Protein AF-0000000083561790 (afdb_homodimer)

Sequence (1084 aa):
MFSHSRRLCRFHLHACSPSIHPLADDVFARFGQSIALLPTTESPHVVRAGCLDFLASILRETTTDAVLGPVLIGLVHVSIYASPGTTPSPLRHEIVKAGTLPPLVHICDVVTNPAILTEAARLLASLAASPLNKTAMAAKHVVRTLAKLLTTYESTPDKYASVLEFALVALSNLAHDSDVLRTQVAQSGAVACISRLLADVPTLSVRVAAAHTLANVGFAGATNQGAVFMAQGDMELIKQLVATAKGVPSGGVASASPPSARCASSANQPPPRLRRANDMDVLQHSARGLANLASTKVNQISIGYSEAIPTMLQLLVDCRDAPVLAACGLAIASLCHQCKVNKVRVAGQNGLAVLLYVLGTPDRFHHDAAVLVAVCLAIASVVTLDANLRLLEDMGGHDPLLALCETTTDLQVLDASGRAIAAMAPTLEYKYNTLQQGKPFVVQDKGGLAALERVATVVYAAKDLPSWLDHALDVLRMTPKQLAATMATVPVHDITNPKSDEGDSVWDEVFTRDAVAVESLVPVAPDDLCTSFYAVERGESGMFSHSRRLCRFHLHACSPSIHPLADDVFARFGQSIALLPTTESPHVVRAGCLDFLASILRETTTDAVLGPVLIGLVHVSIYASPGTTPSPLRHEIVKAGTLPPLVHICDVVTNPAILTEAARLLASLAASPLNKTAMAAKHVVRTLAKLLTTYESTPDKYASVLEFALVALSNLAHDSDVLRTQVAQSGAVACISRLLADVPTLSVRVAAAHTLANVGFAGATNQGAVFMAQGDMELIKQLVATAKGVPSGGVASASPPSARCASSANQPPPRLRRANDMDVLQHSARGLANLASTKVNQISIGYSEAIPTMLQLLVDCRDAPVLAACGLAIASLCHQCKVNKVRVAGQNGLAVLLYVLGTPDRFHHDAAVLVAVCLAIASVVTLDANLRLLEDMGGHDPLLALCETTTDLQVLDASGRAIAAMAPTLEYKYNTLQQGKPFVVQDKGGLAALERVATVVYAAKDLPSWLDHALDVLRMTPKQLAATMATVPVHDITNPKSDEGDSVWDEVFTRDAVAVESLVPVAPDDLCTSFYAVERGESG

pLDDT: mean 86.9, std 19.9, range [20.84, 98.81]

Secondary structure (DSSP, 8-state):
--TTTTHHHHHHHT--S-----HHHHHHHHHHHHHHTS-GGGHHHHHHTTHHHHHHHHHHH---HHHHHHHHHHHHHHHT--BTTBSS-HHHHHHHHTT-HHHHHHHHHH---HHHHHHHHHHHHHHHT-HHHHHHHHHTTHHHHHHHHHHHHTT-TTTTHHHHHHHHHHHHHHHTT-HHHHHHHHHTTHHHHHHHHHHH---HHHHHHHHHHHHHHTTS-HHHHHHHHHTTHHHHHHHHHHHHHTTS--SS--------S-----TTSPPHHHHHHHHHHHHHHHHHHHHHHTTSHHHHHHHHTTTHHHHHHHHHHH---HHHHHHHHHHHHHHHTT-HHHHHHHHHTTHHHHHHHHHH-GGGGTT-HHHHHHHHHHHHHHTSSHHHHHHHHHHTTHHHHHHHHHH---HHHHHHHHHHHHTT---HHHHHHHHHTT---HHHHTTHHHHHHHHHHHTSTTSPPPHHHHHHHHHHH--HHHHHHHHHHS----TT----TT-S--PPPSS-GGGT------PPPPPHHHHHHHHHHHHH--/--TTTTHHHHHHHT--S-----HHHHHHHHHHHHHHTS-GGGHHHHHHTTHHHHHHHHHHH---HHHHHHHHHHHHHHHT--BTTBSS-HHHHHHHHTT-HHHHHHHHHH---HHHHHHHHHHHHHHHT-HHHHHHHHHTTHHHHHHHHHHHHTT-TTTTHHHHHHHHHHHHHHHTT-HHHHHHHHHTTHHHHHHHHHHH---HHHHHHHHHHHHHHTTS-HHHHHHHHHTTHHHHHHHHHHHHHTTS--SS--------S-----TTPPPHHHHHHHHHHHHHHHHHHHHHHTTSHHHHHHHHTTTHHHHHHHHHHH---HHHHHHHHHHHHHHHTT-HHHHHHHHHTTHHHHHHHHHH-GGGGTT-HHHHHHHHHHHHHHTSSHHHHHHHHHTTTHHHHHHHHHH---HHHHHHHHHHHHTTS--HHHHHHHHHTT---HHHHTTHHHHHHHHHHHTSTTSPPPHHHHHHHHHHH--HHHHHHHHHHS----S-----TT-S--PPPSS-GGGT------PPPPPHHHHHHHHHHHHHT-

Structure (mmCIF, N/CA/C/O backbone):
data_AF-0000000083561790-model_v1
#
loop_
_entity.id
_entity.type
_entity.pdbx_description
1 polymer 'Vacuolar protein 8'
#
loop_
_atom_site.group_PDB
_atom_site.id
_atom_site.type_symbol
_atom_site.label_atom_id
_atom_site.label_alt_id
_atom_site.label_comp_id
_atom_site.label_asym_id
_atom_site.label_entity_id
_atom_site.label_seq_id
_atom_site.pdbx_PDB_ins_code
_atom_site.Cartn_x
_atom_site.Cartn_y
_atom_site.Cartn_z
_atom_site.occupancy
_atom_site.B_iso_or_equiv
_atom_site.auth_seq_id
_atom_site.auth_comp_id
_atom_site.auth_asym_id
_atom_site.auth_atom_id
_atom_site.pdbx_PDB_model_num
ATOM 1 N N . MET A 1 1 ? 3.938 -20.906 24.938 1 20.84 1 MET A N 1
ATOM 2 C CA . MET A 1 1 ? 4.883 -19.828 25.234 1 20.84 1 MET A CA 1
ATOM 3 C C . MET A 1 1 ? 6.172 -20.016 24.438 1 20.84 1 MET A C 1
ATOM 5 O O . MET A 1 1 ? 6.77 -19.031 23.984 1 20.84 1 MET A O 1
ATOM 9 N N . PHE A 1 2 ? 6.676 -21.219 24.406 1 25.19 2 PHE A N 1
ATOM 10 C CA . PHE A 1 2 ? 7.934 -21.656 23.812 1 25.19 2 PHE A CA 1
ATOM 11 C C . PHE A 1 2 ? 7.836 -21.656 22.297 1 25.19 2 PHE A C 1
ATOM 13 O O . PHE A 1 2 ? 8.844 -21.516 21.594 1 25.19 2 PHE A O 1
ATOM 20 N N . SER A 1 3 ? 6.66 -22.125 21.844 1 27.81 3 SER A N 1
ATOM 21 C CA . SER A 1 3 ? 6.492 -22.406 20.422 1 27.81 3 SER A CA 1
ATOM 22 C C . SER A 1 3 ? 6.43 -21.109 19.609 1 27.81 3 SER A C 1
ATOM 24 O O . SER A 1 3 ? 6.625 -21.125 18.391 1 27.81 3 SER A O 1
ATOM 26 N N . HIS A 1 4 ? 5.918 -20.047 20.172 1 31.45 4 HIS A N 1
ATOM 27 C CA . HIS A 1 4 ? 5.855 -18.703 19.625 1 31.45 4 HIS A CA 1
ATOM 28 C C . HIS A 1 4 ? 7.25 -18.109 19.422 1 31.45 4 HIS A C 1
ATOM 30 O O . HIS A 1 4 ? 7.426 -17.172 18.656 1 31.45 4 HIS A O 1
ATOM 36 N N . SER A 1 5 ? 8.227 -18.578 20.219 1 31.41 5 SER A N 1
ATOM 37 C CA . SER A 1 5 ? 9.602 -18.094 20.266 1 31.41 5 SER A CA 1
ATOM 38 C C . SER A 1 5 ? 10.359 -18.5 19 1 31.41 5 SER A C 1
ATOM 40 O O . SER A 1 5 ? 11.219 -17.75 18.516 1 31.41 5 SER A O 1
ATOM 42 N N . ARG A 1 6 ? 10.18 -19.781 18.609 1 30.95 6 ARG A N 1
ATOM 43 C CA . ARG A 1 6 ? 10.992 -20.328 17.531 1 30.95 6 ARG A CA 1
ATOM 44 C C . ARG A 1 6 ? 10.562 -19.734 16.188 1 30.95 6 ARG A C 1
ATOM 46 O O . ARG A 1 6 ? 11.258 -19.906 15.18 1 30.95 6 ARG A O 1
ATOM 53 N N . ARG A 1 7 ? 9.273 -19.297 16.062 1 35.88 7 ARG A N 1
ATOM 54 C CA . ARG A 1 7 ? 8.602 -18.719 14.891 1 35.88 7 ARG A CA 1
ATOM 55 C C . ARG A 1 7 ? 9.242 -17.406 14.492 1 35.88 7 ARG A C 1
ATOM 57 O O . ARG A 1 7 ? 9.406 -17.125 13.305 1 35.88 7 ARG A O 1
ATOM 64 N N . LEU A 1 8 ? 9.43 -16.578 15.43 1 36.94 8 LEU A N 1
ATOM 65 C CA . LEU A 1 8 ? 10.172 -15.32 15.328 1 36.94 8 LEU A CA 1
ATOM 66 C C . LEU A 1 8 ? 11.602 -15.578 14.852 1 36.94 8 LEU A C 1
ATOM 68 O O . LEU A 1 8 ? 12.242 -14.695 14.281 1 36.94 8 LEU A O 1
ATOM 72 N N . CYS A 1 9 ? 11.914 -16.844 15.023 1 33.75 9 CYS A N 1
ATOM 73 C CA . CYS A 1 9 ? 13.312 -17.156 14.781 1 33.75 9 CYS A CA 1
ATOM 74 C C . CYS A 1 9 ? 13.594 -17.281 13.289 1 33.75 9 CYS A C 1
ATOM 76 O O . CYS A 1 9 ? 14.656 -16.875 12.82 1 33.75 9 CYS A O 1
ATOM 78 N N . ARG A 1 10 ? 12.68 -17.984 12.68 1 40.72 10 ARG A N 1
ATOM 79 C CA . ARG A 1 10 ? 13.062 -18.188 11.281 1 40.72 10 ARG A CA 1
ATOM 80 C C . ARG A 1 10 ? 13.047 -16.875 10.516 1 40.72 10 ARG A C 1
ATOM 82 O O . ARG A 1 10 ? 13.867 -16.656 9.617 1 40.72 10 ARG A O 1
ATOM 89 N N . PHE A 1 11 ? 11.922 -16.094 10.688 1 40.66 11 PHE A N 1
ATOM 90 C CA . PHE A 1 11 ? 12.031 -14.773 10.094 1 40.66 11 PHE A CA 1
ATOM 91 C C . PHE A 1 11 ? 13.266 -14.047 10.617 1 40.66 11 PHE A C 1
ATOM 93 O O . PHE A 1 11 ? 13.852 -13.219 9.914 1 40.66 11 PHE A O 1
ATOM 100 N N . HIS A 1 12 ? 13.625 -14.453 11.898 1 38.28 12 HIS A N 1
ATOM 101 C CA . HIS A 1 12 ? 14.852 -13.906 12.469 1 38.28 12 HIS A CA 1
ATOM 102 C C . HIS A 1 12 ? 16.078 -14.398 11.711 1 38.28 12 HIS A C 1
ATOM 104 O O . HIS A 1 12 ? 17.172 -13.82 11.828 1 38.28 12 HIS A O 1
ATOM 110 N N . LEU A 1 13 ? 15.93 -15.609 11.258 1 36.31 13 LEU A N 1
ATOM 111 C CA . LEU A 1 13 ? 17.156 -16.125 10.656 1 36.31 13 LEU A CA 1
ATOM 112 C C . LEU A 1 13 ? 17.609 -15.234 9.508 1 36.31 13 LEU A C 1
ATOM 114 O O . LEU A 1 13 ? 18.719 -15.375 9.008 1 36.31 13 LEU A O 1
ATOM 118 N N . HIS A 1 14 ? 16.609 -14.68 8.914 1 35.19 14 HIS A N 1
ATOM 119 C CA . HIS A 1 14 ? 17.141 -13.883 7.809 1 35.19 14 HIS A CA 1
ATOM 120 C C . HIS A 1 14 ? 17.688 -12.547 8.305 1 35.19 14 HIS A C 1
ATOM 122 O O . HIS A 1 14 ? 17.844 -11.602 7.527 1 35.19 14 HIS A O 1
ATOM 128 N N . ALA A 1 15 ? 17.594 -12.391 9.703 1 34.22 15 ALA A N 1
ATOM 129 C CA . ALA A 1 15 ? 18.172 -11.141 10.195 1 34.22 15 ALA A CA 1
ATOM 130 C C . ALA A 1 15 ? 19.672 -11.102 9.984 1 34.22 15 ALA A C 1
ATOM 132 O O . ALA A 1 15 ? 20.438 -11.734 10.727 1 34.22 15 ALA A O 1
ATOM 133 N N . CYS A 1 16 ? 20.141 -11.094 8.805 1 32.94 16 CYS A N 1
ATOM 134 C CA . CYS A 1 16 ? 21.578 -10.875 8.688 1 32.94 16 CYS A CA 1
ATOM 135 C C . CYS A 1 16 ? 22.047 -9.797 9.656 1 32.94 16 CYS A C 1
ATOM 137 O O . CYS A 1 16 ? 21.234 -9.195 10.367 1 32.94 16 CYS A O 1
ATOM 139 N N . SER A 1 17 ? 23.094 -8.867 9 1 34.81 17 SER A N 1
ATOM 140 C CA . SER A 1 17 ? 24.109 -7.938 9.5 1 34.81 17 SER A CA 1
ATOM 141 C C . SER A 1 17 ? 23.469 -6.809 10.305 1 34.81 17 SER A C 1
ATOM 143 O O . SER A 1 17 ? 22.328 -6.441 10.062 1 34.81 17 SER A O 1
ATOM 145 N N . PRO A 1 18 ? 24.062 -6.355 11.414 1 37.41 18 PRO A N 1
ATOM 146 C CA . PRO A 1 18 ? 23.719 -5.18 12.227 1 37.41 18 PRO A CA 1
ATOM 147 C C . PRO A 1 18 ? 23.375 -3.959 11.375 1 37.41 18 PRO A C 1
ATOM 149 O O . PRO A 1 18 ? 23.562 -2.822 11.82 1 37.41 18 PRO A O 1
ATOM 152 N N . SER A 1 19 ? 23.266 -4.043 10.039 1 43.38 19 SER A N 1
ATOM 153 C CA . SER A 1 19 ? 23.156 -2.756 9.367 1 43.38 19 SER A CA 1
ATOM 154 C C . SER A 1 19 ? 21.969 -1.962 9.875 1 43.38 19 SER A C 1
ATOM 156 O O . SER A 1 19 ? 20.922 -2.535 10.188 1 43.38 19 SER A O 1
ATOM 158 N N . ILE A 1 20 ? 22.125 -0.799 10.375 1 59.09 20 ILE A N 1
ATOM 159 C CA . ILE A 1 20 ? 21.25 0.261 10.891 1 59.09 20 ILE A CA 1
ATOM 160 C C . ILE A 1 20 ? 20.078 0.47 9.945 1 59.09 20 ILE A C 1
ATOM 162 O O . ILE A 1 20 ? 20.219 1.074 8.883 1 59.09 20 ILE A O 1
ATOM 166 N N . HIS A 1 21 ? 19.312 -0.542 9.742 1 72.31 21 HIS A N 1
ATOM 167 C CA . HIS A 1 21 ? 18.156 -0.337 8.859 1 72.31 21 HIS A CA 1
ATOM 168 C C . HIS A 1 21 ? 17.109 0.55 9.523 1 72.31 21 HIS A C 1
ATOM 170 O O . HIS A 1 21 ? 17.031 0.61 10.75 1 72.31 21 HIS A O 1
ATOM 176 N N . PRO A 1 22 ? 16.531 1.31 8.609 1 82.44 22 PRO A N 1
ATOM 177 C CA . PRO A 1 22 ? 15.453 2.16 9.125 1 82.44 22 PRO A CA 1
ATOM 178 C C . PRO A 1 22 ? 14.398 1.373 9.898 1 82.44 22 PRO A C 1
ATOM 180 O O . PRO A 1 22 ? 14.125 0.217 9.57 1 82.44 22 PRO A O 1
ATOM 183 N N . LEU A 1 23 ? 13.977 1.813 10.984 1 86.06 23 LEU A N 1
ATOM 184 C CA . LEU A 1 23 ? 12.945 1.185 11.812 1 86.06 23 LEU A CA 1
ATOM 185 C C . LEU A 1 23 ? 11.703 0.867 10.984 1 86.06 23 LEU A C 1
ATOM 187 O O . LEU A 1 23 ? 10.977 -0.079 11.297 1 86.06 23 LEU A O 1
ATOM 191 N N . ALA A 1 24 ? 11.477 1.65 9.938 1 89.81 24 ALA A N 1
ATOM 192 C CA . ALA A 1 24 ? 10.344 1.418 9.047 1 89.81 24 ALA A CA 1
ATOM 193 C C . ALA A 1 24 ? 10.438 0.05 8.383 1 89.81 24 ALA A C 1
ATOM 195 O O . ALA A 1 24 ? 9.422 -0.593 8.117 1 89.81 24 ALA A O 1
ATOM 196 N N . ASP A 1 25 ? 11.633 -0.428 8.18 1 91.44 25 ASP A N 1
ATOM 197 C CA . ASP A 1 25 ? 11.844 -1.732 7.559 1 91.44 25 ASP A CA 1
ATOM 198 C C . ASP A 1 25 ? 11.281 -2.852 8.43 1 91.44 25 ASP A C 1
ATOM 200 O O . ASP A 1 25 ? 10.75 -3.84 7.922 1 91.44 25 ASP A O 1
ATOM 204 N N . ASP A 1 26 ? 11.43 -2.658 9.688 1 90.69 26 ASP A N 1
ATOM 205 C CA . ASP A 1 26 ? 10.875 -3.648 10.602 1 90.69 26 ASP A CA 1
ATOM 206 C C . ASP A 1 26 ? 9.352 -3.707 10.492 1 90.69 26 ASP A C 1
ATOM 208 O O . ASP A 1 26 ? 8.758 -4.781 10.586 1 90.69 26 ASP A O 1
ATOM 212 N N . VAL A 1 27 ? 8.773 -2.584 10.352 1 92.19 27 VAL A N 1
ATOM 213 C CA . VAL A 1 27 ? 7.32 -2.508 10.211 1 92.19 27 VAL A CA 1
ATOM 214 C C . VAL A 1 27 ? 6.891 -3.209 8.922 1 92.19 27 VAL A C 1
ATOM 216 O O . VAL A 1 27 ? 5.926 -3.98 8.922 1 92.19 27 VAL A O 1
ATOM 219 N N . PHE A 1 28 ? 7.645 -3.006 7.844 1 94.5 28 PHE A N 1
ATOM 220 C CA . PHE A 1 28 ? 7.312 -3.623 6.566 1 94.5 28 PHE A CA 1
ATOM 221 C C . PHE A 1 28 ? 7.508 -5.133 6.629 1 94.5 28 PHE A C 1
ATOM 223 O O . PHE A 1 28 ? 6.691 -5.891 6.098 1 94.5 28 PHE A O 1
ATOM 230 N N . ALA A 1 29 ? 8.633 -5.531 7.281 1 92.81 29 ALA A N 1
ATOM 231 C CA . ALA A 1 29 ? 8.891 -6.961 7.441 1 92.81 29 ALA A CA 1
ATOM 232 C C . ALA A 1 29 ? 7.762 -7.645 8.211 1 92.81 29 ALA A C 1
ATOM 234 O O . ALA A 1 29 ? 7.285 -8.703 7.805 1 92.81 29 ALA A O 1
ATOM 235 N N . ARG A 1 30 ? 7.328 -7.027 9.281 1 91.62 30 ARG A N 1
ATOM 236 C CA . ARG A 1 30 ? 6.254 -7.59 10.094 1 91.62 30 ARG A CA 1
ATOM 237 C C . ARG A 1 30 ? 4.941 -7.625 9.312 1 91.62 30 ARG A C 1
ATOM 239 O O . ARG A 1 30 ? 4.137 -8.539 9.484 1 91.62 30 ARG A O 1
ATOM 246 N N . PHE A 1 31 ? 4.754 -6.66 8.539 1 94.56 31 PHE A N 1
ATOM 247 C CA . PHE A 1 31 ? 3.541 -6.637 7.73 1 94.56 31 PHE A CA 1
ATOM 248 C C . PHE A 1 31 ? 3.518 -7.809 6.754 1 94.56 31 PHE A C 1
ATOM 250 O O . PHE A 1 31 ? 2.512 -8.516 6.645 1 94.56 31 PHE A O 1
ATOM 257 N N . GLY A 1 32 ? 4.648 -7.98 6.031 1 93 32 GLY A N 1
ATOM 258 C CA . GLY A 1 32 ? 4.754 -9.133 5.145 1 93 32 GLY A CA 1
ATOM 259 C C . GLY A 1 32 ? 4.512 -10.453 5.852 1 93 32 GLY A C 1
ATOM 260 O O . GLY A 1 32 ? 3.791 -11.312 5.34 1 93 32 GLY A O 1
ATOM 261 N N . GLN A 1 33 ? 5.062 -10.547 7.016 1 89.94 33 GLN A N 1
ATOM 262 C CA . GLN A 1 33 ? 4.887 -11.758 7.809 1 89.94 33 GLN A CA 1
ATOM 263 C C . GLN A 1 33 ? 3.418 -11.969 8.18 1 89.94 33 GLN A C 1
ATOM 265 O O . GLN A 1 33 ? 2.916 -13.094 8.148 1 89.94 33 GLN A O 1
ATOM 270 N N . SER A 1 34 ? 2.779 -10.898 8.555 1 91.12 34 SER A N 1
ATOM 271 C CA . SER A 1 34 ? 1.379 -10.984 8.953 1 91.12 34 SER A CA 1
ATOM 272 C C . SER A 1 34 ? 0.498 -11.43 7.793 1 91.12 34 SER A C 1
ATOM 274 O O . SER A 1 34 ? -0.474 -12.164 7.988 1 91.12 34 SER A O 1
ATOM 276 N N . ILE A 1 35 ? 0.811 -10.977 6.613 1 92.38 35 ILE A N 1
ATOM 277 C CA . ILE A 1 35 ? 0.063 -11.398 5.434 1 92.38 35 ILE A CA 1
ATOM 278 C C . ILE A 1 35 ? 0.273 -12.891 5.195 1 92.38 35 ILE A C 1
ATOM 280 O O . ILE A 1 35 ? -0.674 -13.617 4.879 1 92.38 35 ILE A O 1
ATOM 284 N N . ALA A 1 36 ? 1.531 -13.359 5.359 1 89.94 36 ALA A N 1
ATOM 285 C CA . ALA A 1 36 ? 1.896 -14.758 5.133 1 89.94 36 ALA A CA 1
ATOM 286 C C . ALA A 1 36 ? 1.188 -15.672 6.125 1 89.94 36 ALA A C 1
ATOM 288 O O . ALA A 1 36 ? 0.968 -16.859 5.84 1 89.94 36 ALA A O 1
ATOM 289 N N . LEU A 1 37 ? 0.816 -15.141 7.246 1 87.06 37 LEU A N 1
ATOM 290 C CA . LEU A 1 37 ? 0.26 -15.961 8.312 1 87.06 37 LEU A CA 1
ATOM 291 C C . LEU A 1 37 ? -1.265 -15.945 8.281 1 87.06 37 LEU A C 1
ATOM 293 O O . LEU A 1 37 ? -1.917 -16.625 9.07 1 87.06 37 LEU A O 1
ATOM 297 N N . LEU A 1 38 ? -1.881 -15.18 7.359 1 86.69 38 LEU A N 1
ATOM 298 C CA . LEU A 1 38 ? -3.332 -15.18 7.199 1 86.69 38 LEU A CA 1
ATOM 299 C C . LEU A 1 38 ? -3.809 -16.469 6.539 1 86.69 38 LEU A C 1
ATOM 301 O O . LEU A 1 38 ? -3.086 -17.062 5.738 1 86.69 38 LEU A O 1
ATOM 305 N N . PRO A 1 39 ? -4.984 -16.906 6.93 1 83.81 39 PRO A N 1
ATOM 306 C CA . PRO A 1 39 ? -5.559 -17.984 6.117 1 83.81 39 PRO A CA 1
ATOM 307 C C . PRO A 1 39 ? -5.73 -17.594 4.652 1 83.81 39 PRO A C 1
ATOM 309 O O . PRO A 1 39 ? -6.062 -16.438 4.352 1 83.81 39 PRO A O 1
ATOM 312 N N . THR A 1 40 ? -5.539 -18.516 3.758 1 83.31 40 THR A N 1
ATOM 313 C CA . THR A 1 40 ? -5.586 -18.25 2.324 1 83.31 40 THR A CA 1
ATOM 314 C C . THR A 1 40 ? -6.945 -17.703 1.918 1 83.31 40 THR A C 1
ATOM 316 O O . THR A 1 40 ? -7.059 -16.984 0.925 1 83.31 40 THR A O 1
ATOM 319 N N . THR A 1 41 ? -8.016 -17.984 2.713 1 85.19 41 THR A N 1
ATOM 320 C CA . THR A 1 41 ? -9.359 -17.516 2.396 1 85.19 41 THR A CA 1
ATOM 321 C C . THR A 1 41 ? -9.461 -16 2.514 1 85.19 41 THR A C 1
ATOM 323 O O . THR A 1 41 ? -10.398 -15.391 1.994 1 85.19 41 THR A O 1
ATOM 326 N N . GLU A 1 42 ? -8.461 -15.383 3.135 1 89.5 42 GLU A N 1
ATOM 327 C CA . GLU A 1 42 ? -8.461 -13.938 3.352 1 89.5 42 GLU A CA 1
ATOM 328 C C . GLU A 1 42 ? -7.789 -13.203 2.197 1 89.5 42 GLU A C 1
ATOM 330 O O . GLU A 1 42 ? -7.863 -11.977 2.107 1 89.5 42 GLU A O 1
ATOM 335 N N . SER A 1 43 ? -7.176 -13.945 1.25 1 91.25 43 SER A N 1
ATOM 336 C CA . SER A 1 43 ? -6.348 -13.352 0.208 1 91.25 43 SER A CA 1
ATOM 337 C C . SER A 1 43 ? -7.152 -12.383 -0.655 1 91.25 43 SER A C 1
ATOM 339 O O . SER A 1 43 ? -6.66 -11.312 -1.015 1 91.25 43 SER A O 1
ATOM 341 N N . PRO A 1 44 ? -8.461 -12.719 -0.951 1 90.88 44 PRO A N 1
ATOM 342 C CA . PRO A 1 44 ? -9.227 -11.758 -1.742 1 90.88 44 PRO A CA 1
ATOM 343 C C . PRO A 1 44 ? -9.438 -10.43 -1.014 1 90.88 44 PRO A C 1
ATOM 345 O O . PRO A 1 44 ? -9.414 -9.367 -1.64 1 90.88 44 PRO A O 1
ATOM 348 N N . HIS A 1 45 ? -9.625 -10.492 0.261 1 91.5 45 HIS A N 1
ATOM 349 C CA . HIS A 1 45 ? -9.797 -9.281 1.06 1 91.5 45 HIS A CA 1
ATOM 350 C C . HIS A 1 45 ? -8.516 -8.461 1.109 1 91.5 45 HIS A C 1
ATOM 352 O O . HIS A 1 45 ? -8.555 -7.234 1.062 1 91.5 45 HIS A O 1
ATOM 358 N N . VAL A 1 46 ? -7.398 -9.125 1.251 1 92.94 46 VAL A N 1
ATOM 359 C CA . VAL A 1 46 ? -6.086 -8.492 1.265 1 92.94 46 VAL A CA 1
ATOM 360 C C . VAL A 1 46 ? -5.855 -7.746 -0.048 1 92.94 46 VAL A C 1
ATOM 362 O O . VAL A 1 46 ? -5.375 -6.609 -0.048 1 92.94 46 VAL A O 1
ATOM 365 N N . VAL A 1 47 ? -6.258 -8.367 -1.129 1 94.06 47 VAL A N 1
ATOM 366 C CA . VAL A 1 47 ? -6.059 -7.789 -2.453 1 94.06 47 VAL A CA 1
ATOM 367 C C . VAL A 1 47 ? -6.996 -6.594 -2.637 1 94.06 47 VAL A C 1
ATOM 369 O O . VAL A 1 47 ? -6.59 -5.559 -3.168 1 94.06 47 VAL A O 1
ATOM 372 N N . ARG A 1 48 ? -8.211 -6.656 -2.176 1 91.88 48 ARG A N 1
ATOM 373 C CA . ARG A 1 48 ? -9.195 -5.582 -2.305 1 91.88 48 ARG A CA 1
ATOM 374 C C . ARG A 1 48 ? -8.742 -4.336 -1.548 1 91.88 48 ARG A C 1
ATOM 376 O O . ARG A 1 48 ? -9.031 -3.213 -1.966 1 91.88 48 ARG A O 1
ATOM 383 N N . ALA A 1 49 ? -7.988 -4.547 -0.503 1 91.94 49 ALA A N 1
ATOM 384 C CA . ALA A 1 49 ? -7.547 -3.438 0.34 1 91.94 49 ALA A CA 1
ATOM 385 C C . ALA A 1 49 ? -6.352 -2.717 -0.281 1 91.94 49 ALA A C 1
ATOM 387 O O . ALA A 1 49 ? -5.879 -1.712 0.254 1 91.94 49 ALA A O 1
ATOM 388 N N . GLY A 1 50 ? -5.805 -3.205 -1.371 1 92.06 50 GLY A N 1
ATOM 389 C CA . GLY A 1 50 ? -4.715 -2.537 -2.062 1 92.06 50 GLY A CA 1
ATOM 390 C C . GLY A 1 50 ? -3.344 -3.012 -1.614 1 92.06 50 GLY A C 1
ATOM 391 O O . GLY A 1 50 ? -2.34 -2.332 -1.843 1 92.06 50 GLY A O 1
ATOM 392 N N . CYS A 1 51 ? -3.309 -4.141 -1.043 1 94.44 51 CYS A N 1
ATOM 393 C CA . CYS A 1 51 ? -2.084 -4.66 -0.447 1 94.44 51 CYS A CA 1
ATOM 394 C C . CYS A 1 51 ? -1.052 -4.992 -1.519 1 94.44 51 CYS A C 1
ATOM 396 O O . CYS A 1 51 ? 0.151 -4.844 -1.294 1 94.44 51 CYS A O 1
ATOM 398 N N . LEU A 1 52 ? -1.506 -5.469 -2.654 1 96.56 52 LEU A N 1
ATOM 399 C CA . LEU A 1 52 ? -0.571 -5.941 -3.67 1 96.56 52 LEU A CA 1
ATOM 400 C C . LEU A 1 52 ? 0.272 -4.789 -4.207 1 96.56 52 LEU A C 1
ATOM 402 O O . LEU A 1 52 ? 1.486 -4.926 -4.375 1 96.56 52 LEU A O 1
ATOM 406 N N . ASP A 1 53 ? -0.349 -3.631 -4.457 1 96 53 ASP A N 1
ATOM 407 C CA . ASP A 1 53 ? 0.395 -2.465 -4.926 1 96 53 ASP A CA 1
ATOM 408 C C . ASP A 1 53 ? 1.45 -2.043 -3.906 1 96 53 ASP A C 1
ATOM 410 O O . ASP A 1 53 ? 2.557 -1.649 -4.277 1 96 53 ASP A O 1
ATOM 414 N N . PHE A 1 54 ? 1.021 -2.164 -2.688 1 96.62 54 PHE A N 1
ATOM 415 C CA . PHE A 1 54 ? 1.939 -1.778 -1.623 1 96.62 54 PHE A CA 1
ATOM 416 C C . PHE A 1 54 ? 3.115 -2.744 -1.546 1 96.62 54 PHE A C 1
ATOM 418 O O . PHE A 1 54 ? 4.27 -2.32 -1.476 1 96.62 54 PHE A O 1
ATOM 425 N N . LEU A 1 55 ? 2.846 -4.043 -1.549 1 96.88 55 LEU A N 1
ATOM 426 C CA . LEU A 1 55 ? 3.91 -5.039 -1.484 1 96.88 55 LEU A CA 1
ATOM 427 C C . LEU A 1 55 ? 4.84 -4.922 -2.688 1 96.88 55 LEU A C 1
ATOM 429 O O . LEU A 1 55 ? 6.059 -5.059 -2.553 1 96.88 55 LEU A O 1
ATOM 433 N N . ALA A 1 56 ? 4.281 -4.684 -3.836 1 96.75 56 ALA A N 1
ATOM 434 C CA . ALA A 1 56 ? 5.094 -4.48 -5.031 1 96.75 56 ALA A CA 1
ATOM 435 C C . ALA A 1 56 ? 6.012 -3.271 -4.875 1 96.75 56 ALA A C 1
ATOM 437 O O . ALA A 1 56 ? 7.172 -3.307 -5.289 1 96.75 56 ALA A O 1
ATOM 438 N N . SER A 1 57 ? 5.473 -2.182 -4.305 1 95.88 57 SER A N 1
ATOM 439 C CA . SER A 1 57 ? 6.266 -0.98 -4.074 1 95.88 57 SER A CA 1
ATOM 440 C C . SER A 1 57 ? 7.418 -1.255 -3.113 1 95.88 57 SER A C 1
ATOM 442 O O . SER A 1 57 ? 8.531 -0.761 -3.314 1 95.88 57 SER A O 1
ATOM 444 N N . ILE A 1 58 ? 7.156 -2.02 -2.062 1 95.5 58 ILE A N 1
ATOM 445 C CA . ILE A 1 58 ? 8.203 -2.365 -1.106 1 95.5 58 ILE A CA 1
ATOM 446 C C . ILE A 1 58 ? 9.328 -3.111 -1.821 1 95.5 58 ILE A C 1
ATOM 448 O O . ILE A 1 58 ? 10.508 -2.807 -1.623 1 95.5 58 ILE A O 1
ATOM 452 N N . LEU A 1 59 ? 8.969 -4.086 -2.711 1 96.25 59 LEU A N 1
ATOM 453 C CA . LEU A 1 59 ? 9.977 -4.863 -3.43 1 96.25 59 LEU A CA 1
ATOM 454 C C . LEU A 1 59 ? 10.828 -3.965 -4.316 1 96.25 59 LEU A C 1
ATOM 456 O O . LEU A 1 59 ? 12.016 -4.227 -4.516 1 96.25 59 LEU A O 1
ATOM 460 N N . ARG A 1 60 ? 10.234 -2.959 -4.855 1 94.62 60 ARG A N 1
ATOM 461 C CA . ARG A 1 60 ? 10.922 -2.059 -5.773 1 94.62 60 ARG A CA 1
ATOM 462 C C . ARG A 1 60 ? 11.875 -1.133 -5.027 1 94.62 60 ARG A C 1
ATOM 464 O O . ARG A 1 60 ? 12.953 -0.808 -5.527 1 94.62 60 ARG A O 1
ATOM 471 N N . GLU A 1 61 ? 11.422 -0.762 -3.797 1 91.44 61 GLU A N 1
ATOM 472 C CA . GLU A 1 61 ? 12.109 0.343 -3.137 1 91.44 61 GLU A CA 1
ATOM 473 C C . GLU A 1 61 ? 13.094 -0.168 -2.088 1 91.44 61 GLU A C 1
ATOM 475 O O . GLU A 1 61 ? 13.984 0.564 -1.657 1 91.44 61 GLU A O 1
ATOM 480 N N . THR A 1 62 ? 12.914 -1.361 -1.65 1 88.12 62 THR A N 1
ATOM 481 C CA . THR A 1 62 ? 13.727 -1.843 -0.54 1 88.12 62 THR A CA 1
ATOM 482 C C . THR A 1 62 ? 14.75 -2.865 -1.023 1 88.12 62 THR A C 1
ATOM 484 O O . THR A 1 62 ? 14.477 -3.643 -1.938 1 88.12 62 THR A O 1
ATOM 487 N N . THR A 1 63 ? 15.93 -2.822 -0.398 1 87.69 63 THR A N 1
ATOM 488 C CA . THR A 1 63 ? 16.969 -3.795 -0.71 1 87.69 63 THR A CA 1
ATOM 489 C C . THR A 1 63 ? 17.328 -4.613 0.526 1 87.69 63 THR A C 1
ATOM 491 O O . THR A 1 63 ? 18.25 -5.434 0.485 1 87.69 63 THR A O 1
ATOM 494 N N . THR A 1 64 ? 16.594 -4.398 1.588 1 89.69 64 THR A N 1
ATOM 495 C CA . THR A 1 64 ? 16.891 -5.066 2.85 1 89.69 64 THR A CA 1
ATOM 496 C C . THR A 1 64 ? 16.344 -6.488 2.852 1 89.69 64 THR A C 1
ATOM 498 O O . THR A 1 64 ? 15.133 -6.695 2.723 1 89.69 64 THR A O 1
ATOM 501 N N . ASP A 1 65 ? 17.188 -7.488 3.082 1 90.75 65 ASP A N 1
ATOM 502 C CA . ASP A 1 65 ? 16.812 -8.898 3.061 1 90.75 65 ASP A CA 1
ATOM 503 C C . ASP A 1 65 ? 15.711 -9.188 4.078 1 90.75 65 ASP A C 1
ATOM 505 O O . ASP A 1 65 ? 14.797 -9.969 3.807 1 90.75 65 ASP A O 1
ATOM 509 N N . ALA A 1 66 ? 15.836 -8.516 5.223 1 90 66 ALA A N 1
ATOM 510 C CA . ALA A 1 66 ? 14.898 -8.773 6.312 1 90 66 ALA A CA 1
ATOM 511 C C . ALA A 1 66 ? 13.477 -8.383 5.914 1 90 66 ALA A C 1
ATOM 513 O O . ALA A 1 66 ? 12.5 -8.875 6.488 1 90 66 ALA A O 1
ATOM 514 N N . VAL A 1 67 ? 13.383 -7.48 4.922 1 93.75 67 VAL A N 1
ATOM 515 C CA . VAL A 1 67 ? 12.07 -7.039 4.465 1 93.75 67 VAL A CA 1
ATOM 516 C C . VAL A 1 67 ? 11.633 -7.871 3.258 1 93.75 67 VAL A C 1
ATOM 518 O O . VAL A 1 67 ? 10.492 -8.32 3.184 1 93.75 67 VAL A O 1
ATOM 521 N N . LEU A 1 68 ? 12.57 -8.141 2.35 1 95 68 LEU A N 1
ATOM 522 C CA . LEU A 1 68 ? 12.258 -8.82 1.098 1 95 68 LEU A CA 1
ATOM 523 C C . LEU A 1 68 ? 11.727 -10.227 1.36 1 95 68 LEU A C 1
ATOM 525 O O . LEU A 1 68 ? 10.742 -10.648 0.743 1 95 68 LEU A O 1
ATOM 529 N N . GLY A 1 69 ? 12.312 -10.953 2.256 1 93.75 69 GLY A N 1
ATOM 530 C CA . GLY A 1 69 ? 11.906 -12.32 2.551 1 93.75 69 GLY A CA 1
ATOM 531 C C . GLY A 1 69 ? 10.438 -12.438 2.92 1 93.75 69 GLY A C 1
ATOM 532 O O . GLY A 1 69 ? 9.656 -13.07 2.201 1 93.75 69 GLY A O 1
ATOM 533 N N . PRO A 1 70 ? 10.094 -11.758 4.051 1 92.88 70 PRO A N 1
ATOM 534 C CA . PRO A 1 70 ? 8.695 -11.828 4.488 1 92.88 70 PRO A CA 1
ATOM 535 C C . PRO A 1 70 ? 7.719 -11.32 3.43 1 92.88 70 PRO A C 1
ATOM 537 O O . PRO A 1 70 ? 6.625 -11.875 3.275 1 92.88 70 PRO A O 1
ATOM 540 N N . VAL A 1 71 ? 8.047 -10.32 2.703 1 95.62 71 VAL A N 1
ATOM 541 C CA . VAL A 1 71 ? 7.168 -9.75 1.686 1 95.62 71 VAL A CA 1
ATOM 542 C C . VAL A 1 71 ? 6.965 -10.758 0.557 1 95.62 71 VAL A C 1
ATOM 544 O O . VAL A 1 71 ? 5.84 -10.953 0.084 1 95.62 71 VAL A O 1
ATOM 547 N N . LEU A 1 72 ? 8.031 -11.43 0.186 1 96.62 72 LEU A N 1
ATOM 548 C CA . LEU A 1 72 ? 7.93 -12.445 -0.852 1 96.62 72 LEU A CA 1
ATOM 549 C C . LEU A 1 72 ? 7.094 -13.633 -0.372 1 96.62 72 LEU A C 1
ATOM 551 O O . LEU A 1 72 ? 6.258 -14.148 -1.116 1 96.62 72 LEU A O 1
ATOM 555 N N . ILE A 1 73 ? 7.344 -14.055 0.863 1 94.75 73 ILE A N 1
ATOM 556 C CA . ILE A 1 73 ? 6.559 -15.156 1.415 1 94.75 73 ILE A CA 1
ATOM 557 C C . ILE A 1 73 ? 5.082 -14.781 1.433 1 94.75 73 ILE A C 1
ATOM 559 O O . ILE A 1 73 ? 4.219 -15.602 1.126 1 94.75 73 ILE A O 1
ATOM 563 N N . GLY A 1 74 ? 4.793 -13.555 1.807 1 94.12 74 GLY A N 1
ATOM 564 C CA . GLY A 1 74 ? 3.42 -13.078 1.779 1 94.12 74 GLY A CA 1
ATOM 565 C C . GLY A 1 74 ? 2.799 -13.125 0.396 1 94.12 74 GLY A C 1
ATOM 566 O O . GLY A 1 74 ? 1.653 -13.547 0.239 1 94.12 74 GLY A O 1
ATOM 567 N N . LEU A 1 75 ? 3.529 -12.703 -0.645 1 96.38 75 LEU A N 1
ATOM 568 C CA . LEU A 1 75 ? 3.031 -12.703 -2.018 1 96.38 75 LEU A CA 1
ATOM 569 C C . LEU A 1 75 ? 2.795 -14.133 -2.508 1 96.38 75 LEU A C 1
ATOM 571 O O . LEU A 1 75 ? 1.811 -14.398 -3.199 1 96.38 75 LEU A O 1
ATOM 575 N N . VAL A 1 76 ? 3.742 -15.031 -2.119 1 95.44 76 VAL A N 1
ATOM 576 C CA . VAL A 1 76 ? 3.549 -16.438 -2.484 1 95.44 76 VAL A CA 1
ATOM 577 C C . VAL A 1 76 ? 2.258 -16.953 -1.863 1 95.44 76 VAL A C 1
ATOM 579 O O . VAL A 1 76 ? 1.466 -17.625 -2.531 1 95.44 76 VAL A O 1
ATOM 582 N N . HIS A 1 77 ? 2.082 -16.641 -0.657 1 91.75 77 HIS A N 1
ATOM 583 C CA . HIS A 1 77 ? 0.887 -17.062 0.058 1 91.75 77 HIS A CA 1
ATOM 584 C C . HIS A 1 77 ? -0.38 -16.594 -0.644 1 91.75 77 HIS A C 1
ATOM 586 O O . HIS A 1 77 ? -1.329 -17.359 -0.812 1 91.75 77 HIS A O 1
ATOM 592 N N . VAL A 1 78 ? -0.424 -15.352 -1.036 1 93.38 78 VAL A N 1
ATOM 593 C CA . VAL A 1 78 ? -1.588 -14.789 -1.716 1 93.38 78 VAL A CA 1
ATOM 594 C C . VAL A 1 78 ? -1.769 -15.469 -3.072 1 93.38 78 VAL A C 1
ATOM 596 O O . VAL A 1 78 ? -2.896 -15.734 -3.496 1 93.38 78 VAL A O 1
ATOM 599 N N . SER A 1 79 ? -0.707 -15.852 -3.744 1 94.38 79 SER A N 1
ATOM 600 C CA . SER A 1 79 ? -0.755 -16.406 -5.094 1 94.38 79 SER A CA 1
ATOM 601 C C . SER A 1 79 ? -1.324 -17.828 -5.086 1 94.38 79 SER A C 1
ATOM 603 O O . SER A 1 79 ? -1.883 -18.281 -6.09 1 94.38 79 SER A O 1
ATOM 605 N N . ILE A 1 80 ? -1.161 -18.5 -3.967 1 90.5 80 ILE A N 1
ATOM 606 C CA . ILE A 1 80 ? -1.553 -19.906 -3.967 1 90.5 80 ILE A CA 1
ATOM 607 C C . ILE A 1 80 ? -3.004 -20.031 -3.51 1 90.5 80 ILE A C 1
ATOM 609 O O . ILE A 1 80 ? -3.514 -21.141 -3.355 1 90.5 80 ILE A O 1
ATOM 613 N N . TYR A 1 81 ? -3.697 -18.906 -3.328 1 84.81 81 TYR A N 1
ATOM 614 C CA . TYR A 1 81 ? -5.121 -18.906 -3.01 1 84.81 81 TYR A CA 1
ATOM 615 C C . TYR A 1 81 ? -5.906 -19.703 -4.047 1 84.81 81 TYR A C 1
ATOM 617 O O . TYR A 1 81 ? -5.691 -19.547 -5.25 1 84.81 81 TYR A O 1
ATOM 625 N N . ALA A 1 82 ? -6.613 -20.656 -3.553 1 78.5 82 ALA A N 1
ATOM 626 C CA . ALA A 1 82 ? -7.461 -21.438 -4.445 1 78.5 82 ALA A CA 1
ATOM 627 C C . ALA A 1 82 ? -8.938 -21.203 -4.152 1 78.5 82 ALA A C 1
ATOM 629 O O . ALA A 1 82 ? -9.383 -21.328 -3.008 1 78.5 82 ALA A O 1
ATOM 630 N N . SER A 1 83 ? -9.547 -20.406 -5.07 1 71.81 83 SER A N 1
ATOM 631 C CA . SER A 1 83 ? -10.992 -20.25 -4.941 1 71.81 83 SER A CA 1
ATOM 632 C C . SER A 1 83 ? -11.727 -21.5 -5.402 1 71.81 83 SER A C 1
ATOM 634 O O . SER A 1 83 ? -11.281 -22.188 -6.32 1 71.81 83 SER A O 1
ATOM 636 N N . PRO A 1 84 ? -12.711 -21.828 -4.57 1 65.62 84 PRO A N 1
ATOM 637 C CA . PRO A 1 84 ? -13.469 -22.984 -5.047 1 65.62 84 PRO A CA 1
ATOM 638 C C . PRO A 1 84 ? -13.93 -22.828 -6.496 1 65.62 84 PRO A C 1
ATOM 640 O O . PRO A 1 84 ? -14.492 -21.797 -6.863 1 65.62 84 PRO A O 1
ATOM 643 N N . GLY A 1 85 ? -13.711 -23.766 -7.348 1 60.41 85 GLY A N 1
ATOM 644 C CA . GLY A 1 85 ? -14.227 -23.844 -8.703 1 60.41 85 GLY A CA 1
ATOM 645 C C . GLY A 1 85 ? -13.328 -23.188 -9.727 1 60.41 85 GLY A C 1
ATOM 646 O O . GLY A 1 85 ? -13.547 -23.328 -10.938 1 60.41 85 GLY A O 1
ATOM 647 N N . THR A 1 86 ? -12.445 -22.281 -9.148 1 63.31 86 THR A N 1
ATOM 648 C CA . THR A 1 86 ? -11.656 -21.578 -10.156 1 63.31 86 THR A CA 1
ATOM 649 C C . THR A 1 86 ? -10.195 -22 -10.094 1 63.31 86 THR A C 1
ATOM 651 O O . THR A 1 86 ? -9.547 -21.875 -9.055 1 63.31 86 THR A O 1
ATOM 654 N N . THR A 1 87 ? -9.758 -22.875 -10.844 1 66.31 87 THR A N 1
ATOM 655 C CA . THR A 1 87 ? -8.352 -23.188 -11.07 1 66.31 87 THR A CA 1
ATOM 656 C C . THR A 1 87 ? -7.906 -22.672 -12.438 1 66.31 87 THR A C 1
ATOM 658 O O . THR A 1 87 ? -8.523 -22.984 -13.453 1 66.31 87 THR A O 1
ATOM 661 N N . PRO A 1 88 ? -6.922 -21.688 -12.438 1 70.75 88 PRO A N 1
ATOM 662 C CA . PRO A 1 88 ? -5.938 -21.234 -11.445 1 70.75 88 PRO A CA 1
ATOM 663 C C . PRO A 1 88 ? -6.43 -20.047 -10.617 1 70.75 88 PRO A C 1
ATOM 665 O O . PRO A 1 88 ? -7.438 -19.422 -10.961 1 70.75 88 PRO A O 1
ATOM 668 N N . SER A 1 89 ? -5.695 -19.797 -9.586 1 79.69 89 SER A N 1
ATOM 669 C CA . SER A 1 89 ? -6.02 -18.656 -8.727 1 79.69 89 SER A CA 1
ATOM 670 C C . SER A 1 89 ? -6.098 -17.375 -9.531 1 79.69 89 SER A C 1
ATOM 672 O O . SER A 1 89 ? -5.156 -17.016 -10.242 1 79.69 89 SER A O 1
ATOM 674 N N . PRO A 1 90 ? -7.129 -16.688 -9.492 1 86.75 90 PRO A N 1
ATOM 675 C CA . PRO A 1 90 ? -7.23 -15.398 -10.188 1 86.75 90 PRO A CA 1
ATOM 676 C C . PRO A 1 90 ? -6.305 -14.336 -9.609 1 86.75 90 PRO A C 1
ATOM 678 O O . PRO A 1 90 ? -6.055 -13.312 -10.258 1 86.75 90 PRO A O 1
ATOM 681 N N . LEU A 1 91 ? -5.762 -14.688 -8.453 1 94.12 91 LEU A N 1
ATOM 682 C CA . LEU A 1 91 ? -4.973 -13.664 -7.773 1 94.12 91 LEU A CA 1
ATOM 683 C C . LEU A 1 91 ? -3.561 -13.602 -8.344 1 94.12 91 LEU A C 1
ATOM 685 O O . LEU A 1 91 ? -2.852 -12.609 -8.148 1 94.12 91 LEU A O 1
ATOM 689 N N . ARG A 1 92 ? -3.135 -14.672 -9.039 1 96.12 92 ARG A N 1
ATOM 690 C CA . ARG A 1 92 ? -1.816 -14.672 -9.672 1 96.12 92 ARG A CA 1
ATOM 691 C C . ARG A 1 92 ? -1.698 -13.555 -10.695 1 96.12 92 ARG A C 1
ATOM 693 O O . ARG A 1 92 ? -0.673 -12.875 -10.766 1 96.12 92 ARG A O 1
ATOM 700 N N . HIS A 1 93 ? -2.762 -13.406 -11.445 1 96.06 93 HIS A N 1
ATOM 701 C CA . HIS A 1 93 ? -2.76 -12.359 -12.461 1 96.06 93 HIS A CA 1
ATOM 702 C C . HIS A 1 93 ? -2.77 -10.969 -11.812 1 96.06 93 HIS A C 1
ATOM 704 O O . HIS A 1 93 ? -2.133 -10.047 -12.32 1 96.06 93 HIS A O 1
ATOM 710 N N . GLU A 1 94 ? -3.5 -10.836 -10.688 1 96.62 94 GLU A N 1
ATOM 711 C CA . GLU A 1 94 ? -3.561 -9.562 -9.969 1 96.62 94 GLU A CA 1
ATOM 712 C C . GLU A 1 94 ? -2.186 -9.164 -9.445 1 96.62 94 GLU A C 1
ATOM 714 O O . GLU A 1 94 ? -1.851 -7.977 -9.414 1 96.62 94 GLU A O 1
ATOM 719 N N . ILE A 1 95 ? -1.381 -10.109 -8.984 1 97.62 95 ILE A N 1
ATOM 720 C CA . ILE A 1 95 ? -0.046 -9.852 -8.461 1 97.62 95 ILE A CA 1
ATOM 721 C C . ILE A 1 95 ? 0.844 -9.281 -9.562 1 97.62 95 ILE A C 1
ATOM 723 O O . ILE A 1 95 ? 1.59 -8.32 -9.328 1 97.62 95 ILE A O 1
ATOM 727 N N . VAL A 1 96 ? 0.722 -9.828 -10.797 1 97.94 96 VAL A N 1
ATOM 728 C CA . VAL A 1 96 ? 1.525 -9.352 -11.922 1 97.94 96 VAL A CA 1
ATOM 729 C C . VAL A 1 96 ? 1.046 -7.969 -12.352 1 97.94 96 VAL A C 1
ATOM 731 O O . VAL A 1 96 ? 1.857 -7.094 -12.656 1 97.94 96 VAL A O 1
ATOM 734 N N . LYS A 1 97 ? -0.266 -7.762 -12.367 1 96.62 97 LYS A N 1
ATOM 735 C CA . LYS A 1 97 ? -0.84 -6.469 -12.734 1 96.62 97 LYS A CA 1
ATOM 736 C C . LYS A 1 97 ? -0.375 -5.371 -11.781 1 96.62 97 LYS A C 1
ATOM 738 O O . LYS A 1 97 ? -0.245 -4.211 -12.18 1 96.62 97 LYS A O 1
ATOM 743 N N . ALA A 1 98 ? -0.097 -5.77 -10.523 1 96.31 98 ALA A N 1
ATOM 744 C CA . ALA A 1 98 ? 0.331 -4.816 -9.508 1 96.31 98 ALA A CA 1
ATOM 745 C C . ALA A 1 98 ? 1.771 -4.371 -9.742 1 96.31 98 ALA A C 1
ATOM 747 O O . ALA A 1 98 ? 2.285 -3.502 -9.031 1 96.31 98 ALA A O 1
ATOM 748 N N . GLY A 1 99 ? 2.5 -5 -10.719 1 96.31 99 GLY A N 1
ATOM 749 C CA . GLY A 1 99 ? 3.84 -4.57 -11.086 1 96.31 99 GLY A CA 1
ATOM 750 C C . GLY A 1 99 ? 4.93 -5.293 -10.32 1 96.31 99 GLY A C 1
ATOM 751 O O . GLY A 1 99 ? 6 -4.73 -10.078 1 96.31 99 GLY A O 1
ATOM 752 N N . THR A 1 100 ? 4.68 -6.484 -9.969 1 97.38 100 THR A N 1
ATOM 753 C CA . THR A 1 100 ? 5.609 -7.223 -9.125 1 97.38 100 THR A CA 1
ATOM 754 C C . THR A 1 100 ? 6.734 -7.828 -9.961 1 97.38 100 THR A C 1
ATOM 756 O O . THR A 1 100 ? 7.797 -8.164 -9.43 1 97.38 100 THR A O 1
ATOM 759 N N . LEU A 1 101 ? 6.586 -8 -11.289 1 97.94 101 LEU A N 1
ATOM 760 C CA . LEU A 1 101 ? 7.52 -8.766 -12.109 1 97.94 101 LEU A CA 1
ATOM 761 C C . LEU A 1 101 ? 8.859 -8.039 -12.227 1 97.94 101 LEU A C 1
ATOM 763 O O . LEU A 1 101 ? 9.914 -8.641 -12.016 1 97.94 101 LEU A O 1
ATOM 767 N N . PRO A 1 102 ? 8.867 -6.711 -12.477 1 97.31 102 PRO A N 1
ATOM 768 C CA . PRO A 1 102 ? 10.164 -6.051 -12.641 1 97.31 102 PRO A CA 1
ATOM 769 C C . PRO A 1 102 ? 11.031 -6.145 -11.383 1 97.31 102 PRO A C 1
ATOM 771 O O . PRO A 1 102 ? 12.195 -6.551 -11.469 1 97.31 102 PRO A O 1
ATOM 774 N N . PRO A 1 103 ? 10.453 -5.805 -10.258 1 97.31 103 PRO A N 1
ATOM 775 C CA . PRO A 1 103 ? 11.32 -5.949 -9.086 1 97.31 103 PRO A CA 1
ATOM 776 C C . PRO A 1 103 ? 11.703 -7.402 -8.812 1 97.31 103 PRO A C 1
ATOM 778 O O . PRO A 1 103 ? 12.797 -7.668 -8.297 1 97.31 103 PRO A O 1
ATOM 781 N N . LEU A 1 104 ? 10.891 -8.375 -9.125 1 97.62 104 LEU A N 1
ATOM 782 C CA . LEU A 1 104 ? 11.211 -9.781 -8.938 1 97.62 104 LEU A CA 1
ATOM 783 C C . LEU A 1 104 ? 12.414 -10.18 -9.797 1 97.62 104 LEU A C 1
ATOM 785 O O . LEU A 1 104 ? 13.312 -10.875 -9.32 1 97.62 104 LEU A O 1
ATOM 789 N N . VAL A 1 105 ? 12.367 -9.773 -11.039 1 97.88 105 VAL A N 1
ATOM 790 C CA . VAL A 1 105 ? 13.477 -10.062 -11.945 1 97.88 105 VAL A CA 1
ATOM 791 C C . VAL A 1 105 ? 14.758 -9.406 -11.43 1 97.88 105 VAL A C 1
ATOM 793 O O . VAL A 1 105 ? 15.82 -10.031 -11.438 1 97.88 105 VAL A O 1
ATOM 796 N N . HIS A 1 106 ? 14.609 -8.242 -10.938 1 97.31 106 HIS A N 1
ATOM 797 C CA . HIS A 1 106 ? 15.758 -7.527 -10.391 1 97.31 106 HIS A CA 1
ATOM 798 C C . HIS A 1 106 ? 16.328 -8.25 -9.172 1 97.31 106 HIS A C 1
ATOM 800 O O . HIS A 1 106 ? 17.547 -8.367 -9.031 1 97.31 106 HIS A O 1
ATOM 806 N N . ILE A 1 107 ? 15.5 -8.688 -8.312 1 97.19 107 ILE A N 1
ATOM 807 C CA . ILE A 1 107 ? 15.922 -9.414 -7.121 1 97.19 107 ILE A CA 1
ATOM 808 C C . ILE A 1 107 ? 16.719 -10.656 -7.523 1 97.19 107 ILE A C 1
ATOM 810 O O . ILE A 1 107 ? 17.781 -10.922 -6.969 1 97.19 107 ILE A O 1
ATOM 814 N N . CYS A 1 108 ? 16.266 -11.383 -8.508 1 97.56 108 CYS A N 1
ATOM 815 C CA . CYS A 1 108 ? 16.922 -12.602 -8.969 1 97.56 108 CYS A CA 1
ATOM 816 C C . CYS A 1 108 ? 18.297 -12.273 -9.57 1 97.56 108 CYS A C 1
ATOM 818 O O . CYS A 1 108 ? 19.219 -13.094 -9.5 1 97.56 108 CYS A O 1
ATOM 820 N N . ASP A 1 109 ? 18.438 -11.07 -10.062 1 95.94 109 ASP A N 1
ATOM 821 C CA . ASP A 1 109 ? 19.672 -10.68 -10.742 1 95.94 109 ASP A CA 1
ATOM 822 C C . ASP A 1 109 ? 20.719 -10.211 -9.734 1 95.94 109 ASP A C 1
ATOM 824 O O . ASP A 1 109 ? 21.922 -10.367 -9.969 1 95.94 109 ASP A O 1
ATOM 828 N N . VAL A 1 110 ? 20.219 -9.648 -8.641 1 94.94 110 VAL A N 1
ATOM 829 C CA . VAL A 1 110 ? 21.188 -8.93 -7.82 1 94.94 110 VAL A CA 1
ATOM 830 C C . VAL A 1 110 ? 21.359 -9.641 -6.48 1 94.94 110 VAL A C 1
ATOM 832 O O . VAL A 1 110 ? 22.438 -9.586 -5.871 1 94.94 110 VAL A O 1
ATOM 835 N N . VAL A 1 111 ? 20.359 -10.211 -5.941 1 94.56 111 VAL A N 1
ATOM 836 C CA . VAL A 1 111 ? 20.406 -10.805 -4.609 1 94.56 111 VAL A CA 1
ATOM 837 C C . VAL A 1 111 ? 21.172 -12.125 -4.656 1 94.56 111 VAL A C 1
ATOM 839 O O . VAL A 1 111 ? 21.094 -12.859 -5.648 1 94.56 111 VAL A O 1
ATOM 842 N N . THR A 1 112 ? 21.906 -12.406 -3.598 1 94.5 112 THR A N 1
ATOM 843 C CA . THR A 1 112 ? 22.656 -13.648 -3.539 1 94.5 112 THR A CA 1
ATOM 844 C C . THR A 1 112 ? 22.203 -14.508 -2.365 1 94.5 112 THR A C 1
ATOM 846 O O . THR A 1 112 ? 22.562 -15.688 -2.273 1 94.5 112 THR A O 1
ATOM 849 N N . ASN A 1 113 ? 21.391 -13.977 -1.5 1 94.38 113 ASN A N 1
ATOM 850 C CA . ASN A 1 113 ? 20.859 -14.719 -0.357 1 94.38 113 ASN A CA 1
ATOM 851 C C . ASN A 1 113 ? 19.938 -15.852 -0.798 1 94.38 113 ASN A C 1
ATOM 853 O O . ASN A 1 113 ? 18.891 -15.609 -1.386 1 94.38 113 ASN A O 1
ATOM 857 N N . PRO A 1 114 ? 20.312 -17.094 -0.519 1 95.81 114 PRO A N 1
ATOM 858 C CA . PRO A 1 114 ? 19.547 -18.234 -1.039 1 95.81 114 PRO A CA 1
ATOM 859 C C . PRO A 1 114 ? 18.094 -18.234 -0.557 1 95.81 114 PRO A C 1
ATOM 861 O O . PRO A 1 114 ? 17.203 -18.672 -1.287 1 95.81 114 PRO A O 1
ATOM 864 N N . ALA A 1 115 ? 17.875 -17.766 0.694 1 93.5 115 ALA A N 1
ATOM 865 C CA . ALA A 1 115 ? 16.516 -17.781 1.227 1 93.5 115 ALA A CA 1
ATOM 866 C C . ALA A 1 115 ? 15.617 -16.828 0.445 1 93.5 115 ALA A C 1
ATOM 868 O O . ALA A 1 115 ? 14.469 -17.156 0.146 1 93.5 115 ALA A O 1
ATOM 869 N N . ILE A 1 116 ? 16.141 -15.68 0.135 1 95.56 116 ILE A N 1
ATOM 870 C CA . ILE A 1 116 ? 15.383 -14.688 -0.613 1 95.56 116 ILE A CA 1
ATOM 871 C C . ILE A 1 116 ? 15.18 -15.164 -2.049 1 95.56 116 ILE A C 1
ATOM 873 O O . ILE A 1 116 ? 14.07 -15.086 -2.584 1 95.56 116 ILE A O 1
ATOM 877 N N . LEU A 1 117 ? 16.219 -15.695 -2.609 1 97.25 117 LEU A N 1
ATOM 878 C CA . LEU A 1 117 ? 16.141 -16.188 -3.982 1 97.25 117 LEU A CA 1
ATOM 879 C C . LEU A 1 117 ? 15.156 -17.344 -4.094 1 97.25 117 LEU A C 1
ATOM 881 O O . LEU A 1 117 ? 14.469 -17.484 -5.109 1 97.25 117 LEU A O 1
ATOM 885 N N . THR A 1 118 ? 15.125 -18.203 -3.076 1 96.56 118 THR A N 1
ATOM 886 C CA . THR A 1 118 ? 14.18 -19.312 -3.061 1 96.56 118 THR A CA 1
ATOM 887 C C . THR A 1 118 ? 12.742 -18.797 -3.139 1 96.56 118 THR A C 1
ATOM 889 O O . THR A 1 118 ? 11.945 -19.281 -3.941 1 96.56 118 THR A O 1
ATOM 892 N N . GLU A 1 119 ? 12.461 -17.797 -2.326 1 96.12 119 GLU A N 1
ATOM 893 C CA . GLU A 1 119 ? 11.102 -17.281 -2.303 1 96.12 119 GLU A CA 1
ATOM 894 C C . GLU A 1 119 ? 10.773 -16.516 -3.59 1 96.12 119 GLU A C 1
ATOM 896 O O . GLU A 1 119 ? 9.633 -16.531 -4.059 1 96.12 119 GLU A O 1
ATOM 901 N N . ALA A 1 120 ? 11.742 -15.828 -4.145 1 97.94 120 ALA A N 1
ATOM 902 C CA . ALA A 1 120 ? 11.531 -15.141 -5.422 1 97.94 120 ALA A CA 1
ATOM 903 C C . ALA A 1 120 ? 11.234 -16.141 -6.535 1 97.94 120 ALA A C 1
ATOM 905 O O . ALA A 1 120 ? 10.297 -15.953 -7.312 1 97.94 120 ALA A O 1
ATOM 906 N N . ALA A 1 121 ? 12 -17.188 -6.555 1 98.25 121 ALA A N 1
ATOM 907 C CA . ALA A 1 121 ? 11.789 -18.234 -7.555 1 98.25 121 ALA A CA 1
ATOM 908 C C . ALA A 1 121 ? 10.453 -18.938 -7.336 1 98.25 121 ALA A C 1
ATOM 910 O O . ALA A 1 121 ? 9.758 -19.281 -8.297 1 98.25 121 ALA A O 1
ATOM 911 N N . ARG A 1 122 ? 10.156 -19.219 -6.086 1 97.44 122 ARG A N 1
ATOM 912 C CA . ARG A 1 122 ? 8.875 -19.828 -5.746 1 97.44 122 ARG A CA 1
ATOM 913 C C . ARG A 1 122 ? 7.707 -18.969 -6.223 1 97.44 122 ARG A C 1
ATOM 915 O O . ARG A 1 122 ? 6.73 -19.5 -6.762 1 97.44 122 ARG A O 1
ATOM 922 N N . LEU A 1 123 ? 7.801 -17.688 -6.004 1 97.94 123 LEU A N 1
ATOM 923 C CA . LEU A 1 123 ? 6.75 -16.797 -6.473 1 97.94 123 LEU A CA 1
ATOM 924 C C . LEU A 1 123 ? 6.652 -16.828 -7.992 1 97.94 123 LEU A C 1
ATOM 926 O O . LEU A 1 123 ? 5.555 -16.891 -8.547 1 97.94 123 LEU A O 1
ATOM 930 N N . LEU A 1 124 ? 7.797 -16.781 -8.688 1 98.56 124 LEU A N 1
ATOM 931 C CA . LEU A 1 124 ? 7.793 -16.844 -10.148 1 98.56 124 LEU A CA 1
ATOM 932 C C . LEU A 1 124 ? 7.156 -18.141 -10.641 1 98.56 124 LEU A C 1
ATOM 934 O O . LEU A 1 124 ? 6.43 -18.141 -11.633 1 98.56 124 LEU A O 1
ATOM 938 N N . ALA A 1 125 ? 7.434 -19.203 -9.898 1 98.19 125 ALA A N 1
ATOM 939 C CA . ALA A 1 125 ? 6.832 -20.484 -10.258 1 98.19 125 ALA A CA 1
ATOM 940 C C . ALA A 1 125 ? 5.309 -20.438 -10.133 1 98.19 125 ALA A C 1
ATOM 942 O O . ALA A 1 125 ? 4.594 -20.938 -10.992 1 98.19 125 ALA A O 1
ATOM 943 N N . SER A 1 126 ? 4.832 -19.859 -9.094 1 96.81 126 SER A N 1
ATOM 944 C CA . SER A 1 126 ? 3.395 -19.734 -8.875 1 96.81 126 SER A CA 1
ATOM 945 C C . SER A 1 126 ? 2.746 -18.844 -9.938 1 96.81 126 SER A C 1
ATOM 947 O O . SER A 1 126 ? 1.686 -19.188 -10.469 1 96.81 126 SER A O 1
ATOM 949 N N . LEU A 1 127 ? 3.354 -17.766 -10.234 1 97.62 127 LEU A N 1
ATOM 950 C CA . LEU A 1 127 ? 2.822 -16.828 -11.219 1 97.62 127 LEU A CA 1
ATOM 951 C C . LEU A 1 127 ? 2.818 -17.453 -12.609 1 97.62 127 LEU A C 1
ATOM 953 O O . LEU A 1 127 ? 1.92 -17.188 -13.414 1 97.62 127 LEU A O 1
ATOM 957 N N . ALA A 1 128 ? 3.799 -18.297 -12.883 1 97.81 128 ALA A N 1
ATOM 958 C CA . ALA A 1 128 ? 3.963 -18.938 -14.188 1 97.81 128 ALA A CA 1
ATOM 959 C C . ALA A 1 128 ? 2.848 -19.938 -14.453 1 97.81 128 ALA A C 1
ATOM 961 O O . ALA A 1 128 ? 2.594 -20.312 -15.602 1 97.81 128 ALA A O 1
ATOM 962 N N . ALA A 1 129 ? 2.203 -20.375 -13.406 1 95.69 129 ALA A N 1
ATOM 963 C CA . ALA A 1 129 ? 1.133 -21.359 -13.555 1 95.69 129 ALA A CA 1
ATOM 964 C C . ALA A 1 129 ? -0.112 -20.719 -14.172 1 95.69 129 ALA A C 1
ATOM 966 O O . ALA A 1 129 ? -1.003 -21.438 -14.648 1 95.69 129 ALA A O 1
ATOM 967 N N . SER A 1 130 ? -0.216 -19.406 -14.25 1 94.75 130 SER A N 1
ATOM 968 C CA . SER A 1 130 ? -1.37 -18.703 -14.812 1 94.75 130 SER A CA 1
ATOM 969 C C . SER A 1 130 ? -1.135 -18.344 -16.281 1 94.75 130 SER A C 1
ATOM 971 O O . SER A 1 130 ? -0.202 -17.609 -16.594 1 94.75 130 SER A O 1
ATOM 973 N N . PRO A 1 131 ? -1.997 -18.828 -17.203 1 94.75 131 PRO A N 1
ATOM 974 C CA . PRO A 1 131 ? -1.831 -18.5 -18.609 1 94.75 131 PRO A CA 1
ATOM 975 C C . PRO A 1 131 ? -1.864 -17 -18.891 1 94.75 131 PRO A C 1
ATOM 977 O O . PRO A 1 131 ? -1.183 -16.516 -19.797 1 94.75 131 PRO A O 1
ATOM 980 N N . LEU A 1 132 ? -2.557 -16.219 -18.062 1 94.75 132 LEU A N 1
ATOM 981 C CA . LEU A 1 132 ? -2.723 -14.773 -18.25 1 94.75 132 LEU A CA 1
ATOM 982 C C . LEU A 1 132 ? -1.405 -14.039 -18.031 1 94.75 132 LEU A C 1
ATOM 984 O O . LEU A 1 132 ? -1.226 -12.922 -18.516 1 94.75 132 LEU A O 1
ATOM 988 N N . ASN A 1 133 ? -0.521 -14.719 -17.297 1 97.19 133 ASN A N 1
ATOM 989 C CA . ASN A 1 133 ? 0.721 -14.047 -16.922 1 97.19 133 ASN A CA 1
ATOM 990 C C . ASN A 1 133 ? 1.828 -14.32 -17.938 1 97.19 133 ASN A C 1
ATOM 992 O O . ASN A 1 133 ? 2.859 -13.648 -17.938 1 97.19 133 ASN A O 1
ATOM 996 N N . LYS A 1 134 ? 1.678 -15.32 -18.812 1 97.25 134 LYS A N 1
ATOM 997 C CA . LYS A 1 134 ? 2.77 -15.867 -19.625 1 97.25 134 LYS A CA 1
ATOM 998 C C . LYS A 1 134 ? 3.291 -14.828 -20.609 1 97.25 134 LYS A C 1
ATOM 1000 O O . LYS A 1 134 ? 4.5 -14.734 -20.828 1 97.25 134 LYS A O 1
ATOM 1005 N N . THR A 1 135 ? 2.398 -14.023 -21.219 1 96.88 135 THR A N 1
ATOM 1006 C CA . THR A 1 135 ? 2.84 -12.992 -22.156 1 96.88 135 THR A CA 1
ATOM 1007 C C . THR A 1 135 ? 3.707 -11.961 -21.438 1 96.88 135 THR A C 1
ATOM 1009 O O . THR A 1 135 ? 4.762 -11.57 -21.953 1 96.88 135 THR A O 1
ATOM 1012 N N . ALA A 1 136 ? 3.246 -11.523 -20.281 1 97.12 136 ALA A N 1
ATOM 1013 C CA . ALA A 1 136 ? 3.992 -10.523 -19.516 1 97.12 136 ALA A CA 1
ATOM 1014 C C . ALA A 1 136 ? 5.336 -11.086 -19.047 1 97.12 136 ALA A C 1
ATOM 1016 O O . ALA A 1 136 ? 6.344 -10.375 -19.047 1 97.12 136 ALA A O 1
ATOM 1017 N N . MET A 1 137 ? 5.371 -12.312 -18.625 1 97.81 137 MET A N 1
ATOM 1018 C CA . MET A 1 137 ? 6.59 -12.945 -18.125 1 97.81 137 MET A CA 1
ATOM 1019 C C . MET A 1 137 ? 7.594 -13.156 -19.266 1 97.81 137 MET A C 1
ATOM 1021 O O . MET A 1 137 ? 8.805 -13.016 -19.062 1 97.81 137 MET A O 1
ATOM 1025 N N . ALA A 1 138 ? 7.051 -13.445 -20.453 1 97.31 138 ALA A N 1
ATOM 1026 C CA . ALA A 1 138 ? 7.922 -13.539 -21.625 1 97.31 138 ALA A CA 1
ATOM 1027 C C . ALA A 1 138 ? 8.539 -12.188 -21.953 1 97.31 138 ALA A C 1
ATOM 1029 O O . ALA A 1 138 ? 9.742 -12.094 -22.234 1 97.31 138 ALA A O 1
ATOM 1030 N N . ALA A 1 139 ? 7.715 -11.164 -21.906 1 96.44 139 ALA A N 1
ATOM 1031 C CA . ALA A 1 139 ? 8.156 -9.82 -22.25 1 96.44 139 ALA A CA 1
ATOM 1032 C C . ALA A 1 139 ? 9.227 -9.328 -21.281 1 96.44 139 ALA A C 1
ATOM 1034 O O . ALA A 1 139 ? 10.133 -8.578 -21.672 1 96.44 139 ALA A O 1
ATOM 1035 N N . LYS A 1 140 ? 9.164 -9.805 -20.016 1 96.69 140 LYS A N 1
ATOM 1036 C CA . LYS A 1 140 ? 10.117 -9.359 -19.016 1 96.69 140 LYS A CA 1
ATOM 1037 C C . LYS A 1 140 ? 11.312 -10.297 -18.922 1 96.69 140 LYS A C 1
ATOM 1039 O O . LYS A 1 140 ? 12.156 -10.164 -18.031 1 96.69 140 LYS A O 1
ATOM 1044 N N . HIS A 1 141 ? 11.445 -11.258 -19.797 1 96.94 141 HIS A N 1
ATOM 1045 C CA . HIS A 1 141 ? 12.562 -12.188 -19.953 1 96.94 141 HIS A CA 1
ATOM 1046 C C . HIS A 1 141 ? 12.766 -13.016 -18.688 1 96.94 141 HIS A C 1
ATOM 1048 O O . HIS A 1 141 ? 13.891 -13.141 -18.203 1 96.94 141 HIS A O 1
ATOM 1054 N N . VAL A 1 142 ? 11.664 -13.508 -18.203 1 98.44 142 VAL A N 1
ATOM 1055 C CA . VAL A 1 142 ? 11.719 -14.305 -16.969 1 98.44 142 VAL A CA 1
ATOM 1056 C C . VAL A 1 142 ? 12.484 -15.594 -17.234 1 98.44 142 VAL A C 1
ATOM 1058 O O . VAL A 1 142 ? 13.211 -16.078 -16.359 1 98.44 142 VAL A O 1
ATOM 1061 N N . VAL A 1 143 ? 12.367 -16.172 -18.438 1 98.69 143 VAL A N 1
ATOM 1062 C CA . VAL A 1 143 ? 13.07 -17.406 -18.766 1 98.69 143 VAL A CA 1
ATOM 1063 C C . VAL A 1 143 ? 14.578 -17.188 -18.656 1 98.69 143 VAL A C 1
ATOM 1065 O O . VAL A 1 143 ? 15.289 -18.016 -18.078 1 98.69 143 VAL A O 1
ATOM 1068 N N . ARG A 1 144 ? 15.023 -16.094 -19.156 1 97.88 144 ARG A N 1
ATOM 1069 C CA . ARG A 1 144 ? 16.438 -15.773 -19.094 1 97.88 144 ARG A CA 1
ATOM 1070 C C . ARG A 1 144 ? 16.906 -15.641 -17.641 1 97.88 144 ARG A C 1
ATOM 1072 O O . ARG A 1 144 ? 18 -16.109 -17.281 1 97.88 144 ARG A O 1
ATOM 1079 N N . THR A 1 145 ? 16.125 -14.961 -16.906 1 98.19 145 THR A N 1
ATOM 1080 C CA . THR A 1 145 ? 16.438 -14.742 -15.508 1 98.19 145 THR A CA 1
ATOM 1081 C C . THR A 1 145 ? 16.547 -16.078 -14.766 1 98.19 145 THR A C 1
ATOM 1083 O O . THR A 1 145 ? 17.5 -16.297 -14.008 1 98.19 145 THR A O 1
ATOM 1086 N N . LEU A 1 146 ? 15.625 -16.984 -14.984 1 98.69 146 LEU A N 1
ATOM 1087 C CA . LEU A 1 146 ? 15.609 -18.281 -14.32 1 98.69 146 LEU A CA 1
ATOM 1088 C C . LEU A 1 146 ? 16.766 -19.156 -14.812 1 98.69 146 LEU A C 1
ATOM 1090 O O . LEU A 1 146 ? 17.391 -19.875 -14.023 1 98.69 146 LEU A O 1
ATOM 1094 N N . ALA A 1 147 ? 17 -19.078 -16.094 1 98.5 147 ALA A N 1
ATOM 1095 C CA . ALA A 1 147 ? 18.125 -19.812 -16.656 1 98.5 147 ALA A CA 1
ATOM 1096 C C . ALA A 1 147 ? 19.438 -19.375 -16.031 1 98.5 147 ALA A C 1
ATOM 1098 O O . ALA A 1 147 ? 20.297 -20.203 -15.727 1 98.5 147 ALA A O 1
ATOM 1099 N N . LYS A 1 148 ? 19.562 -18.109 -15.867 1 97.69 148 LYS A N 1
ATOM 1100 C CA . LYS A 1 148 ? 20.75 -17.562 -15.242 1 97.69 148 LYS A CA 1
ATOM 1101 C C . LYS A 1 148 ? 20.906 -18.078 -13.812 1 97.69 148 LYS A C 1
ATOM 1103 O O . LYS A 1 148 ? 22.016 -18.375 -13.367 1 97.69 148 LYS A O 1
ATOM 1108 N N . LEU A 1 149 ? 19.828 -18.156 -13.039 1 97.94 149 LEU A N 1
ATOM 1109 C CA . LEU A 1 149 ? 19.875 -18.688 -11.688 1 97.94 149 LEU A CA 1
ATOM 1110 C C . LEU A 1 149 ? 20.406 -20.125 -11.68 1 97.94 149 LEU A C 1
ATOM 1112 O O . LEU A 1 149 ? 21.234 -20.469 -10.844 1 97.94 149 LEU A O 1
ATOM 1116 N N . LEU A 1 150 ? 19.953 -20.938 -12.633 1 98.19 150 LEU A N 1
ATOM 1117 C CA . LEU A 1 150 ? 20.391 -22.328 -12.711 1 98.19 150 LEU A CA 1
ATOM 1118 C C . LEU A 1 150 ? 21.875 -22.406 -13.008 1 98.19 150 LEU A C 1
ATOM 1120 O O . LEU A 1 150 ? 22.609 -23.125 -12.312 1 98.19 150 LEU A O 1
ATOM 1124 N N . THR A 1 151 ? 22.312 -21.672 -13.984 1 96.62 151 THR A N 1
ATOM 1125 C CA . THR A 1 151 ? 23.688 -21.781 -14.414 1 96.62 151 THR A CA 1
ATOM 1126 C C . THR A 1 151 ? 24.641 -21.188 -13.367 1 96.62 151 THR A C 1
ATOM 1128 O O . THR A 1 151 ? 25.766 -21.656 -13.203 1 96.62 151 THR A O 1
ATOM 1131 N N . THR A 1 152 ? 24.156 -20.219 -12.695 1 96.5 152 THR A N 1
ATOM 1132 C CA . THR A 1 152 ? 24.984 -19.562 -11.688 1 96.5 152 THR A CA 1
ATOM 1133 C C . THR A 1 152 ? 25.172 -20.469 -10.469 1 96.5 152 THR A C 1
ATOM 1135 O O . THR A 1 152 ? 26.266 -20.547 -9.914 1 96.5 152 THR A O 1
ATOM 1138 N N . TYR A 1 153 ? 24.188 -21.188 -10.086 1 96.38 153 TYR A N 1
ATOM 1139 C CA . TYR A 1 153 ? 24.234 -21.828 -8.781 1 96.38 153 TYR A CA 1
ATOM 1140 C C . TYR A 1 153 ? 24.297 -23.344 -8.922 1 96.38 153 TYR A C 1
ATOM 1142 O O . TYR A 1 153 ? 24.266 -24.078 -7.93 1 96.38 153 TYR A O 1
ATOM 1150 N N . GLU A 1 154 ? 24.406 -23.922 -10.188 1 95.12 154 GLU A N 1
ATOM 1151 C CA . GLU A 1 154 ? 24.516 -25.359 -10.406 1 95.12 154 GLU A CA 1
ATOM 1152 C C . GLU A 1 154 ? 25.75 -25.922 -9.727 1 95.12 154 GLU A C 1
ATOM 1154 O O . GLU A 1 154 ? 25.781 -27.094 -9.352 1 95.12 154 GLU A O 1
ATOM 1159 N N . SER A 1 155 ? 26.75 -25.031 -9.547 1 94.19 155 SER A N 1
ATOM 1160 C CA . SER A 1 155 ? 28.016 -25.484 -8.992 1 94.19 155 SER A CA 1
ATOM 1161 C C . SER A 1 155 ? 27.938 -25.594 -7.469 1 94.19 155 SER A C 1
ATOM 1163 O O . SER A 1 155 ? 28.797 -26.234 -6.848 1 94.19 155 SER A O 1
ATOM 1165 N N . THR A 1 156 ? 27 -25.016 -6.82 1 94.12 156 THR A N 1
ATOM 1166 C CA . THR A 1 156 ? 26.828 -25.094 -5.375 1 94.12 156 THR A CA 1
ATOM 1167 C C . THR A 1 156 ? 25.406 -25.531 -5.023 1 94.12 156 THR A C 1
ATOM 1169 O O . THR A 1 156 ? 24.703 -24.844 -4.301 1 94.12 156 THR A O 1
ATOM 1172 N N . PRO A 1 157 ? 25.078 -26.766 -5.469 1 90.62 157 PRO A N 1
ATOM 1173 C CA . PRO A 1 157 ? 23.688 -27.203 -5.336 1 90.62 157 PRO A CA 1
ATOM 1174 C C . PRO A 1 157 ? 23.281 -27.438 -3.883 1 90.62 157 PRO A C 1
ATOM 1176 O O . PRO A 1 157 ? 22.094 -27.344 -3.551 1 90.62 157 PRO A O 1
ATOM 1179 N N . ASP A 1 158 ? 24.219 -27.672 -2.979 1 91.56 158 ASP A N 1
ATOM 1180 C CA . ASP A 1 158 ? 23.875 -27.906 -1.579 1 91.56 158 ASP A CA 1
ATOM 1181 C C . ASP A 1 158 ? 23.344 -26.641 -0.917 1 91.56 158 ASP A C 1
ATOM 1183 O O . ASP A 1 158 ? 22.344 -26.688 -0.185 1 91.56 158 ASP A O 1
ATOM 1187 N N . LYS A 1 159 ? 23.969 -25.516 -1.207 1 93.38 159 LYS A N 1
ATOM 1188 C CA . LYS A 1 159 ? 23.578 -24.25 -0.612 1 93.38 159 LYS A CA 1
ATOM 1189 C C . LYS A 1 159 ? 22.359 -23.656 -1.306 1 93.38 159 LYS A C 1
ATOM 1191 O O . LYS A 1 159 ? 21.531 -23 -0.67 1 93.38 159 LYS A O 1
ATOM 1196 N N . TYR A 1 160 ? 22.156 -23.938 -2.613 1 96.69 160 TYR A N 1
ATOM 1197 C CA . TYR A 1 160 ? 21.109 -23.281 -3.398 1 96.69 160 TYR A CA 1
ATOM 1198 C C . TYR A 1 160 ? 20.125 -24.312 -3.936 1 96.69 160 TYR A C 1
ATOM 1200 O O . TYR A 1 160 ? 19.562 -24.125 -5.016 1 96.69 160 TYR A O 1
ATOM 1208 N N . ALA A 1 161 ? 19.969 -25.406 -3.229 1 96.38 161 ALA A N 1
ATOM 1209 C CA . ALA A 1 161 ? 19.094 -26.5 -3.684 1 96.38 161 ALA A CA 1
ATOM 1210 C C . ALA A 1 161 ? 17.672 -26 -3.926 1 96.38 161 ALA A C 1
ATOM 1212 O O . ALA A 1 161 ? 17.078 -26.297 -4.961 1 96.38 161 ALA A O 1
ATOM 1213 N N . SER A 1 162 ? 17.156 -25.219 -2.963 1 95.81 162 SER A N 1
ATOM 1214 C CA . SER A 1 162 ? 15.789 -24.734 -3.086 1 95.81 162 SER A CA 1
ATOM 1215 C C . SER A 1 162 ? 15.656 -23.719 -4.219 1 95.81 162 SER A C 1
ATOM 1217 O O . SER A 1 162 ? 14.625 -23.672 -4.895 1 95.81 162 SER A O 1
ATOM 1219 N N . VAL A 1 163 ? 16.656 -22.922 -4.387 1 97.69 163 VAL A N 1
ATOM 1220 C CA . VAL A 1 163 ? 16.656 -21.953 -5.484 1 97.69 163 VAL A CA 1
ATOM 1221 C C . VAL A 1 163 ? 16.594 -22.703 -6.816 1 97.69 163 VAL A C 1
ATOM 1223 O O . VAL A 1 163 ? 15.789 -22.344 -7.688 1 97.69 163 VAL A O 1
ATOM 1226 N N . LEU A 1 164 ? 17.438 -23.719 -6.934 1 98.31 164 LEU A N 1
ATOM 1227 C CA . LEU A 1 164 ? 17.469 -24.516 -8.148 1 98.31 164 LEU A CA 1
ATOM 1228 C C . LEU A 1 164 ? 16.125 -25.219 -8.375 1 98.31 164 LEU A C 1
ATOM 1230 O O . LEU A 1 164 ? 15.602 -25.219 -9.484 1 98.31 164 LEU A O 1
ATOM 1234 N N . GLU A 1 165 ? 15.602 -25.781 -7.332 1 97.56 165 GLU A N 1
ATOM 1235 C CA . GLU A 1 165 ? 14.328 -26.5 -7.414 1 97.56 165 GLU A CA 1
ATOM 1236 C C . GLU A 1 165 ? 13.219 -25.594 -7.938 1 97.56 165 GLU A C 1
ATOM 1238 O O . GLU A 1 165 ? 12.523 -25.953 -8.898 1 97.56 165 GLU A O 1
ATOM 1243 N N . PHE A 1 166 ? 13.086 -24.469 -7.348 1 98.06 166 PHE A N 1
ATOM 1244 C CA . PHE A 1 166 ? 11.945 -23.641 -7.699 1 98.06 166 PHE A CA 1
ATOM 1245 C C . PHE A 1 166 ? 12.195 -22.891 -9.008 1 98.06 166 PHE A C 1
ATOM 1247 O O . PHE A 1 166 ? 11.25 -22.547 -9.727 1 98.06 166 PHE A O 1
ATOM 1254 N N . ALA A 1 167 ? 13.453 -22.641 -9.344 1 98.69 167 ALA A N 1
ATOM 1255 C CA . ALA A 1 167 ? 13.734 -22.125 -10.68 1 98.69 167 ALA A CA 1
ATOM 1256 C C . ALA A 1 167 ? 13.32 -23.125 -11.758 1 98.69 167 ALA A C 1
ATOM 1258 O O . ALA A 1 167 ? 12.758 -22.734 -12.781 1 98.69 167 ALA A O 1
ATOM 1259 N N . LEU A 1 168 ? 13.594 -24.375 -11.5 1 98.75 168 LEU A N 1
ATOM 1260 C CA . LEU A 1 168 ? 13.188 -25.438 -12.422 1 98.75 168 LEU A CA 1
ATOM 1261 C C . LEU A 1 168 ? 11.672 -25.516 -12.508 1 98.75 168 LEU A C 1
ATOM 1263 O O . LEU A 1 168 ? 11.109 -25.609 -13.602 1 98.75 168 LEU A O 1
ATOM 1267 N N . VAL A 1 169 ? 11.023 -25.469 -11.375 1 98.5 169 VAL A N 1
ATOM 1268 C CA . VAL A 1 169 ? 9.57 -25.516 -11.352 1 98.5 169 VAL A CA 1
ATOM 1269 C C . VAL A 1 169 ? 8.992 -24.344 -12.133 1 98.5 169 VAL A C 1
ATOM 1271 O O . VAL A 1 169 ? 8.023 -24.5 -12.875 1 98.5 169 VAL A O 1
ATOM 1274 N N . ALA A 1 170 ? 9.547 -23.219 -11.938 1 98.69 170 ALA A N 1
ATOM 1275 C CA . ALA A 1 170 ? 9.086 -22.031 -12.664 1 98.69 170 ALA A CA 1
ATOM 1276 C C . ALA A 1 170 ? 9.234 -22.219 -14.172 1 98.69 170 ALA A C 1
ATOM 1278 O O . ALA A 1 170 ? 8.32 -21.906 -14.938 1 98.69 170 ALA A O 1
ATOM 1279 N N . LEU A 1 171 ? 10.359 -22.734 -14.617 1 98.75 171 LEU A N 1
ATOM 1280 C CA . LEU A 1 171 ? 10.586 -22.969 -16.047 1 98.75 171 LEU A CA 1
ATOM 1281 C C . LEU A 1 171 ? 9.594 -24 -16.578 1 98.75 171 LEU A C 1
ATOM 1283 O O . LEU A 1 171 ? 9.086 -23.844 -17.688 1 98.75 171 LEU A O 1
ATOM 1287 N N . SER A 1 172 ? 9.367 -25.047 -15.758 1 98.44 172 SER A N 1
ATOM 1288 C CA . SER A 1 172 ? 8.391 -26.047 -16.156 1 98.44 172 SER A CA 1
ATOM 1289 C C . SER A 1 172 ? 7.012 -25.438 -16.359 1 98.44 172 SER A C 1
ATOM 1291 O O . SER A 1 172 ? 6.336 -25.734 -17.344 1 98.44 172 SER A O 1
ATOM 1293 N N . ASN A 1 173 ? 6.621 -24.609 -15.453 1 98.25 173 ASN A N 1
ATOM 1294 C CA . ASN A 1 173 ? 5.301 -23.984 -15.523 1 98.25 173 ASN A CA 1
ATOM 1295 C C . ASN A 1 173 ? 5.219 -22.969 -16.656 1 98.25 173 ASN A C 1
ATOM 1297 O O . ASN A 1 173 ? 4.16 -22.797 -17.25 1 98.25 173 ASN A O 1
ATOM 1301 N N . LEU A 1 174 ? 6.316 -22.297 -16.953 1 98.38 174 LEU A N 1
ATOM 1302 C CA . LEU A 1 174 ? 6.34 -21.375 -18.078 1 98.38 174 LEU A CA 1
ATOM 1303 C C . LEU A 1 174 ? 6.172 -22.125 -19.406 1 98.38 174 LEU A C 1
ATOM 1305 O O . LEU A 1 174 ? 5.473 -21.656 -20.297 1 98.38 174 LEU A O 1
ATOM 1309 N N . ALA A 1 175 ? 6.777 -23.297 -19.484 1 98 175 ALA A N 1
ATOM 1310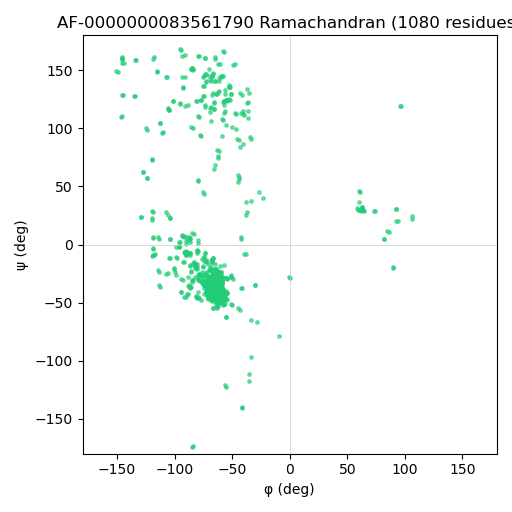 C CA . ALA A 1 175 ? 6.719 -24.094 -20.703 1 98 175 ALA A CA 1
ATOM 1311 C C . ALA A 1 175 ? 5.34 -24.703 -20.906 1 98 175 ALA A C 1
ATOM 1313 O O . ALA A 1 175 ? 4.934 -25 -22.031 1 98 175 ALA A O 1
ATOM 1314 N N . HIS A 1 176 ? 4.633 -24.875 -19.844 1 97.44 176 HIS A N 1
ATOM 1315 C CA . HIS A 1 176 ? 3.33 -25.531 -19.891 1 97.44 176 HIS A CA 1
ATOM 1316 C C . HIS A 1 176 ? 2.33 -24.688 -20.688 1 97.44 176 HIS A C 1
ATOM 1318 O O . HIS A 1 176 ? 2.141 -23.5 -20.391 1 97.44 176 HIS A O 1
ATOM 1324 N N . ASP A 1 177 ? 1.769 -25.234 -21.703 1 94.81 177 ASP A N 1
ATOM 1325 C CA . ASP A 1 177 ? 0.689 -24.688 -22.516 1 94.81 177 ASP A CA 1
ATOM 1326 C C . ASP A 1 177 ? 1.14 -23.422 -23.234 1 94.81 177 ASP A C 1
ATOM 1328 O O . ASP A 1 177 ? 0.368 -22.469 -23.375 1 94.81 177 ASP A O 1
ATOM 1332 N N . SER A 1 178 ? 2.439 -23.328 -23.531 1 95.88 178 SER A N 1
ATOM 1333 C CA . SER A 1 178 ? 2.963 -22.203 -24.281 1 95.88 178 SER A CA 1
ATOM 1334 C C . SER A 1 178 ? 4.113 -22.625 -25.188 1 95.88 178 SER A C 1
ATOM 1336 O O . SER A 1 178 ? 5.23 -22.844 -24.719 1 95.88 178 SER A O 1
ATOM 1338 N N . ASP A 1 179 ? 3.83 -22.594 -26.438 1 95.12 179 ASP A N 1
ATOM 1339 C CA . ASP A 1 179 ? 4.859 -23 -27.391 1 95.12 179 ASP A CA 1
ATOM 1340 C C . ASP A 1 179 ? 6 -21.984 -27.422 1 95.12 179 ASP A C 1
ATOM 1342 O O . ASP A 1 179 ? 7.168 -22.359 -27.547 1 95.12 179 ASP A O 1
ATOM 1346 N N . VAL A 1 180 ? 5.625 -20.734 -27.266 1 95.06 180 VAL A N 1
ATOM 1347 C CA . VAL A 1 180 ? 6.605 -19.656 -27.328 1 95.06 180 VAL A CA 1
ATOM 1348 C C . VAL A 1 180 ? 7.578 -19.781 -26.156 1 95.06 180 VAL A C 1
ATOM 1350 O O . VAL A 1 180 ? 8.797 -19.734 -26.344 1 95.06 180 VAL A O 1
ATOM 1353 N N . LEU A 1 181 ? 7.023 -19.984 -24.969 1 97.5 181 LEU A N 1
ATOM 1354 C CA . LEU A 1 181 ? 7.875 -20.047 -23.797 1 97.5 181 LEU A CA 1
ATOM 1355 C C . LEU A 1 181 ? 8.633 -21.375 -23.734 1 97.5 181 LEU A C 1
ATOM 1357 O O . LEU A 1 181 ? 9.773 -21.422 -23.25 1 97.5 181 LEU A O 1
ATOM 1361 N N . ARG A 1 182 ? 8 -22.406 -24.219 1 97.56 182 ARG A N 1
ATOM 1362 C CA . ARG A 1 182 ? 8.703 -23.688 -24.312 1 97.56 182 ARG A CA 1
ATOM 1363 C C . ARG A 1 182 ? 9.961 -23.562 -25.172 1 97.56 182 ARG A C 1
ATOM 1365 O O . ARG A 1 182 ? 11.023 -24.047 -24.797 1 97.56 182 ARG A O 1
ATOM 1372 N N . THR A 1 183 ? 9.812 -22.891 -26.281 1 97.25 183 THR A N 1
ATOM 1373 C CA . THR A 1 183 ? 10.93 -22.672 -27.203 1 97.25 183 THR A CA 1
ATOM 1374 C C . THR A 1 183 ? 11.977 -21.766 -26.562 1 97.25 183 THR A C 1
ATOM 1376 O O . THR A 1 183 ? 13.18 -21.984 -26.734 1 97.25 183 THR A O 1
ATOM 1379 N N . GLN A 1 184 ? 11.516 -20.75 -25.828 1 97.19 184 GLN A N 1
ATOM 1380 C CA . GLN A 1 184 ? 12.445 -19.859 -25.156 1 97.19 184 GLN A CA 1
ATOM 1381 C C . GLN A 1 184 ? 13.289 -20.625 -24.141 1 97.19 184 GLN A C 1
ATOM 1383 O O . GLN A 1 184 ? 14.484 -20.359 -23.984 1 97.19 184 GLN A O 1
ATOM 1388 N N . VAL A 1 185 ? 12.664 -21.531 -23.406 1 98.12 185 VAL A N 1
ATOM 1389 C CA . VAL A 1 185 ? 13.398 -22.328 -22.438 1 98.12 185 VAL A CA 1
ATOM 1390 C C . VAL A 1 185 ? 14.43 -23.219 -23.156 1 98.12 185 VAL A C 1
ATOM 1392 O O . VAL A 1 185 ? 15.586 -23.281 -22.734 1 98.12 185 VAL A O 1
ATOM 1395 N N . ALA A 1 186 ? 14.016 -23.812 -24.25 1 97.75 186 ALA A N 1
ATOM 1396 C CA . ALA A 1 186 ? 14.883 -24.703 -25.016 1 97.75 186 ALA A CA 1
ATOM 1397 C C . ALA A 1 186 ? 16.094 -23.953 -25.562 1 97.75 186 ALA A C 1
ATOM 1399 O O . ALA A 1 186 ? 17.188 -24.516 -25.672 1 97.75 186 ALA A O 1
ATOM 1400 N N . GLN A 1 187 ? 15.906 -22.688 -25.891 1 96.06 187 GLN A N 1
ATOM 1401 C CA . GLN A 1 187 ? 16.953 -21.891 -26.531 1 96.06 187 GLN A CA 1
ATOM 1402 C C . GLN A 1 187 ? 17.734 -21.062 -25.516 1 96.06 187 GLN A C 1
ATOM 1404 O O . GLN A 1 187 ? 18.656 -20.344 -25.891 1 96.06 187 GLN A O 1
ATOM 1409 N N . SER A 1 188 ? 17.359 -21.125 -24.281 1 95.31 188 SER A N 1
ATOM 1410 C CA . SER A 1 188 ? 17.953 -20.281 -23.25 1 95.31 188 SER A CA 1
ATOM 1411 C C . SER A 1 188 ? 19.359 -20.75 -22.875 1 95.31 188 SER A C 1
ATOM 1413 O O . SER A 1 188 ? 20.109 -20.031 -22.219 1 95.31 188 SER A O 1
ATOM 1415 N N . GLY A 1 189 ? 19.766 -21.938 -23.344 1 92.12 189 GLY A N 1
ATOM 1416 C CA . GLY A 1 189 ? 21.031 -22.531 -22.953 1 92.12 189 GLY A CA 1
ATOM 1417 C C . GLY A 1 189 ? 20.953 -23.25 -21.609 1 92.12 189 GLY A C 1
ATOM 1418 O O . GLY A 1 189 ? 21.938 -23.844 -21.156 1 92.12 189 GLY A O 1
ATOM 1419 N N . ALA A 1 190 ? 19.766 -23.312 -21.047 1 96.44 190 ALA A N 1
ATOM 1420 C CA . ALA A 1 190 ? 19.609 -23.891 -19.703 1 96.44 190 ALA A CA 1
ATOM 1421 C C . ALA A 1 190 ? 19.422 -25.406 -19.781 1 96.44 190 ALA A C 1
ATOM 1423 O O . ALA A 1 190 ? 19.578 -26.109 -18.781 1 96.44 190 ALA A O 1
ATOM 1424 N N . VAL A 1 191 ? 19.047 -26.016 -20.938 1 98.38 191 VAL A N 1
ATOM 1425 C CA . VAL A 1 191 ? 18.656 -27.422 -21.047 1 98.38 191 VAL A CA 1
ATOM 1426 C C . VAL A 1 191 ? 19.844 -28.312 -20.641 1 98.38 191 VAL A C 1
ATOM 1428 O O . VAL A 1 191 ? 19.656 -29.312 -19.953 1 98.38 191 VAL A O 1
ATOM 1431 N N . ALA A 1 192 ? 21.047 -27.891 -21.062 1 97.94 192 ALA A N 1
ATOM 1432 C CA . ALA A 1 192 ? 22.234 -28.656 -20.672 1 97.94 192 ALA A CA 1
ATOM 1433 C C . ALA A 1 192 ? 22.422 -28.656 -19.156 1 97.94 192 ALA A C 1
ATOM 1435 O O . ALA A 1 192 ? 22.75 -29.688 -18.562 1 97.94 192 ALA A O 1
ATOM 1436 N N . CYS A 1 193 ? 22.266 -27.484 -18.625 1 97.81 193 CYS A N 1
ATOM 1437 C CA . CYS A 1 193 ? 22.359 -27.344 -17.188 1 97.81 193 CYS A CA 1
ATOM 1438 C C . CYS A 1 193 ? 21.312 -28.219 -16.484 1 97.81 193 CYS A C 1
ATOM 1440 O O . CYS A 1 193 ? 21.609 -28.891 -15.5 1 97.81 193 CYS A O 1
ATOM 1442 N N . ILE A 1 194 ? 20.062 -28.25 -16.984 1 98.69 194 ILE A N 1
ATOM 1443 C CA . ILE A 1 194 ? 18.969 -29.031 -16.406 1 98.69 194 ILE A CA 1
ATOM 1444 C C . ILE A 1 194 ? 19.328 -30.516 -16.438 1 98.69 194 ILE A C 1
ATOM 1446 O O . ILE A 1 194 ? 19.109 -31.234 -15.469 1 98.69 194 ILE A O 1
ATOM 1450 N N . SER A 1 195 ? 19.875 -30.969 -17.516 1 98.38 195 SER A N 1
ATOM 1451 C CA . SER A 1 195 ? 20.297 -32.344 -17.641 1 98.38 195 SER A CA 1
ATOM 1452 C C . SER A 1 195 ? 21.375 -32.688 -16.641 1 98.38 195 SER A C 1
ATOM 1454 O O . SER A 1 195 ? 21.359 -33.781 -16.047 1 98.38 195 SER A O 1
ATOM 1456 N N . ARG A 1 196 ? 22.312 -31.812 -16.422 1 97.75 196 ARG A N 1
ATOM 1457 C CA . ARG A 1 196 ? 23.359 -32.031 -15.445 1 97.75 196 ARG A CA 1
ATOM 1458 C C . ARG A 1 196 ? 22.797 -32.094 -14.031 1 97.75 196 ARG A C 1
ATOM 1460 O O . ARG A 1 196 ? 23.25 -32.875 -13.195 1 97.75 196 ARG A O 1
ATOM 1467 N N . LEU A 1 197 ? 21.891 -31.203 -13.75 1 97.62 197 LEU A N 1
ATOM 1468 C CA . LEU A 1 197 ? 21.25 -31.203 -12.438 1 97.62 197 LEU A CA 1
ATOM 1469 C C . LEU A 1 197 ? 20.531 -32.531 -12.188 1 97.62 197 LEU A C 1
ATOM 1471 O O . LEU A 1 197 ? 20.562 -33.062 -11.07 1 97.62 197 LEU A O 1
ATOM 1475 N N . LEU A 1 198 ? 19.844 -33.031 -13.203 1 97.88 198 LEU A N 1
ATOM 1476 C CA . LEU A 1 198 ? 19.172 -34.344 -13.102 1 97.88 198 LEU A CA 1
ATOM 1477 C C . LEU A 1 198 ? 20.172 -35.438 -12.812 1 97.88 198 LEU A C 1
ATOM 1479 O O . LEU A 1 198 ? 19.875 -36.344 -12.023 1 97.88 198 LEU A O 1
ATOM 1483 N N . ALA A 1 199 ? 21.328 -35.344 -13.305 1 96.38 199 ALA A N 1
ATOM 1484 C CA . ALA A 1 199 ? 22.344 -36.375 -13.234 1 96.38 199 ALA A CA 1
ATOM 1485 C C . ALA A 1 199 ? 23.078 -36.344 -11.898 1 96.38 199 ALA A C 1
ATOM 1487 O O . ALA A 1 199 ? 23.312 -37.406 -11.289 1 96.38 199 ALA A O 1
ATOM 1488 N N . ASP A 1 200 ? 23.453 -35.125 -11.453 1 90.75 200 ASP A N 1
ATOM 1489 C CA . ASP A 1 200 ? 24.547 -35.031 -10.492 1 90.75 200 ASP A CA 1
ATOM 1490 C C . ASP A 1 200 ? 24.062 -34.531 -9.148 1 90.75 200 ASP A C 1
ATOM 1492 O O . ASP A 1 200 ? 24.734 -34.688 -8.125 1 90.75 200 ASP A O 1
ATOM 1496 N N . VAL A 1 201 ? 22.984 -33.844 -9.156 1 93.19 201 VAL A N 1
ATOM 1497 C CA . VAL A 1 201 ? 22.609 -33.188 -7.918 1 93.19 201 VAL A CA 1
ATOM 1498 C C . VAL A 1 201 ? 22.062 -34.188 -6.918 1 93.19 201 VAL A C 1
ATOM 1500 O O . VAL A 1 201 ? 21.234 -35.031 -7.266 1 93.19 201 VAL A O 1
ATOM 1503 N N . PRO A 1 202 ? 22.547 -34.219 -5.75 1 91.56 202 PRO A N 1
ATOM 1504 C CA . PRO A 1 202 ? 22.125 -35.219 -4.766 1 91.56 202 PRO A CA 1
ATOM 1505 C C . PRO A 1 202 ? 20.703 -34.969 -4.254 1 91.56 202 PRO A C 1
ATOM 1507 O O . PRO A 1 202 ? 20.031 -35.906 -3.838 1 91.56 202 PRO A O 1
ATOM 1510 N N . THR A 1 203 ? 20.281 -33.75 -4.234 1 93.44 203 THR A N 1
ATOM 1511 C CA . THR A 1 203 ? 18.953 -33.406 -3.717 1 93.44 203 THR A CA 1
ATOM 1512 C C . THR A 1 203 ? 17.859 -33.938 -4.641 1 93.44 203 THR A C 1
ATOM 1514 O O . THR A 1 203 ? 17.734 -33.469 -5.781 1 93.44 203 THR A O 1
ATOM 1517 N N . LEU A 1 204 ? 17.016 -34.812 -4.172 1 93.44 204 LEU A N 1
ATOM 1518 C CA . LEU A 1 204 ? 16.031 -35.531 -4.984 1 93.44 204 LEU A CA 1
ATOM 1519 C C . LEU A 1 204 ? 14.984 -34.562 -5.527 1 93.44 204 LEU A C 1
ATOM 1521 O O . LEU A 1 204 ? 14.508 -34.719 -6.652 1 93.44 204 LEU A O 1
ATOM 1525 N N . SER A 1 205 ? 14.57 -33.594 -4.691 1 94.38 205 SER A N 1
ATOM 1526 C CA . SER A 1 205 ? 13.547 -32.656 -5.145 1 94.38 205 SER A CA 1
ATOM 1527 C C . SER A 1 205 ? 14.016 -31.859 -6.363 1 94.38 205 SER A C 1
ATOM 1529 O O . SER A 1 205 ? 13.211 -31.531 -7.238 1 94.38 205 SER A O 1
ATOM 1531 N N . VAL A 1 206 ? 15.289 -31.562 -6.395 1 97.06 206 VAL A N 1
ATOM 1532 C CA . VAL A 1 206 ? 15.852 -30.859 -7.543 1 97.06 206 VAL A CA 1
ATOM 1533 C C . VAL A 1 206 ? 15.828 -31.766 -8.766 1 97.06 206 VAL A C 1
ATOM 1535 O O . VAL A 1 206 ? 15.5 -31.328 -9.875 1 97.06 206 VAL A O 1
ATOM 1538 N N . ARG A 1 207 ? 16.141 -33.031 -8.578 1 97.38 207 ARG A N 1
ATOM 1539 C CA . ARG A 1 207 ? 16.125 -33.969 -9.68 1 97.38 207 ARG A CA 1
ATOM 1540 C C . ARG A 1 207 ? 14.719 -34.188 -10.211 1 97.38 207 ARG A C 1
ATOM 1542 O O . ARG A 1 207 ? 14.516 -34.312 -11.414 1 97.38 207 ARG A O 1
ATOM 1549 N N . VAL A 1 208 ? 13.766 -34.25 -9.281 1 97.31 208 VAL A N 1
ATOM 1550 C CA . VAL A 1 208 ? 12.367 -34.375 -9.68 1 97.31 208 VAL A CA 1
ATOM 1551 C C . VAL A 1 208 ? 11.984 -33.188 -10.562 1 97.31 208 VAL A C 1
ATOM 1553 O O . VAL A 1 208 ? 11.383 -33.344 -11.617 1 97.31 208 VAL A O 1
ATOM 1556 N N . ALA A 1 209 ? 12.32 -32 -10.094 1 98.06 209 ALA A N 1
ATOM 1557 C CA . ALA A 1 209 ? 11.984 -30.797 -10.844 1 98.06 209 ALA A CA 1
ATOM 1558 C C . ALA A 1 209 ? 12.703 -30.781 -12.188 1 98.06 209 ALA A C 1
ATOM 1560 O O . ALA A 1 209 ? 12.141 -30.328 -13.188 1 98.06 209 ALA A O 1
ATOM 1561 N N . ALA A 1 210 ? 13.93 -31.219 -12.219 1 98.62 210 ALA A N 1
ATOM 1562 C CA . ALA A 1 210 ? 14.695 -31.266 -13.461 1 98.62 210 ALA A CA 1
ATOM 1563 C C . ALA A 1 210 ? 14.055 -32.219 -14.461 1 98.62 210 ALA A C 1
ATOM 1565 O O . ALA A 1 210 ? 13.914 -31.891 -15.641 1 98.62 210 ALA A O 1
ATOM 1566 N N . ALA A 1 211 ? 13.656 -33.406 -14 1 98.56 211 ALA A N 1
ATOM 1567 C CA . ALA A 1 211 ? 13 -34.375 -14.867 1 98.56 211 ALA A CA 1
ATOM 1568 C C . ALA A 1 211 ? 11.688 -33.812 -15.422 1 98.56 211 ALA A C 1
ATOM 1570 O O . ALA A 1 211 ? 11.391 -34 -16.609 1 98.56 211 ALA A O 1
ATOM 1571 N N . HIS A 1 212 ? 10.93 -33.188 -14.539 1 98.56 212 HIS A N 1
ATOM 1572 C CA . HIS A 1 212 ? 9.672 -32.594 -14.953 1 98.56 212 HIS A CA 1
ATOM 1573 C C . HIS A 1 212 ? 9.898 -31.5 -16.016 1 98.56 212 HIS A C 1
ATOM 1575 O O . HIS A 1 212 ? 9.148 -31.422 -16.984 1 98.56 212 HIS A O 1
ATOM 1581 N N . THR A 1 213 ? 10.891 -30.703 -15.805 1 98.69 213 THR A N 1
ATOM 1582 C CA . THR A 1 213 ? 11.172 -29.609 -16.734 1 98.69 213 THR A CA 1
ATOM 1583 C C . THR A 1 213 ? 11.562 -30.172 -18.094 1 98.69 213 THR A C 1
ATOM 1585 O O . THR A 1 213 ? 11.094 -29.672 -19.125 1 98.69 213 THR A O 1
ATOM 1588 N N . LEU A 1 214 ? 12.414 -31.172 -18.141 1 98.62 214 LEU A N 1
ATOM 1589 C CA . LEU A 1 214 ? 12.797 -31.797 -19.406 1 98.62 214 LEU A CA 1
ATOM 1590 C C . LEU A 1 214 ? 11.578 -32.375 -20.109 1 98.62 214 LEU A C 1
ATOM 1592 O O . LEU A 1 214 ? 11.461 -32.312 -21.328 1 98.62 214 LEU A O 1
ATOM 1596 N N . ALA A 1 215 ? 10.695 -32.969 -19.281 1 98.44 215 ALA A N 1
ATOM 1597 C CA . ALA A 1 215 ? 9.484 -33.562 -19.859 1 98.44 215 ALA A CA 1
ATOM 1598 C C . ALA A 1 215 ? 8.625 -32.469 -20.516 1 98.44 215 ALA A C 1
ATOM 1600 O O . ALA A 1 215 ? 8.133 -32.656 -21.625 1 98.44 215 ALA A O 1
ATOM 1601 N N . ASN A 1 216 ? 8.469 -31.359 -19.875 1 98.44 216 ASN A N 1
ATOM 1602 C CA . ASN A 1 216 ? 7.645 -30.297 -20.422 1 98.44 216 ASN A CA 1
ATOM 1603 C C . ASN A 1 216 ? 8.312 -29.641 -21.625 1 98.44 216 ASN A C 1
ATOM 1605 O O . ASN A 1 216 ? 7.633 -29.25 -22.594 1 98.44 216 ASN A O 1
ATOM 1609 N N . VAL A 1 217 ? 9.633 -29.469 -21.625 1 98.12 217 VAL A N 1
ATOM 1610 C CA . VAL A 1 217 ? 10.352 -28.891 -22.75 1 98.12 217 VAL A CA 1
ATOM 1611 C C . VAL A 1 217 ? 10.273 -29.828 -23.953 1 98.12 217 VAL A C 1
ATOM 1613 O O . VAL A 1 217 ? 10.156 -29.359 -25.094 1 98.12 217 VAL A O 1
ATOM 1616 N N . GLY A 1 218 ? 10.258 -31.109 -23.703 1 97.69 218 GLY A N 1
ATOM 1617 C CA . GLY A 1 218 ? 10.234 -32.094 -24.766 1 97.69 218 GLY A CA 1
ATOM 1618 C C . GLY A 1 218 ? 8.828 -32.438 -25.234 1 97.69 218 GLY A C 1
ATOM 1619 O O . GLY A 1 218 ? 8.648 -33.312 -26.094 1 97.69 218 GLY A O 1
ATOM 1620 N N . PHE A 1 219 ? 7.852 -31.781 -24.766 1 97.38 219 PHE A N 1
ATOM 1621 C CA . PHE A 1 219 ? 6.453 -32.094 -25.047 1 97.38 219 PHE A CA 1
ATOM 1622 C C . PHE A 1 219 ? 6.125 -31.828 -26.516 1 97.38 219 PHE A C 1
ATOM 1624 O O . PHE A 1 219 ? 5.406 -32.625 -27.141 1 97.38 219 PHE A O 1
ATOM 1631 N N . ALA A 1 220 ? 6.621 -30.781 -27.016 1 91.88 220 ALA A N 1
ATOM 1632 C CA . ALA A 1 220 ? 6.285 -30.406 -28.391 1 91.88 220 ALA A CA 1
ATOM 1633 C C . ALA A 1 220 ? 7.438 -29.656 -29.047 1 91.88 220 ALA A C 1
ATOM 1635 O O . ALA A 1 220 ? 8.195 -28.938 -28.375 1 91.88 220 ALA A O 1
ATOM 1636 N N . GLY A 1 221 ? 7.531 -29.844 -30.359 1 92.25 221 GLY A N 1
ATOM 1637 C CA . GLY A 1 221 ? 8.508 -29.109 -31.141 1 92.25 221 GLY A CA 1
ATOM 1638 C C . GLY A 1 221 ? 9.781 -29.891 -31.391 1 92.25 221 GLY A C 1
ATOM 1639 O O . GLY A 1 221 ? 10.516 -30.219 -30.453 1 92.25 221 GLY A O 1
ATOM 1640 N N . ALA A 1 222 ? 10.039 -30.109 -32.594 1 91.94 222 ALA A N 1
ATOM 1641 C CA . ALA A 1 222 ? 11.211 -30.891 -32.969 1 91.94 222 ALA A CA 1
ATOM 1642 C C . ALA A 1 222 ? 12.5 -30.219 -32.531 1 91.94 222 ALA A C 1
ATOM 1644 O O . ALA A 1 222 ? 13.43 -30.891 -32.062 1 91.94 222 ALA A O 1
ATOM 1645 N N . THR A 1 223 ? 12.516 -28.906 -32.594 1 93.31 223 THR A N 1
ATOM 1646 C CA . THR A 1 223 ? 13.695 -28.156 -32.188 1 93.31 223 THR A CA 1
ATOM 1647 C C . THR A 1 223 ? 13.898 -28.281 -30.672 1 93.31 223 THR A C 1
ATOM 1649 O O . THR A 1 223 ? 15.023 -28.422 -30.203 1 93.31 223 THR A O 1
ATOM 1652 N N . ASN A 1 224 ? 12.812 -28.172 -29.859 1 96.44 224 ASN A N 1
ATOM 1653 C CA . ASN A 1 224 ? 12.891 -28.312 -28.406 1 96.44 224 ASN A CA 1
ATOM 1654 C C . ASN A 1 224 ? 13.383 -29.703 -28 1 96.44 224 ASN A C 1
ATOM 1656 O O . ASN A 1 224 ? 14.227 -29.828 -27.125 1 96.44 224 ASN A O 1
ATOM 1660 N N . GLN A 1 225 ? 12.805 -30.719 -28.688 1 96.69 225 GLN A N 1
ATOM 1661 C CA . GLN A 1 225 ? 13.227 -32.094 -28.422 1 96.69 225 GLN A CA 1
ATOM 1662 C C . GLN A 1 225 ? 14.688 -32.312 -28.797 1 96.69 225 GLN A C 1
ATOM 1664 O O . GLN A 1 225 ? 15.414 -33.031 -28.109 1 96.69 225 GLN A O 1
ATOM 1669 N N . GLY A 1 226 ? 15.062 -31.688 -29.969 1 95.94 226 GLY A N 1
ATOM 1670 C CA . GLY A 1 226 ? 16.469 -31.719 -30.359 1 95.94 226 GLY A CA 1
ATOM 1671 C C . GLY A 1 226 ? 17.391 -31.156 -29.297 1 95.94 226 GLY A C 1
ATOM 1672 O O . GLY A 1 226 ? 18.484 -31.688 -29.078 1 95.94 226 GLY A O 1
ATOM 1673 N N . ALA A 1 227 ? 16.984 -30.078 -28.672 1 97 227 ALA A N 1
ATOM 1674 C CA . ALA A 1 227 ? 17.781 -29.469 -27.625 1 97 227 ALA A CA 1
ATOM 1675 C C . ALA A 1 227 ? 17.938 -30.406 -26.438 1 97 227 ALA A C 1
ATOM 1677 O O . ALA A 1 227 ? 19.016 -30.453 -25.828 1 97 227 ALA A O 1
ATOM 1678 N N . VAL A 1 228 ? 16.922 -31.156 -26.062 1 98.12 228 VAL A N 1
ATOM 1679 C CA . VAL A 1 228 ? 16.984 -32.094 -24.953 1 98.12 228 VAL A CA 1
ATOM 1680 C C . VAL A 1 228 ? 17.938 -33.25 -25.297 1 98.12 228 VAL A C 1
ATOM 1682 O O . VAL A 1 228 ? 18.766 -33.656 -24.469 1 98.12 228 VAL A O 1
ATOM 1685 N N . PHE A 1 229 ? 17.875 -33.719 -26.5 1 97.19 229 PHE A N 1
ATOM 1686 C CA . PHE A 1 229 ? 18.75 -34.812 -26.938 1 97.19 229 PHE A CA 1
ATOM 1687 C C . PHE A 1 229 ? 20.203 -34.344 -26.984 1 97.19 229 PHE A C 1
ATOM 1689 O O . PHE A 1 229 ? 21.109 -35.062 -26.562 1 97.19 229 PHE A O 1
ATOM 1696 N N . MET A 1 230 ? 20.406 -33.125 -27.562 1 96.75 230 MET A N 1
ATOM 1697 C CA . MET A 1 230 ? 21.766 -32.594 -27.641 1 96.75 230 MET A CA 1
ATOM 1698 C C . MET A 1 230 ? 22.375 -32.469 -26.25 1 96.75 230 MET A C 1
ATOM 1700 O O . MET A 1 230 ? 23.578 -32.688 -26.078 1 96.75 230 MET A O 1
ATOM 1704 N N . ALA A 1 231 ? 21.547 -32.219 -25.25 1 97.44 231 ALA A N 1
ATOM 1705 C CA . ALA A 1 231 ? 22 -32.062 -23.875 1 97.44 231 ALA A CA 1
ATOM 1706 C C . ALA A 1 231 ? 22.031 -33.406 -23.156 1 97.44 231 ALA A C 1
ATOM 1708 O O . ALA A 1 231 ? 22.234 -33.469 -21.953 1 97.44 231 ALA A O 1
ATOM 1709 N N . GLN A 1 232 ? 21.781 -34.5 -23.875 1 97.5 232 GLN A N 1
ATOM 1710 C CA . GLN A 1 232 ? 21.75 -35.844 -23.359 1 97.5 232 GLN A CA 1
ATOM 1711 C C . GLN A 1 232 ? 20.656 -36 -22.297 1 97.5 232 GLN A C 1
ATOM 1713 O O . GLN A 1 232 ? 20.828 -36.75 -21.328 1 97.5 232 GLN A O 1
ATOM 1718 N N . GLY A 1 233 ? 19.656 -35.219 -22.453 1 98 233 GLY A N 1
ATOM 1719 C CA . GLY A 1 233 ? 18.562 -35.312 -21.516 1 98 233 GLY A CA 1
ATOM 1720 C C . GLY A 1 233 ? 17.875 -36.656 -21.516 1 98 233 GLY A C 1
ATOM 1721 O O . GLY A 1 233 ? 17.406 -37.156 -20.484 1 98 233 GLY A O 1
ATOM 1722 N N . ASP A 1 234 ? 17.719 -37.281 -22.672 1 97.81 234 ASP A N 1
ATOM 1723 C CA . ASP A 1 234 ? 17.109 -38.594 -22.797 1 97.81 234 ASP A CA 1
ATOM 1724 C C . ASP A 1 234 ? 17.891 -39.656 -22.016 1 97.81 234 ASP A C 1
ATOM 1726 O O . ASP A 1 234 ? 17.312 -40.438 -21.281 1 97.81 234 ASP A O 1
ATOM 1730 N N . MET A 1 235 ? 19.172 -39.562 -22.125 1 98.19 235 MET A N 1
ATOM 1731 C CA . MET A 1 235 ? 20.031 -40.531 -21.438 1 98.19 235 MET A CA 1
ATOM 1732 C C . MET A 1 235 ? 19.906 -40.406 -19.922 1 98.19 235 MET A C 1
ATOM 1734 O O . MET A 1 235 ? 19.875 -41.406 -19.203 1 98.19 235 MET A O 1
ATOM 1738 N N . GLU A 1 236 ? 19.906 -39.125 -19.562 1 98.19 236 GLU A N 1
ATOM 1739 C CA . GLU A 1 236 ? 19.812 -38.906 -18.125 1 98.19 236 GLU A CA 1
ATOM 1740 C C . GLU A 1 236 ? 18.453 -39.344 -17.578 1 98.19 236 GLU A C 1
ATOM 1742 O O . GLU A 1 236 ? 18.359 -39.844 -16.453 1 98.19 236 GLU A O 1
ATOM 1747 N N . LEU A 1 237 ? 17.375 -39.094 -18.312 1 98.56 237 LEU A N 1
ATOM 1748 C CA . LEU A 1 237 ? 16.062 -39.562 -17.906 1 98.56 237 LEU A CA 1
ATOM 1749 C C . LEU A 1 237 ? 16.062 -41.094 -17.766 1 98.56 237 LEU A C 1
ATOM 1751 O O . LEU A 1 237 ? 15.523 -41.625 -16.812 1 98.56 237 LEU A O 1
ATOM 1755 N N . ILE A 1 238 ? 16.641 -41.781 -18.688 1 98.62 238 ILE A N 1
ATOM 1756 C CA . ILE A 1 238 ? 16.703 -43.25 -18.688 1 98.62 238 ILE A CA 1
ATOM 1757 C C . ILE A 1 238 ? 17.5 -43.719 -17.469 1 98.62 238 ILE A C 1
ATOM 1759 O O . ILE A 1 238 ? 17.094 -44.656 -16.781 1 98.62 238 ILE A O 1
ATOM 1763 N N . LYS A 1 239 ? 18.625 -43.062 -17.297 1 97.88 239 LYS A N 1
ATOM 1764 C CA . LYS A 1 239 ? 19.453 -43.406 -16.156 1 97.88 239 LYS A CA 1
ATOM 1765 C C . LYS A 1 239 ? 18.688 -43.281 -14.844 1 97.88 239 LYS A C 1
ATOM 1767 O O . LYS A 1 239 ? 18.812 -44.125 -13.953 1 97.88 239 LYS A O 1
ATOM 1772 N N . GLN A 1 240 ? 17.953 -42.188 -14.719 1 96.81 240 GLN A N 1
ATOM 1773 C CA . GLN A 1 240 ? 17.156 -41.969 -13.516 1 96.81 240 GLN A CA 1
ATOM 1774 C C . GLN A 1 240 ? 16.078 -43.031 -13.367 1 96.81 240 GLN A C 1
ATOM 1776 O O . GLN A 1 240 ? 15.82 -43.531 -12.258 1 96.81 240 GLN A O 1
ATOM 1781 N N . LEU A 1 241 ? 15.422 -43.344 -14.445 1 97 241 LEU A N 1
ATOM 1782 C CA . LEU A 1 241 ? 14.398 -44.375 -14.461 1 97 241 LEU A CA 1
ATOM 1783 C C . LEU A 1 241 ? 14.969 -45.719 -13.984 1 97 241 LEU A C 1
ATOM 1785 O O . LEU A 1 241 ? 14.406 -46.375 -13.094 1 97 241 LEU A O 1
ATOM 1789 N N . VAL A 1 242 ? 16.109 -46.094 -14.492 1 97.31 242 VAL A N 1
ATOM 1790 C CA . VAL A 1 242 ? 16.734 -47.406 -14.219 1 97.31 242 VAL A CA 1
ATOM 1791 C C . VAL A 1 242 ? 17.234 -47.438 -12.773 1 97.31 242 VAL A C 1
ATOM 1793 O O . VAL A 1 242 ? 17 -48.406 -12.047 1 97.31 242 VAL A O 1
ATOM 1796 N N . ALA A 1 243 ? 17.875 -46.406 -12.414 1 95.19 243 ALA A N 1
ATOM 1797 C CA . ALA A 1 243 ? 18.469 -46.344 -11.078 1 95.19 243 ALA A CA 1
ATOM 1798 C C . ALA A 1 243 ? 17.391 -46.375 -10 1 95.19 243 ALA A C 1
ATOM 1800 O O . ALA A 1 243 ? 17.547 -47.062 -8.984 1 95.19 243 ALA A O 1
ATOM 1801 N N . THR A 1 244 ? 16.344 -45.625 -10.203 1 93.81 244 THR A N 1
ATOM 1802 C CA . THR A 1 244 ? 15.297 -45.531 -9.188 1 93.81 244 THR A CA 1
ATOM 1803 C C . THR A 1 244 ? 14.438 -46.781 -9.172 1 93.81 244 THR A C 1
ATOM 1805 O O . THR A 1 244 ? 13.93 -47.188 -8.125 1 93.81 244 THR A O 1
ATOM 1808 N N . ALA A 1 245 ? 14.219 -47.438 -10.312 1 93.94 245 ALA A N 1
ATOM 1809 C CA . ALA A 1 245 ? 13.398 -48.656 -10.43 1 93.94 245 ALA A CA 1
ATOM 1810 C C . ALA A 1 245 ? 14 -49.781 -9.625 1 93.94 245 ALA A C 1
ATOM 1812 O O . ALA A 1 245 ? 13.273 -50.656 -9.117 1 93.94 245 ALA A O 1
ATOM 1813 N N . LYS A 1 246 ? 15.289 -49.844 -9.469 1 90.94 246 LYS A N 1
ATOM 1814 C CA . LYS A 1 246 ? 15.969 -50.906 -8.719 1 90.94 246 LYS A CA 1
ATOM 1815 C C . LYS A 1 246 ? 15.578 -50.875 -7.25 1 90.94 246 LYS A C 1
ATOM 1817 O O . LYS A 1 246 ? 15.594 -51.906 -6.578 1 90.94 246 LYS A O 1
ATOM 1822 N N . GLY A 1 247 ? 15.242 -49.781 -6.824 1 84.44 247 GLY A N 1
ATOM 1823 C CA . GLY A 1 247 ? 14.867 -49.656 -5.426 1 84.44 247 GLY A CA 1
ATOM 1824 C C . GLY A 1 247 ? 13.398 -49.969 -5.172 1 84.44 247 GLY A C 1
ATOM 1825 O O . GLY A 1 247 ? 12.961 -50.031 -4.02 1 84.44 247 GLY A O 1
ATOM 1826 N N . VAL A 1 248 ? 12.594 -50.125 -6.152 1 84.31 248 VAL A N 1
ATOM 1827 C CA . VAL A 1 248 ? 11.172 -50.406 -5.996 1 84.31 248 VAL A CA 1
ATOM 1828 C C . VAL A 1 248 ? 10.984 -51.906 -5.691 1 84.31 248 VAL A C 1
ATOM 1830 O O . VAL A 1 248 ? 11.477 -52.75 -6.426 1 84.31 248 VAL A O 1
ATOM 1833 N N . PRO A 1 249 ? 10.555 -52.25 -4.406 1 71.88 249 PRO A N 1
ATOM 1834 C CA . PRO A 1 249 ? 10.43 -53.656 -4.031 1 71.88 249 PRO A CA 1
ATOM 1835 C C . PRO A 1 249 ? 9.5 -54.438 -4.965 1 71.88 249 PRO A C 1
ATOM 1837 O O . PRO A 1 249 ? 8.508 -53.875 -5.453 1 71.88 249 PRO A O 1
ATOM 1840 N N . SER A 1 250 ? 9.93 -55.562 -5.395 1 63 250 SER A N 1
ATOM 1841 C CA . SER A 1 250 ? 9.109 -56.469 -6.176 1 63 250 SER A CA 1
ATOM 1842 C C . SER A 1 250 ? 8.023 -57.094 -5.316 1 63 250 SER A C 1
ATOM 1844 O O . SER A 1 250 ? 8.211 -57.281 -4.109 1 63 250 SER A O 1
ATOM 1846 N N . GLY A 1 251 ? 6.754 -57.594 -5.449 1 50.34 251 GLY A N 1
ATOM 1847 C CA . GLY A 1 251 ? 5.543 -58.125 -4.859 1 50.34 251 GLY A CA 1
ATOM 1848 C C . GLY A 1 251 ? 5.789 -58.844 -3.553 1 50.34 251 GLY A C 1
ATOM 1849 O O . GLY A 1 251 ? 4.848 -59.344 -2.92 1 50.34 251 GLY A O 1
ATOM 1850 N N . GLY A 1 252 ? 6.5 -60.062 -3.33 1 41.81 252 GLY A N 1
ATOM 1851 C CA . GLY A 1 252 ? 5.941 -61 -2.354 1 41.81 252 GLY A CA 1
ATOM 1852 C C . GLY A 1 252 ? 5.73 -60.375 -0.991 1 41.81 252 GLY A C 1
ATOM 1853 O O . GLY A 1 252 ? 4.598 -60.031 -0.623 1 41.81 252 GLY A O 1
ATOM 1854 N N . VAL A 1 253 ? 6.402 -61 0.209 1 35.59 253 VAL A N 1
ATOM 1855 C CA . VAL A 1 253 ? 6.219 -60.875 1.65 1 35.59 253 VAL A CA 1
ATOM 1856 C C . VAL A 1 253 ? 6.68 -59.469 2.109 1 35.59 253 VAL A C 1
ATOM 1858 O O . VAL A 1 253 ? 7.742 -59 1.705 1 35.59 253 VAL A O 1
ATOM 1861 N N . ALA A 1 254 ? 5.723 -58.812 2.523 1 41.75 254 ALA A N 1
ATOM 1862 C CA . ALA A 1 254 ? 6.02 -57.688 3.432 1 41.75 254 ALA A CA 1
ATOM 1863 C C . ALA A 1 254 ? 7.164 -58.062 4.375 1 41.75 254 ALA A C 1
ATOM 1865 O O . ALA A 1 254 ? 6.961 -58.75 5.371 1 41.75 254 ALA A O 1
ATOM 1866 N N . SER A 1 255 ? 8.219 -58.781 4.125 1 31.45 255 SER A N 1
ATOM 1867 C CA . SER A 1 255 ? 9.062 -58.844 5.316 1 31.45 255 SER A CA 1
ATOM 1868 C C . SER A 1 255 ? 9.258 -57.469 5.953 1 31.45 255 SER A C 1
ATOM 1870 O O . SER A 1 255 ? 9.648 -56.531 5.281 1 31.45 255 SER A O 1
ATOM 1872 N N . ALA A 1 256 ? 8.492 -57.281 6.945 1 37.09 256 ALA A N 1
ATOM 1873 C CA . ALA A 1 256 ? 8.734 -56.281 7.973 1 37.09 256 ALA A CA 1
ATOM 1874 C C . ALA A 1 256 ? 10.227 -56.188 8.297 1 37.09 256 ALA A C 1
ATOM 1876 O O . ALA A 1 256 ? 10.711 -56.844 9.219 1 37.09 256 ALA A O 1
ATOM 1877 N N . SER A 1 257 ? 11.164 -56.469 7.574 1 33.41 257 SER A N 1
ATOM 1878 C CA . SER A 1 257 ? 12.367 -56.25 8.352 1 33.41 257 SER A CA 1
ATOM 1879 C C . SER A 1 257 ? 12.312 -54.906 9.078 1 33.41 257 SER A C 1
ATOM 1881 O O . SER A 1 257 ? 11.898 -53.875 8.492 1 33.41 257 SER A O 1
ATOM 1883 N N . PRO A 1 258 ? 12.227 -55 10.461 1 32.91 258 PRO A N 1
ATOM 1884 C CA . PRO A 1 258 ? 12.281 -53.781 11.266 1 32.91 258 PRO A CA 1
ATOM 1885 C C . PRO A 1 258 ? 13.336 -52.781 10.758 1 32.91 258 PRO A C 1
ATOM 1887 O O . PRO A 1 258 ? 14.336 -53.188 10.164 1 32.91 258 PRO A O 1
ATOM 1890 N N . PRO A 1 259 ? 12.812 -51.656 10.617 1 31 259 PRO A N 1
ATOM 1891 C CA . PRO A 1 259 ? 13.852 -50.656 10.383 1 31 259 PRO A CA 1
ATOM 1892 C C . PRO A 1 259 ? 15.07 -50.812 11.289 1 31 259 PRO A C 1
ATOM 1894 O O . PRO A 1 259 ? 14.914 -51.125 12.477 1 31 259 PRO A O 1
ATOM 1897 N N . SER A 1 260 ? 15.922 -51.656 10.875 1 30.62 260 SER A N 1
ATOM 1898 C CA . SER A 1 260 ? 17.125 -51.469 11.672 1 30.62 260 SER A CA 1
ATOM 1899 C C . SER A 1 260 ? 17.359 -50 11.992 1 30.62 260 SER A C 1
ATOM 1901 O O . SER A 1 260 ? 17.188 -49.125 11.133 1 30.62 260 SER A O 1
ATOM 1903 N N . ALA A 1 261 ? 17.266 -49.719 13.328 1 28.39 261 ALA A N 1
ATOM 1904 C CA . ALA A 1 261 ? 17.422 -48.438 14.016 1 28.39 261 ALA A CA 1
ATOM 1905 C C . ALA A 1 261 ? 18.453 -47.562 13.312 1 28.39 261 ALA A C 1
ATOM 1907 O O . ALA A 1 261 ? 18.281 -46.344 13.219 1 28.39 261 ALA A O 1
ATOM 1908 N N . ARG A 1 262 ? 19.688 -48.188 13.414 1 29.02 262 ARG A N 1
ATOM 1909 C CA . ARG A 1 262 ? 20.859 -47.375 13.719 1 29.02 262 ARG A CA 1
ATOM 1910 C C . ARG A 1 262 ? 21.281 -46.562 12.5 1 29.02 262 ARG A C 1
ATOM 1912 O O . ARG A 1 262 ? 22.344 -45.906 12.516 1 29.02 262 ARG A O 1
ATOM 1919 N N . CYS A 1 263 ? 21.188 -47.062 11.406 1 26.38 263 CYS A N 1
ATOM 1920 C CA . CYS A 1 263 ? 22.094 -46.219 10.648 1 26.38 263 CYS A CA 1
ATOM 1921 C C . CYS A 1 263 ? 21.656 -44.75 10.703 1 26.38 263 CYS A C 1
ATOM 1923 O O . CYS A 1 263 ? 20.516 -44.438 10.359 1 26.38 263 CYS A O 1
ATOM 1925 N N . ALA A 1 264 ? 22.141 -43.969 11.586 1 29.31 264 ALA A N 1
ATOM 1926 C CA . ALA A 1 264 ? 22.266 -42.531 11.742 1 29.31 264 ALA A CA 1
ATOM 1927 C C . ALA A 1 264 ? 22.219 -41.812 10.383 1 29.31 264 ALA A C 1
ATOM 1929 O O . ALA A 1 264 ? 23.234 -41.75 9.68 1 29.31 264 ALA A O 1
ATOM 1930 N N . SER A 1 265 ? 21.406 -42.281 9.633 1 28.89 265 SER A N 1
ATOM 1931 C CA . SER A 1 265 ? 21.328 -41.5 8.391 1 28.89 265 SER A CA 1
ATOM 1932 C C . SER A 1 265 ? 21.5 -40.031 8.641 1 28.89 265 SER A C 1
ATOM 1934 O O . SER A 1 265 ? 21.062 -39.5 9.68 1 28.89 265 SER A O 1
ATOM 1936 N N . SER A 1 266 ? 22.469 -39.406 8.023 1 34.19 266 SER A N 1
ATOM 1937 C CA . SER A 1 266 ? 22.812 -37.969 8.055 1 34.19 266 SER A CA 1
ATOM 1938 C C . SER A 1 266 ? 21.562 -37.094 8.094 1 34.19 266 SER A C 1
ATOM 1940 O O . SER A 1 266 ? 20.516 -37.5 7.59 1 34.19 266 SER A O 1
ATOM 1942 N N . ALA A 1 267 ? 21.547 -36.125 8.945 1 39 267 ALA A N 1
ATOM 1943 C CA . ALA A 1 267 ? 20.656 -35.031 9.305 1 39 267 ALA A CA 1
ATOM 1944 C C . ALA A 1 267 ? 19.859 -34.562 8.086 1 39 267 ALA A C 1
ATOM 1946 O O . ALA A 1 267 ? 18.781 -33.969 8.234 1 39 267 ALA A O 1
ATOM 1947 N N . ASN A 1 268 ? 20.469 -34.594 6.883 1 39.81 268 ASN A N 1
ATOM 1948 C CA . ASN A 1 268 ? 19.922 -33.875 5.734 1 39.81 268 ASN A CA 1
ATOM 1949 C C . ASN A 1 268 ? 18.953 -34.75 4.941 1 39.81 268 ASN A C 1
ATOM 1951 O O . ASN A 1 268 ? 18.641 -34.438 3.785 1 39.81 268 ASN A O 1
ATOM 1955 N N . GLN A 1 269 ? 18.656 -35.875 5.293 1 44.69 269 GLN A N 1
ATOM 1956 C CA . GLN A 1 269 ? 17.797 -36.688 4.441 1 44.69 269 GLN A CA 1
ATOM 1957 C C . GLN A 1 269 ? 16.312 -36.5 4.797 1 44.69 269 GLN A C 1
ATOM 1959 O O . GLN A 1 269 ? 15.961 -36.469 5.977 1 44.69 269 GLN A O 1
ATOM 1964 N N . PRO A 1 270 ? 15.578 -36 3.746 1 54.44 270 PRO A N 1
ATOM 1965 C CA . PRO A 1 270 ? 14.141 -35.844 3.973 1 54.44 270 PRO A CA 1
ATOM 1966 C C . PRO A 1 270 ? 13.484 -37.062 4.586 1 54.44 270 PRO A C 1
ATOM 1968 O O . PRO A 1 270 ? 14.016 -38.188 4.477 1 54.44 270 PRO A O 1
ATOM 1971 N N . PRO A 1 271 ? 12.359 -36.906 5.293 1 57.16 271 PRO A N 1
ATOM 1972 C CA . PRO A 1 271 ? 11.602 -38.031 5.859 1 57.16 271 PRO A CA 1
ATOM 1973 C C . PRO A 1 271 ? 11.273 -39.125 4.828 1 57.16 271 PRO A C 1
ATOM 1975 O O . PRO A 1 271 ? 11.109 -38.812 3.643 1 57.16 271 PRO A O 1
ATOM 1978 N N . PRO A 1 272 ? 11.453 -40.375 5.207 1 54.03 272 PRO A N 1
ATOM 1979 C CA . PRO A 1 272 ? 11.266 -41.5 4.285 1 54.03 272 PRO A CA 1
ATOM 1980 C C . PRO A 1 272 ? 10.039 -41.312 3.395 1 54.03 272 PRO A C 1
ATOM 1982 O O . PRO A 1 272 ? 10.086 -41.656 2.205 1 54.03 272 PRO A O 1
ATOM 1985 N N . ARG A 1 273 ? 9.023 -40.812 3.82 1 54.41 273 ARG A N 1
ATOM 1986 C CA . ARG A 1 273 ? 7.809 -40.625 3.035 1 54.41 273 ARG A CA 1
ATOM 1987 C C . ARG A 1 273 ? 8.031 -39.625 1.909 1 54.41 273 ARG A C 1
ATOM 1989 O O . ARG A 1 273 ? 7.535 -39.812 0.796 1 54.41 273 ARG A O 1
ATOM 1996 N N . LEU A 1 274 ? 8.648 -38.688 2.34 1 65.5 274 LEU A N 1
ATOM 1997 C CA . LEU A 1 274 ? 8.945 -37.656 1.356 1 65.5 274 LEU A CA 1
ATOM 1998 C C . LEU A 1 274 ? 9.922 -38.156 0.303 1 65.5 274 LEU A C 1
ATOM 2000 O O . LEU A 1 274 ? 9.805 -37.812 -0.877 1 65.5 274 LEU A O 1
ATOM 2004 N N . ARG A 1 275 ? 10.75 -39 0.779 1 70.44 275 ARG A N 1
ATOM 2005 C CA . ARG A 1 275 ? 11.711 -39.562 -0.153 1 70.44 275 ARG A CA 1
ATOM 2006 C C . ARG A 1 275 ? 11.023 -40.469 -1.153 1 70.44 275 ARG A C 1
ATOM 2008 O O . ARG A 1 275 ? 11.32 -40.438 -2.35 1 70.44 275 ARG A O 1
ATOM 2015 N N . ARG A 1 276 ? 10.195 -41.312 -0.628 1 74.81 276 ARG A N 1
ATOM 2016 C CA . ARG A 1 276 ? 9.461 -42.219 -1.498 1 74.81 276 ARG A CA 1
ATOM 2017 C C . ARG A 1 276 ? 8.625 -41.438 -2.52 1 74.81 276 ARG A C 1
ATOM 2019 O O . ARG A 1 276 ? 8.562 -41.844 -3.689 1 74.81 276 ARG A O 1
ATOM 2026 N N . ALA A 1 277 ? 8.031 -40.438 -2.041 1 79.5 277 ALA A N 1
ATOM 2027 C CA . ALA A 1 277 ? 7.227 -39.625 -2.945 1 79.5 277 ALA A CA 1
ATOM 2028 C C . ALA A 1 277 ? 8.086 -39 -4.039 1 79.5 277 ALA A C 1
ATOM 2030 O O . ALA A 1 277 ? 7.676 -38.938 -5.203 1 79.5 277 ALA A O 1
ATOM 2031 N N . ASN A 1 278 ? 9.195 -38.719 -3.623 1 83.56 278 ASN A N 1
ATOM 2032 C CA . ASN A 1 278 ? 10.109 -38.094 -4.586 1 83.56 278 ASN A CA 1
ATOM 2033 C C . ASN A 1 278 ? 10.625 -39.125 -5.586 1 83.56 278 ASN A C 1
ATOM 2035 O O . ASN A 1 278 ? 10.836 -38.812 -6.758 1 83.56 278 ASN A O 1
ATOM 2039 N N . ASP A 1 279 ? 10.812 -40.312 -5.102 1 91.12 279 ASP A N 1
ATOM 2040 C CA . ASP A 1 279 ? 11.242 -41.375 -6.008 1 91.12 279 ASP A CA 1
ATOM 2041 C C . ASP A 1 279 ? 10.172 -41.656 -7.055 1 91.12 279 ASP A C 1
ATOM 2043 O O . ASP A 1 279 ? 10.484 -41.844 -8.234 1 91.12 279 ASP A O 1
ATOM 2047 N N . MET A 1 280 ? 8.977 -41.719 -6.578 1 94.38 280 MET A N 1
ATOM 2048 C CA . MET A 1 280 ? 7.875 -41.938 -7.508 1 94.38 280 MET A CA 1
ATOM 2049 C C . MET A 1 280 ? 7.75 -40.812 -8.508 1 94.38 280 MET A C 1
ATOM 2051 O O . MET A 1 280 ? 7.465 -41.031 -9.688 1 94.38 280 MET A O 1
ATOM 2055 N N . ASP A 1 281 ? 7.992 -39.656 -8.039 1 95.62 281 ASP A N 1
ATOM 2056 C CA . ASP A 1 281 ? 7.891 -38.5 -8.914 1 95.62 281 ASP A CA 1
ATOM 2057 C C . ASP A 1 281 ? 8.969 -38.531 -10 1 95.62 281 ASP A C 1
ATOM 2059 O O . ASP A 1 281 ? 8.711 -38.188 -11.156 1 95.62 281 ASP A O 1
ATOM 2063 N N . VAL A 1 282 ? 10.156 -38.906 -9.594 1 96.06 282 VAL A N 1
ATOM 2064 C CA . VAL A 1 282 ? 11.234 -38.969 -10.57 1 96.06 282 VAL A CA 1
ATOM 2065 C C . VAL A 1 282 ? 10.922 -40.031 -11.625 1 96.06 282 VAL A C 1
ATOM 2067 O O . VAL A 1 282 ? 11.18 -39.812 -12.812 1 96.06 282 VAL A O 1
ATOM 2070 N N . LEU A 1 283 ? 10.406 -41.125 -11.195 1 97.62 283 LEU A N 1
ATOM 2071 C CA . LEU A 1 283 ? 10.023 -42.188 -12.125 1 97.62 283 LEU A CA 1
ATOM 2072 C C . LEU A 1 283 ? 8.945 -41.719 -13.086 1 97.62 283 LEU A C 1
ATOM 2074 O O . LEU A 1 283 ? 9.047 -41.906 -14.297 1 97.62 283 LEU A O 1
ATOM 2078 N N . GLN A 1 284 ? 7.957 -41.094 -12.516 1 98 284 GLN A N 1
ATOM 2079 C CA . GLN A 1 284 ? 6.84 -40.594 -13.32 1 98 284 GLN A CA 1
ATOM 2080 C C . GLN A 1 284 ? 7.316 -39.594 -14.367 1 98 284 GLN A C 1
ATOM 2082 O O . GLN A 1 284 ? 6.984 -39.719 -15.547 1 98 284 GLN A O 1
ATOM 2087 N N . HIS A 1 285 ? 8.078 -38.656 -13.945 1 98 285 HIS A N 1
ATOM 2088 C CA . HIS A 1 285 ? 8.484 -37.594 -14.852 1 98 285 HIS A CA 1
ATOM 2089 C C . HIS A 1 285 ? 9.523 -38.094 -15.859 1 98 285 HIS A C 1
ATOM 2091 O O . HIS A 1 285 ? 9.562 -37.594 -17 1 98 285 HIS A O 1
ATOM 2097 N N . SER A 1 286 ? 10.359 -39.031 -15.453 1 98.38 286 SER A N 1
ATOM 2098 C CA . SER A 1 286 ? 11.289 -39.625 -16.406 1 98.38 286 SER A CA 1
ATOM 2099 C C . SER A 1 286 ? 10.555 -40.375 -17.516 1 98.38 286 SER A C 1
ATOM 2101 O O . SER A 1 286 ? 10.852 -40.219 -18.688 1 98.38 286 SER A O 1
ATOM 2103 N N . ALA A 1 287 ? 9.57 -41.156 -17.109 1 98.62 287 ALA A N 1
ATOM 2104 C CA . ALA A 1 287 ? 8.773 -41.875 -18.094 1 98.62 287 ALA A CA 1
ATOM 2105 C C . ALA A 1 287 ? 8.008 -40.938 -19 1 98.62 287 ALA A C 1
ATOM 2107 O O . ALA A 1 287 ? 7.918 -41.156 -20.219 1 98.62 287 ALA A O 1
ATOM 2108 N N . ARG A 1 288 ? 7.426 -39.938 -18.391 1 98.44 288 ARG A N 1
ATOM 2109 C CA . ARG A 1 288 ? 6.703 -38.938 -19.172 1 98.44 288 ARG A CA 1
ATOM 2110 C C . ARG A 1 288 ? 7.625 -38.219 -20.156 1 98.44 288 ARG A C 1
ATOM 2112 O O . ARG A 1 288 ? 7.242 -37.969 -21.312 1 98.44 288 ARG A O 1
ATOM 2119 N N . GLY A 1 289 ? 8.781 -37.875 -19.641 1 98.62 289 GLY A N 1
ATOM 2120 C CA . GLY A 1 289 ? 9.758 -37.25 -20.531 1 98.62 289 GLY A CA 1
ATOM 2121 C C . GLY A 1 289 ? 10.117 -38.125 -21.719 1 98.62 289 GLY A C 1
ATOM 2122 O O . GLY A 1 289 ? 10.203 -37.625 -22.844 1 98.62 289 GLY A O 1
ATOM 2123 N N . LEU A 1 290 ? 10.305 -39.375 -21.5 1 98.56 290 LEU A N 1
ATOM 2124 C CA . LEU A 1 290 ? 10.656 -40.281 -22.562 1 98.56 290 LEU A CA 1
ATOM 2125 C C . LEU A 1 290 ? 9.492 -40.438 -23.547 1 98.56 290 LEU A C 1
ATOM 2127 O O . LEU A 1 290 ? 9.703 -40.562 -24.75 1 98.56 290 LEU A O 1
ATOM 2131 N N . ALA A 1 291 ? 8.273 -40.5 -22.984 1 98.38 291 ALA A N 1
ATOM 2132 C CA . ALA A 1 291 ? 7.098 -40.562 -23.844 1 98.38 291 ALA A CA 1
ATOM 2133 C C . ALA A 1 291 ? 7.043 -39.344 -24.781 1 98.38 291 ALA A C 1
ATOM 2135 O O . ALA A 1 291 ? 6.758 -39.469 -25.969 1 98.38 291 ALA A O 1
ATOM 2136 N N . ASN A 1 292 ? 7.32 -38.188 -24.234 1 98.25 292 ASN A N 1
ATOM 2137 C CA . ASN A 1 292 ? 7.277 -36.938 -25 1 98.25 292 ASN A CA 1
ATOM 2138 C C . ASN A 1 292 ? 8.383 -36.906 -26.062 1 98.25 292 ASN A C 1
ATOM 2140 O O . ASN A 1 292 ? 8.164 -36.438 -27.172 1 98.25 292 ASN A O 1
ATOM 2144 N N . LEU A 1 293 ? 9.531 -37.406 -25.719 1 98 293 LEU A N 1
ATOM 2145 C CA . LEU A 1 293 ? 10.68 -37.344 -26.625 1 98 293 LEU A CA 1
ATOM 2146 C C . LEU A 1 293 ? 10.539 -38.375 -27.75 1 98 293 LEU A C 1
ATOM 2148 O O . LEU A 1 293 ? 11.203 -38.25 -28.781 1 98 293 LEU A O 1
ATOM 2152 N N . ALA A 1 294 ? 9.672 -39.375 -27.531 1 97.44 294 ALA A N 1
ATOM 2153 C CA . ALA A 1 294 ? 9.438 -40.406 -28.531 1 97.44 294 ALA A CA 1
ATOM 2154 C C . ALA A 1 294 ? 8.492 -39.906 -29.625 1 97.44 294 ALA A C 1
ATOM 2156 O O . ALA A 1 294 ? 7.523 -40.594 -29.969 1 97.44 294 ALA A O 1
ATOM 2157 N N . SER A 1 295 ? 8.82 -38.812 -30.25 1 95.06 295 SER A N 1
ATOM 2158 C CA . SER A 1 295 ? 7.922 -38.188 -31.203 1 95.06 295 SER A CA 1
ATOM 2159 C C . SER A 1 295 ? 8.305 -38.531 -32.656 1 95.06 295 SER A C 1
ATOM 2161 O O . SER A 1 295 ? 7.469 -38.438 -33.562 1 95.06 295 SER A O 1
ATOM 2163 N N . THR A 1 296 ? 9.516 -38.875 -32.906 1 94.06 296 THR A N 1
ATOM 2164 C CA . THR A 1 296 ? 9.977 -39.281 -34.219 1 94.06 296 THR A CA 1
ATOM 2165 C C . THR A 1 296 ? 10.5 -40.688 -34.219 1 94.06 296 THR A C 1
ATOM 2167 O O . THR A 1 296 ? 10.875 -41.219 -33.156 1 94.06 296 THR A O 1
ATOM 2170 N N . LYS A 1 297 ? 10.539 -41.25 -35.406 1 94.5 297 LYS A N 1
ATOM 2171 C CA . LYS A 1 297 ? 11.008 -42.656 -35.5 1 94.5 297 LYS A CA 1
ATOM 2172 C C . LYS A 1 297 ? 12.445 -42.781 -35.031 1 94.5 297 LYS A C 1
ATOM 2174 O O . LYS A 1 297 ? 12.789 -43.75 -34.344 1 94.5 297 LYS A O 1
ATOM 2179 N N . VAL A 1 298 ? 13.219 -41.812 -35.312 1 94.69 298 VAL A N 1
ATOM 2180 C CA . VAL A 1 298 ? 14.625 -41.812 -34.938 1 94.69 298 VAL A CA 1
ATOM 2181 C C . VAL A 1 298 ? 14.727 -41.812 -33.406 1 94.69 298 VAL A C 1
ATOM 2183 O O . VAL A 1 298 ? 15.484 -42.594 -32.812 1 94.69 298 VAL A O 1
ATOM 2186 N N . ASN A 1 299 ? 13.977 -40.938 -32.719 1 96 299 ASN A N 1
ATOM 2187 C CA . ASN A 1 299 ? 13.977 -40.844 -31.25 1 96 299 ASN A CA 1
ATOM 2188 C C . ASN A 1 299 ? 13.445 -42.094 -30.609 1 96 299 ASN A C 1
ATOM 2190 O O . ASN A 1 299 ? 13.977 -42.562 -29.594 1 96 299 ASN A O 1
ATOM 2194 N N . GLN A 1 300 ? 12.406 -42.625 -31.219 1 97.25 300 GLN A N 1
ATOM 2195 C CA . GLN A 1 300 ? 11.797 -43.844 -30.719 1 97.25 300 GLN A CA 1
ATOM 2196 C C . GLN A 1 300 ? 12.797 -45 -30.719 1 97.25 300 GLN A C 1
ATOM 2198 O O . GLN A 1 300 ? 12.938 -45.719 -29.719 1 97.25 300 GLN A O 1
ATOM 2203 N N . ILE A 1 301 ? 13.438 -45.156 -31.812 1 97.31 301 ILE A N 1
ATOM 2204 C CA . ILE A 1 301 ? 14.375 -46.281 -31.969 1 97.31 301 ILE A CA 1
ATOM 2205 C C . ILE A 1 301 ? 15.555 -46.094 -31.016 1 97.31 301 ILE A C 1
ATOM 2207 O O . ILE A 1 301 ? 15.992 -47.031 -30.359 1 97.31 301 ILE A O 1
ATOM 2211 N N . SER A 1 302 ? 16.047 -44.844 -30.984 1 96.62 302 SER A N 1
ATOM 2212 C CA . SER A 1 302 ? 17.172 -44.562 -30.094 1 96.62 302 SER A CA 1
ATOM 2213 C C . SER A 1 302 ? 16.828 -44.875 -28.641 1 96.62 302 SER A C 1
ATOM 2215 O O . SER A 1 302 ? 17.609 -45.531 -27.953 1 96.62 302 SER A O 1
ATOM 2217 N N . ILE A 1 303 ? 15.695 -44.438 -28.094 1 97.94 303 ILE A N 1
ATOM 2218 C CA . ILE A 1 303 ? 15.266 -44.688 -26.734 1 97.94 303 ILE A CA 1
ATOM 2219 C C . ILE A 1 303 ? 14.984 -46.188 -26.562 1 97.94 303 ILE A C 1
ATOM 2221 O O . ILE A 1 303 ? 15.289 -46.781 -25.516 1 97.94 303 ILE A O 1
ATOM 2225 N N . GLY A 1 304 ? 14.359 -46.844 -27.547 1 97.56 304 GLY A N 1
ATOM 2226 C CA . GLY A 1 304 ? 14.016 -48.25 -27.516 1 97.56 304 GLY A CA 1
ATOM 2227 C C . GLY A 1 304 ? 15.219 -49.156 -27.328 1 97.56 304 GLY A C 1
ATOM 2228 O O . GLY A 1 304 ? 15.117 -50.219 -26.719 1 97.56 304 GLY A O 1
ATOM 2229 N N . TYR A 1 305 ? 16.359 -48.75 -27.844 1 96.5 305 TYR A N 1
ATOM 2230 C CA . TYR A 1 305 ? 17.562 -49.562 -27.75 1 96.5 305 TYR A CA 1
ATOM 2231 C C . TYR A 1 305 ? 18.172 -49.5 -26.359 1 96.5 305 TYR A C 1
ATOM 2233 O O . TYR A 1 305 ? 19 -50.312 -25.984 1 96.5 305 TYR A O 1
ATOM 2241 N N . SER A 1 306 ? 17.719 -48.594 -25.578 1 97.31 306 SER A N 1
ATOM 2242 C CA . SER A 1 306 ? 18.203 -48.438 -24.219 1 97.31 306 SER A CA 1
ATOM 2243 C C . SER A 1 306 ? 17.469 -49.375 -23.266 1 97.31 306 SER A C 1
ATOM 2245 O O . SER A 1 306 ? 16.734 -50.25 -23.703 1 97.31 306 SER A O 1
ATOM 2247 N N . GLU A 1 307 ? 17.734 -49.25 -21.969 1 97.5 307 GLU A N 1
ATOM 2248 C CA . GLU A 1 307 ? 17.078 -50.062 -20.938 1 97.5 307 GLU A CA 1
ATOM 2249 C C . GLU A 1 307 ? 15.727 -49.5 -20.547 1 97.5 307 GLU A C 1
ATOM 2251 O O . GLU A 1 307 ? 15.109 -49.969 -19.594 1 97.5 307 GLU A O 1
ATOM 2256 N N . ALA A 1 308 ? 15.281 -48.5 -21.328 1 98.25 308 ALA A N 1
ATOM 2257 C CA . ALA A 1 308 ? 14.047 -47.812 -20.953 1 98.25 308 ALA A CA 1
ATOM 2258 C C . ALA A 1 308 ? 12.852 -48.75 -21 1 98.25 308 ALA A C 1
ATOM 2260 O O . ALA A 1 308 ? 12.117 -48.875 -20.016 1 98.25 308 ALA A O 1
ATOM 2261 N N . ILE A 1 309 ? 12.633 -49.469 -22.094 1 98.5 309 ILE A N 1
ATOM 2262 C CA . ILE A 1 309 ? 11.461 -50.312 -22.281 1 98.5 309 ILE A CA 1
ATOM 2263 C C . ILE A 1 309 ? 11.461 -51.438 -21.266 1 98.5 309 ILE A C 1
ATOM 2265 O O . ILE A 1 309 ? 10.492 -51.625 -20.516 1 98.5 309 ILE A O 1
ATOM 2269 N N . PRO A 1 310 ? 12.617 -52.188 -21.062 1 98.19 310 PRO A N 1
ATOM 2270 C CA . PRO A 1 310 ? 12.586 -53.25 -20.062 1 98.19 310 PRO A CA 1
ATOM 2271 C C . PRO A 1 310 ? 12.328 -52.719 -18.656 1 98.19 310 PRO A C 1
ATOM 2273 O O . PRO A 1 310 ? 11.625 -53.375 -17.859 1 98.19 310 PRO A O 1
ATOM 2276 N N . THR A 1 311 ? 12.922 -51.625 -18.375 1 98.19 311 THR A N 1
ATOM 2277 C CA . THR A 1 311 ? 12.742 -51.062 -17.047 1 98.19 311 THR A CA 1
ATOM 2278 C C . THR A 1 311 ? 11.281 -50.656 -16.812 1 98.19 311 THR A C 1
ATOM 2280 O O . THR A 1 311 ? 10.727 -50.906 -15.742 1 98.19 311 THR A O 1
ATOM 2283 N N . MET A 1 312 ? 10.648 -50.031 -17.797 1 98.62 312 MET A N 1
ATOM 2284 C CA . MET A 1 312 ? 9.258 -49.625 -17.656 1 98.62 312 MET A CA 1
ATOM 2285 C C . MET A 1 312 ? 8.336 -50.844 -17.562 1 98.62 312 MET A C 1
ATOM 2287 O O . MET A 1 312 ? 7.367 -50.812 -16.797 1 98.62 312 MET A O 1
ATOM 2291 N N . LEU A 1 313 ? 8.602 -51.875 -18.297 1 98.31 313 LEU A N 1
ATOM 2292 C CA . LEU A 1 313 ? 7.82 -53.094 -18.188 1 98.31 313 LEU A CA 1
ATOM 2293 C C . LEU A 1 313 ? 7.949 -53.688 -16.797 1 98.31 313 LEU A C 1
ATOM 2295 O O . LEU A 1 313 ? 6.965 -54.188 -16.219 1 98.31 313 LEU A O 1
ATOM 2299 N N . GLN A 1 314 ? 9.148 -53.688 -16.281 1 97.5 314 GLN A N 1
ATOM 2300 C CA . GLN A 1 314 ? 9.359 -54.156 -14.93 1 97.5 314 GLN A CA 1
ATOM 2301 C C . GLN A 1 314 ? 8.57 -53.344 -13.914 1 97.5 314 GLN A C 1
ATOM 2303 O O . GLN A 1 314 ? 7.996 -53.906 -12.977 1 97.5 314 GLN A O 1
ATOM 2308 N N . LEU A 1 315 ? 8.602 -52.031 -14.078 1 97.5 315 LEU A N 1
ATOM 2309 C CA . LEU A 1 315 ? 7.871 -51.156 -13.188 1 97.5 315 LEU A CA 1
ATOM 2310 C C . LEU A 1 315 ? 6.371 -51.438 -13.242 1 97.5 315 LEU A C 1
ATOM 2312 O O . LEU A 1 315 ? 5.684 -51.375 -12.219 1 97.5 315 LEU A O 1
ATOM 2316 N N . LEU A 1 316 ? 5.844 -51.719 -14.438 1 97.94 316 LEU A N 1
ATOM 2317 C CA . LEU A 1 316 ? 4.426 -52.031 -14.602 1 97.94 316 LEU A CA 1
ATOM 2318 C C . LEU A 1 316 ? 4.031 -53.25 -13.789 1 97.94 316 LEU A C 1
ATOM 2320 O O . LEU A 1 316 ? 2.883 -53.375 -13.359 1 97.94 316 LEU A O 1
ATOM 2324 N N . VAL A 1 317 ? 4.969 -54.094 -13.547 1 96.75 317 VAL A N 1
ATOM 2325 C CA . VAL A 1 317 ? 4.691 -55.312 -12.789 1 96.75 317 VAL A CA 1
ATOM 2326 C C . VAL A 1 317 ? 4.852 -55.031 -11.297 1 96.75 317 VAL A C 1
ATOM 2328 O O . VAL A 1 317 ? 4.008 -55.406 -10.492 1 96.75 317 VAL A O 1
ATOM 2331 N N . ASP A 1 318 ? 5.879 -54.312 -10.961 1 95.06 318 ASP A N 1
ATOM 2332 C CA . ASP A 1 318 ? 6.316 -54.25 -9.57 1 95.06 318 ASP A CA 1
ATOM 2333 C C . ASP A 1 318 ? 5.699 -53.031 -8.859 1 95.06 318 ASP A C 1
ATOM 2335 O O . ASP A 1 318 ? 5.508 -53.062 -7.637 1 95.06 318 ASP A O 1
ATOM 2339 N N . CYS A 1 319 ? 5.441 -52 -9.555 1 94.5 319 CYS A N 1
ATOM 2340 C CA . CYS A 1 319 ? 5.039 -50.75 -8.945 1 94.5 319 CYS A CA 1
ATOM 2341 C C . CYS A 1 319 ? 3.539 -50.719 -8.688 1 94.5 319 CYS A C 1
ATOM 2343 O O . CYS A 1 319 ? 2.771 -51.375 -9.375 1 94.5 319 CYS A O 1
ATOM 2345 N N . ARG A 1 320 ? 3.133 -49.969 -7.68 1 94.31 320 ARG A N 1
ATOM 2346 C CA . ARG A 1 320 ? 1.718 -49.812 -7.348 1 94.31 320 ARG A CA 1
ATOM 2347 C C . ARG A 1 320 ? 1.26 -48.375 -7.488 1 94.31 320 ARG A C 1
ATOM 2349 O O . ARG A 1 320 ? 0.068 -48.094 -7.371 1 94.31 320 ARG A O 1
ATOM 2356 N N . ASP A 1 321 ? 2.176 -47.5 -7.695 1 94.75 321 ASP A N 1
ATOM 2357 C CA . ASP A 1 321 ? 1.876 -46.062 -7.793 1 94.75 321 ASP A CA 1
ATOM 2358 C C . ASP A 1 321 ? 1.194 -45.75 -9.117 1 94.75 321 ASP A C 1
ATOM 2360 O O . ASP A 1 321 ? 1.786 -45.906 -10.188 1 94.75 321 ASP A O 1
ATOM 2364 N N . ALA A 1 322 ? -0.012 -45.219 -9.133 1 97.19 322 ALA A N 1
ATOM 2365 C CA . ALA A 1 322 ? -0.851 -45.031 -10.312 1 97.19 322 ALA A CA 1
ATOM 2366 C C . ALA A 1 322 ? -0.209 -44.031 -11.281 1 97.19 322 ALA A C 1
ATOM 2368 O O . ALA A 1 322 ? -0.148 -44.281 -12.484 1 97.19 322 ALA A O 1
ATOM 2369 N N . PRO A 1 323 ? 0.32 -42.906 -10.781 1 97.12 323 PRO A N 1
ATOM 2370 C CA . PRO A 1 323 ? 0.924 -41.969 -11.727 1 97.12 323 PRO A CA 1
ATOM 2371 C C . PRO A 1 323 ? 2.125 -42.562 -12.461 1 97.12 323 PRO A C 1
ATOM 2373 O O . PRO A 1 323 ? 2.312 -42.312 -13.656 1 97.12 323 PRO A O 1
ATOM 2376 N N . VAL A 1 324 ? 2.92 -43.344 -11.797 1 97.75 324 VAL A N 1
ATOM 2377 C CA . VAL A 1 324 ? 4.078 -43.969 -12.414 1 97.75 324 VAL A CA 1
ATOM 2378 C C . VAL A 1 324 ? 3.617 -45 -13.445 1 97.75 324 VAL A C 1
ATOM 2380 O O . VAL A 1 324 ? 4.148 -45.062 -14.555 1 97.75 324 VAL A O 1
ATOM 2383 N N . LEU A 1 325 ? 2.652 -45.781 -13.094 1 98.44 325 LEU A N 1
ATOM 2384 C CA . LEU A 1 325 ? 2.125 -46.812 -13.992 1 98.44 325 LEU A CA 1
ATOM 2385 C C . LEU A 1 325 ? 1.536 -46.156 -15.25 1 98.44 325 LEU A C 1
ATOM 2387 O O . LEU A 1 325 ? 1.776 -46.656 -16.359 1 98.44 325 LEU A O 1
ATOM 2391 N N . ALA A 1 326 ? 0.778 -45.125 -15.023 1 98.56 326 ALA A N 1
ATOM 2392 C CA . ALA A 1 326 ? 0.186 -44.438 -16.156 1 98.56 326 ALA A CA 1
ATOM 2393 C C . ALA A 1 326 ? 1.265 -43.844 -17.078 1 98.56 326 ALA A C 1
ATOM 2395 O O . ALA A 1 326 ? 1.16 -43.938 -18.297 1 98.56 326 ALA A O 1
ATOM 2396 N N . ALA A 1 327 ? 2.279 -43.281 -16.469 1 98.62 327 ALA A N 1
ATOM 2397 C CA . ALA A 1 327 ? 3.363 -42.719 -17.266 1 98.62 327 ALA A CA 1
ATOM 2398 C C . ALA A 1 327 ? 4.113 -43.781 -18.047 1 98.62 327 ALA A C 1
ATOM 2400 O O . ALA A 1 327 ? 4.469 -43.594 -19.203 1 98.62 327 ALA A O 1
ATOM 2401 N N . CYS A 1 328 ? 4.352 -44.906 -17.469 1 98.69 328 CYS A N 1
ATOM 2402 C CA . CYS A 1 328 ? 5.031 -46 -18.125 1 98.69 328 CYS A CA 1
ATOM 2403 C C . CYS A 1 328 ? 4.199 -46.562 -19.281 1 98.69 328 CYS A C 1
ATOM 2405 O O . CYS A 1 328 ? 4.727 -46.812 -20.375 1 98.69 328 CYS A O 1
ATOM 2407 N N . GLY A 1 329 ? 2.922 -46.75 -19.031 1 98.75 329 GLY A N 1
ATOM 2408 C CA . GLY A 1 329 ? 2.039 -47.188 -20.094 1 98.75 329 GLY A CA 1
ATOM 2409 C C . GLY A 1 329 ? 2.041 -46.25 -21.297 1 98.75 329 GLY A C 1
ATOM 2410 O O . GLY A 1 329 ? 2.152 -46.688 -22.438 1 98.75 329 GLY A O 1
ATOM 2411 N N . LEU A 1 330 ? 1.954 -44.969 -20.984 1 98.69 330 LEU A N 1
ATOM 2412 C CA . LEU A 1 330 ? 1.945 -44 -22.047 1 98.69 330 LEU A CA 1
ATOM 2413 C C . LEU A 1 330 ? 3.283 -43.969 -22.781 1 98.69 330 LEU A C 1
ATOM 2415 O O . LEU A 1 330 ? 3.33 -43.781 -24 1 98.69 330 LEU A O 1
ATOM 2419 N N . ALA A 1 331 ? 4.316 -44.125 -22.047 1 98.81 331 ALA A N 1
ATOM 2420 C CA . ALA A 1 331 ? 5.641 -44.125 -22.656 1 98.81 331 ALA A CA 1
ATOM 2421 C C . ALA A 1 331 ? 5.777 -45.312 -23.625 1 98.81 331 ALA A C 1
ATOM 2423 O O . ALA A 1 331 ? 6.312 -45.156 -24.719 1 98.81 331 ALA A O 1
ATOM 2424 N N . ILE A 1 332 ? 5.285 -46.469 -23.234 1 98.81 332 ILE A N 1
ATOM 2425 C CA . ILE A 1 332 ? 5.336 -47.625 -24.094 1 98.81 332 ILE A CA 1
ATOM 2426 C C . ILE A 1 332 ? 4.48 -47.406 -25.344 1 98.81 332 ILE A C 1
ATOM 2428 O O . ILE A 1 332 ? 4.895 -47.719 -26.453 1 98.81 332 ILE A O 1
ATOM 2432 N N . ALA A 1 333 ? 3.326 -46.844 -25.125 1 98.69 333 ALA A N 1
ATOM 2433 C CA . ALA A 1 333 ? 2.461 -46.531 -26.25 1 98.69 333 ALA A CA 1
ATOM 2434 C C . ALA A 1 333 ? 3.156 -45.562 -27.219 1 98.69 333 ALA A C 1
ATOM 2436 O O . ALA A 1 333 ? 3.084 -45.75 -28.438 1 98.69 333 ALA A O 1
ATOM 2437 N N . SER A 1 334 ? 3.809 -44.625 -26.719 1 98.5 334 SER A N 1
ATOM 2438 C CA . SER A 1 334 ? 4.484 -43.625 -27.547 1 98.5 334 SER A CA 1
ATOM 2439 C C . SER A 1 334 ? 5.672 -44.219 -28.281 1 98.5 334 SER A C 1
ATOM 2441 O O . SER A 1 334 ? 5.898 -43.906 -29.453 1 98.5 334 SER A O 1
ATOM 2443 N N . LEU A 1 335 ? 6.426 -45.031 -27.609 1 98.5 335 LEU A N 1
ATOM 2444 C CA . LEU A 1 335 ? 7.613 -45.656 -28.188 1 98.5 335 LEU A CA 1
ATOM 2445 C C . LEU A 1 335 ? 7.23 -46.625 -29.297 1 98.5 335 LEU A C 1
ATOM 2447 O O . LEU A 1 335 ? 7.984 -46.781 -30.266 1 98.5 335 LEU A O 1
ATOM 2451 N N . CYS A 1 336 ? 6.023 -47.125 -29.219 1 98.19 336 CYS A N 1
ATOM 2452 C CA . CYS A 1 336 ? 5.582 -48.125 -30.188 1 98.19 336 CYS A CA 1
ATOM 2453 C C . CYS A 1 336 ? 4.742 -47.5 -31.281 1 98.19 336 CYS A C 1
ATOM 2455 O O . CYS A 1 336 ? 4.484 -48.125 -32.312 1 98.19 336 CYS A O 1
ATOM 2457 N N . HIS A 1 337 ? 4.336 -46.312 -31.156 1 97.31 337 HIS A N 1
ATOM 2458 C CA . HIS A 1 337 ? 3.459 -45.625 -32.094 1 97.31 337 HIS A CA 1
ATOM 2459 C C . HIS A 1 337 ? 4.094 -45.594 -33.5 1 97.31 337 HIS A C 1
ATOM 2461 O O . HIS A 1 337 ? 5.098 -44.906 -33.688 1 97.31 337 HIS A O 1
ATOM 2467 N N . GLN A 1 338 ? 3.604 -46.344 -34.375 1 95.19 338 GLN A N 1
ATOM 2468 C CA . GLN A 1 338 ? 4.043 -46.438 -35.75 1 95.19 338 GLN A CA 1
ATOM 2469 C C . GLN A 1 338 ? 5.504 -46.844 -35.844 1 95.19 338 GLN A C 1
ATOM 2471 O O . GLN A 1 338 ? 6.238 -46.375 -36.719 1 95.19 338 GLN A O 1
ATOM 2476 N N . CYS A 1 339 ? 5.969 -47.594 -34.875 1 96.44 339 CYS A N 1
ATOM 2477 C CA . CYS A 1 339 ? 7.363 -48 -34.844 1 96.44 339 CYS A CA 1
ATOM 2478 C C . CYS A 1 339 ? 7.469 -49.531 -34.75 1 96.44 339 CYS A C 1
ATOM 2480 O O . CYS A 1 339 ? 7.434 -50.094 -33.656 1 96.44 339 CYS A O 1
ATOM 2482 N N . LYS A 1 340 ? 7.707 -50.125 -35.844 1 96.38 340 LYS A N 1
ATOM 2483 C CA . LYS A 1 340 ? 7.742 -51.594 -35.938 1 96.38 340 LYS A CA 1
ATOM 2484 C C . LYS A 1 340 ? 8.812 -52.188 -35.031 1 96.38 340 LYS A C 1
ATOM 2486 O O . LYS A 1 340 ? 8.562 -53.156 -34.344 1 96.38 340 LYS A O 1
ATOM 2491 N N . VAL A 1 341 ? 9.984 -51.531 -35.031 1 96.75 341 VAL A N 1
ATOM 2492 C CA . VAL A 1 341 ? 11.125 -52.031 -34.281 1 96.75 341 VAL A CA 1
ATOM 2493 C C . VAL A 1 341 ? 10.773 -52.125 -32.812 1 96.75 341 VAL A C 1
ATOM 2495 O O . VAL A 1 341 ? 11.016 -53.156 -32.188 1 96.75 341 VAL A O 1
ATOM 2498 N N . ASN A 1 342 ? 10.148 -51.094 -32.281 1 97.94 342 ASN A N 1
ATOM 2499 C CA . ASN A 1 342 ? 9.828 -51.094 -30.859 1 97.94 342 ASN A CA 1
ATOM 2500 C C . ASN A 1 342 ? 8.633 -52 -30.547 1 97.94 342 ASN A C 1
ATOM 2502 O O . ASN A 1 342 ? 8.547 -52.531 -29.438 1 97.94 342 ASN A O 1
ATOM 2506 N N . LYS A 1 343 ? 7.699 -52.125 -31.484 1 97.75 343 LYS A N 1
ATOM 2507 C CA . LYS A 1 343 ? 6.602 -53.062 -31.297 1 97.75 343 LYS A CA 1
ATOM 2508 C C . LYS A 1 343 ? 7.125 -54.5 -31.109 1 97.75 343 LYS A C 1
ATOM 2510 O O . LYS A 1 343 ? 6.684 -55.219 -30.203 1 97.75 343 LYS A O 1
ATOM 2515 N N . VAL A 1 344 ? 8.039 -54.844 -31.953 1 97.38 344 VAL A N 1
ATOM 2516 C CA . VAL A 1 344 ? 8.633 -56.188 -31.891 1 97.38 344 VAL A CA 1
ATOM 2517 C C . VAL A 1 344 ? 9.406 -56.344 -30.578 1 97.38 344 VAL A C 1
ATOM 2519 O O . VAL A 1 344 ? 9.336 -57.406 -29.938 1 97.38 344 VAL A O 1
ATOM 2522 N N . ARG A 1 345 ? 10.117 -55.312 -30.25 1 97.44 345 ARG A N 1
ATOM 2523 C CA . ARG A 1 345 ? 10.93 -55.344 -29.047 1 97.44 345 ARG A CA 1
ATOM 2524 C C . ARG A 1 345 ? 10.062 -55.531 -27.797 1 97.44 345 ARG A C 1
ATOM 2526 O O . ARG A 1 345 ? 10.383 -56.344 -26.938 1 97.44 345 ARG A O 1
ATOM 2533 N N . VAL A 1 346 ? 8.984 -54.781 -27.672 1 98.31 346 VAL A N 1
ATOM 2534 C CA . VAL A 1 346 ? 8.094 -54.875 -26.516 1 98.31 346 VAL A CA 1
ATOM 2535 C C . VAL A 1 346 ? 7.484 -56.281 -26.453 1 98.31 346 VAL A C 1
ATOM 2537 O O . VAL A 1 346 ? 7.426 -56.875 -25.375 1 98.31 346 VAL A O 1
ATOM 2540 N N . ALA A 1 347 ? 6.992 -56.781 -27.562 1 97.44 347 ALA A N 1
ATOM 2541 C CA . ALA A 1 347 ? 6.41 -58.094 -27.609 1 97.44 347 ALA A CA 1
ATOM 2542 C C . ALA A 1 347 ? 7.445 -59.156 -27.234 1 97.44 347 ALA A C 1
ATOM 2544 O O . ALA A 1 347 ? 7.121 -60.125 -26.547 1 97.44 347 ALA A O 1
ATOM 2545 N N . GLY A 1 348 ? 8.648 -58.969 -27.719 1 97.06 348 GLY A N 1
ATOM 2546 C CA . GLY A 1 348 ? 9.727 -59.906 -27.438 1 97.06 348 GLY A CA 1
ATOM 2547 C C . GLY A 1 348 ? 10.102 -59.969 -25.969 1 97.06 348 GLY A C 1
ATOM 2548 O O . GLY A 1 348 ? 10.672 -60.969 -25.516 1 97.06 348 GLY A O 1
ATOM 2549 N N . GLN A 1 349 ? 9.773 -59 -25.281 1 97.19 349 GLN A N 1
ATOM 2550 C CA . GLN A 1 349 ? 10.078 -58.938 -23.859 1 97.19 349 GLN A CA 1
ATOM 2551 C C . GLN A 1 349 ? 8.828 -59.219 -23.016 1 97.19 349 GLN A C 1
ATOM 2553 O O . GLN A 1 349 ? 8.727 -58.75 -21.875 1 97.19 349 GLN A O 1
ATOM 2558 N N . ASN A 1 350 ? 7.898 -59.875 -23.578 1 97.38 350 ASN A N 1
ATOM 2559 C CA . ASN A 1 350 ? 6.645 -60.281 -22.953 1 97.38 350 ASN A CA 1
ATOM 2560 C C . ASN A 1 350 ? 5.816 -59.062 -22.547 1 97.38 350 ASN A C 1
ATOM 2562 O O . ASN A 1 350 ? 5.133 -59.062 -21.531 1 97.38 350 ASN A O 1
ATOM 2566 N N . GLY A 1 351 ? 6.012 -58.031 -23.312 1 98.44 351 GLY A N 1
ATOM 2567 C CA . GLY A 1 351 ? 5.336 -56.781 -23 1 98.44 351 GLY A CA 1
ATOM 2568 C C . GLY A 1 351 ? 3.822 -56.906 -23.016 1 98.44 351 GLY A C 1
ATOM 2569 O O . GLY A 1 351 ? 3.137 -56.281 -22.188 1 98.44 351 GLY A O 1
ATOM 2570 N N . LEU A 1 352 ? 3.26 -57.656 -23.953 1 98.38 352 LEU A N 1
ATOM 2571 C CA . LEU A 1 352 ? 1.812 -57.812 -24.031 1 98.38 352 LEU A CA 1
ATOM 2572 C C . LEU A 1 352 ? 1.266 -58.5 -22.797 1 98.38 352 LEU A C 1
ATOM 2574 O O . LEU A 1 352 ? 0.211 -58.125 -22.281 1 98.38 352 LEU A O 1
ATOM 2578 N N . ALA A 1 353 ? 2 -59.469 -22.344 1 98.06 353 ALA A N 1
ATOM 2579 C CA . ALA A 1 353 ? 1.586 -60.188 -21.141 1 98.06 353 ALA A CA 1
ATOM 2580 C C . ALA A 1 353 ? 1.592 -59.25 -19.938 1 98.06 353 ALA A C 1
ATOM 2582 O O . ALA A 1 353 ? 0.704 -59.312 -19.078 1 98.06 353 ALA A O 1
ATOM 2583 N N . VAL A 1 354 ? 2.607 -58.469 -19.875 1 98.38 354 VAL A N 1
ATOM 2584 C CA . VAL A 1 354 ? 2.742 -57.5 -18.781 1 98.38 354 VAL A CA 1
ATOM 2585 C C . VAL A 1 354 ? 1.583 -56.5 -18.812 1 98.38 354 VAL A C 1
ATOM 2587 O O . VAL A 1 354 ? 0.98 -56.219 -17.781 1 98.38 354 VAL A O 1
ATOM 2590 N N . LEU A 1 355 ? 1.254 -55.969 -19.953 1 98.62 355 LEU A N 1
ATOM 2591 C CA . LEU A 1 355 ? 0.172 -55 -20.094 1 98.62 355 LEU A CA 1
ATOM 2592 C C . LEU A 1 355 ? -1.169 -55.625 -19.734 1 98.62 355 LEU A C 1
ATOM 2594 O O . LEU A 1 355 ? -1.981 -55 -19.047 1 98.62 355 LEU A O 1
ATOM 2598 N N . LEU A 1 356 ? -1.364 -56.844 -20.141 1 98 356 LEU A N 1
ATOM 2599 C CA . LEU A 1 356 ? -2.594 -57.562 -19.797 1 98 356 LEU A CA 1
ATOM 2600 C C . LEU A 1 356 ? -2.662 -57.844 -18.297 1 98 356 LEU A C 1
ATOM 2602 O O . LEU A 1 356 ? -3.744 -57.844 -17.703 1 98 356 LEU A O 1
ATOM 2606 N N . TYR A 1 357 ? -1.523 -58.125 -17.766 1 97.5 357 TYR A N 1
ATOM 2607 C CA . TYR A 1 357 ? -1.448 -58.312 -16.328 1 97.5 357 TYR A CA 1
ATOM 2608 C C . TYR A 1 357 ? -1.933 -57.094 -15.578 1 97.5 357 TYR A C 1
ATOM 2610 O O . TYR A 1 357 ? -2.676 -57.188 -14.594 1 97.5 357 TYR A O 1
ATOM 2618 N N . VAL A 1 358 ? -1.498 -55.906 -16 1 97.81 358 VAL A N 1
ATOM 2619 C CA . VAL A 1 358 ? -1.904 -54.656 -15.359 1 97.81 358 VAL A CA 1
ATOM 2620 C C . VAL A 1 358 ? -3.416 -54.469 -15.492 1 97.81 358 VAL A C 1
ATOM 2622 O O . VAL A 1 358 ? -4.086 -54.094 -14.531 1 97.81 358 VAL A O 1
ATOM 2625 N N . LEU A 1 359 ? -3.969 -54.781 -16.656 1 96.94 359 LEU A N 1
ATOM 2626 C CA . LEU A 1 359 ? -5.406 -54.688 -16.875 1 96.94 359 LEU A CA 1
ATOM 2627 C C . LEU A 1 359 ? -6.168 -55.625 -15.938 1 96.94 359 LEU A C 1
ATOM 2629 O O . LEU A 1 359 ? -7.289 -55.312 -15.523 1 96.94 359 LEU A O 1
ATOM 2633 N N . GLY A 1 360 ? -5.523 -56.688 -15.586 1 95.25 360 GLY A N 1
ATOM 2634 C CA . GLY A 1 360 ? -6.176 -57.719 -14.789 1 95.25 360 GLY A CA 1
ATOM 2635 C C . GLY A 1 360 ? -6.031 -57.5 -13.297 1 95.25 360 GLY A C 1
ATOM 2636 O O . GLY A 1 360 ? -6.656 -58.188 -12.492 1 95.25 360 GLY A O 1
ATOM 2637 N N . THR A 1 361 ? -5.199 -56.531 -12.961 1 95.69 361 THR A N 1
ATOM 2638 C CA . THR A 1 361 ? -4.973 -56.281 -11.539 1 95.69 361 THR A CA 1
ATOM 2639 C C . THR A 1 361 ? -5.273 -54.844 -11.195 1 95.69 361 THR A C 1
ATOM 2641 O O . THR A 1 361 ? -4.43 -54.125 -10.641 1 95.69 361 THR A O 1
ATOM 2644 N N . PRO A 1 362 ? -6.488 -54.375 -11.461 1 94.56 362 PRO A N 1
ATOM 2645 C CA . PRO A 1 362 ? -6.816 -52.969 -11.258 1 94.56 362 PRO A CA 1
ATOM 2646 C C . PRO A 1 362 ? -6.805 -52.562 -9.781 1 94.56 362 PRO A C 1
ATOM 2648 O O . PRO A 1 362 ? -6.605 -51.406 -9.453 1 94.56 362 PRO A O 1
ATOM 2651 N N . ASP A 1 363 ? -6.945 -53.5 -8.875 1 95.25 363 ASP A N 1
ATOM 2652 C CA . ASP A 1 363 ? -6.961 -53.219 -7.438 1 95.25 363 ASP A CA 1
ATOM 2653 C C . ASP A 1 363 ? -5.609 -52.719 -6.965 1 95.25 363 ASP A C 1
ATOM 2655 O O . ASP A 1 363 ? -5.539 -51.938 -6.004 1 95.25 363 ASP A O 1
ATOM 2659 N N . ARG A 1 364 ? -4.582 -53.125 -7.637 1 93.56 364 ARG A N 1
ATOM 2660 C CA . ARG A 1 364 ? -3.223 -52.75 -7.262 1 93.56 364 ARG A CA 1
ATOM 2661 C C . ARG A 1 364 ? -3.035 -51.25 -7.312 1 93.56 364 ARG A C 1
ATOM 2663 O O . ARG A 1 364 ? -2.182 -50.688 -6.613 1 93.56 364 ARG A O 1
ATOM 2670 N N . PHE A 1 365 ? -3.785 -50.594 -8.125 1 95.25 365 PHE A N 1
ATOM 2671 C CA . PHE A 1 365 ? -3.668 -49.156 -8.273 1 95.25 365 PHE A CA 1
ATOM 2672 C C . PHE A 1 365 ? -5.027 -48.469 -8.133 1 95.25 365 PHE A C 1
ATOM 2674 O O . PHE A 1 365 ? -5.293 -47.438 -8.766 1 95.25 365 PHE A O 1
ATOM 2681 N N . HIS A 1 366 ? -5.969 -49.156 -7.434 1 94.62 366 HIS A N 1
ATOM 2682 C CA . HIS A 1 366 ? -7.262 -48.625 -7.004 1 94.62 366 HIS A CA 1
ATOM 2683 C C . HIS A 1 366 ? -8.125 -48.25 -8.195 1 94.62 366 HIS A C 1
ATOM 2685 O O . HIS A 1 366 ? -8.789 -47.188 -8.172 1 94.62 366 HIS A O 1
ATOM 2691 N N . HIS A 1 367 ? -8.023 -48.938 -9.305 1 94.38 367 HIS A N 1
ATOM 2692 C CA . HIS A 1 367 ? -8.836 -48.781 -10.492 1 94.38 367 HIS A CA 1
ATOM 2693 C C . HIS A 1 367 ? -8.641 -47.375 -11.102 1 94.38 367 HIS A C 1
ATOM 2695 O O . HIS A 1 367 ? -9.594 -46.781 -11.586 1 94.38 367 HIS A O 1
ATOM 2701 N N . ASP A 1 368 ? -7.457 -46.875 -10.945 1 96.88 368 ASP A N 1
ATOM 2702 C CA . ASP A 1 368 ? -7.168 -45.562 -11.492 1 96.88 368 ASP A CA 1
ATOM 2703 C C . ASP A 1 368 ? -7.418 -45.5 -12.992 1 96.88 368 ASP A C 1
ATOM 2705 O O . ASP A 1 368 ? -6.852 -46.312 -13.742 1 96.88 368 ASP A O 1
ATOM 2709 N N . ALA A 1 369 ? -8.203 -44.656 -13.469 1 97.88 369 ALA A N 1
ATOM 2710 C CA . ALA A 1 369 ? -8.633 -44.531 -14.859 1 97.88 369 ALA A CA 1
ATOM 2711 C C . ALA A 1 369 ? -7.449 -44.219 -15.773 1 97.88 369 ALA A C 1
ATOM 2713 O O . ALA A 1 369 ? -7.383 -44.688 -16.906 1 97.88 369 ALA A O 1
ATOM 2714 N N . ALA A 1 370 ? -6.523 -43.438 -15.273 1 97.81 370 ALA A N 1
ATOM 2715 C CA . ALA A 1 370 ? -5.387 -43.031 -16.094 1 97.81 370 ALA A CA 1
ATOM 2716 C C . ALA A 1 370 ? -4.488 -44.219 -16.422 1 97.81 370 ALA A C 1
ATOM 2718 O O . ALA A 1 370 ? -3.924 -44.281 -17.516 1 97.81 370 ALA A O 1
ATOM 2719 N N . VAL A 1 371 ? -4.312 -45.062 -15.484 1 98.44 371 VAL A N 1
ATOM 2720 C CA . VAL A 1 371 ? -3.504 -46.25 -15.711 1 98.44 371 VAL A CA 1
ATOM 2721 C C . VAL A 1 371 ? -4.172 -47.156 -16.766 1 98.44 371 VAL A C 1
ATOM 2723 O O . VAL A 1 371 ? -3.514 -47.625 -17.688 1 98.44 371 VAL A O 1
ATOM 2726 N N . LEU A 1 372 ? -5.426 -47.344 -16.625 1 98.56 372 LEU A N 1
ATOM 2727 C CA . LEU A 1 372 ? -6.176 -48.188 -17.547 1 98.56 372 LEU A CA 1
ATOM 2728 C C . LEU A 1 372 ? -6.148 -47.625 -18.953 1 98.56 372 LEU A C 1
ATOM 2730 O O . LEU A 1 372 ? -5.977 -48.344 -19.922 1 98.56 372 LEU A O 1
ATOM 2734 N N . VAL A 1 373 ? -6.324 -46.344 -19.016 1 98.62 373 VAL A N 1
ATOM 2735 C CA . VAL A 1 373 ? -6.273 -45.688 -20.312 1 98.62 373 VAL A CA 1
ATOM 2736 C C . VAL A 1 373 ? -4.898 -45.875 -20.938 1 98.62 373 VAL A C 1
ATOM 2738 O O . VAL A 1 373 ? -4.793 -46.25 -22.109 1 98.62 373 VAL A O 1
ATOM 2741 N N . ALA A 1 374 ? -3.855 -45.688 -20.172 1 98.75 374 ALA A N 1
ATOM 2742 C CA . ALA A 1 374 ? -2.488 -45.75 -20.688 1 98.75 374 ALA A CA 1
ATOM 2743 C C . ALA A 1 374 ? -2.17 -47.156 -21.172 1 98.75 374 ALA A C 1
ATOM 2745 O O . ALA A 1 374 ? -1.572 -47.344 -22.234 1 98.75 374 ALA A O 1
ATOM 2746 N N . VAL A 1 375 ? -2.57 -48.125 -20.438 1 98.62 375 VAL A N 1
ATOM 2747 C CA . VAL A 1 375 ? -2.273 -49.531 -20.766 1 98.62 375 VAL A CA 1
ATOM 2748 C C . VAL A 1 375 ? -3.061 -49.938 -22 1 98.62 375 VAL A C 1
ATOM 2750 O O . VAL A 1 375 ? -2.545 -50.688 -22.859 1 98.62 375 VAL A O 1
ATOM 2753 N N . CYS A 1 376 ? -4.309 -49.5 -22.125 1 98.62 376 CYS A N 1
ATOM 2754 C CA . CYS A 1 376 ? -5.105 -49.812 -23.312 1 98.62 376 CYS A CA 1
ATOM 2755 C C . CYS A 1 376 ? -4.461 -49.219 -24.562 1 98.62 376 CYS A C 1
ATOM 2757 O O . CYS A 1 376 ? -4.398 -49.875 -25.609 1 98.62 376 CYS A O 1
ATOM 2759 N N . LEU A 1 377 ? -3.988 -48.031 -24.438 1 98.69 377 LEU A N 1
ATOM 2760 C CA . LEU A 1 377 ? -3.336 -47.406 -25.578 1 98.69 377 LEU A CA 1
ATOM 2761 C C . LEU A 1 377 ? -2.039 -48.125 -25.938 1 98.69 377 LEU A C 1
ATOM 2763 O O . LEU A 1 377 ? -1.699 -48.25 -27.109 1 98.69 377 LEU A O 1
ATOM 2767 N N . ALA A 1 378 ? -1.321 -48.531 -24.906 1 98.81 378 ALA A N 1
ATOM 2768 C CA . ALA A 1 378 ? -0.097 -49.281 -25.156 1 98.81 378 ALA A CA 1
ATOM 2769 C C . ALA A 1 378 ? -0.395 -50.562 -25.906 1 98.81 378 ALA A C 1
ATOM 2771 O O . ALA A 1 378 ? 0.28 -50.906 -26.891 1 98.81 378 ALA A O 1
ATOM 2772 N N . ILE A 1 379 ? -1.424 -51.281 -25.484 1 98.75 379 ILE A N 1
ATOM 2773 C CA . ILE A 1 379 ? -1.814 -52.531 -26.156 1 98.75 379 ILE A CA 1
ATOM 2774 C C . ILE A 1 379 ? -2.232 -52.219 -27.594 1 98.75 379 ILE A C 1
ATOM 2776 O O . ILE A 1 379 ? -1.821 -52.906 -28.531 1 98.75 379 ILE A O 1
ATOM 2780 N N . ALA A 1 380 ? -3.035 -51.219 -27.734 1 98.38 380 ALA A N 1
ATOM 2781 C CA . ALA A 1 380 ? -3.514 -50.844 -29.062 1 98.38 380 ALA A CA 1
ATOM 2782 C C . ALA A 1 380 ? -2.35 -50.594 -30.016 1 98.38 380 ALA A C 1
ATOM 2784 O O . ALA A 1 380 ? -2.4 -50.969 -31.188 1 98.38 380 ALA A O 1
ATOM 2785 N N . SER A 1 381 ? -1.337 -49.938 -29.547 1 97.94 381 SER A N 1
ATOM 2786 C CA . SER A 1 381 ? -0.194 -49.625 -30.391 1 97.94 381 SER A CA 1
ATOM 2787 C C . SER A 1 381 ? 0.643 -50.875 -30.688 1 97.94 381 SER A C 1
ATOM 2789 O O . SER A 1 381 ? 1.086 -51.062 -31.828 1 97.94 381 SER A O 1
ATOM 2791 N N . VAL A 1 382 ? 0.883 -51.688 -29.703 1 98.06 382 VAL A N 1
ATOM 2792 C CA . VAL A 1 382 ? 1.754 -52.844 -29.828 1 98.06 382 VAL A CA 1
ATOM 2793 C C . VAL A 1 382 ? 1.123 -53.875 -30.781 1 98.06 382 VAL A C 1
ATOM 2795 O O . VAL A 1 382 ? 1.824 -54.531 -31.562 1 98.06 382 VAL A O 1
ATOM 2798 N N . VAL A 1 383 ? -0.179 -53.938 -30.875 1 97.19 383 VAL A N 1
ATOM 2799 C CA . VAL A 1 383 ? -0.854 -55.031 -31.578 1 97.19 383 VAL A CA 1
ATOM 2800 C C . VAL A 1 383 ? -1.073 -54.656 -33.031 1 97.19 383 VAL A C 1
ATOM 2802 O O . VAL A 1 383 ? -1.506 -55.469 -33.844 1 97.19 383 VAL A O 1
ATOM 2805 N N . THR A 1 384 ? -0.744 -53.375 -33.375 1 95.75 384 THR A N 1
ATOM 2806 C CA . THR A 1 384 ? -0.855 -53 -34.75 1 95.75 384 THR A CA 1
ATOM 2807 C C . THR A 1 384 ? 0.293 -53.562 -35.594 1 95.75 384 THR A C 1
ATOM 2809 O O . THR A 1 384 ? 0.96 -52.844 -36.312 1 95.75 384 THR A O 1
ATOM 2812 N N . LEU A 1 385 ? 0.574 -54.688 -35.406 1 94.56 385 LEU A N 1
ATOM 2813 C CA . LEU A 1 385 ? 1.514 -55.562 -36.062 1 94.56 385 LEU A CA 1
ATOM 2814 C C . LEU A 1 385 ? 0.991 -57 -36.094 1 94.56 385 LEU A C 1
ATOM 2816 O O . LEU A 1 385 ? 0.552 -57.5 -35.062 1 94.56 385 LEU A O 1
ATOM 2820 N N . ASP A 1 386 ? 0.976 -57.625 -37.281 1 92.81 386 ASP A N 1
ATOM 2821 C CA . ASP A 1 386 ? 0.347 -58.906 -37.5 1 92.81 386 ASP A CA 1
ATOM 2822 C C . ASP A 1 386 ? 0.814 -59.938 -36.469 1 92.81 386 ASP A C 1
ATOM 2824 O O . ASP A 1 386 ? -0.006 -60.562 -35.812 1 92.81 386 ASP A O 1
ATOM 2828 N N . ALA A 1 387 ? 2.102 -60.094 -36.281 1 93.25 387 ALA A N 1
ATOM 2829 C CA . ALA A 1 387 ? 2.672 -61.062 -35.344 1 93.25 387 ALA A CA 1
ATOM 2830 C C . ALA A 1 387 ? 2.223 -60.812 -33.906 1 93.25 387 ALA A C 1
ATOM 2832 O O . ALA A 1 387 ? 1.936 -61.719 -33.156 1 93.25 387 ALA A O 1
ATOM 2833 N N . ASN A 1 388 ? 2.15 -59.5 -33.531 1 96.5 388 ASN A N 1
ATOM 2834 C CA . ASN A 1 388 ? 1.794 -59.125 -32.188 1 96.5 388 ASN A CA 1
ATOM 2835 C C . ASN A 1 388 ? 0.304 -59.344 -31.906 1 96.5 388 ASN A C 1
ATOM 2837 O O . ASN A 1 388 ? -0.092 -59.656 -30.797 1 96.5 388 ASN A O 1
ATOM 2841 N N . LEU A 1 389 ? -0.475 -59.094 -32.938 1 95.81 389 LEU A N 1
ATOM 2842 C CA . LEU A 1 389 ? -1.906 -59.344 -32.812 1 95.81 389 LEU A CA 1
ATOM 2843 C C . LEU A 1 389 ? -2.186 -60.812 -32.562 1 95.81 389 LEU A C 1
ATOM 2845 O O . LEU A 1 389 ? -3.002 -61.188 -31.719 1 95.81 389 LEU A O 1
ATOM 2849 N N . ARG A 1 390 ? -1.526 -61.656 -33.312 1 92.94 390 ARG A N 1
ATOM 2850 C CA . ARG A 1 390 ? -1.673 -63.094 -33.125 1 92.94 390 ARG A CA 1
ATOM 2851 C C . ARG A 1 390 ? -1.264 -63.531 -31.719 1 92.94 390 ARG A C 1
ATOM 2853 O O . ARG A 1 390 ? -1.909 -64.375 -31.109 1 92.94 390 ARG A O 1
ATOM 2860 N N . LEU A 1 391 ? -0.222 -62.938 -31.344 1 95.56 391 LEU A N 1
ATOM 2861 C CA . LEU A 1 391 ? 0.256 -63.219 -29.984 1 95.56 391 LEU A CA 1
ATOM 2862 C C . LEU A 1 391 ? -0.795 -62.844 -28.953 1 95.56 391 LEU A C 1
ATOM 2864 O O . LEU A 1 391 ? -1.016 -63.594 -27.984 1 95.56 391 LEU A O 1
ATOM 2868 N N . LEU A 1 392 ? -1.435 -61.688 -29.062 1 96.75 392 LEU A N 1
ATOM 2869 C CA . LEU A 1 392 ? -2.49 -61.281 -28.156 1 96.75 392 LEU A CA 1
ATOM 2870 C C . LEU A 1 392 ? -3.652 -62.25 -28.172 1 96.75 392 LEU A C 1
ATOM 2872 O O . LEU A 1 392 ? -4.207 -62.594 -27.125 1 96.75 392 LEU A O 1
ATOM 2876 N N . GLU A 1 393 ? -4.02 -62.688 -29.344 1 93.38 393 GLU A N 1
ATOM 2877 C CA . GLU A 1 393 ? -5.113 -63.625 -29.516 1 93.38 393 GLU A CA 1
ATOM 2878 C C . GLU A 1 393 ? -4.793 -64.938 -28.828 1 93.38 393 GLU A C 1
ATOM 2880 O O . GLU A 1 393 ? -5.645 -65.562 -28.156 1 93.38 393 GLU A O 1
ATOM 2885 N N . ASP A 1 394 ? -3.607 -65.375 -29.016 1 93.81 394 ASP A N 1
ATOM 2886 C CA . ASP A 1 394 ? -3.168 -66.625 -28.406 1 93.81 394 ASP A CA 1
ATOM 2887 C C . ASP A 1 394 ? -3.223 -66.562 -26.891 1 93.81 394 ASP A C 1
ATOM 2889 O O . ASP A 1 394 ? -3.469 -67.562 -26.219 1 93.81 394 ASP A O 1
ATOM 2893 N N . MET A 1 395 ? -3.07 -65.375 -26.359 1 94.81 395 MET A N 1
ATOM 2894 C CA . MET A 1 395 ? -3.043 -65.188 -24.906 1 94.81 395 MET A CA 1
ATOM 2895 C C . MET A 1 395 ? -4.445 -64.938 -24.375 1 94.81 395 MET A C 1
ATOM 2897 O O . MET A 1 395 ? -4.645 -64.875 -23.156 1 94.81 395 MET A O 1
ATOM 2901 N N . GLY A 1 396 ? -5.375 -64.812 -25.219 1 94.25 396 GLY A N 1
ATOM 2902 C CA . GLY A 1 396 ? -6.73 -64.5 -24.812 1 94.25 396 GLY A CA 1
ATOM 2903 C C . GLY A 1 396 ? -6.891 -63.062 -24.375 1 94.25 396 GLY A C 1
ATOM 2904 O O . GLY A 1 396 ? -7.715 -62.75 -23.5 1 94.25 396 GLY A O 1
ATOM 2905 N N . GLY A 1 397 ? -6.109 -62.25 -24.922 1 95.81 397 GLY A N 1
ATOM 2906 C CA . GLY A 1 397 ? -6.066 -60.844 -24.516 1 95.81 397 GLY A CA 1
ATOM 2907 C C . GLY A 1 397 ? -7.332 -60.094 -24.875 1 95.81 397 GLY A C 1
ATOM 2908 O O . GLY A 1 397 ? -7.582 -59 -24.328 1 95.81 397 GLY A O 1
ATOM 2909 N N . HIS A 1 398 ? -8.227 -60.625 -25.734 1 95.62 398 HIS A N 1
ATOM 2910 C CA . HIS A 1 398 ? -9.484 -59.969 -26.109 1 95.62 398 HIS A CA 1
ATOM 2911 C C . HIS A 1 398 ? -10.438 -59.875 -24.922 1 95.62 398 HIS A C 1
ATOM 2913 O O . HIS A 1 398 ? -11.156 -58.906 -24.766 1 95.62 398 HIS A O 1
ATOM 2919 N N . ASP A 1 399 ? -10.344 -60.844 -24.094 1 96.06 399 ASP A N 1
ATOM 2920 C CA . ASP A 1 399 ? -11.352 -61 -23.047 1 96.06 399 ASP A CA 1
ATOM 2921 C C . ASP A 1 399 ? -11.289 -59.844 -22.047 1 96.06 399 ASP A C 1
ATOM 2923 O O . ASP A 1 399 ? -12.305 -59.219 -21.781 1 96.06 399 ASP A O 1
ATOM 2927 N N . PRO A 1 400 ? -10.109 -59.656 -21.516 1 96.75 400 PRO A N 1
ATOM 2928 C CA . PRO A 1 400 ? -10.07 -58.562 -20.531 1 96.75 400 PRO A CA 1
ATOM 2929 C C . PRO A 1 400 ? -10.414 -57.188 -21.156 1 96.75 400 PRO A C 1
ATOM 2931 O O . PRO A 1 400 ? -11.023 -56.344 -20.516 1 96.75 400 PRO A O 1
ATOM 2934 N N . LEU A 1 401 ? -10.047 -56.906 -22.375 1 97.75 401 LEU A N 1
ATOM 2935 C CA . LEU A 1 401 ? -10.32 -55.625 -23.047 1 97.75 401 LEU A CA 1
ATOM 2936 C C . LEU A 1 401 ? -11.812 -55.469 -23.312 1 97.75 401 LEU A C 1
ATOM 2938 O O . LEU A 1 401 ? -12.375 -54.406 -23.094 1 97.75 401 LEU A O 1
ATOM 2942 N N . LEU A 1 402 ? -12.438 -56.531 -23.766 1 97.25 402 LEU A N 1
ATOM 2943 C CA . LEU A 1 402 ? -13.875 -56.5 -24.016 1 97.25 402 LEU A CA 1
ATOM 2944 C C . LEU A 1 402 ? -14.656 -56.344 -22.719 1 97.25 402 LEU A C 1
ATOM 2946 O O . LEU A 1 402 ? -15.625 -55.594 -22.656 1 97.25 402 LEU A O 1
ATOM 2950 N N . ALA A 1 403 ? -14.242 -57.062 -21.719 1 96.69 403 ALA A N 1
ATOM 2951 C CA . ALA A 1 403 ? -14.891 -56.969 -20.422 1 96.69 403 ALA A CA 1
ATOM 2952 C C . ALA A 1 403 ? -14.789 -55.531 -19.891 1 96.69 403 ALA A C 1
ATOM 2954 O O . ALA A 1 403 ? -15.758 -55 -19.328 1 96.69 403 ALA A O 1
ATOM 2955 N N . LEU A 1 404 ? -13.586 -54.938 -20.016 1 97 404 LEU A N 1
ATOM 2956 C CA . LEU A 1 404 ? -13.367 -53.562 -19.562 1 97 404 LEU A CA 1
ATOM 2957 C C . LEU A 1 404 ? -14.273 -52.594 -20.328 1 97 404 LEU A C 1
ATOM 2959 O O . LEU A 1 404 ? -14.875 -51.719 -19.719 1 97 404 LEU A O 1
ATOM 2963 N N . CYS A 1 405 ? -14.383 -52.75 -21.594 1 96.94 405 CYS A N 1
ATOM 2964 C CA . CYS A 1 405 ? -15.203 -51.875 -22.438 1 96.94 405 CYS A CA 1
ATOM 2965 C C . CYS A 1 405 ? -16.67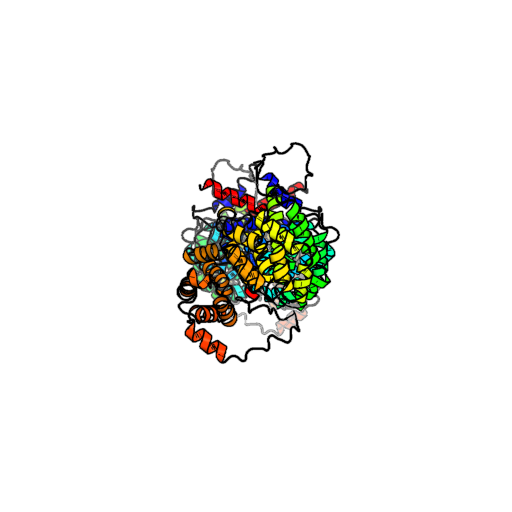2 -52.031 -22.094 1 96.94 405 CYS A C 1
ATOM 2967 O O . CYS A 1 405 ? -17.422 -51.031 -22.141 1 96.94 405 CYS A O 1
ATOM 2969 N N . GLU A 1 406 ? -17.031 -53.156 -21.719 1 94.94 406 GLU A N 1
ATOM 2970 C CA . GLU A 1 406 ? -18.422 -53.438 -21.422 1 94.94 406 GLU A CA 1
ATOM 2971 C C . GLU A 1 406 ? -18.828 -52.875 -20.062 1 94.94 406 GLU A C 1
ATOM 2973 O O . GLU A 1 406 ? -19.969 -52.469 -19.875 1 94.94 406 GLU A O 1
ATOM 2978 N N . THR A 1 407 ? -17.953 -52.844 -19.156 1 94.88 407 THR A N 1
ATOM 2979 C CA . THR A 1 407 ? -18.344 -52.594 -17.766 1 94.88 407 THR A CA 1
ATOM 2980 C C . THR A 1 407 ? -17.953 -51.188 -17.344 1 94.88 407 THR A C 1
ATOM 2982 O O . THR A 1 407 ? -18.578 -50.625 -16.438 1 94.88 407 THR A O 1
ATOM 2985 N N . THR A 1 408 ? -17 -50.594 -17.938 1 96.25 408 THR A N 1
ATOM 2986 C CA . THR A 1 408 ? -16.469 -49.344 -17.453 1 96.25 408 THR A CA 1
ATOM 2987 C C . THR A 1 408 ? -17.5 -48.219 -17.625 1 96.25 408 THR A C 1
ATOM 2989 O O . THR A 1 408 ? -18.25 -48.219 -18.594 1 96.25 408 THR A O 1
ATOM 2992 N N . THR A 1 409 ? -17.578 -47.344 -16.656 1 95.31 409 THR A N 1
ATOM 2993 C CA . THR A 1 409 ? -18.453 -46.188 -16.734 1 95.31 409 THR A CA 1
ATOM 2994 C C . THR A 1 409 ? -17.656 -44.938 -17.016 1 95.31 409 THR A C 1
ATOM 2996 O O . THR A 1 409 ? -18.219 -43.875 -17.266 1 95.31 409 THR A O 1
ATOM 2999 N N . ASP A 1 410 ? -16.344 -45.094 -16.891 1 96.56 410 ASP A N 1
ATOM 3000 C CA . ASP A 1 410 ? -15.469 -43.938 -17.172 1 96.56 410 ASP A CA 1
ATOM 3001 C C . ASP A 1 410 ? -15.328 -43.719 -18.688 1 96.56 410 ASP A C 1
ATOM 3003 O O . ASP A 1 410 ? -14.938 -44.656 -19.406 1 96.56 410 ASP A O 1
ATOM 3007 N N . LEU A 1 411 ? -15.594 -42.656 -19.188 1 96.88 411 LEU A N 1
ATOM 3008 C CA . LEU A 1 411 ? -15.648 -42.344 -20.609 1 96.88 411 LEU A CA 1
ATOM 3009 C C . LEU A 1 411 ? -14.266 -42.469 -21.25 1 96.88 411 LEU A C 1
ATOM 3011 O O . LEU A 1 411 ? -14.141 -42.906 -22.391 1 96.88 411 LEU A O 1
ATOM 3015 N N . GLN A 1 412 ? -13.219 -42.094 -20.547 1 97.31 412 GLN A N 1
ATOM 3016 C CA . GLN A 1 412 ? -11.867 -42.156 -21.078 1 97.31 412 GLN A CA 1
ATOM 3017 C C . GLN A 1 412 ? -11.414 -43.625 -21.219 1 97.31 412 GLN A C 1
ATOM 3019 O O . GLN A 1 412 ? -10.758 -44 -22.188 1 97.31 412 GLN A O 1
ATOM 3024 N N . VAL A 1 413 ? -11.711 -44.344 -20.219 1 98.12 413 VAL A N 1
ATOM 3025 C CA . VAL A 1 413 ? -11.359 -45.781 -20.25 1 98.12 413 VAL A CA 1
ATOM 3026 C C . VAL A 1 413 ? -12.141 -46.469 -21.359 1 98.12 413 VAL A C 1
ATOM 3028 O O . VAL A 1 413 ? -11.609 -47.344 -22.031 1 98.12 413 VAL A O 1
ATOM 3031 N N . LEU A 1 414 ? -13.398 -46.125 -21.484 1 98.12 414 LEU A N 1
ATOM 3032 C CA . LEU A 1 414 ? -14.227 -46.688 -22.547 1 98.12 414 LEU A CA 1
ATOM 3033 C C . LEU A 1 414 ? -13.633 -46.375 -23.922 1 98.12 414 LEU A C 1
ATOM 3035 O O . LEU A 1 414 ? -13.555 -47.25 -24.781 1 98.12 414 LEU A O 1
ATOM 3039 N N . ASP A 1 415 ? -13.25 -45.219 -24.109 1 98.12 415 ASP A N 1
ATOM 3040 C CA . ASP A 1 415 ? -12.641 -44.812 -25.359 1 98.12 415 ASP A CA 1
ATOM 3041 C C . ASP A 1 415 ? -11.344 -45.562 -25.625 1 98.12 415 ASP A C 1
ATOM 3043 O O . ASP A 1 415 ? -11.133 -46.094 -26.719 1 98.12 415 ASP A O 1
ATOM 3047 N N . ALA A 1 416 ? -10.477 -45.594 -24.656 1 98.5 416 ALA A N 1
ATOM 3048 C CA . ALA A 1 416 ? -9.18 -46.25 -24.797 1 98.5 416 ALA A CA 1
ATOM 3049 C C . ALA A 1 416 ? -9.344 -47.75 -25.031 1 98.5 416 ALA A C 1
ATOM 3051 O O . ALA A 1 416 ? -8.633 -48.344 -25.844 1 98.5 416 ALA A O 1
ATOM 3052 N N . SER A 1 417 ? -10.227 -48.406 -24.266 1 98.31 417 SER A N 1
ATOM 3053 C CA . SER A 1 417 ? -10.484 -49.812 -24.469 1 98.31 417 SER A CA 1
ATOM 3054 C C . SER A 1 417 ? -11.062 -50.094 -25.859 1 98.31 417 SER A C 1
ATOM 3056 O O . SER A 1 417 ? -10.734 -51.094 -26.5 1 98.31 417 SER A O 1
ATOM 3058 N N . GLY A 1 418 ? -11.953 -49.188 -26.281 1 98.25 418 GLY A N 1
ATOM 3059 C CA . GLY A 1 418 ? -12.461 -49.281 -27.641 1 98.25 418 GLY A CA 1
ATOM 3060 C C . GLY A 1 418 ? -11.375 -49.219 -28.688 1 98.25 418 GLY A C 1
ATOM 3061 O O . GLY A 1 418 ? -11.414 -49.938 -29.688 1 98.25 418 GLY A O 1
ATOM 3062 N N . ARG A 1 419 ? -10.422 -48.344 -28.484 1 98.38 419 ARG A N 1
ATOM 3063 C CA . ARG A 1 419 ? -9.297 -48.219 -29.406 1 98.38 419 ARG A CA 1
ATOM 3064 C C . ARG A 1 419 ? -8.484 -49.531 -29.453 1 98.38 419 ARG A C 1
ATOM 3066 O O . ARG A 1 419 ? -8.055 -49.938 -30.516 1 98.38 419 ARG A O 1
ATOM 3073 N N . ALA A 1 420 ? -8.242 -50.094 -28.297 1 98.5 420 ALA A N 1
ATOM 3074 C CA . ALA A 1 420 ? -7.52 -51.344 -28.25 1 98.5 420 ALA A CA 1
ATOM 3075 C C . ALA A 1 420 ? -8.266 -52.438 -29.016 1 98.5 420 ALA A C 1
ATOM 3077 O O . ALA A 1 420 ? -7.652 -53.219 -29.734 1 98.5 420 ALA A O 1
ATOM 3078 N N . ILE A 1 421 ? -9.57 -52.469 -28.906 1 98.19 421 ILE A N 1
ATOM 3079 C CA . ILE A 1 421 ? -10.391 -53.438 -29.594 1 98.19 421 ILE A CA 1
ATOM 3080 C C . ILE A 1 421 ? -10.367 -53.156 -31.094 1 98.19 421 ILE A C 1
ATOM 3082 O O . ILE A 1 421 ? -10.258 -54.094 -31.906 1 98.19 421 ILE A O 1
ATOM 3086 N N . ALA A 1 422 ? -10.477 -51.938 -31.438 1 97.94 422 ALA A N 1
ATOM 3087 C CA . ALA A 1 422 ? -10.438 -51.562 -32.844 1 97.94 422 ALA A CA 1
ATOM 3088 C C . ALA A 1 422 ? -9.117 -51.938 -33.5 1 97.94 422 ALA A C 1
ATOM 3090 O O . ALA A 1 422 ? -9.078 -52.312 -34.656 1 97.94 422 ALA A O 1
ATOM 3091 N N . ALA A 1 423 ? -8.047 -51.875 -32.688 1 97.56 423 ALA A N 1
ATOM 3092 C CA . ALA A 1 423 ? -6.727 -52.219 -33.219 1 97.56 423 ALA A CA 1
ATOM 3093 C C . ALA A 1 423 ? -6.664 -53.719 -33.562 1 97.56 423 ALA A C 1
ATOM 3095 O O . ALA A 1 423 ? -5.797 -54.125 -34.344 1 97.56 423 ALA A O 1
ATOM 3096 N N . MET A 1 424 ? -7.57 -54.531 -33.094 1 96.44 424 MET A N 1
ATOM 3097 C CA . MET A 1 424 ? -7.605 -55.969 -33.344 1 96.44 424 MET A CA 1
ATOM 3098 C C . MET A 1 424 ? -8.359 -56.25 -34.656 1 96.44 424 MET A C 1
ATOM 3100 O O . MET A 1 424 ? -8.406 -57.406 -35.094 1 96.44 424 MET A O 1
ATOM 3104 N N . ALA A 1 425 ? -8.938 -55.219 -35.219 1 94.5 425 ALA A N 1
ATOM 3105 C CA . ALA A 1 425 ? -9.555 -55.281 -36.531 1 94.5 425 ALA A CA 1
ATOM 3106 C C . ALA A 1 425 ? -8.883 -54.312 -37.5 1 94.5 425 ALA A C 1
ATOM 3108 O O . ALA A 1 425 ? -9.516 -53.375 -37.969 1 94.5 425 ALA A O 1
ATOM 3109 N N . PRO A 1 426 ? -7.688 -54.656 -37.906 1 90.31 426 PRO A N 1
ATOM 3110 C CA . PRO A 1 426 ? -6.852 -53.656 -38.594 1 90.31 426 PRO A CA 1
ATOM 3111 C C . PRO A 1 426 ? -7.27 -53.438 -40.031 1 90.31 426 PRO A C 1
ATOM 3113 O O . PRO A 1 426 ? -7.32 -52.281 -40.5 1 90.31 426 PRO A O 1
ATOM 3116 N N . THR A 1 427 ? -7.48 -54.5 -40.812 1 90.5 427 THR A N 1
ATOM 3117 C CA . THR A 1 427 ? -7.828 -54.344 -42.219 1 90.5 427 THR A CA 1
ATOM 3118 C C . THR A 1 427 ? -8.781 -55.438 -42.656 1 90.5 427 THR A C 1
ATOM 3120 O O . THR A 1 427 ? -8.883 -56.5 -42.031 1 90.5 427 THR A O 1
ATOM 3123 N N . LEU A 1 428 ? -9.438 -55.125 -43.75 1 90.75 428 LEU A N 1
ATOM 3124 C CA . LEU A 1 428 ? -10.305 -56.125 -44.375 1 90.75 428 LEU A CA 1
ATOM 3125 C C . LEU A 1 428 ? -9.484 -57.312 -44.906 1 90.75 428 LEU A C 1
ATOM 3127 O O . LEU A 1 428 ? -9.93 -58.438 -44.844 1 90.75 428 LEU A O 1
ATOM 3131 N N . GLU A 1 429 ? -8.328 -56.969 -45.344 1 88.69 429 GLU A N 1
ATOM 3132 C CA . GLU A 1 429 ? -7.422 -58 -45.844 1 88.69 429 GLU A CA 1
ATOM 3133 C C . GLU A 1 429 ? -7.047 -59 -44.75 1 88.69 429 GLU A C 1
ATOM 3135 O O . GLU A 1 429 ? -6.988 -60.188 -45 1 88.69 429 GLU A O 1
ATOM 3140 N N . TYR A 1 430 ? -6.719 -58.438 -43.625 1 90.19 430 TYR A N 1
ATOM 3141 C CA . TYR A 1 430 ? -6.363 -59.281 -42.5 1 90.19 430 TYR A CA 1
ATOM 3142 C C . TYR A 1 430 ? -7.52 -60.219 -42.156 1 90.19 430 TYR A C 1
ATOM 3144 O O . TYR A 1 430 ? -7.316 -61.406 -41.906 1 90.19 430 TYR A O 1
ATOM 3152 N N . LYS A 1 431 ? -8.688 -59.656 -42.062 1 92.5 431 LYS A N 1
ATOM 3153 C CA . LYS A 1 431 ? -9.883 -60.469 -41.781 1 92.5 431 LYS A CA 1
ATOM 3154 C C . LYS A 1 431 ? -10.078 -61.562 -42.844 1 92.5 431 LYS A C 1
ATOM 3156 O O . LYS A 1 431 ? -10.344 -62.719 -42.5 1 92.5 431 LYS A O 1
ATOM 3161 N N . TYR A 1 432 ? -9.969 -61.188 -44.094 1 90.94 432 TYR A N 1
ATOM 3162 C CA . TYR A 1 432 ? -10.141 -62.125 -45.188 1 90.94 432 TYR A CA 1
ATOM 3163 C C . TYR A 1 432 ? -9.133 -63.25 -45.094 1 90.94 432 TYR A C 1
ATOM 3165 O O . TYR A 1 432 ? -9.508 -64.438 -45.219 1 90.94 432 TYR A O 1
ATOM 3173 N N . ASN A 1 433 ? -7.871 -62.906 -44.906 1 88.44 433 ASN A N 1
ATOM 3174 C CA . ASN A 1 433 ? -6.805 -63.906 -44.812 1 88.44 433 ASN A CA 1
ATOM 3175 C C . ASN A 1 433 ? -7.004 -64.875 -43.625 1 88.44 433 ASN A C 1
ATOM 3177 O O . ASN A 1 433 ? -6.734 -66.062 -43.75 1 88.44 433 ASN A O 1
ATOM 3181 N N . THR A 1 434 ? -7.449 -64.312 -42.562 1 90.06 434 THR A N 1
ATOM 3182 C CA . THR A 1 434 ? -7.688 -65.125 -41.375 1 90.06 434 THR A CA 1
ATOM 3183 C C . THR A 1 434 ? -8.805 -66.125 -41.625 1 90.06 434 THR A C 1
ATOM 3185 O O . THR A 1 434 ? -8.672 -67.25 -41.281 1 90.06 434 THR A O 1
ATOM 3188 N N . LEU A 1 435 ? -9.836 -65.688 -42.219 1 89.94 435 LEU A N 1
ATOM 3189 C CA . LEU A 1 435 ? -10.977 -66.562 -42.5 1 89.94 435 LEU A CA 1
ATOM 3190 C C . LEU A 1 435 ? -10.625 -67.625 -43.562 1 89.94 435 LEU A C 1
ATOM 3192 O O . LEU A 1 435 ? -11.062 -68.75 -43.469 1 89.94 435 LEU A O 1
ATOM 3196 N N . GLN A 1 436 ? -9.805 -67.188 -44.531 1 88.5 436 GLN A N 1
ATOM 3197 C CA . GLN A 1 436 ? -9.391 -68.125 -45.594 1 88.5 436 GLN A CA 1
ATOM 3198 C C . GLN A 1 436 ? -8.516 -69.25 -45.031 1 88.5 436 GLN A C 1
ATOM 3200 O O . GLN A 1 436 ? -8.523 -70.375 -45.562 1 88.5 436 GLN A O 1
ATOM 3205 N N . GLN A 1 437 ? -7.828 -68.938 -44.031 1 90.75 437 GLN A N 1
ATOM 3206 C CA . GLN A 1 437 ? -6.973 -69.938 -43.406 1 90.75 437 GLN A CA 1
ATOM 3207 C C . GLN A 1 437 ? -7.773 -70.875 -42.469 1 90.75 437 GLN A C 1
ATOM 3209 O O . GLN A 1 437 ? -7.219 -71.75 -41.812 1 90.75 437 GLN A O 1
ATOM 3214 N N . GLY A 1 438 ? -9.047 -70.562 -42.312 1 88.81 438 GLY A N 1
ATOM 3215 C CA . GLY A 1 438 ? -9.93 -71.375 -41.5 1 88.81 438 GLY A CA 1
ATOM 3216 C C . GLY A 1 438 ? -9.891 -71 -40.031 1 88.81 438 GLY A C 1
ATOM 3217 O O . GLY A 1 438 ? -10.289 -71.812 -39.156 1 88.81 438 GLY A O 1
ATOM 3218 N N . LYS A 1 439 ? -9.281 -69.938 -39.75 1 90.31 439 LYS A N 1
ATOM 3219 C CA . LYS A 1 439 ? -9.203 -69.438 -38.375 1 90.31 439 LYS A CA 1
ATOM 3220 C C . LYS A 1 439 ? -10.344 -68.5 -38.062 1 90.31 439 LYS A C 1
ATOM 3222 O O . LYS A 1 439 ? -10.82 -67.75 -38.938 1 90.31 439 LYS A O 1
ATOM 3227 N N . PRO A 1 440 ? -10.82 -68.562 -36.844 1 90.75 440 PRO A N 1
ATOM 3228 C CA . PRO A 1 440 ? -11.883 -67.625 -36.5 1 90.75 440 PRO A CA 1
ATOM 3229 C C . PRO A 1 440 ? -11.375 -66.188 -36.344 1 90.75 440 PRO A C 1
ATOM 3231 O O . PRO A 1 440 ? -10.234 -66 -35.906 1 90.75 440 PRO A O 1
ATOM 3234 N N . PHE A 1 441 ? -12.102 -65.312 -36.781 1 92.88 441 PHE A N 1
ATOM 3235 C CA . PHE A 1 441 ? -11.836 -63.938 -36.469 1 92.88 441 PHE A CA 1
ATOM 3236 C C . PHE A 1 441 ? -12.297 -63.594 -35.062 1 92.88 441 PHE A C 1
ATOM 3238 O O . PHE A 1 441 ? -13.414 -63.094 -34.875 1 92.88 441 PHE A O 1
ATOM 3245 N N . VAL A 1 442 ? -11.453 -63.656 -34.062 1 92.56 442 VAL A N 1
ATOM 3246 C CA . VAL A 1 442 ? -11.734 -63.812 -32.656 1 92.56 442 VAL A CA 1
ATOM 3247 C C . VAL A 1 442 ? -12.445 -62.562 -32.125 1 92.56 442 VAL A C 1
ATOM 3249 O O . VAL A 1 442 ? -13.398 -62.656 -31.359 1 92.56 442 VAL A O 1
ATOM 3252 N N . VAL A 1 443 ? -12 -61.344 -32.562 1 94.75 443 VAL A N 1
ATOM 3253 C CA . VAL A 1 443 ? -12.539 -60.094 -32.062 1 94.75 443 VAL A CA 1
ATOM 3254 C C . VAL A 1 443 ? -14.016 -59.969 -32.438 1 94.75 443 VAL A C 1
ATOM 3256 O O . VAL A 1 443 ? -14.82 -59.438 -31.656 1 94.75 443 VAL A O 1
ATOM 3259 N N . GLN A 1 444 ? -14.32 -60.406 -33.625 1 93.38 444 GLN A N 1
ATOM 3260 C CA . GLN A 1 444 ? -15.711 -60.406 -34.094 1 93.38 444 GLN A CA 1
ATOM 3261 C C . GLN A 1 444 ? -16.547 -61.438 -33.344 1 93.38 444 GLN A C 1
ATOM 3263 O O . GLN A 1 444 ? -17.656 -61.125 -32.906 1 93.38 444 GLN A O 1
ATOM 3268 N N . ASP A 1 445 ? -16 -62.594 -33.156 1 93.81 445 ASP A N 1
ATOM 3269 C CA . ASP A 1 445 ? -16.719 -63.719 -32.531 1 93.81 445 ASP A CA 1
ATOM 3270 C C . ASP A 1 445 ? -16.984 -63.438 -31.047 1 93.81 445 ASP A C 1
ATOM 3272 O O . ASP A 1 445 ? -17.969 -63.906 -30.484 1 93.81 445 ASP A O 1
ATOM 3276 N N . LYS A 1 446 ? -16.156 -62.688 -30.453 1 94.25 446 LYS A N 1
ATOM 3277 C CA . LYS A 1 446 ? -16.266 -62.469 -29.016 1 94.25 446 LYS A CA 1
ATOM 3278 C C . LYS A 1 446 ? -17.047 -61.188 -28.703 1 94.25 446 LYS A C 1
ATOM 3280 O O . LYS A 1 446 ? -17.125 -60.781 -27.547 1 94.25 446 LYS A O 1
ATOM 3285 N N . GLY A 1 447 ? -17.531 -60.5 -29.703 1 94.31 447 GLY A N 1
ATOM 3286 C CA . GLY A 1 447 ? -18.422 -59.375 -29.453 1 94.31 447 GLY A CA 1
ATOM 3287 C C . GLY A 1 447 ? -17.75 -58.031 -29.688 1 94.31 447 GLY A C 1
ATOM 3288 O O . GLY A 1 447 ? -18.156 -57.031 -29.094 1 94.31 447 GLY A O 1
ATOM 3289 N N . GLY A 1 448 ? -16.781 -57.969 -30.453 1 96.69 448 GLY A N 1
ATOM 3290 C CA . GLY A 1 448 ? -16.078 -56.719 -30.734 1 96.69 448 GLY A CA 1
ATOM 3291 C C . GLY A 1 448 ? -16.984 -55.688 -31.375 1 96.69 448 GLY A C 1
ATOM 3292 O O . GLY A 1 448 ? -16.828 -54.5 -31.094 1 96.69 448 GLY A O 1
ATOM 3293 N N . LEU A 1 449 ? -17.906 -56.094 -32.219 1 96.5 449 LEU A N 1
ATOM 3294 C CA . LEU A 1 449 ? -18.812 -55.188 -32.875 1 96.5 449 LEU A CA 1
ATOM 3295 C C . LEU A 1 449 ? -19.703 -54.469 -31.859 1 96.5 449 LEU A C 1
ATOM 3297 O O . LEU A 1 449 ? -19.859 -53.25 -31.922 1 96.5 449 LEU A O 1
ATOM 3301 N N . ALA A 1 450 ? -20.266 -55.188 -30.922 1 97 450 ALA A N 1
ATOM 3302 C CA . ALA A 1 450 ? -21.125 -54.594 -29.906 1 97 450 ALA A CA 1
ATOM 3303 C C . ALA A 1 450 ? -20.344 -53.625 -29.031 1 97 450 ALA A C 1
ATOM 3305 O O . ALA A 1 450 ? -20.875 -52.594 -28.625 1 97 450 ALA A O 1
ATOM 3306 N N . ALA A 1 451 ? -19.141 -54 -28.688 1 97.5 451 ALA A N 1
ATOM 3307 C CA . ALA A 1 451 ? -18.297 -53.125 -27.859 1 97.5 451 ALA A CA 1
ATOM 3308 C C . ALA A 1 451 ? -18.031 -51.812 -28.562 1 97.5 451 ALA A C 1
ATOM 3310 O O . ALA A 1 451 ? -18.141 -50.75 -27.953 1 97.5 451 ALA A O 1
ATOM 3311 N N . LEU A 1 452 ? -17.656 -51.812 -29.828 1 97.81 452 LEU A N 1
ATOM 3312 C CA . LEU A 1 452 ? -17.328 -50.625 -30.578 1 97.81 452 LEU A CA 1
ATOM 3313 C C . LEU A 1 452 ? -18.578 -49.781 -30.844 1 97.81 452 LEU A C 1
ATOM 3315 O O . LEU A 1 452 ? -18.516 -48.562 -30.906 1 97.81 452 LEU A O 1
ATOM 3319 N N . GLU A 1 453 ? -19.719 -50.438 -31 1 96.75 453 GLU A N 1
ATOM 3320 C CA . GLU A 1 453 ? -20.969 -49.719 -31.109 1 96.75 453 GLU A CA 1
ATOM 3321 C C . GLU A 1 453 ? -21.297 -48.969 -29.828 1 96.75 453 GLU A C 1
ATOM 3323 O O . GLU A 1 453 ? -21.828 -47.844 -29.875 1 96.75 453 GLU A O 1
ATOM 3328 N N . ARG A 1 454 ? -21 -49.594 -28.766 1 97.12 454 ARG A N 1
ATOM 3329 C CA . ARG A 1 454 ? -21.156 -48.938 -27.484 1 97.12 454 ARG A CA 1
ATOM 3330 C C . ARG A 1 454 ? -20.281 -47.688 -27.422 1 97.12 454 ARG A C 1
ATOM 3332 O O . ARG A 1 454 ? -20.734 -46.625 -26.953 1 97.12 454 ARG A O 1
ATOM 3339 N N . VAL A 1 455 ? -19.047 -47.781 -27.828 1 97.38 455 VAL A N 1
ATOM 3340 C CA . VAL A 1 455 ? -18.141 -46.625 -27.844 1 97.38 455 VAL A CA 1
ATOM 3341 C C . VAL A 1 455 ? -18.719 -45.531 -28.734 1 97.38 455 VAL A C 1
ATOM 3343 O O . VAL A 1 455 ? -18.734 -44.344 -28.359 1 97.38 455 VAL A O 1
ATOM 3346 N N . ALA A 1 456 ? -19.266 -45.875 -29.906 1 96.5 456 ALA A N 1
ATOM 3347 C CA . ALA A 1 456 ? -19.844 -44.938 -30.844 1 96.5 456 ALA A CA 1
ATOM 3348 C C . ALA A 1 456 ? -21.047 -44.219 -30.219 1 96.5 456 ALA A C 1
ATOM 3350 O O . ALA A 1 456 ? -21.219 -43 -30.406 1 96.5 456 ALA A O 1
ATOM 3351 N N . THR A 1 457 ? -21.812 -44.906 -29.406 1 95.75 457 THR A N 1
ATOM 3352 C CA . THR A 1 457 ? -23.047 -44.375 -28.875 1 95.75 457 THR A CA 1
ATOM 3353 C C . THR A 1 457 ? -22.797 -43.562 -27.594 1 95.75 457 THR A C 1
ATOM 3355 O O . THR A 1 457 ? -23.438 -42.562 -27.344 1 95.75 457 THR A O 1
ATOM 3358 N N . VAL A 1 458 ? -21.859 -44.062 -26.797 1 95.75 458 VAL A N 1
ATOM 3359 C CA . VAL A 1 458 ? -21.672 -43.469 -25.469 1 95.75 458 VAL A CA 1
ATOM 3360 C C . VAL A 1 458 ? -20.641 -42.344 -25.531 1 95.75 458 VAL A C 1
ATOM 3362 O O . VAL A 1 458 ? -20.844 -41.281 -24.953 1 95.75 458 VAL A O 1
ATOM 3365 N N . VAL A 1 459 ? -19.531 -42.562 -26.203 1 95.81 459 VAL A N 1
ATOM 3366 C CA . VAL A 1 459 ? -18.438 -41.594 -26.219 1 95.81 459 VAL A CA 1
ATOM 3367 C C . VAL A 1 459 ? -18.672 -40.562 -27.328 1 95.81 459 VAL A C 1
ATOM 3369 O O . VAL A 1 459 ? -18.406 -39.375 -27.156 1 95.81 459 VAL A O 1
ATOM 3372 N N . TYR A 1 460 ? -19.25 -41.031 -28.5 1 94.31 460 TYR A N 1
ATOM 3373 C CA . TYR A 1 460 ? -19.297 -40.188 -29.672 1 94.31 460 TYR A CA 1
ATOM 3374 C C . TYR A 1 460 ? -20.75 -39.938 -30.094 1 94.31 460 TYR A C 1
ATOM 3376 O O . TYR A 1 460 ? -21.016 -39.688 -31.281 1 94.31 460 TYR A O 1
ATOM 3384 N N . ALA A 1 461 ? -21.766 -40.062 -29.312 1 87.56 461 ALA A N 1
ATOM 3385 C CA . ALA A 1 461 ? -23.188 -39.938 -29.625 1 87.56 461 ALA A CA 1
ATOM 3386 C C . ALA A 1 461 ? -23.453 -38.719 -30.484 1 87.56 461 ALA A C 1
ATOM 3388 O O . ALA A 1 461 ? -24.188 -38.781 -31.469 1 87.56 461 ALA A O 1
ATOM 3389 N N . ALA A 1 462 ? -23.094 -37.562 -30.156 1 85 462 ALA A N 1
ATOM 3390 C CA . ALA A 1 462 ? -23.453 -36.344 -30.844 1 85 462 ALA A CA 1
ATOM 3391 C C . ALA A 1 462 ? -22.281 -35.781 -31.609 1 85 462 ALA A C 1
ATOM 3393 O O . ALA A 1 462 ? -22.25 -34.594 -31.938 1 85 462 ALA A O 1
ATOM 3394 N N . LYS A 1 463 ? -21.359 -36.656 -32.031 1 85.5 463 LYS A N 1
ATOM 3395 C CA . LYS A 1 463 ? -20.172 -36.219 -32.75 1 85.5 463 LYS A CA 1
ATOM 3396 C C . LYS A 1 463 ? -19.891 -37.094 -33.969 1 85.5 463 LYS A C 1
ATOM 3398 O O . LYS A 1 463 ? -20.453 -38.188 -34.062 1 85.5 463 LYS A O 1
ATOM 3403 N N . ASP A 1 464 ? -19.172 -36.625 -34.906 1 91.75 464 ASP A N 1
ATOM 3404 C CA . ASP A 1 464 ? -18.688 -37.438 -36 1 91.75 464 ASP A CA 1
ATOM 3405 C C . ASP A 1 464 ? -17.766 -38.562 -35.5 1 91.75 464 ASP A C 1
ATOM 3407 O O . ASP A 1 464 ? -16.953 -38.344 -34.594 1 91.75 464 ASP A O 1
ATOM 3411 N N . LEU A 1 465 ? -18.094 -39.688 -36 1 93.94 465 LEU A N 1
ATOM 3412 C CA . LEU A 1 465 ? -17.266 -40.812 -35.594 1 93.94 465 LEU A CA 1
ATOM 3413 C C . LEU A 1 465 ? -15.836 -40.656 -36.062 1 93.94 465 LEU A C 1
ATOM 3415 O O . LEU A 1 465 ? -15.602 -40.281 -37.219 1 93.94 465 LEU A O 1
ATOM 3419 N N . PRO A 1 466 ? -14.953 -40.812 -35.219 1 95.5 466 PRO A N 1
ATOM 3420 C CA . PRO A 1 466 ? -13.562 -40.781 -35.656 1 95.5 466 PRO A CA 1
ATOM 3421 C C . PRO A 1 466 ? -13.234 -41.875 -36.688 1 95.5 466 PRO A C 1
ATOM 3423 O O . PRO A 1 466 ? -13.875 -42.938 -36.688 1 95.5 466 PRO A O 1
ATOM 3426 N N . SER A 1 467 ? -12.234 -41.688 -37.5 1 95.44 467 SER A N 1
ATOM 3427 C CA . SER A 1 467 ? -11.898 -42.562 -38.625 1 95.44 467 SER A CA 1
ATOM 3428 C C . SER A 1 467 ? -11.539 -43.969 -38.125 1 95.44 467 SER A C 1
ATOM 3430 O O . SER A 1 467 ? -11.883 -44.969 -38.75 1 95.44 467 SER A O 1
ATOM 3432 N N . TRP A 1 468 ? -10.773 -43.969 -37 1 95.75 468 TRP A N 1
ATOM 3433 C CA . TRP A 1 468 ? -10.344 -45.281 -36.5 1 95.75 468 TRP A CA 1
ATOM 3434 C C . TRP A 1 468 ? -11.539 -46.156 -36.125 1 95.75 468 TRP A C 1
ATOM 3436 O O . TRP A 1 468 ? -11.547 -47.344 -36.344 1 95.75 468 TRP A O 1
ATOM 3446 N N . LEU A 1 469 ? -12.562 -45.625 -35.5 1 96.88 469 LEU A N 1
ATOM 3447 C CA . LEU A 1 469 ? -13.758 -46.312 -35.062 1 96.88 469 LEU A CA 1
ATOM 3448 C C . LEU A 1 469 ? -14.625 -46.719 -36.25 1 96.88 469 LEU A C 1
ATOM 3450 O O . LEU A 1 469 ? -15.141 -47.844 -36.312 1 96.88 469 LEU A O 1
ATOM 3454 N N . ASP A 1 470 ? -14.758 -45.781 -37.156 1 96.5 470 ASP A N 1
ATOM 3455 C CA . ASP A 1 470 ? -15.523 -46.031 -38.375 1 96.5 470 ASP A CA 1
ATOM 3456 C C . ASP A 1 470 ? -14.93 -47.188 -39.156 1 96.5 470 ASP A C 1
ATOM 3458 O O . ASP A 1 470 ? -15.664 -48.062 -39.625 1 96.5 470 ASP A O 1
ATOM 3462 N N . HIS A 1 471 ? -13.719 -47.125 -39.312 1 96.25 471 HIS A N 1
ATOM 3463 C CA . HIS A 1 471 ? -13.008 -48.156 -40.031 1 96.25 471 HIS A CA 1
ATOM 3464 C C . HIS A 1 471 ? -13.195 -49.531 -39.375 1 96.25 471 HIS A C 1
ATOM 3466 O O . HIS A 1 471 ? -13.492 -50.5 -40.031 1 96.25 471 HIS A O 1
ATOM 3472 N N . ALA A 1 472 ? -13.008 -49.594 -38.094 1 96.88 472 ALA A N 1
ATOM 3473 C CA . ALA A 1 472 ? -13.125 -50.844 -37.344 1 96.88 472 ALA A CA 1
ATOM 3474 C C . ALA A 1 472 ? -14.547 -51.406 -37.438 1 96.88 472 ALA A C 1
ATOM 3476 O O . ALA A 1 472 ? -14.742 -52.625 -37.531 1 96.88 472 ALA A O 1
ATOM 3477 N N . LEU A 1 473 ? -15.508 -50.531 -37.312 1 96.56 473 LEU A N 1
ATOM 3478 C CA . LEU A 1 473 ? -16.906 -50.938 -37.438 1 96.56 473 LEU A CA 1
ATOM 3479 C C . LEU A 1 473 ? -17.172 -51.5 -38.812 1 96.56 473 LEU A C 1
ATOM 3481 O O . LEU A 1 473 ? -17.859 -52.531 -38.938 1 96.56 473 LEU A O 1
ATOM 3485 N N . ASP A 1 474 ? -16.641 -50.875 -39.812 1 95.88 474 ASP A N 1
ATOM 3486 C CA . ASP A 1 474 ? -16.812 -51.375 -41.188 1 95.88 474 ASP A CA 1
ATOM 3487 C C . ASP A 1 474 ? -16.219 -52.781 -41.344 1 95.88 474 ASP A C 1
ATOM 3489 O O . ASP A 1 474 ? -16.812 -53.656 -41.969 1 95.88 474 ASP A O 1
ATOM 3493 N N . VAL A 1 475 ? -15.062 -52.938 -40.812 1 95.56 475 VAL A N 1
ATOM 3494 C CA . VAL A 1 475 ? -14.375 -54.219 -40.875 1 95.56 475 VAL A CA 1
ATOM 3495 C C . VAL A 1 475 ? -15.203 -55.312 -40.188 1 95.56 475 VAL A C 1
ATOM 3497 O O . VAL A 1 475 ? -15.352 -56.406 -40.719 1 95.56 475 VAL A O 1
ATOM 3500 N N . LEU A 1 476 ? -15.781 -55 -39.094 1 95.62 476 LEU A N 1
ATOM 3501 C CA . LEU A 1 476 ? -16.5 -55.969 -38.281 1 95.62 476 LEU A CA 1
ATOM 3502 C C . LEU A 1 476 ? -17.891 -56.25 -38.844 1 95.62 476 LEU A C 1
ATOM 3504 O O . LEU A 1 476 ? -18.422 -57.344 -38.719 1 95.62 476 LEU A O 1
ATOM 3508 N N . ARG A 1 477 ? -18.406 -55.312 -39.562 1 94.38 477 ARG A N 1
ATOM 3509 C CA . ARG A 1 477 ? -19.75 -55.438 -40.094 1 94.38 477 ARG A CA 1
ATOM 3510 C C . ARG A 1 477 ? -19.75 -56.188 -41.438 1 94.38 477 ARG A C 1
ATOM 3512 O O . ARG A 1 477 ? -20.75 -56.781 -41.812 1 94.38 477 ARG A O 1
ATOM 3519 N N . MET A 1 478 ? -18.672 -56.156 -42.062 1 92.69 478 MET A N 1
ATOM 3520 C CA . MET A 1 478 ? -18.609 -56.719 -43.406 1 92.69 478 MET A CA 1
ATOM 3521 C C . MET A 1 478 ? -18.797 -58.25 -43.344 1 92.69 478 MET A C 1
ATOM 3523 O O . MET A 1 478 ? -18.094 -58.938 -42.594 1 92.69 478 MET A O 1
ATOM 3527 N N . THR A 1 479 ? -19.703 -58.781 -44.125 1 89.31 479 THR A N 1
ATOM 3528 C CA . THR A 1 479 ? -19.984 -60.188 -44.188 1 89.31 479 THR A CA 1
ATOM 3529 C C . THR A 1 479 ? -18.953 -60.938 -45.031 1 89.31 479 THR A C 1
ATOM 3531 O O . THR A 1 479 ? -18.281 -60.312 -45.875 1 89.31 479 THR A O 1
ATOM 3534 N N . PRO A 1 480 ? -18.844 -62.25 -44.906 1 87.19 480 PRO A N 1
ATOM 3535 C CA . PRO A 1 480 ? -17.891 -63.031 -45.688 1 87.19 480 PRO A CA 1
ATOM 3536 C C . PRO A 1 480 ? -18.109 -62.875 -47.188 1 87.19 480 PRO A C 1
ATOM 3538 O O . PRO A 1 480 ? -17.156 -62.844 -47.969 1 87.19 480 PRO A O 1
ATOM 3541 N N . LYS A 1 481 ? -19.328 -62.75 -47.562 1 88.38 481 LYS A N 1
ATOM 3542 C CA . LYS A 1 481 ? -19.641 -62.594 -49 1 88.38 481 LYS A CA 1
ATOM 3543 C C . LYS A 1 481 ? -19.156 -61.25 -49.531 1 88.38 481 LYS A C 1
ATOM 3545 O O . LYS A 1 481 ? -18.578 -61.188 -50.625 1 88.38 481 LYS A O 1
ATOM 3550 N N . GLN A 1 482 ? -19.484 -60.344 -48.719 1 90.19 482 GLN A N 1
ATOM 3551 C CA . GLN A 1 482 ? -19.062 -59 -49.125 1 90.19 482 GLN A CA 1
ATOM 3552 C C . GLN A 1 482 ? -17.531 -58.875 -49.156 1 90.19 482 GLN A C 1
ATOM 3554 O O . GLN A 1 482 ? -16.969 -58.219 -50 1 90.19 482 GLN A O 1
ATOM 3559 N N . LEU A 1 483 ? -16.938 -59.5 -48.219 1 89.81 483 LEU A N 1
ATOM 3560 C CA . LEU A 1 483 ? -15.484 -59.5 -48.094 1 89.81 483 LEU A CA 1
ATOM 3561 C C . LEU A 1 483 ? -14.828 -60.156 -49.281 1 89.81 483 LEU A C 1
ATOM 3563 O O . LEU A 1 483 ? -13.844 -59.625 -49.844 1 89.81 483 LEU A O 1
ATOM 3567 N N . ALA A 1 484 ? -15.328 -61.219 -49.719 1 88.06 484 ALA A N 1
ATOM 3568 C CA . ALA A 1 484 ? -14.812 -61.938 -50.875 1 88.06 484 ALA A CA 1
ATOM 3569 C C . ALA A 1 484 ? -14.953 -61.094 -52.125 1 88.06 484 ALA A C 1
ATOM 3571 O O . ALA A 1 484 ? -14.062 -61.094 -53 1 88.06 484 ALA A O 1
ATOM 3572 N N . ALA A 1 485 ? -16.109 -60.406 -52.156 1 88.62 485 ALA A N 1
ATOM 3573 C CA . ALA A 1 485 ? -16.344 -59.531 -53.312 1 88.62 485 ALA A CA 1
ATOM 3574 C C . ALA A 1 485 ? -15.367 -58.375 -53.375 1 88.62 485 ALA A C 1
ATOM 3576 O O . ALA A 1 485 ? -14.883 -58 -54.438 1 88.62 485 ALA A O 1
ATOM 3577 N N . THR A 1 486 ? -15.195 -57.906 -52.219 1 86.5 486 THR A N 1
ATOM 3578 C CA . THR A 1 486 ? -14.305 -56.781 -52.125 1 86.5 486 THR A CA 1
ATOM 3579 C C . THR A 1 486 ? -12.867 -57.188 -52.438 1 86.5 486 THR A C 1
ATOM 3581 O O . THR A 1 486 ? -12.125 -56.438 -53.062 1 86.5 486 THR A O 1
ATOM 3584 N N . MET A 1 487 ? -12.398 -58.344 -52.031 1 85.31 487 MET A N 1
ATOM 3585 C CA . MET A 1 487 ? -11.023 -58.812 -52.188 1 85.31 487 MET A CA 1
ATOM 3586 C C . MET A 1 487 ? -10.766 -59.25 -53.625 1 85.31 487 MET A C 1
ATOM 3588 O O . MET A 1 487 ? -9.617 -59.312 -54.062 1 85.31 487 MET A O 1
ATOM 3592 N N . ALA A 1 488 ? -11.844 -59.656 -54.25 1 81 488 ALA A N 1
ATOM 3593 C CA . ALA A 1 488 ? -11.727 -60.062 -55.656 1 81 488 ALA A CA 1
ATOM 3594 C C . ALA A 1 488 ? -11.383 -58.875 -56.531 1 81 488 ALA A C 1
ATOM 3596 O O . ALA A 1 488 ? -10.781 -59.031 -57.594 1 81 488 ALA A O 1
ATOM 3597 N N . THR A 1 489 ? -11.852 -57.688 -56.188 1 75.94 489 THR A N 1
ATOM 3598 C CA . THR A 1 489 ? -11.602 -56.5 -56.969 1 75.94 489 THR A CA 1
ATOM 3599 C C . THR A 1 489 ? -10.25 -55.875 -56.625 1 75.94 489 THR A C 1
ATOM 3601 O O . THR A 1 489 ? -9.75 -55 -57.344 1 75.94 489 THR A O 1
ATOM 3604 N N . VAL A 1 490 ? -9.695 -56.25 -55.562 1 66.56 490 VAL A N 1
ATOM 3605 C CA . VAL A 1 490 ? -8.414 -55.719 -55.125 1 66.56 490 VAL A CA 1
ATOM 3606 C C . VAL A 1 490 ? -7.277 -56.469 -55.812 1 66.56 490 VAL A C 1
ATOM 3608 O O . VAL A 1 490 ? -7.242 -57.688 -55.812 1 66.56 490 VAL A O 1
ATOM 3611 N N . PRO A 1 491 ? -6.684 -55.938 -56.844 1 54.69 491 PRO A N 1
ATOM 3612 C CA . PRO A 1 491 ? -5.574 -56.625 -57.531 1 54.69 491 PRO A CA 1
ATOM 3613 C C . PRO A 1 491 ? -4.625 -57.312 -56.531 1 54.69 491 PRO A C 1
ATOM 3615 O O . PRO A 1 491 ? -4.281 -56.719 -55.5 1 54.69 491 PRO A O 1
ATOM 3618 N N . VAL A 1 492 ? -4.656 -58.656 -56.562 1 49.84 492 VAL A N 1
ATOM 3619 C CA . VAL A 1 492 ? -3.775 -59.5 -55.75 1 49.84 492 VAL A CA 1
ATOM 3620 C C . VAL A 1 492 ? -2.348 -58.938 -55.812 1 49.84 492 VAL A C 1
ATOM 3622 O O . VAL A 1 492 ? -1.774 -58.812 -56.875 1 49.84 492 VAL A O 1
ATOM 3625 N N . HIS A 1 493 ? -1.938 -58.125 -55.031 1 45.12 493 HIS A N 1
ATOM 3626 C CA . HIS A 1 493 ? -0.512 -57.812 -55 1 45.12 493 HIS A CA 1
ATOM 3627 C C . HIS A 1 493 ? 0.327 -59.094 -55.125 1 45.12 493 HIS A C 1
ATOM 3629 O O . HIS A 1 493 ? -0.036 -60.156 -54.594 1 45.12 493 HIS A O 1
ATOM 3635 N N . ASP A 1 494 ? 1.051 -59.219 -56.25 1 40.53 494 ASP A N 1
ATOM 3636 C CA . ASP A 1 494 ? 1.989 -60.281 -56.594 1 40.53 494 ASP A CA 1
ATOM 3637 C C . ASP A 1 494 ? 2.732 -60.781 -55.375 1 40.53 494 ASP A C 1
ATOM 3639 O O . ASP A 1 494 ? 3.512 -60.031 -54.781 1 40.53 494 ASP A O 1
ATOM 3643 N N . ILE A 1 495 ? 2.352 -61.75 -54.688 1 40.88 495 ILE A N 1
ATOM 3644 C CA . ILE A 1 495 ? 2.992 -62.469 -53.594 1 40.88 495 ILE A CA 1
ATOM 3645 C C . ILE A 1 495 ? 4.406 -62.875 -54 1 40.88 495 ILE A C 1
ATOM 3647 O O . ILE A 1 495 ? 5.16 -63.438 -53.188 1 40.88 495 ILE A O 1
ATOM 3651 N N . THR A 1 496 ? 4.75 -63.062 -55.281 1 35.75 496 THR A N 1
ATOM 3652 C CA . THR A 1 496 ? 6.023 -63.656 -55.688 1 35.75 496 THR A CA 1
ATOM 3653 C C . THR A 1 496 ? 7.188 -62.781 -55.281 1 35.75 496 THR A C 1
ATOM 3655 O O . THR A 1 496 ? 8.352 -63.125 -55.438 1 35.75 496 THR A O 1
ATOM 3658 N N . ASN A 1 497 ? 7.215 -61.469 -55.656 1 35.25 497 ASN A N 1
ATOM 3659 C CA . ASN A 1 497 ? 8.414 -60.75 -55.281 1 35.25 497 ASN A CA 1
ATOM 3660 C C . ASN A 1 497 ? 8.562 -60.688 -53.75 1 35.25 497 ASN A C 1
ATOM 3662 O O . ASN A 1 497 ? 7.836 -59.938 -53.094 1 35.25 497 ASN A O 1
ATOM 3666 N N . PRO A 1 498 ? 9.094 -61.812 -53.156 1 37.44 498 PRO A N 1
ATOM 3667 C CA . PRO A 1 498 ? 9.453 -61.812 -51.75 1 37.44 498 PRO A CA 1
ATOM 3668 C C . PRO A 1 498 ? 10.102 -60.5 -51.312 1 37.44 498 PRO A C 1
ATOM 3670 O O . PRO A 1 498 ? 10.781 -60.438 -50.281 1 37.44 498 PRO A O 1
ATOM 3673 N N . LYS A 1 499 ? 10.414 -59.625 -52.25 1 39.75 499 LYS A N 1
ATOM 3674 C CA . LYS A 1 499 ? 11.359 -58.594 -51.844 1 39.75 499 LYS A CA 1
ATOM 3675 C C . LYS A 1 499 ? 11.133 -58.188 -50.375 1 39.75 499 LYS A C 1
ATOM 3677 O O . LYS A 1 499 ? 12.07 -58.156 -49.594 1 39.75 499 LYS A O 1
ATOM 3682 N N . SER A 1 500 ? 10.625 -56.875 -50.312 1 34.81 500 SER A N 1
ATOM 3683 C CA . SER A 1 500 ? 10.961 -56.125 -49.094 1 34.81 500 SER A CA 1
ATOM 3684 C C . SER A 1 500 ? 10.367 -56.812 -47.844 1 34.81 500 SER A C 1
ATOM 3686 O O . SER A 1 500 ? 9.156 -57.062 -47.781 1 34.81 500 SER A O 1
ATOM 3688 N N . ASP A 1 501 ? 10.836 -57.906 -47.312 1 38.22 501 ASP A N 1
ATOM 3689 C CA . ASP A 1 501 ? 10.852 -58.25 -45.906 1 38.22 501 ASP A CA 1
ATOM 3690 C C . ASP A 1 501 ? 10.234 -57.156 -45.062 1 38.22 501 ASP A C 1
ATOM 3692 O O . ASP A 1 501 ? 10.156 -57.281 -43.844 1 38.22 501 ASP A O 1
ATOM 3696 N N . GLU A 1 502 ? 10.359 -55.938 -45.594 1 40.34 502 GLU A N 1
ATOM 3697 C CA . GLU A 1 502 ? 9.867 -54.688 -45.031 1 40.34 502 GLU A CA 1
ATOM 3698 C C . GLU A 1 502 ? 8.344 -54.656 -44.969 1 40.34 502 GLU A C 1
ATOM 3700 O O . GLU A 1 502 ? 7.746 -53.625 -44.594 1 40.34 502 GLU A O 1
ATOM 3705 N N . GLY A 1 503 ? 7.598 -55.406 -45.688 1 41.12 503 GLY A N 1
ATOM 3706 C CA . GLY A 1 503 ? 6.152 -55.438 -45.875 1 41.12 503 GLY A CA 1
ATOM 3707 C C . GLY A 1 503 ? 5.391 -55.562 -44.562 1 41.12 503 GLY A C 1
ATOM 3708 O O . GLY A 1 503 ? 4.16 -55.656 -44.562 1 41.12 503 GLY A O 1
ATOM 3709 N N . ASP A 1 504 ? 5.867 -56.469 -43.781 1 50.12 504 ASP A N 1
ATOM 3710 C CA . ASP A 1 504 ? 5.117 -56.531 -42.531 1 50.12 504 ASP A CA 1
ATOM 3711 C C . ASP A 1 504 ? 4.859 -55.156 -41.969 1 50.12 504 ASP A C 1
ATOM 3713 O O . ASP A 1 504 ? 5.66 -54.625 -41.188 1 50.12 504 ASP A O 1
ATOM 3717 N N . SER A 1 505 ? 4.277 -54.375 -42.844 1 61.09 505 SER A N 1
ATOM 3718 C CA . SER A 1 505 ? 3.914 -52.969 -42.688 1 61.09 505 SER A CA 1
ATOM 3719 C C . SER A 1 505 ? 3.09 -52.75 -41.406 1 61.09 505 SER A C 1
ATOM 3721 O O . SER A 1 505 ? 2.277 -53.625 -41.062 1 61.09 505 SER A O 1
ATOM 3723 N N . VAL A 1 506 ? 3.504 -51.875 -40.531 1 72.31 506 VAL A N 1
ATOM 3724 C CA . VAL A 1 506 ? 2.766 -51.375 -39.375 1 72.31 506 VAL A CA 1
ATOM 3725 C C . VAL A 1 506 ? 1.445 -50.75 -39.812 1 72.31 506 VAL A C 1
ATOM 3727 O O . VAL A 1 506 ? 1.408 -50 -40.812 1 72.31 506 VAL A O 1
ATOM 3730 N N . TRP A 1 507 ? 0.401 -51.469 -39.375 1 89.81 507 TRP A N 1
ATOM 3731 C CA . TRP A 1 507 ? -0.926 -50.938 -39.656 1 89.81 507 TRP A CA 1
ATOM 3732 C C . TRP A 1 507 ? -1.086 -49.531 -39.094 1 89.81 507 TRP A C 1
ATOM 3734 O O . TRP A 1 507 ? -0.25 -49.062 -38.312 1 89.81 507 TRP A O 1
ATOM 3744 N N . ASP A 1 508 ? -2.158 -48.938 -39.594 1 91.38 508 ASP A N 1
ATOM 3745 C CA . ASP A 1 508 ? -2.461 -47.594 -39.094 1 91.38 508 ASP A CA 1
ATOM 3746 C C . ASP A 1 508 ? -2.811 -47.625 -37.594 1 91.38 508 ASP A C 1
ATOM 3748 O O . ASP A 1 508 ? -3.49 -48.562 -37.156 1 91.38 508 ASP A O 1
ATOM 3752 N N . GLU A 1 509 ? -2.322 -46.625 -36.906 1 94.94 509 GLU A N 1
ATOM 3753 C CA . GLU A 1 509 ? -2.611 -46.531 -35.5 1 94.94 509 GLU A CA 1
ATOM 3754 C C . GLU A 1 509 ? -4.051 -46.094 -35.25 1 94.94 509 GLU A C 1
ATOM 3756 O O . GLU A 1 509 ? -4.668 -45.438 -36.125 1 94.94 509 GLU A O 1
ATOM 3761 N N . VAL A 1 510 ? -4.543 -46.344 -34.062 1 97 510 VAL A N 1
ATOM 3762 C CA . VAL A 1 510 ? -5.93 -46.031 -33.75 1 97 510 VAL A CA 1
ATOM 3763 C C . VAL A 1 510 ? -5.988 -44.75 -32.875 1 97 510 VAL A C 1
ATOM 3765 O O . VAL A 1 510 ? -7.043 -44.438 -32.344 1 97 510 VAL A O 1
ATOM 3768 N N . PHE A 1 511 ? -4.93 -44.156 -32.656 1 96.31 511 PHE A N 1
ATOM 3769 C CA . PHE A 1 511 ? -4.855 -42.875 -31.969 1 96.31 511 PHE A CA 1
ATOM 3770 C C . PHE A 1 511 ? -3.729 -42.031 -32.531 1 96.31 511 PHE A C 1
ATOM 3772 O O . PHE A 1 511 ? -2.891 -42.5 -33.312 1 96.31 511 PHE A O 1
ATOM 3779 N N . THR A 1 512 ? -3.84 -40.75 -32.281 1 95.12 512 THR A N 1
ATOM 3780 C CA . THR A 1 512 ? -2.799 -39.844 -32.719 1 95.12 512 THR A CA 1
ATOM 3781 C C . THR A 1 512 ? -1.733 -39.656 -31.656 1 95.12 512 THR A C 1
ATOM 3783 O O . THR A 1 512 ? -1.957 -40 -30.484 1 95.12 512 THR A O 1
ATOM 3786 N N . ARG A 1 513 ? -0.67 -39.188 -32.031 1 93 513 ARG A N 1
ATOM 3787 C CA . ARG A 1 513 ? 0.477 -39.031 -31.156 1 93 513 ARG A CA 1
ATOM 3788 C C . ARG A 1 513 ? 0.133 -38.094 -29.984 1 93 513 ARG A C 1
ATOM 3790 O O . ARG A 1 513 ? 0.658 -38.281 -28.891 1 93 513 ARG A O 1
ATOM 3797 N N . ASP A 1 514 ? -0.707 -37.219 -30.172 1 93.81 514 ASP A N 1
ATOM 3798 C CA . ASP A 1 514 ? -1.084 -36.25 -29.141 1 93.81 514 ASP A CA 1
ATOM 3799 C C . ASP A 1 514 ? -1.724 -36.938 -27.938 1 93.81 514 ASP A C 1
ATOM 3801 O O . ASP A 1 514 ? -1.741 -36.375 -26.844 1 93.81 514 ASP A O 1
ATOM 3805 N N . ALA A 1 515 ? -2.252 -38.094 -28.141 1 94.94 515 ALA A N 1
ATOM 3806 C CA . ALA A 1 515 ? -2.945 -38.844 -27.094 1 94.94 515 ALA A CA 1
ATOM 3807 C C . ALA A 1 515 ? -1.958 -39.375 -26.062 1 94.94 515 ALA A C 1
ATOM 3809 O O . ALA A 1 515 ? -2.346 -39.719 -24.938 1 94.94 515 ALA A O 1
ATOM 3810 N N . VAL A 1 516 ? -0.662 -39.406 -26.391 1 96.38 516 VAL A N 1
ATOM 3811 C CA . VAL A 1 516 ? 0.281 -40.094 -25.516 1 96.38 516 VAL A CA 1
ATOM 3812 C C . VAL A 1 516 ? 1.318 -39.094 -25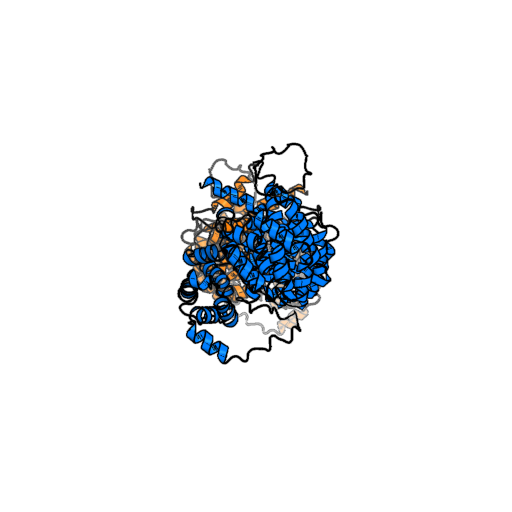 1 96.38 516 VAL A C 1
ATOM 3814 O O . VAL A 1 516 ? 2.199 -39.469 -24.219 1 96.38 516 VAL A O 1
ATOM 3817 N N . ALA A 1 517 ? 1.26 -37.875 -25.453 1 95.38 517 ALA A N 1
ATOM 3818 C CA . ALA A 1 517 ? 2.104 -36.812 -24.922 1 95.38 517 ALA A CA 1
ATOM 3819 C C . ALA A 1 517 ? 1.402 -36.062 -23.797 1 95.38 517 ALA A C 1
ATOM 3821 O O . ALA A 1 517 ? 0.196 -35.812 -23.859 1 95.38 517 ALA A O 1
ATOM 3822 N N . VAL A 1 518 ? 2.17 -35.812 -22.719 1 96.06 518 VAL A N 1
ATOM 3823 C CA . VAL A 1 518 ? 1.544 -35.188 -21.562 1 96.06 518 VAL A CA 1
ATOM 3824 C C . VAL A 1 518 ? 2.447 -34.062 -21.031 1 96.06 518 VAL A C 1
ATOM 3826 O O . VAL A 1 518 ? 3.668 -34.219 -20.969 1 96.06 518 VAL A O 1
ATOM 3829 N N . GLU A 1 519 ? 1.943 -32.938 -20.859 1 95.75 519 GLU A N 1
ATOM 3830 C CA . GLU A 1 519 ? 2.572 -31.859 -20.078 1 95.75 519 GLU A CA 1
ATOM 3831 C C . GLU A 1 519 ? 1.733 -31.516 -18.844 1 95.75 519 GLU A C 1
ATOM 3833 O O . GLU A 1 519 ? 0.523 -31.75 -18.828 1 95.75 519 GLU A O 1
ATOM 3838 N N . SER A 1 520 ? 2.371 -31.094 -17.812 1 95.5 520 SER A N 1
ATOM 3839 C CA . SER A 1 520 ? 1.628 -30.828 -16.594 1 95.5 520 SER A CA 1
ATOM 3840 C C . SER A 1 520 ? 2.227 -29.641 -15.836 1 95.5 520 SER A C 1
ATOM 3842 O O . SER A 1 520 ? 3.398 -29.312 -16.016 1 95.5 520 SER A O 1
ATOM 3844 N N . LEU A 1 521 ? 1.359 -29.047 -15.031 1 94.88 521 LEU A N 1
ATOM 3845 C CA . LEU A 1 521 ? 1.804 -28 -14.117 1 94.88 521 LEU A CA 1
ATOM 3846 C C . LEU A 1 521 ? 2.328 -28.609 -12.82 1 94.88 521 LEU A C 1
ATOM 3848 O O . LEU A 1 521 ? 1.938 -29.703 -12.438 1 94.88 521 LEU A O 1
ATOM 3852 N N . VAL A 1 522 ? 3.234 -27.875 -12.266 1 94.38 522 VAL A N 1
ATOM 3853 C CA . VAL A 1 522 ? 3.676 -28.219 -10.914 1 94.38 522 VAL A CA 1
ATOM 3854 C C . VAL A 1 522 ? 3.082 -27.234 -9.914 1 94.38 522 VAL A C 1
ATOM 3856 O O . VAL A 1 522 ? 3.34 -26.031 -9.992 1 94.38 522 VAL A O 1
ATOM 3859 N N . PRO A 1 523 ? 2.256 -27.719 -9.055 1 90.25 523 PRO A N 1
ATOM 3860 C CA . PRO A 1 523 ? 1.715 -26.812 -8.039 1 90.25 523 PRO A CA 1
ATOM 3861 C C . PRO A 1 523 ? 2.779 -26.328 -7.059 1 90.25 523 PRO A C 1
ATOM 3863 O O . PRO A 1 523 ? 3.721 -27.062 -6.746 1 90.25 523 PRO A O 1
ATOM 3866 N N . VAL A 1 524 ? 2.561 -25.109 -6.629 1 91.25 524 VAL A N 1
ATOM 3867 C CA . VAL A 1 524 ? 3.48 -24.516 -5.66 1 91.25 524 VAL A CA 1
ATOM 3868 C C . VAL A 1 524 ? 2.869 -24.578 -4.262 1 91.25 524 VAL A C 1
ATOM 3870 O O . VAL A 1 524 ? 1.76 -24.078 -4.039 1 91.25 524 VAL A O 1
ATOM 3873 N N . ALA A 1 525 ? 3.672 -25.219 -3.416 1 84.38 525 ALA A N 1
ATOM 3874 C CA . ALA A 1 525 ? 3.236 -25.328 -2.027 1 84.38 525 ALA A CA 1
ATOM 3875 C C . ALA A 1 525 ? 3.609 -24.078 -1.233 1 84.38 525 ALA A C 1
ATOM 3877 O O . ALA A 1 525 ? 4.562 -23.375 -1.581 1 84.38 525 ALA A O 1
ATOM 3878 N N . PRO A 1 526 ? 2.758 -23.844 -0.242 1 78.5 526 PRO A N 1
ATOM 3879 C CA . PRO A 1 526 ? 3.105 -22.703 0.6 1 78.5 526 PRO A CA 1
ATOM 3880 C C . PRO A 1 526 ? 4.406 -22.906 1.371 1 78.5 526 PRO A C 1
ATOM 3882 O O . PRO A 1 526 ? 4.887 -24.047 1.488 1 78.5 526 PRO A O 1
ATOM 3885 N N . ASP A 1 527 ? 4.961 -21.781 1.798 1 76.44 527 ASP A N 1
ATOM 3886 C CA . ASP A 1 527 ? 6.125 -21.859 2.678 1 76.44 527 ASP A CA 1
ATOM 3887 C C . ASP A 1 527 ? 5.797 -22.609 3.963 1 76.44 527 ASP A C 1
ATOM 3889 O O . ASP A 1 527 ? 4.664 -22.547 4.449 1 76.44 527 ASP A O 1
ATOM 3893 N N . ASP A 1 528 ? 6.742 -23.312 4.43 1 72.25 528 ASP A N 1
ATOM 3894 C CA . ASP A 1 528 ? 6.551 -24.141 5.617 1 72.25 528 ASP A CA 1
ATOM 3895 C C . ASP A 1 528 ? 6.039 -23.312 6.789 1 72.25 528 ASP A C 1
ATOM 3897 O O . ASP A 1 528 ? 5.352 -23.828 7.672 1 72.25 528 ASP A O 1
ATOM 3901 N N . LEU A 1 529 ? 6.441 -22.016 6.742 1 67.19 529 LEU A N 1
ATOM 3902 C CA . LEU A 1 529 ? 6.004 -21.109 7.801 1 67.19 529 LEU A CA 1
ATOM 3903 C C . LEU A 1 529 ? 4.488 -20.953 7.789 1 67.19 529 LEU A C 1
ATOM 3905 O O . LEU A 1 529 ? 3.869 -20.781 8.844 1 67.19 529 LEU A O 1
ATOM 3909 N N . CYS A 1 530 ? 3.945 -21.047 6.641 1 63.56 530 CYS A N 1
ATOM 3910 C CA . CYS A 1 530 ? 2.516 -20.797 6.492 1 63.56 530 CYS A CA 1
ATOM 3911 C C . CYS A 1 530 ? 1.708 -22.062 6.809 1 63.56 530 CYS A C 1
ATOM 3913 O O . CYS A 1 530 ? 0.575 -21.969 7.285 1 63.56 530 CYS A O 1
ATOM 3915 N N . THR A 1 531 ? 2.189 -23.281 6.547 1 54.12 531 THR A N 1
ATOM 3916 C CA . THR A 1 531 ? 1.471 -24.531 6.766 1 54.12 531 THR A CA 1
ATOM 3917 C C . THR A 1 531 ? 1.263 -24.781 8.258 1 54.12 531 THR A C 1
ATOM 3919 O O . THR A 1 531 ? 0.231 -25.312 8.664 1 54.12 531 THR A O 1
ATOM 3922 N N . SER A 1 532 ? 2.266 -24.484 9.047 1 46.84 532 SER A N 1
ATOM 3923 C CA . SER A 1 532 ? 2.178 -24.781 10.469 1 46.84 532 SER A CA 1
ATOM 3924 C C . SER A 1 532 ? 1.146 -23.891 11.156 1 46.84 532 SER A C 1
ATOM 3926 O O . SER A 1 532 ? 0.542 -24.281 12.156 1 46.84 532 SER A O 1
ATOM 3928 N N . PHE A 1 533 ? 0.994 -22.859 10.617 1 43.44 533 PHE A N 1
ATOM 3929 C CA . PHE A 1 533 ? 0.06 -21.953 11.289 1 43.44 533 PHE A CA 1
ATOM 3930 C C . PHE A 1 533 ? -1.381 -22.344 10.977 1 43.44 533 PHE A C 1
ATOM 3932 O O . PHE A 1 533 ? -2.248 -22.266 11.852 1 43.44 533 PHE A O 1
ATOM 3939 N N . TYR A 1 534 ? -1.654 -22.906 9.836 1 41.72 534 TYR A N 1
ATOM 3940 C CA . TYR A 1 534 ? -3.025 -23.266 9.492 1 41.72 534 TYR A CA 1
ATOM 3941 C C . TYR A 1 534 ? -3.371 -24.656 10 1 41.72 534 TYR A C 1
ATOM 3943 O O . TYR A 1 534 ? -4.535 -24.953 10.289 1 41.72 534 TYR A O 1
ATOM 3951 N N . ALA A 1 535 ? -2.504 -25.594 10.031 1 41.28 535 ALA A N 1
ATOM 3952 C CA . ALA A 1 535 ? -2.852 -26.906 10.586 1 41.28 535 ALA A CA 1
ATOM 3953 C C . ALA A 1 535 ? -3.309 -26.766 12.039 1 41.28 535 ALA A C 1
ATOM 3955 O O . ALA A 1 535 ? -4.152 -27.547 12.5 1 41.28 535 ALA A O 1
ATOM 3956 N N . VAL A 1 536 ? -2.877 -25.828 12.75 1 35.03 536 VAL A N 1
ATOM 3957 C CA . VAL A 1 536 ? -3.293 -25.75 14.148 1 35.03 536 VAL A CA 1
ATOM 3958 C C . VAL A 1 536 ? -4.754 -25.312 14.234 1 35.03 536 VAL A C 1
ATOM 3960 O O . VAL A 1 536 ? -5.492 -25.766 15.117 1 35.03 536 VAL A O 1
ATOM 3963 N N . GLU A 1 537 ? -5.215 -24.516 13.359 1 37.41 537 GLU A N 1
ATOM 3964 C CA . GLU A 1 537 ? -6.602 -24.109 13.57 1 37.41 537 GLU A CA 1
ATOM 3965 C C . GLU A 1 537 ? -7.57 -25.219 13.18 1 37.41 537 GLU A C 1
ATOM 3967 O O . GLU A 1 537 ? -8.727 -25.219 13.602 1 37.41 537 GLU A O 1
ATOM 3972 N N . ARG A 1 538 ? -7.238 -26.094 12.273 1 37.03 538 ARG A N 1
ATOM 3973 C CA . ARG A 1 538 ? -8.195 -27.172 12 1 37.03 538 ARG A CA 1
ATOM 3974 C C . ARG A 1 538 ? -8.297 -28.125 13.18 1 37.03 538 ARG A C 1
ATOM 3976 O O . ARG A 1 538 ? -9.234 -28.922 13.258 1 37.03 538 ARG A O 1
ATOM 3983 N N . GLY A 1 539 ? -7.266 -28.344 13.945 1 29.69 539 GLY A N 1
ATOM 3984 C CA . GLY A 1 539 ? -7.461 -29.328 14.992 1 29.69 539 GLY A CA 1
ATOM 3985 C C . GLY A 1 539 ? -8.555 -28.953 15.977 1 29.69 539 GLY A C 1
ATOM 3986 O O . GLY A 1 539 ? -9.055 -29.812 16.703 1 29.69 539 GLY A O 1
ATOM 3987 N N . GLU A 1 540 ? -8.656 -27.672 16.453 1 31.5 540 GLU A N 1
ATOM 3988 C CA . GLU A 1 540 ? -9.602 -27.531 17.562 1 31.5 540 GLU A CA 1
ATOM 3989 C C . GLU A 1 540 ? -11.031 -27.438 17.047 1 31.5 540 GLU A C 1
ATOM 3991 O O . GLU A 1 540 ? -11.984 -27.5 17.828 1 31.5 540 GLU A O 1
ATOM 3996 N N . SER A 1 541 ? -11.242 -27.094 15.766 1 29.61 541 SER A N 1
ATOM 3997 C CA . SER A 1 541 ? -12.688 -27.156 15.523 1 29.61 541 SER A CA 1
ATOM 3998 C C . SER A 1 541 ? -13.125 -28.547 15.117 1 29.61 541 SER A C 1
ATOM 4000 O O . SER A 1 541 ? -14.281 -28.766 14.766 1 29.61 541 SER A O 1
ATOM 4002 N N . GLY A 1 542 ? -12.242 -29.625 15.047 1 22.09 542 GLY A N 1
ATOM 4003 C CA . GLY A 1 542 ? -12.969 -30.875 15.195 1 22.09 542 GLY A CA 1
ATOM 4004 C C . GLY A 1 542 ? -13.297 -31.203 16.641 1 22.09 542 GLY A C 1
ATOM 4005 O O . GLY A 1 542 ? -12.562 -30.828 17.547 1 22.09 542 GLY A O 1
ATOM 4006 N N . MET B 1 1 ? 6.93 -5.094 31.422 1 21.56 1 MET B N 1
ATOM 4007 C CA . MET B 1 1 ? 5.949 -6.125 31.109 1 21.56 1 MET B CA 1
ATOM 4008 C C . MET B 1 1 ? 4.531 -5.559 31.141 1 21.56 1 MET B C 1
ATOM 4010 O O . MET B 1 1 ? 3.664 -5.992 30.391 1 21.56 1 MET B O 1
ATOM 4014 N N . PHE B 1 2 ? 4.234 -4.789 32.156 1 24.8 2 PHE B N 1
ATOM 4015 C CA . PHE B 1 2 ? 2.939 -4.207 32.5 1 24.8 2 PHE B CA 1
ATOM 4016 C C . PHE B 1 2 ? 2.578 -3.092 31.516 1 24.8 2 PHE B C 1
ATOM 4018 O O . PHE B 1 2 ? 1.397 -2.832 31.281 1 24.8 2 PHE B O 1
ATOM 4025 N N . SER B 1 3 ? 3.641 -2.33 31.156 1 27.66 3 SER B N 1
ATOM 4026 C CA . SER B 1 3 ? 3.387 -1.085 30.438 1 27.66 3 SER B CA 1
ATOM 4027 C C . SER B 1 3 ? 2.996 -1.354 29 1 27.66 3 SER B C 1
ATOM 4029 O O . SER B 1 3 ? 2.453 -0.475 28.312 1 27.66 3 SER B O 1
ATOM 4031 N N . HIS B 1 4 ? 3.459 -2.424 28.406 1 31.94 4 HIS B N 1
ATOM 4032 C CA . HIS B 1 4 ? 3.135 -2.902 27.062 1 31.94 4 HIS B CA 1
ATOM 4033 C C . HIS B 1 4 ? 1.663 -3.287 26.953 1 31.94 4 HIS B C 1
ATOM 4035 O O . HIS B 1 4 ? 1.119 -3.377 25.859 1 31.94 4 HIS B O 1
ATOM 4041 N N . SER B 1 5 ? 1.052 -3.668 27.984 1 30.69 5 SER B N 1
ATOM 4042 C CA . SER B 1 5 ? -0.319 -4.156 28.078 1 30.69 5 SER B CA 1
ATOM 4043 C C . SER B 1 5 ? -1.325 -3.025 27.906 1 30.69 5 SER B C 1
ATOM 4045 O O . SER B 1 5 ? -2.375 -3.213 27.281 1 30.69 5 SER B O 1
ATOM 4047 N N . ARG B 1 6 ? -1.09 -1.837 28.469 1 30.73 6 ARG B N 1
ATOM 4048 C CA . ARG B 1 6 ? -2.104 -0.788 28.453 1 30.73 6 ARG B CA 1
ATOM 4049 C C . ARG B 1 6 ? -2.215 -0.157 27.062 1 30.73 6 ARG B C 1
ATOM 4051 O O . ARG B 1 6 ? -3.17 0.57 26.781 1 30.73 6 ARG B O 1
ATOM 4058 N N . ARG B 1 7 ? -1.134 -0.247 26.328 1 37.12 7 ARG B N 1
ATOM 4059 C CA . ARG B 1 7 ? -0.971 0.332 25 1 37.12 7 ARG B CA 1
ATOM 4060 C C . ARG B 1 7 ? -1.85 -0.384 23.984 1 37.12 7 ARG B C 1
ATOM 4062 O O . ARG B 1 7 ? -2.436 0.252 23.109 1 37.12 7 ARG B O 1
ATOM 4069 N N . LEU B 1 8 ? -1.896 -1.638 24.062 1 36.84 8 LEU B N 1
ATOM 4070 C CA . LEU B 1 8 ? -2.793 -2.5 23.312 1 36.84 8 LEU B CA 1
ATOM 4071 C C . LEU B 1 8 ? -4.25 -2.186 23.625 1 36.84 8 LEU B C 1
ATOM 4073 O O . LEU B 1 8 ? -5.141 -2.438 22.812 1 36.84 8 LEU B O 1
ATOM 4077 N N . CYS B 1 9 ? -4.32 -1.525 24.734 1 33.38 9 CYS B N 1
ATOM 4078 C CA . CYS B 1 9 ? -5.676 -1.347 25.25 1 33.38 9 CYS B CA 1
ATOM 4079 C C . CYS B 1 9 ? -6.379 -0.197 24.531 1 33.38 9 CYS B C 1
ATOM 4081 O O . CYS B 1 9 ? -7.57 -0.279 24.234 1 33.38 9 CYS B O 1
ATOM 4083 N N . ARG B 1 10 ? -5.66 0.863 24.422 1 40.84 10 ARG B N 1
ATOM 4084 C CA . ARG B 1 10 ? -6.414 1.968 23.844 1 40.84 10 ARG B CA 1
ATOM 4085 C C . ARG B 1 10 ? -6.797 1.665 22.391 1 40.84 10 ARG B C 1
ATOM 4087 O O . ARG B 1 10 ? -7.871 2.064 21.938 1 40.84 10 ARG B O 1
ATOM 4094 N N . PHE B 1 11 ? -5.785 1.176 21.625 1 39.91 11 PHE B N 1
ATOM 4095 C CA . PHE B 1 11 ? -6.23 0.72 20.312 1 39.91 11 PHE B CA 1
ATOM 4096 C C . PHE B 1 11 ? -7.352 -0.306 20.453 1 39.91 11 PHE B C 1
ATOM 4098 O O . PHE B 1 11 ? -8.219 -0.403 19.578 1 39.91 11 PHE B O 1
ATOM 4105 N N . HIS B 1 12 ? -7.266 -1.032 21.641 1 37.97 12 HIS B N 1
ATOM 4106 C CA . HIS B 1 12 ? -8.336 -1.984 21.938 1 37.97 12 HIS B CA 1
ATOM 4107 C C . HIS B 1 12 ? -9.648 -1.269 22.219 1 37.97 12 HIS B C 1
ATOM 4109 O O . HIS B 1 12 ? -10.719 -1.884 22.172 1 37.97 12 HIS B O 1
ATOM 4115 N N . LEU B 1 13 ? -9.469 -0.118 22.828 1 35.88 13 LEU B N 1
ATOM 4116 C CA . LEU B 1 13 ? -10.742 0.484 23.234 1 35.88 13 LEU B CA 1
ATOM 4117 C C . LEU B 1 13 ? -11.641 0.701 22.016 1 35.88 13 LEU B C 1
ATOM 4119 O O . LEU B 1 13 ? -12.828 1.021 22.172 1 35.88 13 LEU B O 1
ATOM 4123 N N . HIS B 1 14 ? -10.984 0.94 20.969 1 34.28 14 HIS B N 1
ATOM 4124 C CA . HIS B 1 14 ? -11.953 1.164 19.891 1 34.28 14 HIS B CA 1
ATOM 4125 C C . HIS B 1 14 ? -12.484 -0.156 19.344 1 34.28 14 HIS B C 1
ATOM 4127 O O . HIS B 1 14 ? -12.992 -0.207 18.219 1 34.28 14 HIS B O 1
ATOM 4133 N N . ALA B 1 15 ? -12.008 -1.293 20.031 1 33.72 15 ALA B N 1
ATOM 4134 C CA . ALA B 1 15 ? -12.586 -2.547 19.562 1 33.72 15 ALA B CA 1
ATOM 4135 C C . ALA B 1 15 ? -14.086 -2.607 19.844 1 33.72 15 ALA B C 1
ATOM 4137 O O . ALA B 1 15 ? -14.5 -2.828 20.984 1 33.72 15 ALA B O 1
ATOM 4138 N N . CYS B 1 16 ? -14.891 -1.843 19.234 1 32.38 16 CYS B N 1
ATOM 4139 C CA . CYS B 1 16 ? -16.312 -2.105 19.406 1 32.38 16 CYS B CA 1
ATOM 4140 C C . CYS B 1 16 ? -16.594 -3.604 19.375 1 32.38 16 CYS B C 1
ATOM 4142 O O . CYS B 1 16 ? -15.688 -4.406 19.156 1 32.38 16 CYS B O 1
ATOM 4144 N N . SER B 1 17 ? -17.906 -3.92 18.594 1 34.41 17 SER B N 1
ATOM 4145 C CA . SER B 1 17 ? -18.828 -5.047 18.531 1 34.41 17 SER B CA 1
ATOM 4146 C C . SER B 1 17 ? -18.141 -6.305 18.031 1 34.41 17 SER B C 1
ATOM 4148 O O . SER B 1 17 ? -17.156 -6.219 17.281 1 34.41 17 SER B O 1
ATOM 4150 N N . PRO B 1 18 ? -18.453 -7.512 18.516 1 37.31 18 PRO B N 1
ATOM 4151 C CA . PRO B 1 18 ? -18.047 -8.844 18.062 1 37.31 18 PRO B CA 1
ATOM 4152 C C . PRO B 1 18 ? -18.078 -8.992 16.547 1 37.31 18 PRO B C 1
ATOM 4154 O O . PRO B 1 18 ? -18.25 -10.102 16.031 1 37.31 18 PRO B O 1
ATOM 4157 N N . SER B 1 19 ? -18.359 -7.957 15.742 1 43.25 19 SER B N 1
ATOM 4158 C CA . SER B 1 19 ? -18.609 -8.305 14.352 1 43.25 19 SER B CA 1
ATOM 4159 C C . SER B 1 19 ? -17.422 -9.047 13.75 1 43.25 19 SER B C 1
ATOM 4161 O O . SER B 1 19 ? -16.266 -8.734 14.062 1 43.25 19 SER B O 1
ATOM 4163 N N . ILE B 1 20 ? -17.547 -10.242 13.281 1 59.09 20 ILE B N 1
ATOM 4164 C CA . ILE B 1 20 ? -16.703 -11.227 12.602 1 59.09 20 ILE B CA 1
ATOM 4165 C C . ILE B 1 20 ? -15.883 -10.531 11.516 1 59.09 20 ILE B C 1
ATOM 4167 O O . ILE B 1 20 ? -16.406 -10.211 10.438 1 59.09 20 ILE B O 1
ATOM 4171 N N . HIS B 1 21 ? -15.125 -9.57 11.891 1 72.31 21 HIS B N 1
ATOM 4172 C CA . HIS B 1 21 ? -14.32 -8.914 10.859 1 72.31 21 HIS B CA 1
ATOM 4173 C C . HIS B 1 21 ? -13.25 -9.859 10.32 1 72.31 21 HIS B C 1
ATOM 4175 O O . HIS B 1 21 ? -12.812 -10.773 11.023 1 72.31 21 HIS B O 1
ATOM 4181 N N . PRO B 1 22 ? -13.07 -9.641 9.023 1 82.5 22 PRO B N 1
ATOM 4182 C CA . PRO B 1 22 ? -12.016 -10.453 8.414 1 82.5 22 PRO B CA 1
ATOM 4183 C C . PRO B 1 22 ? -10.68 -10.344 9.156 1 82.5 22 PRO B C 1
ATOM 4185 O O . PRO B 1 22 ? -10.367 -9.281 9.703 1 82.5 22 PRO B O 1
ATOM 4188 N N . LEU B 1 23 ? -10.016 -11.375 9.391 1 86.25 23 LEU B N 1
ATOM 4189 C CA . LEU B 1 23 ? -8.719 -11.414 10.062 1 86.25 23 LEU B CA 1
ATOM 4190 C C . LEU B 1 23 ? -7.746 -10.438 9.414 1 86.25 23 LEU B C 1
ATOM 4192 O O . LEU B 1 23 ? -6.836 -9.93 10.078 1 86.25 23 LEU B O 1
ATOM 4196 N N . ALA B 1 24 ? -7.961 -10.18 8.125 1 90.12 24 ALA B N 1
ATOM 4197 C CA . ALA B 1 24 ? -7.117 -9.227 7.402 1 90.12 24 ALA B CA 1
ATOM 4198 C C . ALA B 1 24 ? -7.223 -7.832 8.008 1 90.12 24 ALA B C 1
ATOM 4200 O O . ALA B 1 24 ? -6.246 -7.074 8.016 1 90.12 24 ALA B O 1
ATOM 4201 N N . ASP B 1 25 ? -8.359 -7.508 8.578 1 91.56 25 ASP B N 1
ATOM 4202 C CA . ASP B 1 25 ? -8.562 -6.207 9.203 1 91.56 25 ASP B CA 1
ATOM 4203 C C . ASP B 1 25 ? -7.629 -6.02 10.398 1 91.56 25 ASP B C 1
ATOM 4205 O O . ASP B 1 25 ? -7.141 -4.914 10.641 1 91.56 25 ASP B O 1
ATOM 4209 N N . ASP B 1 26 ? -7.422 -7.082 11.078 1 90.75 26 ASP B N 1
ATOM 4210 C CA . ASP B 1 26 ? -6.496 -7.012 12.203 1 90.75 26 ASP B CA 1
ATOM 4211 C C . ASP B 1 26 ? -5.082 -6.688 11.734 1 90.75 26 ASP B C 1
ATOM 4213 O O . ASP B 1 26 ? -4.352 -5.953 12.398 1 90.75 26 ASP B O 1
ATOM 4217 N N . VAL B 1 27 ? -4.723 -7.27 10.664 1 92.25 27 VAL B N 1
ATOM 4218 C CA . VAL B 1 27 ? -3.398 -7.031 10.102 1 92.25 27 VAL B CA 1
ATOM 4219 C C . VAL B 1 27 ? -3.271 -5.566 9.68 1 92.25 27 VAL B C 1
ATOM 4221 O O . VAL B 1 27 ? -2.258 -4.922 9.961 1 92.25 27 VAL B O 1
ATOM 4224 N N . PHE B 1 28 ? -4.328 -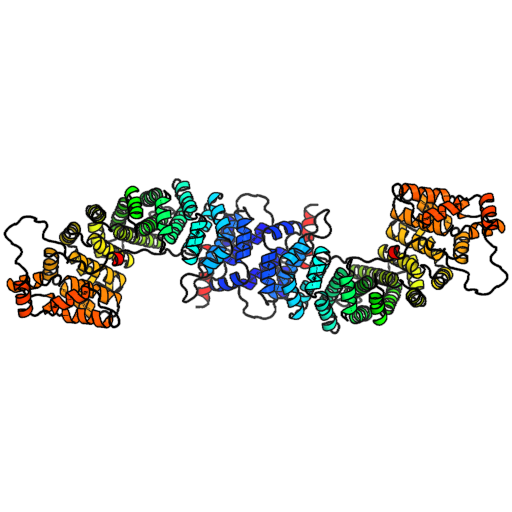5.012 9.078 1 94.62 28 PHE B N 1
ATOM 4225 C CA . PHE B 1 28 ? -4.309 -3.621 8.641 1 94.62 28 PHE B CA 1
ATOM 4226 C C . PHE B 1 28 ? -4.273 -2.676 9.836 1 94.62 28 PHE B C 1
ATOM 4228 O O . PHE B 1 28 ? -3.555 -1.674 9.82 1 94.62 28 PHE B O 1
ATOM 4235 N N . ALA B 1 29 ? -5.09 -3.02 10.859 1 92.88 29 ALA B N 1
ATOM 4236 C CA . ALA B 1 29 ? -5.105 -2.211 12.078 1 92.88 29 ALA B CA 1
ATOM 4237 C C . ALA B 1 29 ? -3.721 -2.162 12.719 1 92.88 29 ALA B C 1
ATOM 4239 O O . ALA B 1 29 ? -3.246 -1.091 13.102 1 92.88 29 ALA B O 1
ATOM 4240 N N . ARG B 1 30 ? -3.068 -3.305 12.805 1 91.62 30 ARG B N 1
ATOM 4241 C CA . ARG B 1 30 ? -1.738 -3.375 13.406 1 91.62 30 ARG B CA 1
ATOM 4242 C C . ARG B 1 30 ? -0.718 -2.615 12.562 1 91.62 30 ARG B C 1
ATOM 4244 O O . ARG B 1 30 ? 0.216 -2.018 13.102 1 91.62 30 ARG B O 1
ATOM 4251 N N . PHE B 1 31 ? -0.9 -2.668 11.328 1 94.62 31 PHE B N 1
ATOM 4252 C CA . PHE B 1 31 ? 0.008 -1.937 10.453 1 94.62 31 PHE B CA 1
ATOM 4253 C C . PHE B 1 31 ? -0.101 -0.435 10.688 1 94.62 31 PHE B C 1
ATOM 4255 O O . PHE B 1 31 ? 0.912 0.25 10.844 1 94.62 31 PHE B O 1
ATOM 4262 N N . GLY B 1 32 ? -1.373 0.058 10.695 1 93.06 32 GLY B N 1
ATOM 4263 C CA . GLY B 1 32 ? -1.582 1.461 11.016 1 93.06 32 GLY B CA 1
ATOM 4264 C C . GLY B 1 32 ? -0.972 1.867 12.344 1 93.06 32 GLY B C 1
ATOM 4265 O O . GLY B 1 32 ? -0.326 2.912 12.438 1 93.06 32 GLY B O 1
ATOM 4266 N N . GLN B 1 33 ? -1.138 1.017 13.305 1 89.88 33 GLN B N 1
ATOM 4267 C CA . GLN B 1 33 ? -0.582 1.276 14.625 1 89.88 33 GLN B CA 1
ATOM 4268 C C . GLN B 1 33 ? 0.942 1.338 14.578 1 89.88 33 GLN B C 1
ATOM 4270 O O . GLN B 1 33 ? 1.555 2.184 15.234 1 89.88 33 GLN B O 1
ATOM 4275 N N . SER B 1 34 ? 1.524 0.43 13.859 1 91 34 SER B N 1
ATOM 4276 C CA . SER B 1 34 ? 2.98 0.38 13.773 1 91 34 SER B CA 1
ATOM 4277 C C . SER B 1 34 ? 3.539 1.639 13.117 1 91 34 SER B C 1
ATOM 4279 O O . SER B 1 34 ? 4.613 2.115 13.492 1 91 34 SER B O 1
ATOM 4281 N N . ILE B 1 35 ? 2.832 2.158 12.133 1 92.31 35 ILE B N 1
ATOM 4282 C CA . ILE B 1 35 ? 3.254 3.398 11.492 1 92.31 35 ILE B CA 1
ATOM 4283 C C . ILE B 1 35 ? 3.182 4.551 12.492 1 92.31 35 ILE B C 1
ATOM 4285 O O . ILE B 1 35 ? 4.082 5.391 12.547 1 92.31 35 ILE B O 1
ATOM 4289 N N . ALA B 1 36 ? 2.09 4.582 13.289 1 89.94 36 ALA B N 1
ATOM 4290 C CA . ALA B 1 36 ? 1.856 5.641 14.266 1 89.94 36 ALA B CA 1
ATOM 4291 C C . ALA B 1 36 ? 2.932 5.633 15.352 1 89.94 36 ALA B C 1
ATOM 4293 O O . ALA B 1 36 ? 3.211 6.664 15.969 1 89.94 36 ALA B O 1
ATOM 4294 N N . LEU B 1 37 ? 3.541 4.496 15.562 1 86.81 37 LEU B N 1
ATOM 4295 C CA . LEU B 1 37 ? 4.484 4.352 16.672 1 86.81 37 LEU B CA 1
ATOM 4296 C C . LEU B 1 37 ? 5.918 4.555 16.188 1 86.81 37 LEU B C 1
ATOM 4298 O O . LEU B 1 37 ? 6.855 4.52 16.984 1 86.81 37 LEU B O 1
ATOM 4302 N N . LEU B 1 38 ? 6.141 4.801 14.875 1 86.75 38 LEU B N 1
ATOM 4303 C CA . LEU B 1 38 ? 7.469 5.102 14.352 1 86.75 38 LEU B CA 1
ATOM 4304 C C . LEU B 1 38 ? 7.898 6.512 14.734 1 86.75 38 LEU B C 1
ATOM 4306 O O . LEU B 1 38 ? 7.062 7.402 14.883 1 86.75 38 LEU B O 1
ATOM 4310 N N . PRO B 1 39 ? 9.188 6.68 14.945 1 83.81 39 PRO B N 1
ATOM 4311 C CA . PRO B 1 39 ? 9.633 8.07 15.062 1 83.81 39 PRO B CA 1
ATOM 4312 C C . PRO B 1 39 ? 9.32 8.898 13.812 1 83.81 39 PRO B C 1
ATOM 4314 O O . PRO B 1 39 ? 9.398 8.383 12.695 1 83.81 39 PRO B O 1
ATOM 4317 N N . THR B 1 40 ? 9 10.156 13.992 1 83.25 40 THR B N 1
ATOM 4318 C CA . THR B 1 40 ? 8.594 11.023 12.898 1 83.25 40 THR B CA 1
ATOM 4319 C C . THR B 1 40 ? 9.695 11.125 11.844 1 83.25 40 THR B C 1
ATOM 4321 O O . THR B 1 40 ? 9.422 11.375 10.672 1 83.25 40 THR B O 1
ATOM 4324 N N . THR B 1 41 ? 10.969 10.867 12.234 1 84.94 41 THR B N 1
ATOM 4325 C CA . THR B 1 41 ? 12.094 10.969 11.312 1 84.94 41 THR B CA 1
ATOM 4326 C C . THR B 1 41 ? 12.023 9.867 10.25 1 84.94 41 THR B C 1
ATOM 4328 O O . THR B 1 41 ? 12.68 9.961 9.211 1 84.94 41 THR B O 1
ATOM 4331 N N . GLU B 1 42 ? 11.18 8.875 10.477 1 89.38 42 GLU B N 1
ATOM 4332 C CA . GLU B 1 42 ? 11.062 7.746 9.555 1 89.38 42 GLU B CA 1
ATOM 4333 C C . GLU B 1 42 ? 9.992 8 8.5 1 89.38 42 GLU B C 1
ATOM 4335 O O . GLU B 1 42 ? 9.875 7.25 7.531 1 89.38 42 GLU B O 1
ATOM 4340 N N . SER B 1 43 ? 9.227 9.109 8.633 1 91.25 43 SER B N 1
ATOM 4341 C CA . SER B 1 43 ? 8.055 9.359 7.793 1 91.25 43 SER B CA 1
ATOM 4342 C C . SER B 1 43 ? 8.445 9.438 6.32 1 91.25 43 SER B C 1
ATOM 4344 O O . SER B 1 43 ? 7.738 8.914 5.461 1 91.25 43 SER B O 1
ATOM 4346 N N . PRO B 1 44 ? 9.641 10.047 6.008 1 90.94 44 PRO B N 1
ATOM 4347 C CA . PRO B 1 44 ? 10.008 10.078 4.59 1 90.94 44 PRO B CA 1
ATOM 4348 C C . PRO B 1 44 ? 10.25 8.68 4.016 1 90.94 44 PRO B C 1
ATOM 4350 O O . PRO B 1 44 ? 9.906 8.422 2.859 1 90.94 44 PRO B O 1
ATOM 4353 N N . HIS B 1 45 ? 10.812 7.816 4.797 1 91.5 45 HIS B N 1
ATOM 4354 C CA . HIS B 1 45 ? 11.055 6.445 4.363 1 91.5 45 HIS B CA 1
ATOM 4355 C C . HIS B 1 45 ? 9.742 5.691 4.176 1 91.5 45 HIS B C 1
ATOM 4357 O O . HIS B 1 45 ? 9.602 4.895 3.24 1 91.5 45 HIS B O 1
ATOM 4363 N N . VAL B 1 46 ? 8.812 5.875 5.062 1 93 46 VAL B N 1
ATOM 4364 C CA . VAL B 1 46 ? 7.488 5.27 4.992 1 93 46 VAL B CA 1
ATOM 4365 C C . VAL B 1 46 ? 6.793 5.691 3.701 1 93 46 VAL B C 1
ATOM 4367 O O . VAL B 1 46 ? 6.188 4.863 3.016 1 93 46 VAL B O 1
ATOM 4370 N N . VAL B 1 47 ? 6.934 6.957 3.367 1 94.06 47 VAL B N 1
ATOM 4371 C CA . VAL B 1 47 ? 6.289 7.5 2.176 1 94.06 47 VAL B CA 1
ATOM 4372 C C . VAL B 1 47 ? 6.965 6.949 0.924 1 94.06 47 VAL B C 1
ATOM 4374 O O . VAL B 1 47 ? 6.293 6.582 -0.043 1 94.06 47 VAL B O 1
ATOM 4377 N N . ARG B 1 48 ? 8.266 6.82 0.912 1 91.81 48 ARG B N 1
ATOM 4378 C CA . ARG B 1 48 ? 9.016 6.316 -0.234 1 91.81 48 ARG B CA 1
ATOM 4379 C C . ARG B 1 48 ? 8.656 4.867 -0.535 1 91.81 48 ARG B C 1
ATOM 4381 O O . ARG B 1 48 ? 8.656 4.449 -1.695 1 91.81 48 ARG B O 1
ATOM 4388 N N . ALA B 1 49 ? 8.273 4.145 0.485 1 92 49 ALA B N 1
ATOM 4389 C CA . ALA B 1 49 ? 7.961 2.725 0.333 1 92 49 ALA B CA 1
ATOM 4390 C C . ALA B 1 49 ? 6.555 2.531 -0.233 1 92 49 ALA B C 1
ATOM 4392 O O . ALA B 1 49 ? 6.141 1.402 -0.508 1 92 49 ALA B O 1
ATOM 4393 N N . GLY B 1 50 ? 5.77 3.578 -0.378 1 92.06 50 GLY B N 1
ATOM 4394 C CA . GLY B 1 50 ? 4.449 3.486 -0.98 1 92.06 50 GLY B CA 1
ATOM 4395 C C . GLY B 1 50 ? 3.342 3.299 0.038 1 92.06 50 GLY B C 1
ATOM 4396 O O . GLY B 1 50 ? 2.236 2.877 -0.31 1 92.06 50 GLY B O 1
ATOM 4397 N N . CYS B 1 51 ? 3.625 3.641 1.22 1 94.44 51 CYS B N 1
ATOM 4398 C CA . CYS B 1 51 ? 2.701 3.396 2.32 1 94.44 51 CYS B CA 1
ATOM 4399 C C . CYS B 1 51 ? 1.455 4.266 2.189 1 94.44 51 CYS B C 1
ATOM 4401 O O . CYS B 1 51 ? 0.36 3.848 2.57 1 94.44 51 CYS B O 1
ATOM 4403 N N . LEU B 1 52 ? 1.613 5.465 1.71 1 96.56 52 LEU B N 1
ATOM 4404 C CA . LEU B 1 52 ? 0.494 6.402 1.691 1 96.56 52 LEU B CA 1
ATOM 4405 C C . LEU B 1 52 ? -0.612 5.91 0.766 1 96.56 52 LEU B C 1
ATOM 4407 O O . LEU B 1 52 ? -1.793 5.965 1.116 1 96.56 52 LEU B O 1
ATOM 4411 N N . ASP B 1 53 ? -0.258 5.398 -0.414 1 96 53 ASP B N 1
ATOM 4412 C CA . ASP B 1 53 ? -1.252 4.859 -1.337 1 96 53 ASP B CA 1
ATOM 4413 C C . ASP B 1 53 ? -2.014 3.695 -0.708 1 96 53 ASP B C 1
ATOM 4415 O O . ASP B 1 53 ? -3.223 3.559 -0.903 1 96 53 ASP B O 1
ATOM 4419 N N . PHE B 1 54 ? -1.234 2.945 -0.003 1 96.69 54 PHE B N 1
ATOM 4420 C CA . PHE B 1 54 ? -1.846 1.789 0.642 1 96.69 54 PHE B CA 1
ATOM 4421 C C . PHE B 1 54 ? -2.809 2.227 1.738 1 96.69 54 PHE B C 1
ATOM 4423 O O . PHE B 1 54 ? -3.938 1.737 1.812 1 96.69 54 PHE B O 1
ATOM 4430 N N . LEU B 1 55 ? -2.383 3.135 2.613 1 96.94 55 LEU B N 1
ATOM 4431 C CA . LEU B 1 55 ? -3.24 3.619 3.688 1 96.94 55 LEU B CA 1
ATOM 4432 C C . LEU B 1 55 ? -4.488 4.293 3.127 1 96.94 55 LEU B C 1
ATOM 4434 O O . LEU B 1 55 ? -5.586 4.125 3.662 1 96.94 55 LEU B O 1
ATOM 4438 N N . ALA B 1 56 ? -4.316 5.051 2.082 1 96.75 56 ALA B N 1
ATOM 4439 C CA . ALA B 1 56 ? -5.461 5.68 1.428 1 96.75 56 ALA B CA 1
ATOM 4440 C C . ALA B 1 56 ? -6.445 4.633 0.911 1 96.75 56 ALA B C 1
ATOM 4442 O O . ALA B 1 56 ? -7.66 4.809 1.019 1 96.75 56 ALA B O 1
ATOM 4443 N N . SER B 1 57 ? -5.91 3.551 0.315 1 95.94 57 SER B N 1
ATOM 4444 C CA . SER B 1 57 ? -6.754 2.469 -0.186 1 95.94 57 SER B CA 1
ATOM 4445 C C . SER B 1 57 ? -7.531 1.806 0.946 1 95.94 57 SER B C 1
ATOM 4447 O O . SER B 1 57 ? -8.711 1.471 0.785 1 95.94 57 SER B O 1
ATOM 4449 N N . ILE B 1 58 ? -6.875 1.583 2.076 1 95.62 58 ILE B N 1
ATOM 4450 C CA . ILE B 1 58 ? -7.543 0.986 3.229 1 95.62 58 ILE B CA 1
ATOM 4451 C C . ILE B 1 58 ? -8.719 1.862 3.654 1 95.62 58 ILE B C 1
ATOM 4453 O O . ILE B 1 58 ? -9.82 1.359 3.898 1 95.62 58 ILE B O 1
ATOM 4457 N N . LEU B 1 59 ? -8.508 3.217 3.711 1 96.25 59 LEU B N 1
ATOM 4458 C CA . LEU B 1 59 ? -9.562 4.133 4.121 1 96.25 59 LEU B CA 1
ATOM 4459 C C . LEU B 1 59 ? -10.75 4.059 3.166 1 96.25 59 LEU B C 1
ATOM 4461 O O . LEU B 1 59 ? -11.898 4.227 3.582 1 96.25 59 LEU B O 1
ATOM 4465 N N . ARG B 1 60 ? -10.477 3.848 1.929 1 94.75 60 ARG B N 1
ATOM 4466 C CA . ARG B 1 60 ? -11.516 3.82 0.901 1 94.75 60 ARG B CA 1
ATOM 4467 C C . ARG B 1 60 ? -12.32 2.527 0.971 1 94.75 60 ARG B C 1
ATOM 4469 O O . ARG B 1 60 ? -13.531 2.533 0.746 1 94.75 60 ARG B O 1
ATOM 4476 N N . GLU B 1 61 ? -11.578 1.448 1.338 1 91.44 61 GLU B N 1
ATOM 4477 C CA . GLU B 1 61 ? -12.188 0.134 1.146 1 91.44 61 GLU B CA 1
ATOM 4478 C C . GLU B 1 61 ? -12.75 -0.412 2.455 1 91.44 61 GLU B C 1
ATOM 4480 O O . GLU B 1 61 ? -13.57 -1.33 2.449 1 91.44 61 GLU B O 1
ATOM 4485 N N . THR B 1 62 ? -12.289 0.077 3.537 1 88.31 62 THR B N 1
ATOM 4486 C CA . THR B 1 62 ? -12.672 -0.511 4.812 1 88.31 62 THR B CA 1
ATOM 4487 C C . THR B 1 62 ? -13.656 0.396 5.551 1 88.31 62 THR B C 1
ATOM 4489 O O . THR B 1 62 ? -13.562 1.622 5.469 1 88.31 62 THR B O 1
ATOM 4492 N N . THR B 1 63 ? -14.609 -0.225 6.258 1 87.69 63 THR B N 1
ATOM 4493 C CA . THR B 1 63 ? -15.562 0.522 7.07 1 87.69 63 THR B CA 1
ATOM 4494 C C . THR B 1 63 ? -15.445 0.127 8.539 1 87.69 63 THR B C 1
ATOM 4496 O O . THR B 1 63 ? -16.219 0.591 9.375 1 87.69 63 THR B O 1
ATOM 4499 N N . THR B 1 64 ? -14.453 -0.691 8.836 1 89.75 64 THR B N 1
ATOM 4500 C CA . THR B 1 64 ? -14.281 -1.196 10.195 1 89.75 64 THR B CA 1
ATOM 4501 C C . THR B 1 64 ? -13.578 -0.168 11.07 1 89.75 64 THR B C 1
ATOM 4503 O O . THR B 1 64 ? -12.438 0.221 10.781 1 89.75 64 THR B O 1
ATOM 4506 N N . ASP B 1 65 ? -14.172 0.242 12.18 1 90.81 65 ASP B N 1
ATOM 4507 C CA . ASP B 1 65 ? -13.633 1.258 13.086 1 90.81 65 ASP B CA 1
ATOM 4508 C C . ASP B 1 65 ? -12.258 0.854 13.609 1 90.81 65 ASP B C 1
ATOM 4510 O O . ASP B 1 65 ? -11.367 1.696 13.742 1 90.81 65 ASP B O 1
ATOM 4514 N N . ALA B 1 66 ? -12.125 -0.453 13.875 1 90.06 66 ALA B N 1
ATOM 4515 C CA . ALA B 1 66 ? -10.883 -0.955 14.461 1 90.06 66 ALA B CA 1
ATOM 4516 C C . ALA B 1 66 ? -9.703 -0.741 13.508 1 90.06 66 ALA B C 1
ATOM 4518 O O . ALA B 1 66 ? -8.555 -0.691 13.945 1 90.06 66 ALA B O 1
ATOM 4519 N N . VAL B 1 67 ? -10.023 -0.621 12.203 1 93.81 67 VAL B N 1
ATOM 4520 C CA . VAL B 1 67 ? -8.977 -0.412 11.219 1 93.81 67 VAL B CA 1
ATOM 4521 C C . VAL B 1 67 ? -8.812 1.082 10.945 1 93.81 67 VAL B C 1
ATOM 4523 O O . VAL B 1 67 ? -7.684 1.587 10.891 1 93.81 67 VAL B O 1
ATOM 4526 N N . LEU B 1 68 ? -9.93 1.809 10.852 1 95 68 LEU B N 1
ATOM 4527 C CA . LEU B 1 68 ? -9.906 3.219 10.484 1 95 68 LEU B CA 1
ATOM 4528 C C . LEU B 1 68 ? -9.141 4.043 11.508 1 95 68 LEU B C 1
ATOM 4530 O O . LEU B 1 68 ? -8.336 4.902 11.148 1 95 68 LEU B O 1
ATOM 4534 N N . GLY B 1 69 ? -9.336 3.805 12.766 1 93.75 69 GLY B N 1
ATOM 4535 C CA . GLY B 1 69 ? -8.688 4.562 13.82 1 93.75 69 GLY B CA 1
ATOM 4536 C C . GLY B 1 69 ? -7.176 4.566 13.711 1 93.75 69 GLY B C 1
ATOM 4537 O O . GLY B 1 69 ? -6.566 5.617 13.5 1 93.75 69 GLY B O 1
ATOM 4538 N N . PRO B 1 70 ? -6.598 3.328 13.812 1 92.88 70 PRO B N 1
ATOM 4539 C CA . PRO B 1 70 ? -5.137 3.242 13.734 1 92.88 70 PRO B CA 1
ATOM 4540 C C . PRO B 1 70 ? -4.59 3.799 12.422 1 92.88 70 PRO B C 1
ATOM 4542 O O . PRO B 1 70 ? -3.525 4.426 12.406 1 92.88 70 PRO B O 1
ATOM 4545 N N . VAL B 1 71 ? -5.254 3.598 11.328 1 95.62 71 VAL B N 1
ATOM 4546 C CA . VAL B 1 71 ? -4.793 4.07 10.031 1 95.62 71 VAL B CA 1
ATOM 4547 C C . VAL B 1 71 ? -4.797 5.598 10 1 95.62 71 VAL B C 1
ATOM 4549 O O . VAL B 1 71 ? -3.844 6.219 9.523 1 95.62 71 VAL B O 1
ATOM 4552 N N . LEU B 1 72 ? -5.824 6.191 10.562 1 96.69 72 LEU B N 1
ATOM 4553 C CA . LEU B 1 72 ? -5.898 7.645 10.633 1 96.69 72 LEU B CA 1
ATOM 4554 C C . LEU B 1 72 ? -4.809 8.203 11.547 1 96.69 72 LEU B C 1
ATOM 4556 O O . LEU B 1 72 ? -4.164 9.195 11.219 1 96.69 72 LEU B O 1
ATOM 4560 N N . ILE B 1 73 ? -4.633 7.551 12.703 1 94.69 73 ILE B N 1
ATOM 4561 C CA . ILE B 1 73 ? -3.586 7.992 13.617 1 94.69 73 ILE B CA 1
ATOM 4562 C C . ILE B 1 73 ? -2.227 7.918 12.922 1 94.69 73 ILE B C 1
ATOM 4564 O O . ILE B 1 73 ? -1.391 8.812 13.086 1 94.69 73 ILE B O 1
ATOM 4568 N N . GLY B 1 74 ? -2.002 6.859 12.18 1 94.12 74 GLY B N 1
ATOM 4569 C CA . GLY B 1 74 ? -0.771 6.734 11.414 1 94.12 74 GLY B CA 1
ATOM 4570 C C . GLY B 1 74 ? -0.576 7.855 10.406 1 94.12 74 GLY B C 1
ATOM 4571 O O . GLY B 1 74 ? 0.521 8.406 10.289 1 94.12 74 GLY B O 1
ATOM 4572 N N . LEU B 1 75 ? -1.634 8.242 9.672 1 96.38 75 LEU B N 1
ATOM 4573 C CA . LEU B 1 75 ? -1.561 9.305 8.672 1 96.38 75 LEU B CA 1
ATOM 4574 C C . LEU B 1 75 ? -1.291 10.656 9.336 1 96.38 75 LEU B C 1
ATOM 4576 O O . LEU B 1 75 ? -0.522 11.461 8.82 1 96.38 75 LEU B O 1
ATOM 4580 N N . VAL B 1 76 ? -1.962 10.867 10.508 1 95.44 76 VAL B N 1
ATOM 4581 C CA . VAL B 1 76 ? -1.702 12.094 11.242 1 95.44 76 VAL B CA 1
ATOM 4582 C C . VAL B 1 76 ? -0.228 12.164 11.633 1 95.44 76 VAL B C 1
ATOM 4584 O O . VAL B 1 76 ? 0.414 13.211 11.477 1 95.44 76 VAL B O 1
ATOM 4587 N N . HIS B 1 77 ? 0.249 11.078 12.094 1 91.69 77 HIS B N 1
ATOM 4588 C CA . HIS B 1 77 ? 1.646 11.008 12.508 1 91.69 77 HIS B CA 1
ATOM 4589 C C . HIS B 1 77 ? 2.58 11.367 11.359 1 91.69 77 HIS B C 1
ATOM 4591 O O . HIS B 1 77 ? 3.531 12.125 11.539 1 91.69 77 HIS B O 1
ATOM 4597 N N . VAL B 1 78 ? 2.342 10.828 10.195 1 93.38 78 VAL B N 1
ATOM 4598 C CA . VAL B 1 78 ? 3.174 11.094 9.023 1 93.38 78 VAL B CA 1
ATOM 4599 C C . VAL B 1 78 ? 3.041 12.562 8.625 1 93.38 78 VAL B C 1
ATOM 4601 O O . VAL B 1 78 ? 4.023 13.195 8.227 1 93.38 78 VAL B O 1
ATOM 4604 N N . SER B 1 79 ? 1.883 13.172 8.789 1 94.38 79 SER B N 1
ATOM 4605 C CA . SER B 1 79 ? 1.609 14.531 8.344 1 94.38 79 SER B CA 1
ATOM 4606 C C . SER B 1 79 ? 2.336 15.555 9.211 1 94.38 79 SER B C 1
ATOM 4608 O O . SER B 1 79 ? 2.635 16.656 8.758 1 94.38 79 SER B O 1
ATOM 4610 N N . ILE B 1 80 ? 2.604 15.172 10.453 1 90.38 80 ILE B N 1
ATOM 4611 C CA . ILE B 1 80 ? 3.158 16.172 11.367 1 90.38 80 ILE B CA 1
ATOM 4612 C C . ILE B 1 80 ? 4.684 16.109 11.32 1 90.38 80 ILE B C 1
ATOM 4614 O O . ILE B 1 80 ? 5.355 16.812 12.078 1 90.38 80 ILE B O 1
ATOM 4618 N N . TYR B 1 81 ? 5.242 15.32 10.398 1 84.94 81 TYR B N 1
ATOM 4619 C CA . TYR B 1 81 ? 6.688 15.281 10.188 1 84.94 81 TYR B CA 1
ATOM 4620 C C . TYR B 1 81 ? 7.23 16.672 9.898 1 84.94 81 TYR B C 1
ATOM 4622 O O . TYR B 1 81 ? 6.652 17.422 9.109 1 84.94 81 TYR B O 1
ATOM 4630 N N . ALA B 1 82 ? 8.172 17.047 10.68 1 78.62 82 ALA B N 1
ATOM 4631 C CA . ALA B 1 82 ? 8.82 18.328 10.461 1 78.62 82 ALA B CA 1
ATOM 4632 C C . ALA B 1 82 ? 10.273 18.156 10.031 1 78.62 82 ALA B C 1
ATOM 4634 O O . ALA B 1 82 ? 11.047 17.453 10.703 1 78.62 82 ALA B O 1
ATOM 4635 N N . SER B 1 83 ? 10.477 18.375 8.711 1 71.94 83 SER B N 1
ATOM 4636 C CA . SER B 1 83 ? 11.867 18.359 8.258 1 71.94 83 SER B CA 1
ATOM 4637 C C . SER B 1 83 ? 12.586 19.641 8.672 1 71.94 83 SER B C 1
ATOM 4639 O O . SER B 1 83 ? 11.984 20.719 8.742 1 71.94 83 SER B O 1
ATOM 4641 N N . PRO B 1 84 ? 13.805 19.391 9.141 1 65.88 84 PRO B N 1
ATOM 4642 C CA . PRO B 1 84 ? 14.531 20.625 9.461 1 65.88 84 PRO B CA 1
ATOM 4643 C C . PRO B 1 84 ? 14.531 21.625 8.32 1 65.88 84 PRO B C 1
ATOM 4645 O O . PRO B 1 84 ? 14.82 21.266 7.176 1 65.88 84 PRO B O 1
ATOM 4648 N N . GLY B 1 85 ? 14.195 22.844 8.531 1 60.78 85 GLY B N 1
ATOM 4649 C CA . GLY B 1 85 ? 14.305 23.969 7.602 1 60.78 85 GLY B CA 1
ATOM 4650 C C . GLY B 1 85 ? 13.07 24.141 6.738 1 60.78 85 GLY B C 1
ATOM 4651 O O . GLY B 1 85 ? 12.945 25.141 6.027 1 60.78 85 GLY B O 1
ATOM 4652 N N . THR B 1 86 ? 12.297 22.984 6.684 1 63.69 86 THR B N 1
ATOM 4653 C CA . THR B 1 86 ? 11.164 23.141 5.773 1 63.69 86 THR B CA 1
ATOM 4654 C C . THR B 1 86 ? 9.852 23.188 6.551 1 63.69 86 THR B C 1
ATOM 4656 O O . THR B 1 86 ? 9.531 22.266 7.305 1 63.69 86 THR B O 1
ATOM 4659 N N . THR B 1 87 ? 9.328 24.25 6.84 1 66.5 87 THR B N 1
ATOM 4660 C CA . THR B 1 87 ? 7.969 24.438 7.328 1 66.5 87 THR B CA 1
ATOM 4661 C C . THR B 1 87 ? 7.078 25.031 6.238 1 66.5 87 THR B C 1
ATOM 4663 O O . THR B 1 87 ? 7.406 26.047 5.645 1 66.5 87 THR B O 1
ATOM 4666 N N . PRO B 1 88 ? 6.02 24.234 5.824 1 71.25 88 PRO B N 1
ATOM 4667 C CA . PRO B 1 88 ? 5.316 23.094 6.41 1 71.25 88 PRO B CA 1
ATOM 4668 C C . PRO B 1 88 ? 5.863 21.75 5.926 1 71.25 88 PRO B C 1
ATOM 4670 O O . PRO B 1 88 ? 6.629 21.703 4.957 1 71.25 88 PRO B O 1
ATOM 4673 N N . SER B 1 89 ? 5.43 20.734 6.594 1 79.75 89 SER B N 1
ATOM 4674 C CA . SER B 1 89 ? 5.836 19.391 6.207 1 79.75 89 SER B CA 1
ATOM 4675 C C . SER B 1 89 ? 5.512 19.109 4.746 1 79.75 89 SER B C 1
ATOM 4677 O O . SER B 1 89 ? 4.367 19.266 4.316 1 79.75 89 SER B O 1
ATOM 4679 N N . PRO B 1 90 ? 6.41 18.75 3.977 1 86.81 90 PRO B N 1
ATOM 4680 C CA . PRO B 1 90 ? 6.145 18.406 2.578 1 86.81 90 PRO B CA 1
ATOM 4681 C C . PRO B 1 90 ? 5.293 17.141 2.432 1 86.81 90 PRO B C 1
ATOM 4683 O O . PRO B 1 90 ? 4.734 16.891 1.361 1 86.81 90 PRO B O 1
ATOM 4686 N N . LEU B 1 91 ? 5.164 16.469 3.553 1 94.19 91 LEU B N 1
ATOM 4687 C CA . LEU B 1 91 ? 4.48 15.188 3.459 1 94.19 91 LEU B CA 1
ATOM 4688 C C . LEU B 1 91 ? 2.967 15.375 3.475 1 94.19 91 LEU B C 1
ATOM 4690 O O . LEU B 1 91 ? 2.223 14.469 3.084 1 94.19 91 LEU B O 1
ATOM 4694 N N . ARG B 1 92 ? 2.498 16.547 3.945 1 96.12 92 ARG B N 1
ATOM 4695 C CA . ARG B 1 92 ? 1.065 16.828 3.941 1 96.12 92 ARG B CA 1
ATOM 4696 C C . ARG B 1 92 ? 0.508 16.812 2.521 1 96.12 92 ARG B C 1
ATOM 4698 O O . ARG B 1 92 ? -0.572 16.266 2.279 1 96.12 92 ARG B O 1
ATOM 4705 N N . HIS B 1 93 ? 1.279 17.391 1.638 1 96.06 93 HIS B N 1
ATOM 4706 C CA . HIS B 1 93 ? 0.846 17.422 0.245 1 96.06 93 HIS B CA 1
ATOM 4707 C C . HIS B 1 93 ? 0.865 16.016 -0.365 1 96.06 93 HIS B C 1
ATOM 4709 O O . HIS B 1 93 ? -0.003 15.68 -1.171 1 96.06 93 HIS B O 1
ATOM 4715 N N . GLU B 1 94 ? 1.866 15.203 0.024 1 96.62 94 GLU B N 1
ATOM 4716 C CA . GLU B 1 94 ? 1.966 13.836 -0.468 1 96.62 94 GLU B CA 1
ATOM 4717 C C . GLU B 1 94 ? 0.762 13 -0.034 1 96.62 94 GLU B C 1
ATOM 4719 O O . GLU B 1 94 ? 0.299 12.133 -0.777 1 96.62 94 GLU B O 1
ATOM 4724 N N . ILE B 1 95 ? 0.26 13.195 1.167 1 97.62 95 ILE B N 1
ATOM 4725 C CA . ILE B 1 95 ? -0.886 12.461 1.695 1 97.62 95 ILE B CA 1
ATOM 4726 C C . ILE B 1 95 ? -2.123 12.766 0.854 1 97.62 95 ILE B C 1
ATOM 4728 O O . ILE B 1 95 ? -2.891 11.859 0.519 1 97.62 95 ILE B O 1
ATOM 4732 N N . VAL B 1 96 ? -2.301 14.062 0.453 1 98 96 VAL B N 1
ATOM 4733 C CA . VAL B 1 96 ? -3.451 14.453 -0.356 1 98 96 VAL B CA 1
ATOM 4734 C C . VAL B 1 96 ? -3.303 13.891 -1.77 1 98 96 VAL B C 1
ATOM 4736 O O . VAL B 1 96 ? -4.273 13.422 -2.361 1 98 96 VAL B O 1
ATOM 4739 N N . LYS B 1 97 ? -2.09 13.922 -2.307 1 96.56 97 LYS B N 1
ATOM 4740 C CA . LYS B 1 97 ? -1.82 13.398 -3.641 1 96.56 97 LYS B CA 1
ATOM 4741 C C . LYS B 1 97 ? -2.129 11.906 -3.711 1 96.56 97 LYS B C 1
ATOM 4743 O O . LYS B 1 97 ? -2.516 11.391 -4.766 1 96.56 97 LYS B O 1
ATOM 4748 N N . ALA B 1 98 ? -1.966 11.219 -2.564 1 96.31 98 ALA B N 1
ATOM 4749 C CA . ALA B 1 98 ? -2.201 9.773 -2.502 1 96.31 98 ALA B CA 1
ATOM 4750 C C . ALA B 1 98 ? -3.693 9.461 -2.553 1 96.31 98 ALA B C 1
ATOM 4752 O O . ALA B 1 98 ? -4.09 8.297 -2.594 1 96.31 98 ALA B O 1
ATOM 4753 N N . GLY B 1 99 ? -4.59 10.508 -2.49 1 96.31 99 GLY B N 1
ATOM 4754 C CA . GLY B 1 99 ? -6.023 10.312 -2.641 1 96.31 99 GLY B CA 1
ATOM 4755 C C . GLY B 1 99 ? -6.738 10.094 -1.32 1 96.31 99 GLY B C 1
ATOM 4756 O O . GLY B 1 99 ? -7.758 9.398 -1.265 1 96.31 99 GLY B O 1
ATOM 4757 N N . THR B 1 100 ? -6.238 10.664 -0.312 1 97.44 100 THR B N 1
ATOM 4758 C CA . THR B 1 100 ? -6.777 10.43 1.022 1 97.44 100 THR B CA 1
ATOM 4759 C C . THR B 1 100 ? -8.008 11.297 1.27 1 97.44 100 THR B C 1
ATOM 4761 O O . THR B 1 100 ? -8.812 11.008 2.156 1 97.44 100 THR B O 1
ATOM 4764 N N . LEU B 1 101 ? -8.234 12.406 0.523 1 97.94 101 LEU B N 1
ATOM 4765 C CA . LEU B 1 101 ? -9.258 13.391 0.839 1 97.94 101 LEU B CA 1
ATOM 4766 C C . LEU B 1 101 ? -10.656 12.812 0.631 1 97.94 101 LEU B C 1
ATOM 4768 O O . LEU B 1 101 ? -11.516 12.93 1.507 1 97.94 101 LEU B O 1
ATOM 4772 N N . PRO B 1 102 ? -10.906 12.102 -0.492 1 97.38 102 PRO B N 1
ATOM 4773 C CA . PRO B 1 102 ? -12.266 11.609 -0.696 1 97.38 102 PRO B CA 1
ATOM 4774 C C . PRO B 1 102 ? -12.719 10.648 0.403 1 97.38 102 PRO B C 1
ATOM 4776 O O . PRO B 1 102 ? -13.789 10.82 0.981 1 97.38 102 PRO B O 1
ATOM 4779 N N . PRO B 1 103 ? -11.883 9.68 0.688 1 97.31 103 PRO B N 1
ATOM 4780 C CA . PRO B 1 103 ? -12.344 8.805 1.772 1 97.31 103 PRO B CA 1
ATOM 4781 C C . PRO B 1 103 ? -12.445 9.539 3.111 1 97.31 103 PRO B C 1
ATOM 4783 O O . PRO B 1 103 ? -13.297 9.203 3.938 1 97.31 103 PRO B O 1
ATOM 4786 N N . LEU B 1 104 ? -11.625 10.523 3.393 1 97.69 104 LEU B N 1
ATOM 4787 C CA . LEU B 1 104 ? -11.703 11.297 4.629 1 97.69 104 LEU B CA 1
ATOM 4788 C C . LEU B 1 104 ? -13.039 12.031 4.73 1 97.69 104 LEU B C 1
ATOM 4790 O O . LEU B 1 104 ? -13.664 12.039 5.789 1 97.69 104 LEU B O 1
ATOM 4794 N N . VAL B 1 105 ? -13.414 12.664 3.646 1 97.88 105 VAL B N 1
ATOM 4795 C CA . VAL B 1 105 ? -14.695 13.375 3.605 1 97.88 105 VAL B CA 1
ATOM 4796 C C . VAL B 1 105 ? -15.836 12.383 3.824 1 97.88 105 VAL B C 1
ATOM 4798 O O . VAL B 1 105 ? -16.766 12.672 4.574 1 97.88 105 VAL B O 1
ATOM 4801 N N . HIS B 1 106 ? -15.711 11.266 3.238 1 97.31 106 HIS B N 1
ATOM 4802 C CA . HIS B 1 106 ? -16.734 10.234 3.393 1 97.31 106 HIS B CA 1
ATOM 4803 C C . HIS B 1 106 ? -16.828 9.766 4.84 1 97.31 106 HIS B C 1
ATOM 4805 O O . HIS B 1 106 ? -17.922 9.578 5.367 1 97.31 106 HIS B O 1
ATOM 4811 N N . ILE B 1 107 ? -15.734 9.539 5.449 1 97.25 107 ILE B N 1
ATOM 4812 C CA . ILE B 1 107 ? -15.688 9.109 6.84 1 97.25 107 ILE B CA 1
ATOM 4813 C C . ILE B 1 107 ? -16.406 10.133 7.723 1 97.25 107 ILE B C 1
ATOM 4815 O O . ILE B 1 107 ? -17.219 9.773 8.578 1 97.25 107 ILE B O 1
ATOM 4819 N N . CYS B 1 108 ? -16.172 11.406 7.516 1 97.56 108 CYS B N 1
ATOM 4820 C CA . CYS B 1 108 ? -16.781 12.469 8.305 1 97.56 108 CYS B CA 1
ATOM 4821 C C . CYS B 1 108 ? -18.281 12.5 8.094 1 97.56 108 CYS B C 1
ATOM 4823 O O . CYS B 1 108 ? -19.031 12.875 8.992 1 97.56 108 CYS B O 1
ATOM 4825 N N . ASP B 1 109 ? -18.734 12.031 6.945 1 96 109 ASP B N 1
ATOM 4826 C CA . ASP B 1 109 ? -20.141 12.094 6.598 1 96 109 ASP B CA 1
ATOM 4827 C C . ASP B 1 109 ? -20.906 10.914 7.188 1 96 109 ASP B C 1
ATOM 4829 O O . ASP B 1 109 ? -22.094 11.023 7.496 1 96 109 ASP B O 1
ATOM 4833 N N . VAL B 1 110 ? -20.188 9.812 7.312 1 95 110 VAL B N 1
ATOM 4834 C CA . VAL B 1 110 ? -20.953 8.594 7.578 1 95 110 VAL B CA 1
ATOM 4835 C C . VAL B 1 110 ? -20.641 8.086 8.984 1 95 110 VAL B C 1
ATOM 4837 O O . VAL B 1 110 ? -21.484 7.449 9.625 1 95 110 VAL B O 1
ATOM 4840 N N . VAL B 1 111 ? -19.469 8.195 9.438 1 94.56 111 VAL B N 1
ATOM 4841 C CA . VAL B 1 111 ? -19.047 7.621 10.711 1 94.56 111 VAL B CA 1
ATOM 4842 C C . VAL B 1 111 ? -19.609 8.453 11.867 1 94.56 111 VAL B C 1
ATOM 4844 O O . VAL B 1 111 ? -19.734 9.672 11.758 1 94.56 111 VAL B O 1
ATOM 4847 N N . THR B 1 112 ? -19.953 7.777 12.938 1 94.44 112 THR B N 1
ATOM 4848 C CA . THR B 1 112 ? -20.5 8.477 14.094 1 94.44 112 THR B CA 1
ATOM 4849 C C . THR B 1 112 ? -19.609 8.266 15.32 1 94.44 112 THR B C 1
ATOM 4851 O O . THR B 1 112 ? -19.766 8.953 16.328 1 94.44 112 THR B O 1
ATOM 4854 N N . ASN B 1 113 ? -18.656 7.383 15.25 1 94.38 113 ASN B N 1
ATOM 4855 C CA . ASN B 1 113 ? -17.734 7.121 16.344 1 94.38 113 ASN B CA 1
ATOM 4856 C C . ASN B 1 113 ? -16.844 8.328 16.625 1 94.38 113 ASN B C 1
ATOM 4858 O O . ASN B 1 113 ? -16.047 8.727 15.781 1 94.38 113 ASN B O 1
ATOM 4862 N N . PRO B 1 114 ? -16.953 8.914 17.812 1 95.81 114 PRO B N 1
ATOM 4863 C CA . PRO B 1 114 ? -16.219 10.164 18.094 1 95.81 114 PRO B CA 1
ATOM 4864 C C . PRO B 1 114 ? -14.711 10.008 17.969 1 95.81 114 PRO B C 1
ATOM 4866 O O . PRO B 1 114 ? -14.016 10.945 17.578 1 95.81 114 PRO B O 1
ATOM 4869 N N . ALA B 1 115 ? -14.195 8.805 18.359 1 93.44 115 ALA B N 1
ATOM 4870 C CA . ALA B 1 115 ? -12.75 8.602 18.297 1 93.44 115 ALA B CA 1
ATOM 4871 C C . ALA B 1 115 ? -12.25 8.648 16.859 1 93.44 115 ALA B C 1
ATOM 4873 O O . ALA B 1 115 ? -11.195 9.234 16.578 1 93.44 115 ALA B O 1
ATOM 4874 N N . ILE B 1 116 ? -12.984 8.031 15.984 1 95.62 116 ILE B N 1
ATOM 4875 C CA . ILE B 1 116 ? -12.609 8.008 14.578 1 95.62 116 ILE B CA 1
ATOM 4876 C C . ILE B 1 116 ? -12.766 9.398 13.969 1 95.62 116 ILE B C 1
ATOM 4878 O O . ILE B 1 116 ? -11.883 9.875 13.258 1 95.62 116 ILE B O 1
ATOM 4882 N N . LEU B 1 117 ? -13.852 10.031 14.305 1 97.25 117 LEU B N 1
ATOM 4883 C CA . LEU B 1 117 ? -14.117 11.375 13.789 1 97.25 117 LEU B CA 1
ATOM 4884 C C . LEU B 1 117 ? -13.062 12.359 14.273 1 97.25 117 LEU B C 1
ATOM 4886 O O . LEU B 1 117 ? -12.688 13.281 13.539 1 97.25 117 LEU B O 1
ATOM 4890 N N . THR B 1 118 ? -12.625 12.203 15.516 1 96.62 118 THR B N 1
ATOM 4891 C CA . THR B 1 118 ? -11.586 13.062 16.062 1 96.62 118 THR B CA 1
ATOM 4892 C C . THR B 1 118 ? -10.312 12.961 15.227 1 96.62 118 THR B C 1
ATOM 4894 O O . THR B 1 118 ? -9.727 13.977 14.852 1 96.62 118 THR B O 1
ATOM 4897 N N . GLU B 1 119 ? -9.93 11.734 14.922 1 96.12 119 GLU B N 1
ATOM 4898 C CA . GLU B 1 119 ? -8.695 11.539 14.164 1 96.12 119 GLU B CA 1
ATOM 4899 C C . GLU B 1 119 ? -8.859 12.008 12.719 1 96.12 119 GLU B C 1
ATOM 4901 O O . GLU B 1 119 ? -7.914 12.508 12.109 1 96.12 119 GLU B O 1
ATOM 4906 N N . ALA B 1 120 ? -10.031 11.82 12.148 1 98 120 ALA B N 1
ATOM 4907 C CA . ALA B 1 120 ? -10.297 12.312 10.797 1 98 120 ALA B CA 1
ATOM 4908 C C . ALA B 1 120 ? -10.203 13.836 10.75 1 98 120 ALA B C 1
ATOM 4910 O O . ALA B 1 120 ? -9.57 14.398 9.852 1 98 120 ALA B O 1
ATOM 4911 N N . ALA B 1 121 ? -10.812 14.461 11.719 1 98.25 121 ALA B N 1
ATOM 4912 C CA . ALA B 1 121 ? -10.766 15.914 11.789 1 98.25 121 ALA B CA 1
ATOM 4913 C C . ALA B 1 121 ? -9.344 16.406 12.055 1 98.25 121 ALA B C 1
ATOM 4915 O O . ALA B 1 121 ? -8.914 17.422 11.5 1 98.25 121 ALA B O 1
ATOM 4916 N N . ARG B 1 122 ? -8.656 15.719 12.945 1 97.5 122 ARG B N 1
ATOM 4917 C CA . ARG B 1 122 ? -7.266 16.047 13.242 1 97.5 122 ARG B CA 1
ATOM 4918 C C . ARG B 1 122 ? -6.406 15.977 11.984 1 97.5 122 ARG B C 1
ATOM 4920 O O . ARG B 1 122 ? -5.574 16.859 11.742 1 97.5 122 ARG B O 1
ATOM 4927 N N . LEU B 1 123 ? -6.598 14.953 11.203 1 98 123 LEU B N 1
ATOM 4928 C CA . LEU B 1 123 ? -5.855 14.82 9.953 1 98 123 LEU B CA 1
ATOM 4929 C C . LEU B 1 123 ? -6.203 15.961 9 1 98 123 LEU B C 1
ATOM 4931 O O . LEU B 1 123 ? -5.312 16.547 8.383 1 98 123 LEU B O 1
ATOM 4935 N N . LEU B 1 124 ? -7.496 16.297 8.875 1 98.56 124 LEU B N 1
ATOM 4936 C CA . LEU B 1 124 ? -7.91 17.391 8.008 1 98.56 124 LEU B CA 1
ATOM 4937 C C . LEU B 1 124 ? -7.281 18.703 8.461 1 98.56 124 LEU B C 1
ATOM 4939 O O . LEU B 1 124 ? -6.887 19.516 7.625 1 98.56 124 LEU B O 1
ATOM 4943 N N . ALA B 1 125 ? -7.195 18.844 9.766 1 98.19 125 ALA B N 1
ATOM 4944 C CA . ALA B 1 125 ? -6.562 20.047 10.305 1 98.19 125 ALA B CA 1
ATOM 4945 C C . ALA B 1 125 ? -5.094 20.125 9.906 1 98.19 125 ALA B C 1
ATOM 4947 O O . ALA B 1 125 ? -4.598 21.188 9.531 1 98.19 125 ALA B O 1
ATOM 4948 N N . SER B 1 126 ? -4.414 19.031 9.984 1 96.81 126 SER B N 1
ATOM 4949 C CA . SER B 1 126 ? -3.004 18.984 9.617 1 96.81 126 SER B CA 1
ATOM 4950 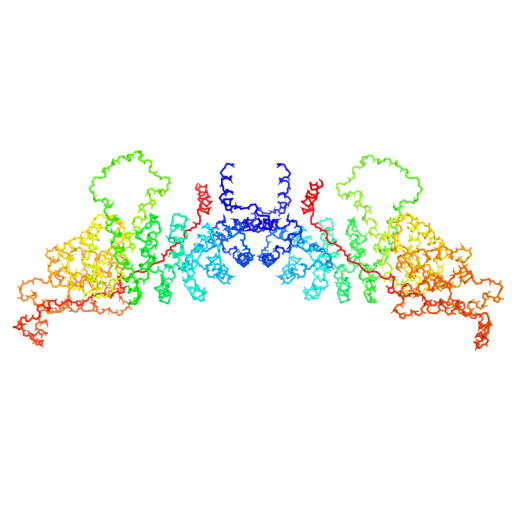C C . SER B 1 126 ? -2.809 19.25 8.133 1 96.81 126 SER B C 1
ATOM 4952 O O . SER B 1 126 ? -1.906 19.984 7.734 1 96.81 126 SER B O 1
ATOM 4954 N N . LEU B 1 127 ? -3.607 18.656 7.34 1 97.69 127 LEU B N 1
ATOM 4955 C CA . LEU B 1 127 ? -3.508 18.812 5.891 1 97.69 127 LEU B CA 1
ATOM 4956 C C . LEU B 1 127 ? -3.828 20.234 5.477 1 97.69 127 LEU B C 1
ATOM 4958 O O . LEU B 1 127 ? -3.244 20.766 4.523 1 97.69 127 LEU B O 1
ATOM 4962 N N . ALA B 1 128 ? -4.73 20.875 6.203 1 97.88 128 ALA B N 1
ATOM 4963 C CA . ALA B 1 128 ? -5.184 22.234 5.898 1 97.88 128 ALA B CA 1
ATOM 4964 C C . ALA B 1 128 ? -4.074 23.25 6.148 1 97.88 128 ALA B C 1
ATOM 4966 O O . ALA B 1 128 ? -4.117 24.359 5.625 1 97.88 128 ALA B O 1
ATOM 4967 N N . ALA B 1 129 ? -3.104 22.875 6.918 1 95.69 129 ALA B N 1
ATOM 4968 C CA . ALA B 1 129 ? -2.004 23.781 7.234 1 95.69 129 ALA B CA 1
ATOM 4969 C C . ALA B 1 129 ? -1.088 23.969 6.027 1 95.69 129 ALA B C 1
ATOM 4971 O O . ALA B 1 129 ? -0.293 24.906 5.984 1 95.69 129 ALA B O 1
ATOM 4972 N N . SER B 1 130 ? -1.184 23.141 4.992 1 94.81 130 SER B N 1
ATOM 4973 C CA . SER B 1 130 ? -0.345 23.234 3.803 1 94.81 130 SER B CA 1
ATOM 4974 C C . SER B 1 130 ? -1.04 24.031 2.699 1 94.81 130 SER B C 1
ATOM 4976 O O . SER B 1 130 ? -2.113 23.641 2.232 1 94.81 130 SER B O 1
ATOM 4978 N N . PRO B 1 131 ? -0.426 25.125 2.225 1 94.69 131 PRO B N 1
ATOM 4979 C CA . PRO B 1 131 ? -1.037 25.922 1.154 1 94.69 131 PRO B CA 1
ATOM 4980 C C . PRO B 1 131 ? -1.276 25.109 -0.116 1 94.69 131 PRO B C 1
ATOM 4982 O O . PRO B 1 131 ? -2.25 25.344 -0.833 1 94.69 131 PRO B O 1
ATOM 4985 N N . LEU B 1 132 ? -0.485 24.062 -0.374 1 94.81 132 LEU B N 1
ATOM 4986 C CA . LEU B 1 132 ? -0.569 23.266 -1.59 1 94.81 132 LEU B CA 1
ATOM 4987 C C . LEU B 1 132 ? -1.848 22.438 -1.605 1 94.81 132 LEU B C 1
ATOM 4989 O O . LEU B 1 132 ? -2.303 22 -2.67 1 94.81 132 LEU B O 1
ATOM 4993 N N . ASN B 1 133 ? -2.377 22.234 -0.402 1 97.19 133 ASN B N 1
ATOM 4994 C CA . ASN B 1 133 ? -3.533 21.344 -0.301 1 97.19 133 ASN B CA 1
ATOM 4995 C C . ASN B 1 133 ? -4.844 22.125 -0.411 1 97.19 133 ASN B C 1
ATOM 4997 O O . ASN B 1 133 ? -5.906 21.531 -0.6 1 97.19 133 ASN B O 1
ATOM 5001 N N . LYS B 1 134 ? -4.832 23.453 -0.275 1 97.19 134 LYS B N 1
ATOM 5002 C CA . LYS B 1 134 ? -6.027 24.25 -0.063 1 97.19 134 LYS B CA 1
ATOM 5003 C C . LYS B 1 134 ? -6.945 24.203 -1.283 1 97.19 134 LYS B C 1
ATOM 5005 O O . LYS B 1 134 ? -8.172 24.156 -1.146 1 97.19 134 LYS B O 1
ATOM 5010 N N . THR B 1 135 ? -6.379 24.234 -2.502 1 96.88 135 THR B N 1
ATOM 5011 C CA . THR B 1 135 ? -7.203 24.156 -3.705 1 96.88 135 THR B CA 1
ATOM 5012 C C . THR B 1 135 ? -7.949 22.828 -3.766 1 96.88 135 THR B C 1
ATOM 5014 O O . THR B 1 135 ? -9.148 22.797 -4.059 1 96.88 135 THR B O 1
ATOM 5017 N N . ALA B 1 136 ? -7.234 21.75 -3.5 1 97.12 136 ALA B N 1
ATOM 5018 C CA . ALA B 1 136 ? -7.848 20.422 -3.527 1 97.12 136 ALA B CA 1
ATOM 5019 C C . ALA B 1 136 ? -8.914 20.297 -2.443 1 97.12 136 ALA B C 1
ATOM 5021 O O . ALA B 1 136 ? -9.961 19.672 -2.666 1 97.12 136 ALA B O 1
ATOM 5022 N N . MET B 1 137 ? -8.664 20.797 -1.269 1 97.81 137 MET B N 1
ATOM 5023 C CA . MET B 1 137 ? -9.594 20.703 -0.149 1 97.81 137 MET B CA 1
ATOM 5024 C C . MET B 1 137 ? -10.852 21.531 -0.413 1 97.81 137 MET B C 1
ATOM 5026 O O . MET B 1 137 ? -11.953 21.125 -0.039 1 97.81 137 MET B O 1
ATOM 5030 N N . ALA B 1 138 ? -10.641 22.672 -1.103 1 97.31 138 ALA B N 1
ATOM 5031 C CA . ALA B 1 138 ? -11.797 23.469 -1.513 1 97.31 138 ALA B CA 1
ATOM 5032 C C . ALA B 1 138 ? -12.648 22.719 -2.525 1 97.31 138 ALA B C 1
ATOM 5034 O O . ALA B 1 138 ? -13.875 22.703 -2.422 1 97.31 138 ALA B O 1
ATOM 5035 N N . ALA B 1 139 ? -11.984 22.078 -3.459 1 96.44 139 ALA B N 1
ATOM 5036 C CA . ALA B 1 139 ? -12.672 21.359 -4.527 1 96.44 139 ALA B CA 1
ATOM 5037 C C . ALA B 1 139 ? -13.469 20.188 -3.969 1 96.44 139 ALA B C 1
ATOM 5039 O O . ALA B 1 139 ? -14.531 19.859 -4.492 1 96.44 139 ALA B O 1
ATOM 5040 N N . LYS B 1 140 ? -12.977 19.625 -2.861 1 96.69 140 LYS B N 1
ATOM 5041 C CA . LYS B 1 140 ? -13.648 18.453 -2.279 1 96.69 140 LYS B CA 1
ATOM 5042 C C . LYS B 1 140 ? -14.641 18.875 -1.2 1 96.69 140 LYS B C 1
ATOM 5044 O O . LYS B 1 140 ? -15.203 18.031 -0.503 1 96.69 140 LYS B O 1
ATOM 5049 N N . HIS B 1 141 ? -14.898 20.156 -1.011 1 97 141 HIS B N 1
ATOM 5050 C CA . HIS B 1 141 ? -15.883 20.734 -0.112 1 97 141 HIS B CA 1
ATOM 5051 C C . HIS B 1 141 ? -15.609 20.359 1.338 1 97 141 HIS B C 1
ATOM 5053 O O . HIS B 1 141 ? -16.516 19.938 2.057 1 97 141 HIS B O 1
ATOM 5059 N N . VAL B 1 142 ? -14.352 20.469 1.686 1 98.44 142 VAL B N 1
ATOM 5060 C CA . VAL B 1 142 ? -13.945 20.109 3.039 1 98.44 142 VAL B CA 1
ATOM 5061 C C . VAL B 1 142 ? -14.578 21.062 4.043 1 98.44 142 VAL B C 1
ATOM 5063 O O . VAL B 1 142 ? -14.953 20.672 5.148 1 98.44 142 VAL B O 1
ATOM 5066 N N . VAL B 1 143 ? -14.742 22.359 3.686 1 98.62 143 VAL B N 1
ATOM 5067 C CA . VAL B 1 143 ? -15.352 23.344 4.574 1 98.62 143 VAL B CA 1
ATOM 5068 C C . VAL B 1 143 ? -16.766 22.906 4.922 1 98.62 143 VAL B C 1
ATOM 5070 O O . VAL B 1 143 ? -17.172 22.969 6.09 1 98.62 143 VAL B O 1
ATOM 5073 N N . ARG B 1 144 ? -17.484 22.469 3.939 1 97.88 144 ARG B N 1
ATOM 5074 C CA . ARG B 1 144 ? -18.859 22.016 4.16 1 97.88 144 ARG B CA 1
ATOM 5075 C C . ARG B 1 144 ? -18.891 20.812 5.094 1 97.88 144 ARG B C 1
ATOM 5077 O O . ARG B 1 144 ? -19.75 20.734 5.973 1 97.88 144 ARG B O 1
ATOM 5084 N N . THR B 1 145 ? -18.031 19.938 4.828 1 98.19 145 THR B N 1
ATOM 5085 C CA . THR B 1 145 ? -17.953 18.719 5.641 1 98.19 145 THR B CA 1
ATOM 5086 C C . THR B 1 145 ? -17.656 19.078 7.102 1 98.19 145 THR B C 1
ATOM 5088 O O . THR B 1 145 ? -18.312 18.547 8.008 1 98.19 145 THR B O 1
ATOM 5091 N N . LEU B 1 146 ? -16.734 19.969 7.363 1 98.69 146 LEU B N 1
ATOM 5092 C CA . LEU B 1 146 ? -16.359 20.359 8.711 1 98.69 146 LEU B CA 1
ATOM 5093 C C . LEU B 1 146 ? -17.469 21.156 9.375 1 98.69 146 LEU B C 1
ATOM 5095 O O . LEU B 1 146 ? -17.734 20.984 10.57 1 98.69 146 LEU B O 1
ATOM 5099 N N . ALA B 1 147 ? -18.078 22 8.578 1 98.44 147 ALA B N 1
ATOM 5100 C CA . ALA B 1 147 ? -19.219 22.766 9.086 1 98.44 147 ALA B CA 1
ATOM 5101 C C . ALA B 1 147 ? -20.344 21.844 9.539 1 98.44 147 ALA B C 1
ATOM 5103 O O . ALA B 1 147 ? -20.969 22.062 10.586 1 98.44 147 ALA B O 1
ATOM 5104 N N . LYS B 1 148 ? -20.562 20.844 8.758 1 97.69 148 LYS B N 1
ATOM 5105 C CA . LYS B 1 148 ? -21.594 19.875 9.102 1 97.69 148 LYS B CA 1
ATOM 5106 C C . LYS B 1 148 ? -21.25 19.156 10.406 1 97.69 148 LYS B C 1
ATOM 5108 O O . LYS B 1 148 ? -22.141 18.891 11.227 1 97.69 148 LYS B O 1
ATOM 5113 N N . LEU B 1 149 ? -20 18.797 10.633 1 97.94 149 LEU B N 1
ATOM 5114 C CA . LEU B 1 149 ? -19.578 18.156 11.875 1 97.94 149 LEU B CA 1
ATOM 5115 C C . LEU B 1 149 ? -19.906 19.047 13.078 1 97.94 149 LEU B C 1
ATOM 5117 O O . LEU B 1 149 ? -20.406 18.562 14.094 1 97.94 149 LEU B O 1
ATOM 5121 N N . LEU B 1 150 ? -19.641 20.359 12.953 1 98.12 150 LEU B N 1
ATOM 5122 C CA . LEU B 1 150 ? -19.891 21.297 14.039 1 98.12 150 LEU B CA 1
ATOM 5123 C C . LEU B 1 150 ? -21.375 21.375 14.352 1 98.12 150 LEU B C 1
ATOM 5125 O O . LEU B 1 150 ? -21.781 21.266 15.508 1 98.12 150 LEU B O 1
ATOM 5129 N N . THR B 1 151 ? -22.172 21.516 13.32 1 96.62 151 THR B N 1
ATOM 5130 C CA . THR B 1 151 ? -23.594 21.719 13.523 1 96.62 151 THR B CA 1
ATOM 5131 C C . THR B 1 151 ? -24.25 20.453 14.031 1 96.62 151 THR B C 1
ATOM 5133 O O . THR B 1 151 ? -25.219 20.5 14.789 1 96.62 151 THR B O 1
ATOM 5136 N N . THR B 1 152 ? -23.734 19.359 13.609 1 96.44 152 THR B N 1
ATOM 5137 C CA . THR B 1 152 ? -24.312 18.078 14.008 1 96.44 152 THR B CA 1
ATOM 5138 C C . THR B 1 152 ? -24.016 17.781 15.477 1 96.44 152 THR B C 1
ATOM 5140 O O . THR B 1 152 ? -24.891 17.281 16.203 1 96.44 152 THR B O 1
ATOM 5143 N N . TYR B 1 153 ? -22.875 18.125 15.945 1 96.38 153 TYR B N 1
ATOM 5144 C CA . TYR B 1 153 ? -22.469 17.609 17.234 1 96.38 153 TYR B CA 1
ATOM 5145 C C . TYR B 1 153 ? -22.359 18.734 18.266 1 96.38 153 TYR B C 1
ATOM 5147 O O . TYR B 1 153 ? -21.953 18.5 19.406 1 96.38 153 TYR B O 1
ATOM 5155 N N . GLU B 1 154 ? -22.766 20.016 17.938 1 94.94 154 GLU B N 1
ATOM 5156 C CA . GLU B 1 154 ? -22.75 21.125 18.875 1 94.94 154 GLU B CA 1
ATOM 5157 C C . GLU B 1 154 ? -23.641 20.859 20.078 1 94.94 154 GLU B C 1
ATOM 5159 O O . GLU B 1 154 ? -23.406 21.375 21.172 1 94.94 154 GLU B O 1
ATOM 5164 N N . SER B 1 155 ? -24.641 19.969 19.828 1 93.94 155 SER B N 1
ATOM 5165 C CA . SER B 1 155 ? -25.625 19.703 20.875 1 93.94 155 SER B CA 1
ATOM 5166 C C . SER B 1 155 ? -25.094 18.688 21.875 1 93.94 155 SER B C 1
ATOM 5168 O O . SER B 1 155 ? -25.625 18.562 22.969 1 93.94 155 SER B O 1
ATOM 5170 N N . THR B 1 156 ? -24.094 17.953 21.578 1 93.94 156 THR B N 1
ATOM 5171 C CA . THR B 1 156 ? -23.5 16.969 22.484 1 93.94 156 THR B CA 1
ATOM 5172 C C . THR B 1 156 ? -22 17.203 22.609 1 93.94 156 THR B C 1
ATOM 5174 O O . THR B 1 156 ? -21.188 16.312 22.344 1 93.94 156 THR B O 1
ATOM 5177 N N . PRO B 1 157 ? -21.656 18.406 23.141 1 90.19 157 PRO B N 1
ATOM 5178 C CA . PRO B 1 157 ? -20.25 18.797 23.141 1 90.19 157 PRO B CA 1
ATOM 5179 C C . PRO B 1 157 ? -19.406 17.938 24.078 1 90.19 157 PRO B C 1
ATOM 5181 O O . PRO B 1 157 ? -18.188 17.797 23.875 1 90.19 157 PRO B O 1
ATOM 5184 N N . ASP B 1 158 ? -20 17.312 25.078 1 91.38 158 ASP B N 1
ATOM 5185 C CA . ASP B 1 158 ? -19.234 16.5 26.031 1 91.38 158 ASP B CA 1
ATOM 5186 C C . ASP B 1 158 ? -18.703 15.242 25.375 1 91.38 158 ASP B C 1
ATOM 5188 O O . ASP B 1 158 ? -17.531 14.875 25.562 1 91.38 158 ASP B O 1
ATOM 5192 N N . LYS B 1 159 ? -19.516 14.617 24.562 1 93.31 159 LYS B N 1
ATOM 5193 C CA . LYS B 1 159 ? -19.156 13.375 23.891 1 93.31 159 LYS B CA 1
ATOM 5194 C C . LYS B 1 159 ? -18.266 13.648 22.688 1 93.31 159 LYS B C 1
ATOM 5196 O O . LYS B 1 159 ? -17.375 12.844 22.359 1 93.31 159 LYS B O 1
ATOM 5201 N N . TYR B 1 160 ? -18.422 14.812 22.016 1 96.62 160 TYR B N 1
ATOM 5202 C CA . TYR B 1 160 ? -17.75 15.078 20.75 1 96.62 160 TYR B CA 1
ATOM 5203 C C . TYR B 1 160 ? -16.828 16.297 20.875 1 96.62 160 TYR B C 1
ATOM 5205 O O . TYR B 1 160 ? -16.641 17.031 19.906 1 96.62 160 TYR B O 1
ATOM 5213 N N . ALA B 1 161 ? -16.328 16.547 22.078 1 96.38 161 ALA B N 1
ATOM 5214 C CA . ALA B 1 161 ? -15.508 17.719 22.328 1 96.38 161 ALA B CA 1
ATOM 5215 C C . ALA B 1 161 ? -14.289 17.75 21.406 1 96.38 161 ALA B C 1
ATOM 5217 O O . ALA B 1 161 ? -13.984 18.781 20.812 1 96.38 161 ALA B O 1
ATOM 5218 N N . SER B 1 162 ? -13.625 16.578 21.281 1 95.88 162 SER B N 1
ATOM 5219 C CA . SER B 1 162 ? -12.414 16.531 20.469 1 95.88 162 SER B CA 1
ATOM 5220 C C . SER B 1 162 ? -12.742 16.688 18.984 1 95.88 162 SER B C 1
ATOM 5222 O O . SER B 1 162 ? -11.969 17.281 18.234 1 95.88 162 SER B O 1
ATOM 5224 N N . VAL B 1 163 ? -13.852 16.141 18.578 1 97.69 163 VAL B N 1
ATOM 5225 C CA . VAL B 1 163 ? -14.289 16.297 17.203 1 97.69 163 VAL B CA 1
ATOM 5226 C C . VAL B 1 163 ? -14.516 17.766 16.891 1 97.69 163 VAL B C 1
ATOM 5228 O O . VAL B 1 163 ? -14.055 18.266 15.859 1 97.69 163 VAL B O 1
ATOM 5231 N N . LEU B 1 164 ? -15.219 18.422 17.797 1 98.25 164 LEU B N 1
ATOM 5232 C CA . LEU B 1 164 ? -15.5 19.844 17.625 1 98.25 164 LEU B CA 1
ATOM 5233 C C . LEU B 1 164 ? -14.211 20.656 17.625 1 98.25 164 LEU B C 1
ATOM 5235 O O . LEU B 1 164 ? -14.039 21.531 16.781 1 98.25 164 LEU B O 1
ATOM 5239 N N . GLU B 1 165 ? -13.328 20.344 18.516 1 97.5 165 GLU B N 1
ATOM 5240 C CA . GLU B 1 165 ? -12.055 21.047 18.625 1 97.5 165 GLU B CA 1
ATOM 5241 C C . GLU B 1 165 ? -11.273 20.969 17.312 1 97.5 165 GLU B C 1
ATOM 5243 O O . GLU B 1 165 ? -10.852 21.984 16.766 1 97.5 165 GLU B O 1
ATOM 5248 N N . PHE B 1 166 ? -11.109 19.797 16.828 1 98.06 166 PHE B N 1
ATOM 5249 C CA . PHE B 1 166 ? -10.242 19.641 15.664 1 98.06 166 PHE B CA 1
ATOM 5250 C C . PHE B 1 166 ? -10.953 20.062 14.391 1 98.06 166 PHE B C 1
ATOM 5252 O O . PHE B 1 166 ? -10.312 20.484 13.422 1 98.06 166 PHE B O 1
ATOM 5259 N N . ALA B 1 167 ? -12.289 19.969 14.352 1 98.69 167 ALA B N 1
ATOM 5260 C CA . ALA B 1 167 ? -13.016 20.562 13.227 1 98.69 167 ALA B CA 1
ATOM 5261 C C . ALA B 1 167 ? -12.805 22.078 13.164 1 98.69 167 ALA B C 1
ATOM 5263 O O . ALA B 1 167 ? -12.625 22.641 12.078 1 98.69 167 ALA B O 1
ATOM 5264 N N . LEU B 1 168 ? -12.836 22.688 14.312 1 98.75 168 LEU B N 1
ATOM 5265 C CA . LEU B 1 168 ? -12.578 24.125 14.391 1 98.75 168 LEU B CA 1
ATOM 5266 C C . LEU B 1 168 ? -11.148 24.453 13.969 1 98.75 168 LEU B C 1
ATOM 5268 O O . LEU B 1 168 ? -10.93 25.391 13.195 1 98.75 168 LEU B O 1
ATOM 5272 N N . VAL B 1 169 ? -10.211 23.672 14.445 1 98.5 169 VAL B N 1
ATOM 5273 C CA . VAL B 1 169 ? -8.82 23.891 14.07 1 98.5 169 VAL B CA 1
ATOM 5274 C C . VAL B 1 169 ? -8.656 23.734 12.562 1 98.5 169 VAL B C 1
ATOM 5276 O O . VAL B 1 169 ? -7.93 24.516 11.93 1 98.5 169 VAL B O 1
ATOM 5279 N N . ALA B 1 170 ? -9.273 22.75 12.023 1 98.69 170 ALA B N 1
ATOM 5280 C CA . ALA B 1 170 ? -9.195 22.547 10.578 1 98.69 170 ALA B CA 1
ATOM 5281 C C . ALA B 1 170 ? -9.75 23.75 9.82 1 98.69 170 ALA B C 1
ATOM 5283 O O . ALA B 1 170 ? -9.148 24.203 8.844 1 98.69 170 ALA B O 1
ATOM 5284 N N . LEU B 1 171 ? -10.891 24.266 10.242 1 98.75 171 LEU B N 1
ATOM 5285 C CA . LEU B 1 171 ? -11.492 25.438 9.594 1 98.75 171 LEU B CA 1
ATOM 5286 C C . LEU B 1 171 ? -10.578 26.656 9.719 1 98.75 171 LEU B C 1
ATOM 5288 O O . LEU B 1 171 ? -10.438 27.422 8.766 1 98.75 171 LEU B O 1
ATOM 5292 N N . SER B 1 172 ? -9.984 26.797 10.922 1 98.44 172 SER B N 1
ATOM 5293 C CA . SER B 1 172 ? -9.047 27.891 11.125 1 98.44 172 SER B CA 1
ATOM 5294 C C . SER B 1 172 ? -7.871 27.797 10.156 1 98.44 172 SER B C 1
ATOM 5296 O O . SER B 1 172 ? -7.488 28.797 9.547 1 98.44 172 SER B O 1
ATOM 5298 N N . ASN B 1 173 ? -7.348 26.641 10 1 98.19 173 ASN B N 1
ATOM 5299 C CA . ASN B 1 173 ? -6.195 26.438 9.125 1 98.19 173 ASN B CA 1
ATOM 5300 C C . ASN B 1 173 ? -6.574 26.578 7.656 1 98.19 173 ASN B C 1
ATOM 5302 O O . ASN B 1 173 ? -5.77 27.047 6.844 1 98.19 173 ASN B O 1
ATOM 5306 N N . LEU B 1 174 ? -7.789 26.219 7.297 1 98.38 174 LEU B N 1
ATOM 5307 C CA . LEU B 1 174 ? -8.258 26.406 5.93 1 98.38 174 LEU B CA 1
ATOM 5308 C C . LEU B 1 174 ? -8.383 27.891 5.605 1 98.38 174 LEU B C 1
ATOM 5310 O O . LEU B 1 174 ? -8.047 28.328 4.5 1 98.38 174 LEU B O 1
ATOM 5314 N N . ALA B 1 175 ? -8.836 28.656 6.582 1 98.06 175 ALA B N 1
ATOM 5315 C CA . ALA B 1 175 ? -9.039 30.094 6.375 1 98.06 175 ALA B CA 1
ATOM 5316 C C . ALA B 1 175 ? -7.707 30.828 6.312 1 98.06 175 ALA B C 1
ATOM 5318 O O . ALA B 1 175 ? -7.617 31.906 5.723 1 98.06 175 ALA B O 1
ATOM 5319 N N . HIS B 1 176 ? -6.703 30.266 6.883 1 97.38 176 HIS B N 1
ATOM 5320 C CA . HIS B 1 176 ? -5.398 30.906 6.945 1 97.38 176 HIS B CA 1
ATOM 5321 C C . HIS B 1 176 ? -4.785 31.047 5.559 1 97.38 176 HIS B C 1
ATOM 5323 O O . HIS B 1 176 ? -4.672 30.062 4.82 1 97.38 176 HIS B O 1
ATOM 5329 N N . ASP B 1 177 ? -4.477 32.219 5.16 1 94.81 177 ASP B N 1
ATOM 5330 C CA . ASP B 1 177 ? -3.762 32.594 3.941 1 94.81 177 ASP B CA 1
ATOM 5331 C C . ASP B 1 177 ? -4.559 32.188 2.701 1 94.81 177 ASP B C 1
ATOM 5333 O O . ASP B 1 177 ? -3.988 31.75 1.702 1 94.81 177 ASP B O 1
ATOM 5337 N N . SER B 1 178 ? -5.883 32.188 2.834 1 95.81 178 SER B N 1
ATOM 5338 C CA . SER B 1 178 ? -6.75 31.891 1.693 1 95.81 178 SER B CA 1
ATOM 5339 C C . SER B 1 178 ? -8.047 32.688 1.773 1 95.81 178 SER B C 1
ATOM 5341 O O . SER B 1 178 ? -8.938 32.344 2.559 1 95.81 178 SER B O 1
ATOM 5343 N N . ASP B 1 179 ? -8.148 33.625 0.888 1 95.06 179 ASP B N 1
ATOM 5344 C CA . ASP B 1 179 ? -9.352 34.438 0.882 1 95.06 179 ASP B CA 1
ATOM 5345 C C . ASP B 1 179 ? -10.57 33.656 0.457 1 95.06 179 ASP B C 1
ATOM 5347 O O . ASP B 1 179 ? -11.664 33.844 0.991 1 95.06 179 ASP B O 1
ATOM 5351 N N . VAL B 1 180 ? -10.328 32.75 -0.462 1 95.06 180 VAL B N 1
ATOM 5352 C CA . VAL B 1 180 ? -11.414 31.938 -1.005 1 95.06 180 VAL B CA 1
ATOM 5353 C C . VAL B 1 180 ? -11.984 31.031 0.087 1 95.06 180 VAL B C 1
ATOM 5355 O O . VAL B 1 180 ? -13.195 30.984 0.295 1 95.06 180 VAL B O 1
ATOM 5358 N N . LEU B 1 181 ? -11.094 30.391 0.816 1 97.5 181 LEU B N 1
ATOM 5359 C CA . LEU B 1 181 ? -11.547 29.453 1.842 1 97.5 181 LEU B CA 1
ATOM 5360 C C . LEU B 1 181 ? -12.078 30.203 3.059 1 97.5 181 LEU B C 1
ATOM 5362 O O . LEU B 1 181 ? -13.008 29.734 3.721 1 97.5 181 LEU B O 1
ATOM 5366 N N . ARG B 1 182 ? -11.484 31.328 3.346 1 97.56 182 ARG B N 1
ATOM 5367 C CA . ARG B 1 182 ? -12.008 32.188 4.414 1 97.56 182 ARG B CA 1
ATOM 5368 C C . ARG B 1 182 ? -13.469 32.531 4.152 1 97.56 182 ARG B C 1
ATOM 5370 O O . ARG B 1 182 ? -14.305 32.469 5.051 1 97.56 182 ARG B O 1
ATOM 5377 N N . THR B 1 183 ? -13.734 32.938 2.924 1 97.25 183 THR B N 1
ATOM 5378 C CA . THR B 1 183 ? -15.094 33.312 2.525 1 97.25 183 THR B CA 1
ATOM 5379 C C . THR B 1 183 ? -16.016 32.094 2.555 1 97.25 183 THR B C 1
ATOM 5381 O O . THR B 1 183 ? -17.172 32.188 2.953 1 97.25 183 THR B O 1
ATOM 5384 N N . GLN B 1 184 ? -15.5 30.938 2.141 1 97.25 184 GLN B N 1
ATOM 5385 C CA . GLN B 1 184 ? -16.297 29.719 2.188 1 97.25 184 GLN B CA 1
ATOM 5386 C C . GLN B 1 184 ? -16.703 29.375 3.619 1 97.25 184 GLN B C 1
ATOM 5388 O O . GLN B 1 184 ? -17.828 28.953 3.865 1 97.25 184 GLN B O 1
ATOM 5393 N N . VAL B 1 185 ? -15.789 29.547 4.547 1 98.19 185 VAL B N 1
ATOM 5394 C CA . VAL B 1 185 ? -16.094 29.281 5.945 1 98.19 185 VAL B CA 1
ATOM 5395 C C . VAL B 1 185 ? -17.172 30.25 6.438 1 98.19 185 VAL B C 1
ATOM 5397 O O . VAL B 1 185 ? -18.141 29.859 7.082 1 98.19 185 VAL B O 1
ATOM 5400 N N . ALA B 1 186 ? -17.016 31.516 6.086 1 97.81 186 ALA B N 1
ATOM 5401 C CA . ALA B 1 186 ? -17.938 32.562 6.504 1 97.81 186 ALA B CA 1
ATOM 5402 C C . ALA B 1 186 ? -19.344 32.312 5.961 1 97.81 186 ALA B C 1
ATOM 5404 O O . ALA B 1 186 ? -20.328 32.625 6.621 1 97.81 186 ALA B O 1
ATOM 5405 N N . GLN B 1 187 ? -19.422 31.688 4.789 1 96.12 187 GLN B N 1
ATOM 5406 C CA . GLN B 1 187 ? -20.703 31.5 4.109 1 96.12 187 GLN B CA 1
ATOM 5407 C C . GLN B 1 187 ? -21.25 30.109 4.367 1 96.12 187 GLN B C 1
ATOM 5409 O O . GLN B 1 187 ? -22.344 29.766 3.891 1 96.12 187 GLN B O 1
ATOM 5414 N N . SER B 1 188 ? -20.547 29.281 5.074 1 95.38 188 SER B N 1
ATOM 5415 C CA . SER B 1 188 ? -20.922 27.875 5.273 1 95.38 188 SER B CA 1
ATOM 5416 C C . SER B 1 188 ? -22.078 27.75 6.254 1 95.38 188 SER B C 1
ATOM 5418 O O . SER B 1 188 ? -22.703 26.688 6.363 1 95.38 188 SER B O 1
ATOM 5420 N N . GLY B 1 189 ? -22.438 28.844 6.949 1 92.06 189 GLY B N 1
ATOM 5421 C CA . GLY B 1 189 ? -23.453 28.797 8 1 92.06 189 GLY B CA 1
ATOM 5422 C C . GLY B 1 189 ? -22.891 28.312 9.328 1 92.06 189 GLY B C 1
ATOM 5423 O O . GLY B 1 189 ? -23.625 28.25 10.328 1 92.06 189 GLY B O 1
ATOM 5424 N N . ALA B 1 190 ? -21.594 28.094 9.383 1 96.44 190 ALA B N 1
ATOM 5425 C CA . ALA B 1 190 ? -20.984 27.531 10.586 1 96.44 190 ALA B CA 1
ATOM 5426 C C . ALA B 1 190 ? -20.625 28.625 11.586 1 96.44 190 ALA B C 1
ATOM 5428 O O . ALA B 1 190 ? -20.406 28.359 12.766 1 96.44 190 ALA B O 1
ATOM 5429 N N . VAL B 1 191 ? -20.531 29.922 11.203 1 98.31 191 VAL B N 1
ATOM 5430 C CA . VAL B 1 191 ? -20.031 31.016 12.039 1 98.31 191 VAL B CA 1
ATOM 5431 C C . VAL B 1 191 ? -20.906 31.156 13.273 1 98.31 191 VAL B C 1
ATOM 5433 O O . VAL B 1 191 ? -20.406 31.359 14.383 1 98.31 191 VAL B O 1
ATOM 5436 N N . ALA B 1 192 ? -22.234 31.016 13.07 1 97.88 192 ALA B N 1
ATOM 5437 C CA . ALA B 1 192 ? -23.156 31.094 14.203 1 97.88 192 ALA B CA 1
ATOM 5438 C C . ALA B 1 192 ? -22.875 29.969 15.203 1 97.88 192 ALA B C 1
ATOM 5440 O O . ALA B 1 192 ? -22.891 30.188 16.422 1 97.88 192 ALA B O 1
ATOM 5441 N N . CYS B 1 193 ? -22.734 28.828 14.641 1 97.75 193 CYS B N 1
ATOM 5442 C CA . CYS B 1 193 ? -22.406 27.672 15.477 1 97.75 193 CYS B CA 1
ATOM 5443 C C . CYS B 1 193 ? -21.109 27.891 16.234 1 97.75 193 CYS B C 1
ATOM 5445 O O . CYS B 1 193 ? -21.016 27.578 17.422 1 97.75 193 CYS B O 1
ATOM 5447 N N . ILE B 1 194 ? -20.047 28.438 15.578 1 98.69 194 ILE B N 1
ATOM 5448 C CA . ILE B 1 194 ? -18.75 28.688 16.188 1 98.69 194 ILE B CA 1
ATOM 5449 C C . ILE B 1 194 ? -18.906 29.672 17.359 1 98.69 194 ILE B C 1
ATOM 5451 O O . ILE B 1 194 ? -18.328 29.484 18.422 1 98.69 194 ILE B O 1
ATOM 5455 N N . SER B 1 195 ? -19.703 30.688 17.172 1 98.38 195 SER B N 1
ATOM 5456 C CA . SER B 1 195 ? -19.969 31.656 18.219 1 98.38 195 SER B CA 1
ATOM 5457 C C . SER B 1 195 ? -20.656 31.016 19.422 1 98.38 195 SER B C 1
ATOM 5459 O O . SER B 1 195 ? -20.328 31.328 20.562 1 98.38 195 SER B O 1
ATOM 5461 N N . ARG B 1 196 ? -21.578 30.125 19.172 1 97.69 196 ARG B N 1
ATOM 5462 C CA . ARG B 1 196 ? -22.266 29.438 20.266 1 97.69 196 ARG B CA 1
ATOM 5463 C C . ARG B 1 196 ? -21.312 28.516 21.016 1 97.69 196 ARG B C 1
ATOM 5465 O O . ARG B 1 196 ? -21.391 28.391 22.234 1 97.69 196 ARG B O 1
ATOM 5472 N N . LEU B 1 197 ? -20.469 27.828 20.266 1 97.62 197 LEU B N 1
ATOM 5473 C CA . LEU B 1 197 ? -19.484 26.969 20.906 1 97.62 197 LEU B CA 1
ATOM 5474 C C . LEU B 1 197 ? -18.562 27.766 21.812 1 97.62 197 LEU B C 1
ATOM 5476 O O . LEU B 1 197 ? -18.203 27.312 22.906 1 97.62 197 LEU B O 1
ATOM 5480 N N . LEU B 1 198 ? -18.141 28.953 21.359 1 97.88 198 LEU B N 1
ATOM 5481 C CA . LEU B 1 198 ? -17.312 29.844 22.172 1 97.88 198 LEU B CA 1
ATOM 5482 C C . LEU B 1 198 ? -18.031 30.25 23.438 1 97.88 198 LEU B C 1
ATOM 5484 O O . LEU B 1 198 ? -17.422 30.328 24.516 1 97.88 198 LEU B O 1
ATOM 5488 N N . ALA B 1 199 ? -19.297 30.391 23.391 1 96.38 199 ALA B N 1
ATOM 5489 C CA . ALA B 1 199 ? -20.109 30.906 24.484 1 96.38 199 ALA B CA 1
ATOM 5490 C C . ALA B 1 199 ? -20.422 29.828 25.516 1 96.38 199 ALA B C 1
ATOM 5492 O O . ALA B 1 199 ? -20.328 30.047 26.719 1 96.38 199 ALA B O 1
ATOM 5493 N N . ASP B 1 200 ? -20.797 28.625 25.031 1 90.56 200 ASP B N 1
ATOM 5494 C CA . ASP B 1 200 ? -21.562 27.719 25.859 1 90.56 200 ASP B CA 1
ATOM 5495 C C . ASP B 1 200 ? -20.781 26.438 26.188 1 90.56 200 ASP B C 1
ATOM 5497 O O . ASP B 1 200 ? -21.094 25.734 27.141 1 90.56 200 ASP B O 1
ATOM 5501 N N . VAL B 1 201 ? -19.844 26.141 25.406 1 93 201 VAL B N 1
ATOM 5502 C CA . VAL B 1 201 ? -19.203 24.828 25.562 1 93 201 VAL B CA 1
ATOM 5503 C C . VAL B 1 201 ? -18.281 24.859 26.781 1 93 201 VAL B C 1
ATOM 5505 O O . VAL B 1 201 ? -17.484 25.797 26.938 1 93 201 VAL B O 1
ATOM 5508 N N . PRO B 1 202 ? -18.391 23.969 27.656 1 91.5 202 PRO B N 1
ATOM 5509 C CA . PRO B 1 202 ? -17.578 23.984 28.875 1 91.5 202 PRO B CA 1
ATOM 5510 C C . PRO B 1 202 ? -16.109 23.641 28.609 1 91.5 202 PRO B C 1
ATOM 5512 O O . PRO B 1 202 ? -15.227 24.062 29.344 1 91.5 202 PRO B O 1
ATOM 5515 N N . THR B 1 203 ? -15.859 22.859 27.594 1 93.44 203 THR B N 1
ATOM 5516 C CA . THR B 1 203 ? -14.5 22.422 27.281 1 93.44 203 THR B CA 1
ATOM 5517 C C . THR B 1 203 ? -13.664 23.594 26.766 1 93.44 203 THR B C 1
ATOM 5519 O O . THR B 1 203 ? -13.938 24.125 25.688 1 93.44 203 THR B O 1
ATOM 5522 N N . LEU B 1 204 ? -12.609 23.969 27.469 1 93.38 204 LEU B N 1
ATOM 5523 C CA . LEU B 1 204 ? -11.82 25.156 27.188 1 93.38 204 LEU B CA 1
ATOM 5524 C C . LEU B 1 204 ? -11.109 25.031 25.844 1 93.38 204 LEU B C 1
ATOM 5526 O O . LEU B 1 204 ? -10.961 26.031 25.125 1 93.38 204 LEU B O 1
ATOM 5530 N N . SER B 1 205 ? -10.602 23.828 25.531 1 94.38 205 SER B N 1
ATOM 5531 C CA . SER B 1 205 ? -9.883 23.656 24.281 1 94.38 205 SER B CA 1
ATOM 5532 C C . SER B 1 205 ? -10.781 23.953 23.078 1 94.38 205 SER B C 1
ATOM 5534 O O . SER B 1 205 ? -10.312 24.469 22.062 1 94.38 205 SER B O 1
ATOM 5536 N N . VAL B 1 206 ? -12.031 23.609 23.219 1 97.06 206 VAL B N 1
ATOM 5537 C CA . VAL B 1 206 ? -12.992 23.906 22.156 1 97.06 206 VAL B CA 1
ATOM 5538 C C . VAL B 1 206 ? -13.211 25.406 22.047 1 97.06 206 VAL B C 1
ATOM 5540 O O . VAL B 1 206 ? -13.273 25.969 20.953 1 97.06 206 VAL B O 1
ATOM 5543 N N . ARG B 1 207 ? -13.297 26.078 23.156 1 97.38 207 ARG B N 1
ATOM 5544 C CA . ARG B 1 207 ? -13.484 27.516 23.172 1 97.38 207 ARG B CA 1
ATOM 5545 C C . ARG B 1 207 ? -12.266 28.234 22.578 1 97.38 207 ARG B C 1
ATOM 5547 O O . ARG B 1 207 ? -12.398 29.234 21.875 1 97.38 207 ARG B O 1
ATOM 5554 N N . VAL B 1 208 ? -11.078 27.719 22.922 1 97.31 208 VAL B N 1
ATOM 5555 C CA . VAL B 1 208 ? -9.852 28.266 22.359 1 97.31 208 VAL B CA 1
ATOM 5556 C C . VAL B 1 208 ? -9.898 28.156 20.844 1 97.31 208 VAL B C 1
ATOM 5558 O O . VAL B 1 208 ? -9.602 29.125 20.125 1 97.31 208 VAL B O 1
ATOM 5561 N N . ALA B 1 209 ? -10.227 26.984 20.375 1 98.06 209 ALA B N 1
ATOM 5562 C CA . ALA B 1 209 ? -10.289 26.766 18.922 1 98.06 209 ALA B CA 1
ATOM 5563 C C . ALA B 1 209 ? -11.359 27.625 18.281 1 98.06 209 ALA B C 1
ATOM 5565 O O . ALA B 1 209 ? -11.172 28.125 17.156 1 98.06 209 ALA B O 1
ATOM 5566 N N . ALA B 1 210 ? -12.484 27.781 18.938 1 98.62 210 ALA B N 1
ATOM 5567 C CA . ALA B 1 210 ? -13.562 28.625 18.422 1 98.62 210 ALA B CA 1
ATOM 5568 C C . ALA B 1 210 ? -13.125 30.078 18.312 1 98.62 210 ALA B C 1
ATOM 5570 O O . ALA B 1 210 ? -13.383 30.734 17.297 1 98.62 210 ALA B O 1
ATOM 5571 N N . ALA B 1 211 ? -12.461 30.594 19.344 1 98.56 211 ALA B N 1
ATOM 5572 C CA . ALA B 1 211 ? -11.961 31.969 19.328 1 98.56 211 ALA B CA 1
ATOM 5573 C C . ALA B 1 211 ? -10.961 32.188 18.188 1 98.56 211 ALA B C 1
ATOM 5575 O O . ALA B 1 211 ? -11 33.188 17.5 1 98.56 211 ALA B O 1
ATOM 5576 N N . HIS B 1 212 ? -10.062 31.203 18.047 1 98.56 212 HIS B N 1
ATOM 5577 C CA . HIS B 1 212 ? -9.07 31.266 16.984 1 98.56 212 HIS B CA 1
ATOM 5578 C C . HIS B 1 212 ? -9.727 31.281 15.617 1 98.56 212 HIS B C 1
ATOM 5580 O O . HIS B 1 212 ? -9.32 32.031 14.727 1 98.56 212 HIS B O 1
ATOM 5586 N N . THR B 1 213 ? -10.711 30.438 15.445 1 98.69 213 THR B N 1
ATOM 5587 C CA . THR B 1 213 ? -11.391 30.344 14.164 1 98.69 213 THR B CA 1
ATOM 5588 C C . THR B 1 213 ? -12.086 31.672 13.82 1 98.69 213 THR B C 1
ATOM 5590 O O . THR B 1 213 ? -12.008 32.156 12.688 1 98.69 213 THR B O 1
ATOM 5593 N N . LEU B 1 214 ? -12.781 32.25 14.781 1 98.62 214 LEU B N 1
ATOM 5594 C CA . LEU B 1 214 ? -13.43 33.562 14.562 1 98.62 214 LEU B CA 1
ATOM 5595 C C . LEU B 1 214 ? -12.406 34.625 14.195 1 98.62 214 LEU B C 1
ATOM 5597 O O . LEU B 1 214 ? -12.672 35.469 13.336 1 98.62 214 LEU B O 1
ATOM 5601 N N . ALA B 1 215 ? -11.25 34.531 14.883 1 98.44 215 ALA B N 1
ATOM 5602 C CA . ALA B 1 215 ? -10.195 35.5 14.586 1 98.44 215 ALA B CA 1
ATOM 5603 C C . ALA B 1 215 ? -9.711 35.375 13.148 1 98.44 215 ALA B C 1
ATOM 5605 O O . ALA B 1 215 ? -9.547 36.375 12.445 1 98.44 215 ALA B O 1
ATOM 5606 N N . ASN B 1 216 ? -9.523 34.156 12.688 1 98.44 216 ASN B N 1
ATOM 5607 C CA . ASN B 1 216 ? -9.031 33.938 11.328 1 98.44 216 ASN B CA 1
ATOM 5608 C C . ASN B 1 216 ? -10.094 34.281 10.289 1 98.44 216 ASN B C 1
ATOM 5610 O O . ASN B 1 216 ? -9.781 34.812 9.219 1 98.44 216 ASN B O 1
ATOM 5614 N N . VAL B 1 217 ? -11.367 34 10.562 1 98.19 217 VAL B N 1
ATOM 5615 C CA . VAL B 1 217 ? -12.453 34.312 9.641 1 98.19 217 VAL B CA 1
ATOM 5616 C C . VAL B 1 217 ? -12.609 35.844 9.547 1 98.19 217 VAL B C 1
ATOM 5618 O O . VAL B 1 217 ? -12.891 36.375 8.469 1 98.19 217 VAL B O 1
ATOM 5621 N N . GLY B 1 218 ? -12.367 36.531 10.633 1 97.75 218 GLY B N 1
ATOM 5622 C CA . GLY B 1 218 ? -12.523 37.969 10.695 1 97.75 218 GLY B CA 1
ATOM 5623 C C . GLY B 1 218 ? -11.289 38.719 10.242 1 97.75 218 GLY B C 1
ATOM 5624 O O . GLY B 1 218 ? -11.25 39.969 10.289 1 97.75 218 GLY B O 1
ATOM 5625 N N . PHE B 1 219 ? -10.305 38.094 9.773 1 97.5 219 PHE B N 1
ATOM 5626 C CA . PHE B 1 219 ? -9.016 38.656 9.422 1 97.5 219 PHE B CA 1
ATOM 5627 C C . PHE B 1 219 ? -9.156 39.594 8.227 1 97.5 219 PHE B C 1
ATOM 5629 O O . PHE B 1 219 ? -8.562 40.688 8.203 1 97.5 219 PHE B O 1
ATOM 5636 N N . ALA B 1 220 ? -9.906 39.219 7.293 1 92.69 220 ALA B N 1
ATOM 5637 C CA . ALA B 1 220 ? -10.031 40 6.07 1 92.69 220 ALA B CA 1
ATOM 5638 C C . ALA B 1 220 ? -11.414 39.812 5.441 1 92.69 220 ALA B C 1
ATOM 5640 O O . ALA B 1 220 ? -12.023 38.75 5.57 1 92.69 220 ALA B O 1
ATOM 5641 N N . GLY B 1 221 ? -11.852 40.875 4.777 1 92.5 221 GLY B N 1
ATOM 5642 C CA . GLY B 1 221 ? -13.094 40.812 4.035 1 92.5 221 GLY B CA 1
ATOM 5643 C C . GLY B 1 221 ? -14.281 41.344 4.809 1 92.5 221 GLY B C 1
ATOM 5644 O O . GLY B 1 221 ? -14.648 40.812 5.852 1 92.5 221 GLY B O 1
ATOM 5645 N N . ALA B 1 222 ? -14.844 42.312 4.285 1 91.94 222 ALA B N 1
ATOM 5646 C CA . ALA B 1 222 ? -15.969 43 4.941 1 91.94 222 ALA B CA 1
ATOM 5647 C C . ALA B 1 222 ? -17.141 42.031 5.121 1 91.94 222 ALA B C 1
ATOM 5649 O O . ALA B 1 222 ? -17.812 42.062 6.156 1 91.94 222 ALA B O 1
ATOM 5650 N N . THR B 1 223 ? -17.344 41.188 4.133 1 93.38 223 THR B N 1
ATOM 5651 C CA . THR B 1 223 ? -18.438 40.219 4.191 1 93.38 223 THR B CA 1
ATOM 5652 C C . THR B 1 223 ? -18.172 39.188 5.277 1 93.38 223 THR B C 1
ATOM 5654 O O . THR B 1 223 ? -19.094 38.812 6 1 93.38 223 THR B O 1
ATOM 5657 N N . ASN B 1 224 ? -16.938 38.688 5.395 1 96.5 224 ASN B N 1
ATOM 5658 C CA . ASN B 1 224 ? -16.562 37.719 6.422 1 96.5 224 ASN B CA 1
ATOM 5659 C C . ASN B 1 224 ? -16.734 38.281 7.824 1 96.5 224 ASN B C 1
ATOM 5661 O O . ASN B 1 224 ? -17.266 37.625 8.711 1 96.5 224 ASN B O 1
ATOM 5665 N N . GLN B 1 225 ? -16.266 39.562 7.984 1 96.69 225 GLN B N 1
ATOM 5666 C CA . GLN B 1 225 ? -16.406 40.219 9.266 1 96.69 225 GLN B CA 1
ATOM 5667 C C . GLN B 1 225 ? -17.875 40.469 9.609 1 96.69 225 GLN B C 1
ATOM 5669 O O . GLN B 1 225 ? -18.281 40.344 10.766 1 96.69 225 GLN B O 1
ATOM 5674 N N . GLY B 1 226 ? -18.641 40.844 8.531 1 95.81 226 GLY B N 1
ATOM 5675 C CA . GLY B 1 226 ? -20.078 40.969 8.719 1 95.81 226 GLY B CA 1
ATOM 5676 C C . GLY B 1 226 ? -20.734 39.688 9.234 1 95.81 226 GLY B C 1
ATOM 5677 O O . GLY B 1 226 ? -21.625 39.75 10.078 1 95.81 226 GLY B O 1
ATOM 5678 N N . ALA B 1 227 ? -20.297 38.562 8.727 1 97 227 ALA B N 1
ATOM 5679 C CA . ALA B 1 227 ? -20.828 37.281 9.164 1 97 227 ALA B CA 1
ATOM 5680 C C . ALA B 1 227 ? -20.516 37.031 10.641 1 97 227 ALA B C 1
ATOM 5682 O O . ALA B 1 227 ? -21.344 36.469 11.367 1 97 227 ALA B O 1
ATOM 5683 N N . VAL B 1 228 ? -19.344 37.406 11.125 1 98.12 228 VAL B N 1
ATOM 5684 C CA . VAL B 1 228 ? -18.953 37.219 12.516 1 98.12 228 VAL B CA 1
ATOM 5685 C C . VAL B 1 228 ? -19.828 38.125 13.406 1 98.12 228 VAL B C 1
ATOM 5687 O O . VAL B 1 228 ? -20.297 37.688 14.453 1 98.12 228 VAL B O 1
ATOM 5690 N N . PHE B 1 229 ? -20.062 39.344 12.984 1 97.12 229 PHE B N 1
ATOM 5691 C CA . PHE B 1 229 ? -20.875 40.25 13.75 1 97.12 229 PHE B CA 1
ATOM 5692 C C . PHE B 1 229 ? -22.328 39.781 13.805 1 97.12 229 PHE B C 1
ATOM 5694 O O . PHE B 1 229 ? -22.969 39.875 14.859 1 97.12 229 PHE B O 1
ATOM 5701 N N . MET B 1 230 ? -22.828 39.344 12.633 1 96.75 230 MET B N 1
ATOM 5702 C CA . MET B 1 230 ? -24.203 38.875 12.586 1 96.75 230 MET B CA 1
ATOM 5703 C C . MET B 1 230 ? -24.406 37.719 13.547 1 96.75 230 MET B C 1
ATOM 5705 O O . MET B 1 230 ? -25.469 37.562 14.141 1 96.75 230 MET B O 1
ATOM 5709 N N . ALA B 1 231 ? -23.359 36.906 13.727 1 97.44 231 ALA B N 1
ATOM 5710 C CA . ALA B 1 231 ? -23.406 35.75 14.609 1 97.44 231 ALA B CA 1
ATOM 5711 C C . ALA B 1 231 ? -23.062 36.156 16.047 1 97.44 231 ALA B C 1
ATOM 5713 O O . ALA B 1 231 ? -22.891 35.281 16.906 1 97.44 231 ALA B O 1
ATOM 5714 N N . GLN B 1 232 ? -22.891 37.438 16.312 1 97.5 232 GLN B N 1
ATOM 5715 C CA . GLN B 1 232 ? -22.531 38 17.609 1 97.5 232 GLN B CA 1
ATOM 5716 C C . GLN B 1 232 ? -21.172 37.469 18.078 1 97.5 232 GLN B C 1
ATOM 5718 O O . GLN B 1 232 ? -20.969 37.25 19.266 1 97.5 232 GLN B O 1
ATOM 5723 N N . GLY B 1 233 ? -20.375 37.188 17.109 1 98.06 233 GLY B N 1
ATOM 5724 C CA . GLY B 1 233 ? -19.047 36.688 17.453 1 98.06 233 GLY B CA 1
ATOM 5725 C C . GLY B 1 233 ? -18.219 37.719 18.219 1 98.06 233 GLY B C 1
ATOM 5726 O O . GLY B 1 233 ? -17.422 37.344 19.078 1 98.06 233 GLY B O 1
ATOM 5727 N N . ASP B 1 234 ? -18.344 38.969 17.922 1 97.81 234 ASP B N 1
ATOM 5728 C CA . ASP B 1 234 ? -17.641 40.031 18.609 1 97.81 234 ASP B CA 1
ATOM 5729 C C . ASP B 1 234 ? -18.031 40.062 20.094 1 97.81 234 ASP B C 1
ATOM 5731 O O . ASP B 1 234 ? -17.156 40.156 20.969 1 97.81 234 ASP B O 1
ATOM 5735 N N . MET B 1 235 ? -19.266 39.938 20.344 1 98.19 235 MET B N 1
ATOM 5736 C CA . MET B 1 235 ? -19.766 39.969 21.719 1 98.19 235 MET B CA 1
ATOM 5737 C C . MET B 1 235 ? -19.219 38.812 22.531 1 98.19 235 MET B C 1
ATOM 5739 O O . MET B 1 235 ? -18.859 38.938 23.703 1 98.19 235 MET B O 1
ATOM 5743 N N . GLU B 1 236 ? -19.281 37.688 21.844 1 98.19 236 GLU B N 1
ATOM 5744 C CA . GLU B 1 236 ? -18.797 36.5 22.547 1 98.19 236 GLU B CA 1
ATOM 5745 C C . GLU B 1 236 ? -17.297 36.562 22.812 1 98.19 236 GLU B C 1
ATOM 5747 O O . GLU B 1 236 ? -16.828 36.094 23.844 1 98.19 236 GLU B O 1
ATOM 5752 N N . LEU B 1 237 ? -16.531 37.062 21.859 1 98.56 237 LEU B N 1
ATOM 5753 C CA . LEU B 1 237 ? -15.102 37.281 22.078 1 98.56 237 LEU B CA 1
ATOM 5754 C C . LEU B 1 237 ? -14.867 38.219 23.266 1 98.56 237 LEU B C 1
ATOM 5756 O O . LEU B 1 237 ? -14 37.938 24.094 1 98.56 237 LEU B O 1
ATOM 5760 N N . ILE B 1 238 ? -15.594 39.281 23.359 1 98.56 238 ILE B N 1
ATOM 5761 C CA . ILE B 1 238 ? -15.469 40.25 24.453 1 98.56 238 ILE B CA 1
ATOM 5762 C C . ILE B 1 238 ? -15.812 39.562 25.781 1 98.56 238 ILE B C 1
ATOM 5764 O O . ILE B 1 238 ? -15.109 39.75 26.766 1 98.56 238 ILE B O 1
ATOM 5768 N N . LYS B 1 239 ? -16.906 38.844 25.734 1 97.88 239 LYS B N 1
ATOM 5769 C CA . LYS B 1 239 ? -17.328 38.156 26.953 1 97.88 239 LYS B CA 1
ATOM 5770 C C . LYS B 1 239 ? -16.234 37.219 27.438 1 97.88 239 LYS B C 1
ATOM 5772 O O . LYS B 1 239 ? -15.984 37.125 28.641 1 97.88 239 LYS B O 1
ATOM 5777 N N . GLN B 1 240 ? -15.633 36.5 26.516 1 96.81 240 GLN B N 1
ATOM 5778 C CA . GLN B 1 240 ? -14.562 35.562 26.875 1 96.81 240 GLN B CA 1
ATOM 5779 C C . GLN B 1 240 ? -13.359 36.312 27.438 1 96.81 240 GLN B C 1
ATOM 5781 O O . GLN B 1 240 ? -12.734 35.875 28.406 1 96.81 240 GLN B O 1
ATOM 5786 N N . LEU B 1 241 ? -13.008 37.406 26.797 1 97 241 LEU B N 1
ATOM 5787 C CA . LEU B 1 241 ? -11.906 38.25 27.25 1 97 241 LEU B CA 1
ATOM 5788 C C . LEU B 1 241 ? -12.141 38.719 28.672 1 97 241 LEU B C 1
ATOM 5790 O O . LEU B 1 241 ? -11.266 38.594 29.531 1 97 241 LEU B O 1
ATOM 5794 N N . VAL B 1 242 ? -13.32 39.188 28.969 1 97.31 242 VAL B N 1
ATOM 5795 C CA . VAL B 1 242 ? -13.664 39.781 30.266 1 97.31 242 VAL B CA 1
ATOM 5796 C C . VAL B 1 242 ? -13.719 38.688 31.328 1 97.31 242 VAL B C 1
ATOM 5798 O O . VAL B 1 242 ? -13.156 38.844 32.438 1 97.31 242 VAL B O 1
ATOM 5801 N N . ALA B 1 243 ? -14.367 37.656 31 1 95.25 243 ALA B N 1
ATOM 5802 C CA . ALA B 1 243 ? -14.539 36.562 31.953 1 95.25 243 ALA B CA 1
ATOM 5803 C C . ALA B 1 243 ? -13.203 35.969 32.344 1 95.25 243 ALA B C 1
ATOM 5805 O O . ALA B 1 243 ? -12.961 35.656 33.531 1 95.25 243 ALA B O 1
ATOM 5806 N N . THR B 1 244 ? -12.359 35.719 31.359 1 93.81 244 THR B N 1
ATOM 5807 C CA . THR B 1 244 ? -11.094 35.062 31.625 1 93.81 244 THR B CA 1
ATOM 5808 C C . THR B 1 244 ? -10.109 36 32.281 1 93.81 244 THR B C 1
ATOM 5810 O O . THR B 1 244 ? -9.273 35.594 33.094 1 93.81 244 THR B O 1
ATOM 5813 N N . ALA B 1 245 ? -10.141 37.312 32 1 93.94 245 ALA B N 1
ATOM 5814 C CA . ALA B 1 245 ? -9.242 38.312 32.562 1 93.94 245 ALA B CA 1
ATOM 5815 C C . ALA B 1 245 ? -9.43 38.438 34.094 1 93.94 245 ALA B C 1
ATOM 5817 O O . ALA B 1 245 ? -8.477 38.719 34.812 1 93.94 245 ALA B O 1
ATOM 5818 N N . LYS B 1 246 ? -10.602 38.188 34.594 1 90.62 246 LYS B N 1
ATOM 5819 C CA . LYS B 1 246 ? -10.898 38.281 36.031 1 90.62 246 LYS B CA 1
ATOM 5820 C C . LYS B 1 246 ? -10.094 37.25 36.812 1 90.62 246 LYS B C 1
ATOM 5822 O O . LYS B 1 246 ? -9.781 37.438 37.969 1 90.62 246 LYS B O 1
ATOM 5827 N N . GLY B 1 247 ? -9.789 36.25 36.156 1 84.38 247 GLY B N 1
ATOM 5828 C CA . GLY B 1 247 ? -9.039 35.188 36.844 1 84.38 247 GLY B CA 1
ATOM 5829 C C . GLY B 1 247 ? -7.539 35.406 36.781 1 84.38 247 GLY B C 1
ATOM 5830 O O . GLY B 1 247 ? -6.781 34.688 37.438 1 84.38 247 GLY B O 1
ATOM 5831 N N . VAL B 1 248 ? -7.055 36.344 36.031 1 84 248 VAL B N 1
ATOM 5832 C CA . VAL B 1 248 ? -5.625 36.625 35.938 1 84 248 VAL B CA 1
ATOM 5833 C C . VAL B 1 248 ? -5.176 37.438 37.156 1 84 248 VAL B C 1
ATOM 5835 O O . VAL B 1 248 ? -5.746 38.469 37.469 1 84 248 VAL B O 1
ATOM 5838 N N . PRO B 1 249 ? -4.375 36.812 38.094 1 70.69 249 PRO B N 1
ATOM 5839 C CA . PRO B 1 249 ? -3.971 37.531 39.312 1 70.69 249 PRO B CA 1
ATOM 5840 C C . PRO B 1 249 ? -3.258 38.844 39.031 1 70.69 249 PRO B C 1
ATOM 5842 O O . PRO B 1 249 ? -2.518 38.938 38.031 1 70.69 249 PRO B O 1
ATOM 5845 N N . SER B 1 250 ? -3.67 39.844 39.625 1 59.5 250 SER B N 1
ATOM 5846 C CA . SER B 1 250 ? -3.01 41.156 39.562 1 59.5 250 SER B CA 1
ATOM 5847 C C . SER B 1 250 ? -1.647 41.125 40.25 1 59.5 250 SER B C 1
ATOM 5849 O O . SER B 1 250 ? -1.444 40.375 41.188 1 59.5 250 SER B O 1
ATOM 5851 N N . GLY B 1 251 ? -0.41 41.688 40.094 1 47.5 251 GLY B N 1
ATOM 5852 C CA . GLY B 1 251 ? 0.987 41.844 40.5 1 47.5 251 GLY B CA 1
ATOM 5853 C C . GLY B 1 251 ? 1.31 41.188 41.812 1 47.5 251 GLY B C 1
ATOM 5854 O O . GLY B 1 251 ? 2.48 41 42.156 1 47.5 251 GLY B O 1
ATOM 5855 N N . GLY B 1 252 ? 0.969 41.781 43.156 1 40.09 252 GLY B N 1
ATOM 5856 C CA . GLY B 1 252 ? 1.966 41.75 44.219 1 40.09 252 GLY B CA 1
ATOM 5857 C C . GLY B 1 252 ? 2.457 40.344 44.531 1 40.09 252 GLY B C 1
ATOM 5858 O O . GLY B 1 252 ? 3.566 39.969 44.156 1 40.09 252 GLY B O 1
ATOM 5859 N N . VAL B 1 253 ? 2.215 39.906 46 1 37.69 253 VAL B N 1
ATOM 5860 C CA . VAL B 1 253 ? 2.791 38.812 46.781 1 37.69 253 VAL B CA 1
ATOM 5861 C C . VAL B 1 253 ? 2.312 37.469 46.25 1 37.69 253 VAL B C 1
ATOM 5863 O O . VAL B 1 253 ? 1.115 37.281 46.031 1 37.69 253 VAL B O 1
ATOM 5866 N N . ALA B 1 254 ? 3.211 36.812 45.594 1 39.06 254 ALA B N 1
ATOM 5867 C CA . ALA B 1 254 ? 3.092 35.375 45.438 1 39.06 254 ALA B CA 1
ATOM 5868 C C . ALA B 1 254 ? 2.451 34.719 46.656 1 39.06 254 ALA B C 1
ATOM 5870 O O . ALA B 1 254 ? 3.119 34.531 47.688 1 39.06 254 ALA B O 1
ATOM 5871 N N . SER B 1 255 ? 1.499 35.25 47.312 1 30.38 255 SER B N 1
ATOM 5872 C CA . SER B 1 255 ? 1.079 34.344 48.375 1 30.38 255 SER B CA 1
ATOM 5873 C C . SER B 1 255 ? 0.832 32.938 47.844 1 30.38 255 SER B C 1
ATOM 5875 O O . SER B 1 255 ? 0.083 32.75 46.875 1 30.38 255 SER B O 1
ATOM 5877 N N . ALA B 1 256 ? 1.826 32.156 48.094 1 36.97 256 ALA B N 1
ATOM 5878 C CA . ALA B 1 256 ? 1.744 30.703 48.094 1 36.97 256 ALA B CA 1
ATOM 5879 C C . ALA B 1 256 ? 0.406 30.234 48.656 1 36.97 256 ALA B C 1
ATOM 5881 O O . ALA B 1 256 ? 0.277 30 49.844 1 36.97 256 ALA B O 1
ATOM 5882 N N . SER B 1 257 ? -0.604 30.812 48.625 1 32.66 257 SER B N 1
ATOM 5883 C CA . SER B 1 257 ? -1.592 30.016 49.344 1 32.66 257 SER B CA 1
ATOM 5884 C C . SER B 1 257 ? -1.556 28.562 48.906 1 32.66 257 SER B C 1
ATOM 5886 O O . SER B 1 257 ? -1.468 28.266 47.688 1 32.66 257 SER B O 1
ATOM 5888 N N . PRO B 1 258 ? -1.122 27.672 49.875 1 32.19 258 PRO B N 1
ATOM 5889 C CA . PRO B 1 258 ? -1.104 26.234 49.594 1 32.19 258 PRO B CA 1
ATOM 5890 C C . PRO B 1 258 ? -2.363 25.766 48.875 1 32.19 258 PRO B C 1
ATOM 5892 O O . PRO B 1 258 ? -3.428 26.375 49.031 1 32.19 258 PRO B O 1
ATOM 5895 N N . PRO B 1 259 ? -2.105 25.062 47.844 1 31.48 259 PRO B N 1
ATOM 5896 C CA . PRO B 1 259 ? -3.283 24.406 47.281 1 31.48 259 PRO B CA 1
ATOM 5897 C C . PRO B 1 259 ? -4.223 23.844 48.344 1 31.48 259 PRO B C 1
ATOM 5899 O O . PRO B 1 259 ? -3.768 23.234 49.312 1 31.48 259 PRO B O 1
ATOM 5902 N N . SER B 1 260 ? -5.043 24.625 48.781 1 31.75 260 SER B N 1
ATOM 5903 C CA . SER B 1 260 ? -6.055 23.906 49.531 1 31.75 260 SER B CA 1
ATOM 5904 C C . SER B 1 260 ? -6.379 22.562 48.875 1 31.75 260 SER B C 1
ATOM 5906 O O . SER B 1 260 ? -6.438 22.469 47.656 1 31.75 260 SER B O 1
ATOM 5908 N N . ALA B 1 261 ? -6.16 21.484 49.719 1 29.08 261 ALA B N 1
ATOM 5909 C CA . ALA B 1 261 ? -6.227 20.047 49.438 1 29.08 261 ALA B CA 1
ATOM 5910 C C . ALA B 1 261 ? -7.301 19.734 48.406 1 29.08 261 ALA B C 1
ATOM 5912 O O . ALA B 1 261 ? -7.039 19.047 47.406 1 29.08 261 ALA B O 1
ATOM 5913 N N . ARG B 1 262 ? -8.438 19.344 49.094 1 28.3 262 ARG B N 1
ATOM 5914 C CA . ARG B 1 262 ? -9.367 18.25 48.781 1 28.3 262 ARG B CA 1
ATOM 5915 C C . ARG B 1 262 ? -10.281 18.625 47.625 1 28.3 262 ARG B C 1
ATOM 5917 O O . ARG B 1 262 ? -11.305 17.984 47.406 1 28.3 262 ARG B O 1
ATOM 5924 N N . CYS B 1 263 ? -10.461 19.844 47.406 1 25.38 263 CYS B N 1
ATOM 5925 C CA . CYS B 1 263 ? -11.68 19.719 46.625 1 25.38 263 CYS B CA 1
ATOM 5926 C C . CYS B 1 263 ? -11.469 18.797 45.438 1 25.38 263 CYS B C 1
ATOM 5928 O O . CYS B 1 263 ? -10.516 18.969 44.656 1 25.38 263 CYS B O 1
ATOM 5930 N N . ALA B 1 264 ? -11.914 17.609 45.469 1 29.44 264 ALA B N 1
ATOM 5931 C CA . ALA B 1 264 ? -12.195 16.547 44.531 1 29.44 264 ALA B CA 1
ATOM 5932 C C . ALA B 1 264 ? -12.5 17.125 43.125 1 29.44 264 ALA B C 1
ATOM 5934 O O . ALA B 1 264 ? -13.617 17.562 42.875 1 29.44 264 ALA B O 1
ATOM 5935 N N . SER B 1 265 ? -11.742 17.969 42.781 1 28.36 265 SER B N 1
ATOM 5936 C CA . SER B 1 265 ? -11.977 18.469 41.438 1 28.36 265 SER B CA 1
ATOM 5937 C C . SER B 1 265 ? -12.336 17.344 40.469 1 28.36 265 SER B C 1
ATOM 5939 O O . SER B 1 265 ? -11.781 16.234 40.562 1 28.36 265 SER B O 1
ATOM 5941 N N . SER B 1 266 ? -13.523 17.359 39.969 1 33.88 266 SER B N 1
ATOM 5942 C CA . SER B 1 266 ? -14.078 16.406 39 1 33.88 266 SER B CA 1
ATOM 5943 C C . SER B 1 266 ? -13.023 15.945 38 1 33.88 266 SER B C 1
ATOM 5945 O O . SER B 1 266 ? -12.086 16.688 37.688 1 33.88 266 SER B O 1
ATOM 5947 N N . ALA B 1 267 ? -12.914 14.695 37.812 1 39.66 267 ALA B N 1
ATOM 5948 C CA . ALA B 1 267 ? -12.125 13.812 36.969 1 39.66 267 ALA B CA 1
ATOM 5949 C C . ALA B 1 267 ? -11.773 14.492 35.656 1 39.66 267 ALA B C 1
ATOM 5951 O O . ALA B 1 267 ? -10.828 14.094 34.969 1 39.66 267 ALA B O 1
ATOM 5952 N N . ASN B 1 268 ? -12.695 15.328 35.125 1 39.34 268 ASN B N 1
ATOM 5953 C CA . ASN B 1 268 ? -12.625 15.773 33.719 1 39.34 268 ASN B CA 1
ATOM 5954 C C . ASN B 1 268 ? -11.805 17.062 33.594 1 39.34 268 ASN B C 1
ATOM 5956 O O . ASN B 1 268 ? -11.906 17.766 32.594 1 39.34 268 ASN B O 1
ATOM 5960 N N . GLN B 1 269 ? -11.266 17.625 34.594 1 43.66 269 GLN B N 1
ATOM 5961 C CA . GLN B 1 269 ? -10.586 18.906 34.406 1 43.66 269 GLN B CA 1
ATOM 5962 C C . GLN B 1 269 ? -9.117 18.703 34.031 1 43.66 269 GLN B C 1
ATOM 5964 O O . GLN B 1 269 ? -8.438 17.875 34.625 1 43.66 269 GLN B O 1
ATOM 5969 N N . PRO B 1 270 ? -8.789 19.25 32.812 1 53.34 270 PRO B N 1
ATOM 5970 C CA . PRO B 1 270 ? -7.387 19.156 32.406 1 53.34 270 PRO B CA 1
ATOM 5971 C C . PRO B 1 270 ? -6.426 19.625 33.5 1 53.34 270 PRO B C 1
ATOM 5973 O O . PRO B 1 270 ? -6.82 20.375 34.406 1 53.34 270 PRO B O 1
ATOM 5976 N N . PRO B 1 271 ? -5.168 19.141 33.5 1 55.06 271 PRO B N 1
ATOM 5977 C CA . PRO B 1 271 ? -4.145 19.578 34.469 1 55.06 271 PRO B CA 1
ATOM 5978 C C . PRO B 1 271 ? -3.996 21.109 34.5 1 55.06 271 PRO B C 1
ATOM 5980 O O . PRO B 1 271 ? -4.215 21.781 33.5 1 55.06 271 PRO B O 1
ATOM 5983 N N . PRO B 1 272 ? -3.885 21.656 35.719 1 51.91 272 PRO B N 1
ATOM 5984 C CA . PRO B 1 272 ? -3.832 23.109 35.906 1 51.91 272 PRO B CA 1
ATOM 5985 C C . PRO B 1 272 ? -2.943 23.797 34.875 1 51.91 272 PRO B C 1
ATOM 5987 O O . PRO B 1 272 ? -3.289 24.891 34.375 1 51.91 272 PRO B O 1
ATOM 5990 N N . ARG B 1 273 ? -1.918 23.266 34.5 1 53.25 273 ARG B N 1
ATOM 5991 C CA . ARG B 1 273 ? -1.014 23.875 33.531 1 53.25 273 ARG B CA 1
ATOM 5992 C C . ARG B 1 273 ? -1.674 23.984 32.156 1 53.25 273 ARG B C 1
ATOM 5994 O O . ARG B 1 273 ? -1.508 24.984 31.453 1 53.25 273 ARG B O 1
ATOM 6001 N N . LEU B 1 274 ? -2.27 22.969 31.906 1 64.12 274 LEU B N 1
ATOM 6002 C CA . LEU B 1 274 ? -2.967 22.953 30.625 1 64.12 274 LEU B CA 1
ATOM 6003 C C . LEU B 1 274 ? -4.133 23.922 30.625 1 64.12 274 LEU B C 1
ATOM 6005 O O . LEU B 1 274 ? -4.402 24.578 29.609 1 64.12 274 LEU B O 1
ATOM 6009 N N . ARG B 1 275 ? -4.684 24.016 31.766 1 69.56 275 ARG B N 1
ATOM 6010 C CA . ARG B 1 275 ? -5.797 24.953 31.875 1 69.56 275 ARG B CA 1
ATOM 6011 C C . ARG B 1 275 ? -5.316 26.391 31.734 1 69.56 275 ARG B C 1
ATOM 6013 O O . ARG B 1 275 ? -5.949 27.203 31.047 1 69.56 275 ARG B O 1
ATOM 6020 N N . ARG B 1 276 ? -4.27 26.672 32.406 1 73.81 276 ARG B N 1
ATOM 6021 C CA . ARG B 1 276 ? -3.715 28.016 32.312 1 73.81 276 ARG B CA 1
ATOM 6022 C C . ARG B 1 276 ? -3.316 28.359 30.891 1 73.81 276 ARG B C 1
ATOM 6024 O O . ARG B 1 276 ? -3.551 29.469 30.422 1 73.81 276 ARG B O 1
ATOM 6031 N N . ALA B 1 277 ? -2.748 27.391 30.281 1 79.62 277 ALA B N 1
ATOM 6032 C CA . ALA B 1 277 ? -2.35 27.609 28.891 1 79.62 277 ALA B CA 1
ATOM 6033 C C . ALA B 1 277 ? -3.564 27.875 28 1 79.62 277 ALA B C 1
ATOM 6035 O O . ALA B 1 277 ? -3.52 28.719 27.109 1 79.62 277 ALA B O 1
ATOM 6036 N N . ASN B 1 278 ? -4.523 27.234 28.375 1 83.69 278 ASN B N 1
ATOM 6037 C CA . ASN B 1 278 ? -5.746 27.406 27.609 1 83.69 278 ASN B CA 1
ATOM 6038 C C . ASN B 1 278 ? -6.398 28.766 27.875 1 83.69 278 ASN B C 1
ATOM 6040 O O . ASN B 1 278 ? -6.977 29.375 26.984 1 83.69 278 ASN B O 1
ATOM 6044 N N . ASP B 1 279 ? -6.301 29.172 29.094 1 91.19 279 ASP B N 1
ATOM 6045 C CA . ASP B 1 279 ? -6.836 30.484 29.422 1 91.19 279 ASP B CA 1
ATOM 6046 C C . ASP B 1 279 ? -6.09 31.594 28.672 1 91.19 279 ASP B C 1
ATOM 6048 O O . ASP B 1 279 ? -6.703 32.531 28.156 1 91.19 279 ASP B O 1
ATOM 6052 N N . MET B 1 280 ? -4.801 31.422 28.656 1 94.44 280 MET B N 1
ATOM 6053 C CA . MET B 1 280 ? -4 32.406 27.922 1 94.44 280 MET B CA 1
ATOM 6054 C C . MET B 1 280 ? -4.316 32.375 26.438 1 94.44 280 MET B C 1
ATOM 6056 O O . MET B 1 280 ? -4.359 33.438 25.781 1 94.44 280 MET B O 1
ATOM 6060 N N . ASP B 1 281 ? -4.566 31.234 25.969 1 95.62 281 ASP B N 1
ATOM 6061 C CA . ASP B 1 281 ? -4.871 31.094 24.547 1 95.62 281 ASP B CA 1
ATOM 6062 C C . ASP B 1 281 ? -6.203 31.766 24.203 1 95.62 281 ASP B C 1
ATOM 6064 O O . ASP B 1 281 ? -6.336 32.406 23.172 1 95.62 281 ASP B O 1
ATOM 6068 N N . VAL B 1 282 ? -7.164 31.562 25.062 1 96.12 282 VAL B N 1
ATOM 6069 C CA . VAL B 1 282 ? -8.469 32.156 24.812 1 96.12 282 VAL B CA 1
ATOM 6070 C C . VAL B 1 282 ? -8.336 33.688 24.844 1 96.12 282 VAL B C 1
ATOM 6072 O O . VAL B 1 282 ? -8.953 34.375 24.016 1 96.12 282 VAL B O 1
ATOM 6075 N N . LEU B 1 283 ? -7.582 34.188 25.766 1 97.62 283 LEU B N 1
ATOM 6076 C CA . LEU B 1 283 ? -7.352 35.625 25.844 1 97.62 283 LEU B CA 1
ATOM 6077 C C . LEU B 1 283 ? -6.664 36.156 24.578 1 97.62 283 LEU B C 1
ATOM 6079 O O . LEU B 1 283 ? -7.09 37.156 24 1 97.62 283 LEU B O 1
ATOM 6083 N N . GLN B 1 284 ? -5.648 35.438 24.188 1 98 284 GLN B N 1
ATOM 6084 C CA . GLN B 1 284 ? -4.887 35.844 23.016 1 98 284 GLN B CA 1
ATOM 6085 C C . GLN B 1 284 ? -5.77 35.875 21.766 1 98 284 GLN B C 1
ATOM 6087 O O . GLN B 1 284 ? -5.777 36.844 21.031 1 98 284 GLN B O 1
ATOM 6092 N N . HIS B 1 285 ? -6.488 34.844 21.578 1 98 285 HIS B N 1
ATOM 6093 C CA . HIS B 1 285 ? -7.273 34.719 20.359 1 98 285 HIS B CA 1
ATOM 6094 C C . HIS B 1 285 ? -8.484 35.656 20.391 1 98 285 HIS B C 1
ATOM 6096 O O . HIS B 1 285 ? -8.914 36.125 19.344 1 98 285 HIS B O 1
ATOM 6102 N N . SER B 1 286 ? -9.047 35.875 21.562 1 98.44 286 SER B N 1
ATOM 6103 C CA . SER B 1 286 ? -10.133 36.844 21.672 1 98.44 286 SER B CA 1
ATOM 6104 C C . SER B 1 286 ? -9.656 38.25 21.328 1 98.44 286 SER B C 1
ATOM 6106 O O . SER B 1 286 ? -10.305 38.969 20.562 1 98.44 286 SER B O 1
ATOM 6108 N N . ALA B 1 287 ? -8.5 38.625 21.844 1 98.69 287 ALA B N 1
ATOM 6109 C CA . ALA B 1 287 ? -7.938 39.938 21.547 1 98.69 287 ALA B CA 1
ATOM 6110 C C . ALA B 1 287 ? -7.594 40.062 20.062 1 98.69 287 ALA B C 1
ATOM 6112 O O . ALA B 1 287 ? -7.84 41.094 19.438 1 98.69 287 ALA B O 1
ATOM 6113 N N . ARG B 1 288 ? -7 39 19.531 1 98.44 288 ARG B N 1
ATOM 6114 C CA . ARG B 1 288 ? -6.668 39 18.109 1 98.44 288 ARG B CA 1
ATOM 6115 C C . ARG B 1 288 ? -7.922 39.125 17.266 1 98.44 288 ARG B C 1
ATOM 6117 O O . ARG B 1 288 ? -7.922 39.844 16.25 1 98.44 288 ARG B O 1
ATOM 6124 N N . GLY B 1 289 ? -8.922 38.344 17.656 1 98.62 289 GLY B N 1
ATOM 6125 C CA . GLY B 1 289 ? -10.18 38.438 16.922 1 98.62 289 GLY B CA 1
ATOM 6126 C C . GLY B 1 289 ? -10.758 39.844 16.922 1 98.62 289 GLY B C 1
ATOM 6127 O O . GLY B 1 289 ? -11.234 40.312 15.883 1 98.62 289 GLY B O 1
ATOM 6128 N N . LEU B 1 290 ? -10.711 40.5 18.016 1 98.56 290 LEU B N 1
ATOM 6129 C CA . LEU B 1 290 ? -11.234 41.875 18.125 1 98.56 290 LEU B CA 1
ATOM 6130 C C . LEU B 1 290 ? -10.398 42.844 17.297 1 98.56 290 LEU B C 1
ATOM 6132 O O . LEU B 1 290 ? -10.93 43.75 16.688 1 98.56 290 LEU B O 1
ATOM 6136 N N . ALA B 1 291 ? -9.07 42.625 17.344 1 98.38 291 ALA B N 1
ATOM 6137 C CA . ALA B 1 291 ? -8.203 43.438 16.5 1 98.38 291 ALA B CA 1
ATOM 6138 C C . ALA B 1 291 ? -8.57 43.312 15.023 1 98.38 291 ALA B C 1
ATOM 6140 O O . ALA B 1 291 ? -8.625 44.281 14.297 1 98.38 291 ALA B O 1
ATOM 6141 N N . ASN B 1 292 ? -8.828 42.094 14.594 1 98.25 292 ASN B N 1
ATOM 6142 C CA . ASN B 1 292 ? -9.164 41.812 13.203 1 98.25 292 ASN B CA 1
ATOM 6143 C C . ASN B 1 292 ? -10.523 42.406 12.828 1 98.25 292 ASN B C 1
ATOM 6145 O O . ASN B 1 292 ? -10.703 42.906 11.727 1 98.25 292 ASN B O 1
ATOM 6149 N N . LEU B 1 293 ? -11.453 42.344 13.727 1 98 293 LEU B N 1
ATOM 6150 C CA . LEU B 1 293 ? -12.812 42.812 13.461 1 98 293 LEU B CA 1
ATOM 6151 C C . LEU B 1 293 ? -12.875 44.344 13.469 1 98 293 LEU B C 1
ATOM 6153 O O . LEU B 1 293 ? -13.812 44.938 12.93 1 98 293 LEU B O 1
ATOM 6157 N N . ALA B 1 294 ? -11.867 44.969 14.078 1 97.5 294 ALA B N 1
ATOM 6158 C CA . ALA B 1 294 ? -11.805 46.438 14.148 1 97.5 294 ALA B CA 1
ATOM 6159 C C . ALA B 1 294 ? -11.289 47.031 12.836 1 97.5 294 ALA B C 1
ATOM 6161 O O . ALA B 1 294 ? -10.367 47.844 12.836 1 97.5 294 ALA B O 1
ATOM 6162 N N . SER B 1 295 ? -11.93 46.688 11.75 1 95.06 295 SER B N 1
ATOM 6163 C CA . SER B 1 295 ? -11.438 47.062 10.422 1 95.06 295 SER B CA 1
ATOM 6164 C C . SER B 1 295 ? -12.172 48.312 9.898 1 95.06 295 SER B C 1
ATOM 6166 O O . SER B 1 295 ? -11.656 49 9.031 1 95.06 295 SER B O 1
ATOM 6168 N N . THR B 1 296 ? -13.344 48.562 10.328 1 94 296 THR B N 1
ATOM 6169 C CA . THR B 1 296 ? -14.117 49.75 9.93 1 94 296 THR B CA 1
ATOM 6170 C C . THR B 1 296 ? -14.422 50.625 11.141 1 94 296 THR B C 1
ATOM 6172 O O . THR B 1 296 ? -14.406 50.156 12.281 1 94 296 THR B O 1
ATOM 6175 N N . LYS B 1 297 ? -14.742 51.844 10.828 1 94.44 297 LYS B N 1
ATOM 6176 C CA . LYS B 1 297 ? -15.039 52.812 11.898 1 94.44 297 LYS B CA 1
ATOM 6177 C C . LYS B 1 297 ? -16.25 52.344 12.719 1 94.44 297 LYS B C 1
ATOM 6179 O O . LYS B 1 297 ? -16.266 52.5 13.945 1 94.44 297 LYS B O 1
ATOM 6184 N N . VAL B 1 298 ? -17.172 51.812 12.039 1 94.56 298 VAL B N 1
ATOM 6185 C CA . VAL B 1 298 ? -18.391 51.344 12.703 1 94.56 298 VAL B CA 1
ATOM 6186 C C . VAL B 1 298 ? -18.047 50.219 13.68 1 94.56 298 VAL B C 1
ATOM 6188 O O . VAL B 1 298 ? -18.5 50.219 14.82 1 94.56 298 VAL B O 1
ATOM 6191 N N . ASN B 1 299 ? -17.266 49.219 13.25 1 95.88 299 ASN B N 1
ATOM 6192 C CA . ASN B 1 299 ? -16.859 48.094 14.094 1 95.88 299 ASN B CA 1
ATOM 6193 C C . ASN B 1 299 ? -15.992 48.562 15.266 1 95.88 299 ASN B C 1
ATOM 6195 O O . ASN B 1 299 ? -16.141 48.062 16.375 1 95.88 299 ASN B O 1
ATOM 6199 N N . GLN B 1 300 ? -15.109 49.5 14.953 1 97.19 300 GLN B N 1
ATOM 6200 C CA . GLN B 1 300 ? -14.227 50.031 15.984 1 97.19 300 GLN B CA 1
ATOM 6201 C C . GLN B 1 300 ? -15.023 50.688 17.109 1 97.19 300 GLN B C 1
ATOM 6203 O O . GLN B 1 300 ? -14.781 50.406 18.281 1 97.19 300 GLN B O 1
ATOM 6208 N N . ILE B 1 301 ? -15.938 51.5 16.734 1 97.31 301 ILE B N 1
ATOM 6209 C CA . ILE B 1 301 ? -16.734 52.219 17.703 1 97.31 301 ILE B CA 1
ATOM 6210 C C . ILE B 1 301 ? -17.594 51.25 18.516 1 97.31 301 ILE B C 1
ATOM 6212 O O . ILE B 1 301 ? -17.703 51.375 19.734 1 97.31 301 ILE B O 1
ATOM 6216 N N . SER B 1 302 ? -18.219 50.344 17.781 1 96.62 302 SER B N 1
ATOM 6217 C CA . SER B 1 302 ? -19.062 49.344 18.438 1 96.62 302 SER B CA 1
ATOM 6218 C C . SER B 1 302 ? -18.281 48.562 19.484 1 96.62 302 SER B C 1
ATOM 6220 O O . SER B 1 302 ? -18.734 48.406 20.609 1 96.62 302 SER B O 1
ATOM 6222 N N . ILE B 1 303 ? -17.109 48 19.156 1 97.94 303 ILE B N 1
ATOM 6223 C CA . ILE B 1 303 ? -16.266 47.25 20.078 1 97.94 303 ILE B CA 1
ATOM 6224 C C . ILE B 1 303 ? -15.75 48.156 21.188 1 97.94 303 ILE B C 1
ATOM 6226 O O . ILE B 1 303 ? -15.664 47.75 22.359 1 97.94 303 ILE B O 1
ATOM 6230 N N . GLY B 1 304 ? -15.375 49.406 20.859 1 97.62 304 GLY B N 1
ATOM 6231 C CA . GLY B 1 304 ? -14.859 50.375 21.812 1 97.62 304 GLY B CA 1
ATOM 6232 C C . GLY B 1 304 ? -15.828 50.688 22.938 1 97.62 304 GLY B C 1
ATOM 6233 O O . GLY B 1 304 ? -15.414 51 24.047 1 97.62 304 GLY B O 1
ATOM 6234 N N . TYR B 1 305 ? -17.094 50.656 22.656 1 96.56 305 TYR B N 1
ATOM 6235 C CA . TYR B 1 305 ? -18.125 50.969 23.641 1 96.56 305 TYR B CA 1
ATOM 6236 C C . TYR B 1 305 ? -18.281 49.812 24.641 1 96.56 305 TYR B C 1
ATOM 6238 O O . TYR B 1 305 ? -18.875 50 25.703 1 96.56 305 TYR B O 1
ATOM 6246 N N . SER B 1 306 ? -17.75 48.719 24.328 1 97.38 306 SER B N 1
ATOM 6247 C CA . SER B 1 306 ? -17.828 47.562 25.219 1 97.38 306 SER B CA 1
ATOM 6248 C C . SER B 1 306 ? -16.734 47.594 26.281 1 97.38 306 SER B C 1
ATOM 6250 O O . SER B 1 306 ? -16.047 48.625 26.438 1 97.38 306 SER B O 1
ATOM 6252 N N . GLU B 1 307 ? -16.609 46.531 27.078 1 97.5 307 GLU B N 1
ATOM 6253 C CA . GLU B 1 307 ? -15.602 46.438 28.125 1 97.5 307 GLU B CA 1
ATOM 6254 C C . GLU B 1 307 ? -14.273 45.938 27.562 1 97.5 307 GLU B C 1
ATOM 6256 O O . GLU B 1 307 ? -13.344 45.656 28.312 1 97.5 307 GLU B O 1
ATOM 6261 N N . ALA B 1 308 ? -14.211 45.875 26.219 1 98.25 308 ALA B N 1
ATOM 6262 C CA . ALA B 1 308 ? -13.023 45.312 25.594 1 98.25 308 ALA B CA 1
ATOM 6263 C C . ALA B 1 308 ? -11.781 46.125 25.906 1 98.25 308 ALA B C 1
ATOM 6265 O O . ALA B 1 308 ? -10.773 45.594 26.375 1 98.25 308 ALA B O 1
ATOM 6266 N N . ILE B 1 309 ? -11.797 47.438 25.672 1 98.5 309 ILE B N 1
ATOM 6267 C CA . ILE B 1 309 ? -10.641 48.312 25.828 1 98.5 309 ILE B CA 1
ATOM 6268 C C . ILE B 1 309 ? -10.195 48.344 27.281 1 98.5 309 ILE B C 1
ATOM 6270 O O . ILE B 1 309 ? -9.031 48.031 27.594 1 98.5 309 ILE B O 1
ATOM 6274 N N . PRO B 1 310 ? -11.125 48.562 28.297 1 98.19 310 PRO B N 1
ATOM 6275 C CA . PRO B 1 310 ? -10.672 48.531 29.688 1 98.19 310 PRO B CA 1
ATOM 6276 C C . PRO B 1 310 ? -10.086 47.188 30.109 1 98.19 310 PRO B C 1
ATOM 6278 O O . PRO B 1 310 ? -9.109 47.156 30.859 1 98.19 310 PRO B O 1
ATOM 6281 N N . THR B 1 311 ? -10.711 46.156 29.656 1 98.25 311 THR B N 1
ATOM 6282 C CA . THR B 1 311 ? -10.227 44.844 30.016 1 98.25 311 THR B CA 1
ATOM 6283 C C . THR B 1 311 ? -8.828 44.594 29.453 1 98.25 311 THR B C 1
ATOM 6285 O O . THR B 1 311 ? -7.957 44.062 30.141 1 98.25 311 THR B O 1
ATOM 6288 N N . MET B 1 312 ? -8.594 44.969 28.203 1 98.62 312 MET B N 1
ATOM 6289 C CA . MET B 1 312 ? -7.285 44.781 27.578 1 98.62 312 MET B CA 1
ATOM 6290 C C . MET B 1 312 ? -6.23 45.656 28.25 1 98.62 312 MET B C 1
ATOM 6292 O O . MET B 1 312 ? -5.09 45.219 28.438 1 98.62 312 MET B O 1
ATOM 6296 N N . LEU B 1 313 ? -6.559 46.844 28.625 1 98.31 313 LEU B N 1
ATOM 6297 C CA . LEU B 1 313 ? -5.633 47.719 29.359 1 98.31 313 LEU B CA 1
ATOM 6298 C C . LEU B 1 313 ? -5.27 47.062 30.703 1 98.31 313 LEU B C 1
ATOM 6300 O O . LEU B 1 313 ? -4.109 47.125 31.125 1 98.31 313 LEU B O 1
ATOM 6304 N N . GLN B 1 314 ? -6.27 46.531 31.344 1 97.56 314 GLN B N 1
ATOM 6305 C CA . GLN B 1 314 ? -6.012 45.844 32.625 1 97.56 314 GLN B CA 1
ATOM 6306 C C . GLN B 1 314 ? -5.074 44.656 32.406 1 97.56 314 GLN B C 1
ATOM 6308 O O . GLN B 1 314 ? -4.188 44.438 33.25 1 97.56 314 GLN B O 1
ATOM 6313 N N . LEU B 1 315 ? -5.316 43.906 31.375 1 97.5 315 LEU B N 1
ATOM 6314 C CA . LEU B 1 315 ? -4.477 42.75 31.078 1 97.5 315 LEU B CA 1
ATOM 6315 C C . LEU B 1 315 ? -3.039 43.156 30.812 1 97.5 315 LEU B C 1
ATOM 6317 O O . LEU B 1 315 ? -2.098 42.469 31.188 1 97.5 315 LEU B O 1
ATOM 6321 N N . LEU B 1 316 ? -2.85 44.312 30.125 1 97.94 316 LEU B N 1
ATOM 6322 C CA . LEU B 1 316 ? -1.515 44.812 29.828 1 97.94 316 LEU B CA 1
ATOM 6323 C C . LEU B 1 316 ? -0.748 45.125 31.109 1 97.94 316 LEU B C 1
ATOM 6325 O O . LEU B 1 316 ? 0.482 45.031 31.141 1 97.94 316 LEU B O 1
ATOM 6329 N N . VAL B 1 317 ? -1.451 45.375 32.156 1 96.75 317 VAL B N 1
ATOM 6330 C CA . VAL B 1 317 ? -0.815 45.688 33.438 1 96.75 317 VAL B CA 1
ATOM 6331 C C . VAL B 1 317 ? -0.569 44.375 34.219 1 96.75 317 VAL B C 1
ATOM 6333 O O . VAL B 1 317 ? 0.518 44.188 34.75 1 96.75 317 VAL B O 1
ATOM 6336 N N . ASP B 1 318 ? -1.542 43.531 34.188 1 95.06 318 ASP B N 1
ATOM 6337 C CA . ASP B 1 318 ? -1.564 42.406 35.125 1 95.06 318 ASP B CA 1
ATOM 6338 C C . ASP B 1 318 ? -0.921 41.156 34.531 1 95.06 318 ASP B C 1
ATOM 6340 O O . ASP B 1 318 ? -0.383 40.312 35.25 1 95.06 318 ASP B O 1
ATOM 6344 N N . CYS B 1 319 ? -1.01 41 33.25 1 94.5 319 CYS B N 1
ATOM 6345 C CA . CYS B 1 319 ? -0.614 39.75 32.594 1 94.5 319 CYS B CA 1
ATOM 6346 C C . CYS B 1 319 ? 0.882 39.75 32.312 1 94.5 319 CYS B C 1
ATOM 6348 O O . CYS B 1 319 ? 1.492 40.812 32.156 1 94.5 319 CYS B O 1
ATOM 6350 N N . ARG B 1 320 ? 1.479 38.562 32.281 1 94.25 320 ARG B N 1
ATOM 6351 C CA . ARG B 1 320 ? 2.898 38.406 31.969 1 94.25 320 ARG B CA 1
ATOM 6352 C C . ARG B 1 320 ? 3.104 37.594 30.703 1 94.25 320 ARG B C 1
ATOM 6354 O O . ARG B 1 320 ? 4.23 37.469 30.219 1 94.25 320 ARG B O 1
ATOM 6361 N N . ASP B 1 321 ? 2.059 37.031 30.188 1 94.75 321 ASP B N 1
ATOM 6362 C CA . ASP B 1 321 ? 2.131 36.188 29 1 94.75 321 ASP B CA 1
ATOM 6363 C C . ASP B 1 3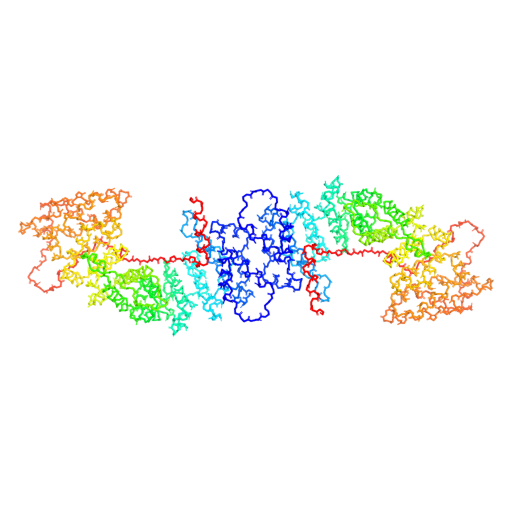21 ? 2.352 37 27.75 1 94.75 321 ASP B C 1
ATOM 6365 O O . ASP B 1 321 ? 1.505 37.844 27.375 1 94.75 321 ASP B O 1
ATOM 6369 N N . ALA B 1 322 ? 3.43 36.844 27.016 1 97.12 322 ALA B N 1
ATOM 6370 C CA . ALA B 1 322 ? 3.859 37.656 25.891 1 97.12 322 ALA B CA 1
ATOM 6371 C C . ALA B 1 322 ? 2.842 37.625 24.75 1 97.12 322 ALA B C 1
ATOM 6373 O O . ALA B 1 322 ? 2.467 38.656 24.203 1 97.12 322 ALA B O 1
ATOM 6374 N N . PRO B 1 323 ? 2.336 36.438 24.391 1 97.19 323 PRO B N 1
ATOM 6375 C CA . PRO B 1 323 ? 1.367 36.406 23.297 1 97.19 323 PRO B CA 1
ATOM 6376 C C . PRO B 1 323 ? 0.092 37.188 23.625 1 97.19 323 PRO B C 1
ATOM 6378 O O . PRO B 1 323 ? -0.462 37.844 22.75 1 97.19 323 PRO B O 1
ATOM 6381 N N . VAL B 1 324 ? -0.377 37.125 24.828 1 97.75 324 VAL B N 1
ATOM 6382 C CA . VAL B 1 324 ? -1.574 37.844 25.234 1 97.75 324 VAL B CA 1
ATOM 6383 C C . VAL B 1 324 ? -1.304 39.344 25.219 1 97.75 324 VAL B C 1
ATOM 6385 O O . VAL B 1 324 ? -2.123 40.125 24.719 1 97.75 324 VAL B O 1
ATOM 6388 N N . LEU B 1 325 ? -0.182 39.75 25.719 1 98.44 325 LEU B N 1
ATOM 6389 C CA . LEU B 1 325 ? 0.189 41.156 25.75 1 98.44 325 LEU B CA 1
ATOM 6390 C C . LEU B 1 325 ? 0.3 41.719 24.344 1 98.44 325 LEU B C 1
ATOM 6392 O O . LEU B 1 325 ? -0.191 42.812 24.062 1 98.44 325 LEU B O 1
ATOM 6396 N N . ALA B 1 326 ? 0.945 40.938 23.5 1 98.56 326 ALA B N 1
ATOM 6397 C CA . ALA B 1 326 ? 1.087 41.375 22.109 1 98.56 326 ALA B CA 1
ATOM 6398 C C . ALA B 1 326 ? -0.274 41.5 21.438 1 98.56 326 ALA B C 1
ATOM 6400 O O . ALA B 1 326 ? -0.521 42.469 20.703 1 98.56 326 ALA B O 1
ATOM 6401 N N . ALA B 1 327 ? -1.139 40.562 21.688 1 98.62 327 ALA B N 1
ATOM 6402 C CA . ALA B 1 327 ? -2.471 40.594 21.078 1 98.62 327 ALA B CA 1
ATOM 6403 C C . ALA B 1 327 ? -3.27 41.781 21.594 1 98.62 327 ALA B C 1
ATOM 6405 O O . ALA B 1 327 ? -3.973 42.438 20.828 1 98.62 327 ALA B O 1
ATOM 6406 N N . CYS B 1 328 ? -3.184 42.094 22.844 1 98.75 328 CYS B N 1
ATOM 6407 C CA . CYS B 1 328 ? -3.883 43.25 23.438 1 98.75 328 CYS B CA 1
ATOM 6408 C C . CYS B 1 328 ? -3.359 44.562 22.859 1 98.75 328 CYS B C 1
ATOM 6410 O O . CYS B 1 328 ? -4.141 45.438 22.531 1 98.75 328 CYS B O 1
ATOM 6412 N N . GLY B 1 329 ? -2.043 44.656 22.781 1 98.75 329 GLY B N 1
ATOM 6413 C CA . GLY B 1 329 ? -1.459 45.844 22.188 1 98.75 329 GLY B CA 1
ATOM 6414 C C . GLY B 1 329 ? -1.926 46.094 20.766 1 98.75 329 GLY B C 1
ATOM 6415 O O . GLY B 1 329 ? -2.301 47.219 20.406 1 98.75 329 GLY B O 1
ATOM 6416 N N . LEU B 1 330 ? -1.918 45 20.016 1 98.69 330 LEU B N 1
ATOM 6417 C CA . LEU B 1 330 ? -2.346 45.125 18.625 1 98.69 330 LEU B CA 1
ATOM 6418 C C . LEU B 1 330 ? -3.83 45.469 18.547 1 98.69 330 LEU B C 1
ATOM 6420 O O . LEU B 1 330 ? -4.254 46.219 17.656 1 98.69 330 LEU B O 1
ATOM 6424 N N . ALA B 1 331 ? -4.59 44.906 19.406 1 98.81 331 ALA B N 1
ATOM 6425 C CA . ALA B 1 331 ? -6.023 45.188 19.406 1 98.81 331 ALA B CA 1
ATOM 6426 C C . ALA B 1 331 ? -6.285 46.656 19.703 1 98.81 331 ALA B C 1
ATOM 6428 O O . ALA B 1 331 ? -7.129 47.281 19.062 1 98.81 331 ALA B O 1
ATOM 6429 N N . ILE B 1 332 ? -5.551 47.219 20.656 1 98.81 332 ILE B N 1
ATOM 6430 C CA . ILE B 1 332 ? -5.699 48.625 20.984 1 98.81 332 ILE B CA 1
ATOM 6431 C C . ILE B 1 332 ? -5.281 49.5 19.781 1 98.81 332 ILE B C 1
ATOM 6433 O O . ILE B 1 332 ? -5.953 50.469 19.438 1 98.81 332 ILE B O 1
ATOM 6437 N N . ALA B 1 333 ? -4.188 49.125 19.188 1 98.75 333 ALA B N 1
ATOM 6438 C CA . ALA B 1 333 ? -3.738 49.812 17.984 1 98.75 333 ALA B CA 1
ATOM 6439 C C . ALA B 1 333 ? -4.797 49.781 16.891 1 98.75 333 ALA B C 1
ATOM 6441 O O . ALA B 1 333 ? -5.059 50.812 16.25 1 98.75 333 ALA B O 1
ATOM 6442 N N . SER B 1 334 ? -5.395 48.688 16.703 1 98.56 334 SER B N 1
ATOM 6443 C CA . SER B 1 334 ? -6.402 48.531 15.664 1 98.56 334 SER B CA 1
ATOM 6444 C C . SER B 1 334 ? -7.668 49.312 15.992 1 98.56 334 SER B C 1
ATOM 6446 O O . SER B 1 334 ? -8.266 49.938 15.102 1 98.56 334 SER B O 1
ATOM 6448 N N . LEU B 1 335 ? -8.078 49.281 17.219 1 98.5 335 LEU B N 1
ATOM 6449 C CA . LEU B 1 335 ? -9.297 49.969 17.641 1 98.5 335 LEU B CA 1
ATOM 6450 C C . LEU B 1 335 ? -9.133 51.469 17.547 1 98.5 335 LEU B C 1
ATOM 6452 O O . LEU B 1 335 ? -10.102 52.188 17.297 1 98.5 335 LEU B O 1
ATOM 6456 N N . CYS B 1 336 ? -7.898 51.938 17.625 1 98.19 336 CYS B N 1
ATOM 6457 C CA . CYS B 1 336 ? -7.633 53.344 17.625 1 98.19 336 CYS B CA 1
ATOM 6458 C C . CYS B 1 336 ? -7.238 53.844 16.234 1 98.19 336 CYS B C 1
ATOM 6460 O O . CYS B 1 336 ? -7.223 55.031 15.961 1 98.19 336 CYS B O 1
ATOM 6462 N N . HIS B 1 337 ? -6.969 52.969 15.328 1 97.38 337 HIS B N 1
ATOM 6463 C CA . HIS B 1 337 ? -6.5 53.344 13.992 1 97.38 337 HIS B CA 1
ATOM 6464 C C . HIS B 1 337 ? -7.508 54.25 13.281 1 97.38 337 HIS B C 1
ATOM 6466 O O . HIS B 1 337 ? -8.609 53.781 12.945 1 97.38 337 HIS B O 1
ATOM 6472 N N . GLN B 1 338 ? -7.203 55.438 13.148 1 95.19 338 GLN B N 1
ATOM 6473 C CA . GLN B 1 338 ? -8.008 56.469 12.477 1 95.19 338 GLN B CA 1
ATOM 6474 C C . GLN B 1 338 ? -9.375 56.594 13.148 1 95.19 338 GLN B C 1
ATOM 6476 O O . GLN B 1 338 ? -10.375 56.844 12.477 1 95.19 338 GLN B O 1
ATOM 6481 N N . CYS B 1 339 ? -9.438 56.344 14.422 1 96.44 339 CYS B N 1
ATOM 6482 C CA . CYS B 1 339 ? -10.695 56.406 15.156 1 96.44 339 CYS B CA 1
ATOM 6483 C C . CYS B 1 339 ? -10.578 57.375 16.344 1 96.44 339 CYS B C 1
ATOM 6485 O O . CYS B 1 339 ? -10.141 56.938 17.422 1 96.44 339 CYS B O 1
ATOM 6487 N N . LYS B 1 340 ? -11.039 58.531 16.172 1 96.44 340 LYS B N 1
ATOM 6488 C CA . LYS B 1 340 ? -10.914 59.594 17.188 1 96.44 340 LYS B CA 1
ATOM 6489 C C . LYS B 1 340 ? -11.586 59.156 18.5 1 96.44 340 LYS B C 1
ATOM 6491 O O . LYS B 1 340 ? -11.031 59.375 19.578 1 96.44 340 LYS B O 1
ATOM 6496 N N . VAL B 1 341 ? -12.781 58.594 18.359 1 96.75 341 VAL B N 1
ATOM 6497 C CA . VAL B 1 341 ? -13.586 58.25 19.516 1 96.75 341 VAL B CA 1
ATOM 6498 C C . VAL B 1 341 ? -12.805 57.281 20.422 1 96.75 341 VAL B C 1
ATOM 6500 O O . VAL B 1 341 ? -12.727 57.469 21.625 1 96.75 341 VAL B O 1
ATOM 6503 N N . ASN B 1 342 ? -12.203 56.281 19.812 1 97.94 342 ASN B N 1
ATOM 6504 C CA . ASN B 1 342 ? -11.484 55.281 20.578 1 97.94 342 ASN B CA 1
ATOM 6505 C C . ASN B 1 342 ? -10.148 55.812 21.094 1 97.94 342 ASN B C 1
ATOM 6507 O O . ASN B 1 342 ? -9.664 55.375 22.156 1 97.94 342 ASN B O 1
ATOM 6511 N N . LYS B 1 343 ? -9.508 56.719 20.344 1 97.75 343 LYS B N 1
ATOM 6512 C CA . LYS B 1 343 ? -8.297 57.375 20.828 1 97.75 343 LYS B CA 1
ATOM 6513 C C . LYS B 1 343 ? -8.555 58.125 22.141 1 97.75 343 LYS B C 1
ATOM 6515 O O . LYS B 1 343 ? -7.781 58 23.094 1 97.75 343 LYS B O 1
ATOM 6520 N N . VAL B 1 344 ? -9.625 58.875 22.125 1 97.44 344 VAL B N 1
ATOM 6521 C CA . VAL B 1 344 ? -10 59.625 23.312 1 97.44 344 VAL B CA 1
ATOM 6522 C C . VAL B 1 344 ? -10.336 58.688 24.453 1 97.44 344 VAL B C 1
ATOM 6524 O O . VAL B 1 344 ? -9.953 58.938 25.609 1 97.44 344 VAL B O 1
ATOM 6527 N N . ARG B 1 345 ? -11.047 57.656 24.141 1 97.5 345 ARG B N 1
ATOM 6528 C CA . ARG B 1 345 ? -11.461 56.688 25.141 1 97.5 345 ARG B CA 1
ATOM 6529 C C . ARG B 1 345 ? -10.25 56.031 25.812 1 97.5 345 ARG B C 1
ATOM 6531 O O . ARG B 1 345 ? -10.203 55.906 27.031 1 97.5 345 ARG B O 1
ATOM 6538 N N . VAL B 1 346 ? -9.281 55.562 25.016 1 98.38 346 VAL B N 1
ATOM 6539 C CA . VAL B 1 346 ? -8.086 54.906 25.547 1 98.38 346 VAL B CA 1
ATOM 6540 C C . VAL B 1 346 ? -7.316 55.906 26.438 1 98.38 346 VAL B C 1
ATOM 6542 O O . VAL B 1 346 ? -6.863 55.531 27.516 1 98.38 346 VAL B O 1
ATOM 6545 N N . ALA B 1 347 ? -7.113 57.094 25.953 1 97.44 347 ALA B N 1
ATOM 6546 C CA . ALA B 1 347 ? -6.41 58.125 26.734 1 97.44 347 ALA B CA 1
ATOM 6547 C C . ALA B 1 347 ? -7.145 58.438 28.031 1 97.44 347 ALA B C 1
ATOM 6549 O O . ALA B 1 347 ? -6.516 58.625 29.078 1 97.44 347 ALA B O 1
ATOM 6550 N N . GLY B 1 348 ? -8.445 58.5 27.953 1 97.06 348 GLY B N 1
ATOM 6551 C CA . GLY B 1 348 ? -9.266 58.781 29.109 1 97.06 348 GLY B CA 1
ATOM 6552 C C . GLY B 1 348 ? -9.188 57.719 30.188 1 97.06 348 GLY B C 1
ATOM 6553 O O . GLY B 1 348 ? -9.469 57.969 31.359 1 97.06 348 GLY B O 1
ATOM 6554 N N . GLN B 1 349 ? -8.797 56.594 29.797 1 97.19 349 GLN B N 1
ATOM 6555 C CA . GLN B 1 349 ? -8.68 55.469 30.734 1 97.19 349 GLN B CA 1
ATOM 6556 C C . GLN B 1 349 ? -7.219 55.219 31.094 1 97.19 349 GLN B C 1
ATOM 6558 O O . GLN B 1 349 ? -6.848 54.094 31.438 1 97.19 349 GLN B O 1
ATOM 6563 N N . ASN B 1 350 ? -6.418 56.188 30.953 1 97.31 350 ASN B N 1
ATOM 6564 C CA . ASN B 1 350 ? -4.992 56.156 31.266 1 97.31 350 ASN B CA 1
ATOM 6565 C C . ASN B 1 350 ? -4.246 55.156 30.391 1 97.31 350 ASN B C 1
ATOM 6567 O O . ASN B 1 350 ? -3.299 54.531 30.844 1 97.31 350 ASN B O 1
ATOM 6571 N N . GLY B 1 351 ? -4.789 55 29.219 1 98.38 351 GLY B N 1
ATOM 6572 C CA . GLY B 1 351 ? -4.215 54 28.312 1 98.38 351 GLY B CA 1
ATOM 6573 C C . GLY B 1 351 ? -2.771 54.312 27.953 1 98.38 351 GLY B C 1
ATOM 6574 O O . GLY B 1 351 ? -1.959 53.375 27.828 1 98.38 351 GLY B O 1
ATOM 6575 N N . LEU B 1 352 ? -2.418 55.562 27.766 1 98.31 352 LEU B N 1
ATOM 6576 C CA . LEU B 1 352 ? -1.052 55.938 27.406 1 98.31 352 LEU B CA 1
ATOM 6577 C C . LEU B 1 352 ? -0.083 55.562 28.531 1 98.31 352 LEU B C 1
ATOM 6579 O O . LEU B 1 352 ? 1.02 55.094 28.266 1 98.31 352 LEU B O 1
ATOM 6583 N N . ALA B 1 353 ? -0.519 55.812 29.734 1 98 353 ALA B N 1
ATOM 6584 C CA . ALA B 1 353 ? 0.315 55.438 30.875 1 98 353 ALA B CA 1
ATOM 6585 C C . ALA B 1 353 ? 0.544 53.938 30.953 1 98 353 ALA B C 1
ATOM 6587 O O . ALA B 1 353 ? 1.644 53.5 31.281 1 98 353 ALA B O 1
ATOM 6588 N N . VAL B 1 354 ? -0.497 53.219 30.703 1 98.38 354 VAL B N 1
ATOM 6589 C CA . VAL B 1 354 ? -0.426 51.781 30.734 1 98.38 354 VAL B CA 1
ATOM 6590 C C . VAL B 1 354 ? 0.536 51.281 29.656 1 98.38 354 VAL B C 1
ATOM 6592 O O . VAL B 1 354 ? 1.37 50.406 29.906 1 98.38 354 VAL B O 1
ATOM 6595 N N . LEU B 1 355 ? 0.445 51.812 28.453 1 98.62 355 LEU B N 1
ATOM 6596 C CA . LEU B 1 355 ? 1.305 51.406 27.344 1 98.62 355 LEU B CA 1
ATOM 6597 C C . LEU B 1 355 ? 2.764 51.719 27.641 1 98.62 355 LEU B C 1
ATOM 6599 O O . LEU B 1 355 ? 3.654 50.906 27.375 1 98.62 355 LEU B O 1
ATOM 6603 N N . LEU B 1 356 ? 2.992 52.875 28.219 1 97.94 356 LEU B N 1
ATOM 6604 C CA . LEU B 1 356 ? 4.348 53.25 28.578 1 97.94 356 LEU B CA 1
ATOM 6605 C C . LEU B 1 356 ? 4.883 52.375 29.703 1 97.94 356 LEU B C 1
ATOM 6607 O O . LEU B 1 356 ? 6.078 52.094 29.75 1 97.94 356 LEU B O 1
ATOM 6611 N N . TYR B 1 357 ? 3.988 52.031 30.562 1 97.56 357 TYR B N 1
ATOM 6612 C CA . TYR B 1 357 ? 4.359 51.094 31.641 1 97.56 357 TYR B CA 1
ATOM 6613 C C . TYR B 1 357 ? 4.883 49.781 31.062 1 97.56 357 TYR B C 1
ATOM 6615 O O . TYR B 1 357 ? 5.887 49.25 31.547 1 97.56 357 TYR B O 1
ATOM 6623 N N . VAL B 1 358 ? 4.199 49.25 30.078 1 97.81 358 VAL B N 1
ATOM 6624 C CA . VAL B 1 358 ? 4.609 48 29.453 1 97.81 358 VAL B CA 1
ATOM 6625 C C . VAL B 1 358 ? 5.98 48.156 28.797 1 97.81 358 VAL B C 1
ATOM 6627 O O . VAL B 1 358 ? 6.844 47.281 28.922 1 97.81 358 VAL B O 1
ATOM 6630 N N . LEU B 1 359 ? 6.203 49.281 28.141 1 96.94 359 LEU B N 1
ATOM 6631 C CA . LEU B 1 359 ? 7.492 49.562 27.516 1 96.94 359 LEU B CA 1
ATOM 6632 C C . LEU B 1 359 ? 8.602 49.625 28.562 1 96.94 359 LEU B C 1
ATOM 6634 O O . LEU B 1 359 ? 9.75 49.281 28.281 1 96.94 359 LEU B O 1
ATOM 6638 N N . GLY B 1 360 ? 8.242 50 29.75 1 95.25 360 GLY B N 1
ATOM 6639 C CA . GLY B 1 360 ? 9.219 50.219 30.797 1 95.25 360 GLY B CA 1
ATOM 6640 C C . GLY B 1 360 ? 9.484 48.938 31.609 1 95.25 360 GLY B C 1
ATOM 6641 O O . GLY B 1 360 ? 10.406 48.906 32.438 1 95.25 360 GLY B O 1
ATOM 6642 N N . THR B 1 361 ? 8.672 47.938 31.359 1 95.62 361 THR B N 1
ATOM 6643 C CA . THR B 1 361 ? 8.836 46.719 32.125 1 95.62 361 THR B CA 1
ATOM 6644 C C . THR B 1 361 ? 9.039 45.531 31.203 1 95.62 361 THR B C 1
ATOM 6646 O O . THR B 1 361 ? 8.312 44.531 31.281 1 95.62 361 THR B O 1
ATOM 6649 N N . PRO B 1 362 ? 10.055 45.562 30.344 1 94.62 362 PRO B N 1
ATOM 6650 C CA . PRO B 1 362 ? 10.25 44.5 29.359 1 94.62 362 PRO B CA 1
ATOM 6651 C C . PRO B 1 362 ? 10.617 43.156 30 1 94.62 362 PRO B C 1
ATOM 6653 O O . PRO B 1 362 ? 10.367 42.094 29.406 1 94.62 362 PRO B O 1
ATOM 6656 N N . ASP B 1 363 ? 11.133 43.156 31.188 1 95.31 363 ASP B N 1
ATOM 6657 C CA . ASP B 1 363 ? 11.531 41.938 31.891 1 95.31 363 ASP B CA 1
ATOM 6658 C C . ASP B 1 363 ? 10.32 41.062 32.188 1 95.31 363 ASP B C 1
ATOM 6660 O O . ASP B 1 363 ? 10.43 39.844 32.25 1 95.31 363 ASP B O 1
ATOM 6664 N N . ARG B 1 364 ? 9.188 41.688 32.375 1 93.56 364 ARG B N 1
ATOM 6665 C CA . ARG B 1 364 ? 7.961 41 32.75 1 93.56 364 ARG B CA 1
ATOM 6666 C C . ARG B 1 364 ? 7.574 40 31.672 1 93.56 364 ARG B C 1
ATOM 6668 O O . ARG B 1 364 ? 6.906 39 31.953 1 93.56 364 ARG B O 1
ATOM 6675 N N . PHE B 1 365 ? 7.965 40.219 30.453 1 95.12 365 PHE B N 1
ATOM 6676 C CA . PHE B 1 365 ? 7.625 39.344 29.344 1 95.12 365 PHE B CA 1
ATOM 6677 C C . PHE B 1 365 ? 8.867 38.969 28.562 1 95.12 365 PHE B C 1
ATOM 6679 O O . PHE B 1 365 ? 8.805 38.781 27.344 1 95.12 365 PHE B O 1
ATOM 6686 N N . HIS B 1 366 ? 10.062 39.031 29.203 1 94.56 366 HIS B N 1
ATOM 6687 C CA . HIS B 1 366 ? 11.352 38.562 28.719 1 94.56 366 HIS B CA 1
ATOM 6688 C C . HIS B 1 366 ? 11.766 39.25 27.438 1 94.56 366 HIS B C 1
ATOM 6690 O O . HIS B 1 366 ? 12.258 38.625 26.516 1 94.56 366 HIS B O 1
ATOM 6696 N N . HIS B 1 367 ? 11.445 40.531 27.312 1 94.38 367 HIS B N 1
ATOM 6697 C CA . HIS B 1 367 ? 11.844 41.375 26.203 1 94.38 367 HIS B CA 1
ATOM 6698 C C . HIS B 1 367 ? 11.305 40.875 24.875 1 94.38 367 HIS B C 1
ATOM 6700 O O . HIS B 1 367 ? 11.992 40.938 23.844 1 94.38 367 HIS B O 1
ATOM 6706 N N . ASP B 1 368 ? 10.172 40.25 24.938 1 96.88 368 ASP B N 1
ATOM 6707 C CA . ASP B 1 368 ? 9.578 39.719 23.719 1 96.88 368 ASP B CA 1
ATOM 6708 C C . ASP B 1 368 ? 9.367 40.812 22.672 1 96.88 368 ASP B C 1
ATOM 6710 O O . ASP B 1 368 ? 8.711 41.812 22.953 1 96.88 368 ASP B O 1
ATOM 6714 N N . ALA B 1 369 ? 9.875 40.688 21.531 1 97.88 369 ALA B N 1
ATOM 6715 C CA . ALA B 1 369 ? 9.859 41.688 20.469 1 97.88 369 ALA B CA 1
ATOM 6716 C C . ALA B 1 369 ? 8.438 41.969 20 1 97.88 369 ALA B C 1
ATOM 6718 O O . ALA B 1 369 ? 8.102 43.094 19.672 1 97.88 369 ALA B O 1
ATOM 6719 N N . ALA B 1 370 ? 7.594 40.938 20 1 97.81 370 ALA B N 1
ATOM 6720 C CA . ALA B 1 370 ? 6.227 41.125 19.516 1 97.81 370 ALA B CA 1
ATOM 6721 C C . ALA B 1 370 ? 5.426 42.031 20.438 1 97.81 370 ALA B C 1
ATOM 6723 O O . ALA B 1 370 ? 4.578 42.812 19.969 1 97.81 370 ALA B O 1
ATOM 6724 N N . VAL B 1 371 ? 5.637 41.906 21.688 1 98.44 371 VAL B N 1
ATOM 6725 C CA . VAL B 1 371 ? 4.953 42.781 22.656 1 98.44 371 VAL B CA 1
ATOM 6726 C C . VAL B 1 371 ? 5.395 44.219 22.453 1 98.44 371 VAL B C 1
ATOM 6728 O O . VAL B 1 371 ? 4.562 45.125 22.406 1 98.44 371 VAL B O 1
ATOM 6731 N N . LEU B 1 372 ? 6.66 44.406 22.328 1 98.5 372 LEU B N 1
ATOM 6732 C CA . LEU B 1 372 ? 7.211 45.75 22.141 1 98.5 372 LEU B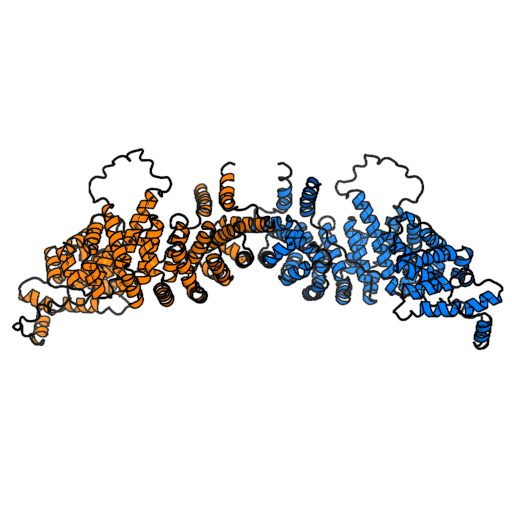 CA 1
ATOM 6733 C C . LEU B 1 372 ? 6.699 46.406 20.859 1 98.5 372 LEU B C 1
ATOM 6735 O O . LEU B 1 372 ? 6.348 47.562 20.844 1 98.5 372 LEU B O 1
ATOM 6739 N N . VAL B 1 373 ? 6.684 45.625 19.844 1 98.62 373 VAL B N 1
ATOM 6740 C CA . VAL B 1 373 ? 6.176 46.094 18.578 1 98.62 373 VAL B CA 1
ATOM 6741 C C . VAL B 1 373 ? 4.711 46.5 18.719 1 98.62 373 VAL B C 1
ATOM 6743 O O . VAL B 1 373 ? 4.32 47.594 18.297 1 98.62 373 VAL B O 1
ATOM 6746 N N . ALA B 1 374 ? 3.912 45.688 19.344 1 98.75 374 ALA B N 1
ATOM 6747 C CA . ALA B 1 374 ? 2.48 45.906 19.484 1 98.75 374 ALA B CA 1
ATOM 6748 C C . ALA B 1 374 ? 2.217 47.188 20.312 1 98.75 374 ALA B C 1
ATOM 6750 O O . ALA B 1 374 ? 1.362 48 19.953 1 98.75 374 ALA B O 1
ATOM 6751 N N . VAL B 1 375 ? 2.926 47.375 21.344 1 98.62 375 VAL B N 1
ATOM 6752 C CA . VAL B 1 375 ? 2.73 48.5 22.25 1 98.62 375 VAL B CA 1
ATOM 6753 C C . VAL B 1 375 ? 3.172 49.781 21.562 1 98.62 375 VAL B C 1
ATOM 6755 O O . VAL B 1 375 ? 2.525 50.812 21.703 1 98.62 375 VAL B O 1
ATOM 6758 N N . CYS B 1 376 ? 4.266 49.75 20.797 1 98.69 376 CYS B N 1
ATOM 6759 C CA . CYS B 1 376 ? 4.715 50.906 20.031 1 98.69 376 CYS B CA 1
ATOM 6760 C C . CYS B 1 376 ? 3.67 51.344 19.016 1 98.69 376 CYS B C 1
ATOM 6762 O O . CYS B 1 376 ? 3.391 52.531 18.859 1 98.69 376 CYS B O 1
ATOM 6764 N N . LEU B 1 377 ? 3.109 50.375 18.375 1 98.69 377 LEU B N 1
ATOM 6765 C CA . LEU B 1 377 ? 2.08 50.688 17.391 1 98.69 377 LEU B CA 1
ATOM 6766 C C . LEU B 1 377 ? 0.837 51.281 18.062 1 98.69 377 LEU B C 1
ATOM 6768 O O . LEU B 1 377 ? 0.192 52.156 17.531 1 98.69 377 LEU B O 1
ATOM 6772 N N . ALA B 1 378 ? 0.495 50.688 19.203 1 98.81 378 ALA B N 1
ATOM 6773 C CA . ALA B 1 378 ? -0.641 51.219 19.953 1 98.81 378 ALA B CA 1
ATOM 6774 C C . ALA B 1 378 ? -0.411 52.688 20.344 1 98.81 378 ALA B C 1
ATOM 6776 O O . ALA B 1 378 ? -1.296 53.531 20.172 1 98.81 378 ALA B O 1
ATOM 6777 N N . ILE B 1 379 ? 0.778 53 20.812 1 98.75 379 ILE B N 1
ATOM 6778 C CA . ILE B 1 379 ? 1.112 54.375 21.188 1 98.75 379 ILE B CA 1
ATOM 6779 C C . ILE B 1 379 ? 1.053 55.25 19.953 1 98.75 379 ILE B C 1
ATOM 6781 O O . ILE B 1 379 ? 0.483 56.344 20 1 98.75 379 ILE B O 1
ATOM 6785 N N . ALA B 1 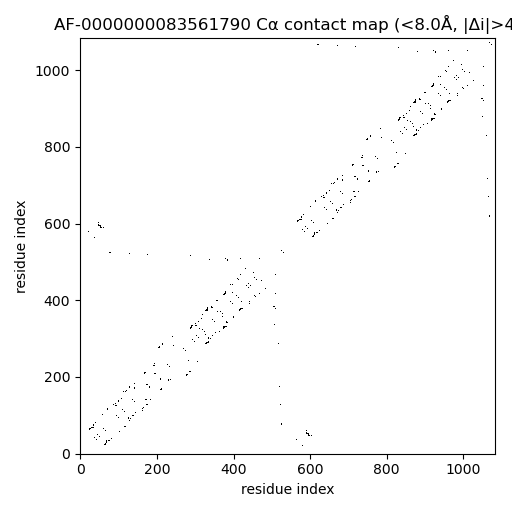380 ? 1.647 54.781 18.891 1 98.38 380 ALA B N 1
ATOM 6786 C CA . ALA B 1 380 ? 1.669 55.562 17.641 1 98.38 380 ALA B CA 1
ATOM 6787 C C . ALA B 1 380 ? 0.257 55.938 17.203 1 98.38 380 ALA B C 1
ATOM 6789 O O . ALA B 1 380 ? 0.02 57.062 16.75 1 98.38 380 ALA B O 1
ATOM 6790 N N . SER B 1 381 ? -0.653 55.031 17.344 1 97.94 381 SER B N 1
ATOM 6791 C CA . SER B 1 381 ? -2.023 55.281 16.906 1 97.94 381 SER B CA 1
ATOM 6792 C C . SER B 1 381 ? -2.744 56.219 17.875 1 97.94 381 SER B C 1
ATOM 6794 O O . SER B 1 381 ? -3.473 57.125 17.438 1 97.94 381 SER B O 1
ATOM 6796 N N . VAL B 1 382 ? -2.576 56.031 19.156 1 98.12 382 VAL B N 1
ATOM 6797 C CA . VAL B 1 382 ? -3.287 56.781 20.188 1 98.12 382 VAL B CA 1
ATOM 6798 C C . VAL B 1 382 ? -2.838 58.25 20.141 1 98.12 382 VAL B C 1
ATOM 6800 O O . VAL B 1 382 ? -3.648 59.156 20.328 1 98.12 382 VAL B O 1
ATOM 6803 N N . VAL B 1 383 ? -1.632 58.531 19.75 1 97.25 383 VAL B N 1
ATOM 6804 C CA . VAL B 1 383 ? -1.055 59.875 19.906 1 97.25 383 VAL B CA 1
ATOM 6805 C C . VAL B 1 383 ? -1.323 60.688 18.656 1 97.25 383 VAL B C 1
ATOM 6807 O O . VAL B 1 383 ? -1.046 61.906 18.625 1 97.25 383 VAL B O 1
ATOM 6810 N N . THR B 1 384 ? -1.886 60.062 17.625 1 95.88 384 THR B N 1
ATOM 6811 C CA . THR B 1 384 ? -2.238 60.812 16.438 1 95.88 384 THR B CA 1
ATOM 6812 C C . THR B 1 384 ? -3.49 61.656 16.688 1 95.88 384 THR B C 1
ATOM 6814 O O . THR B 1 384 ? -4.434 61.625 15.891 1 95.88 384 THR B O 1
ATOM 6817 N N . LEU B 1 385 ? -3.566 62.219 17.672 1 94.69 385 LEU B N 1
ATOM 6818 C CA . LEU B 1 385 ? -4.543 63.188 18.172 1 94.69 385 LEU B CA 1
ATOM 6819 C C . LEU B 1 385 ? -3.871 64.25 19.047 1 94.69 385 LEU B C 1
ATOM 6821 O O . LEU B 1 385 ? -3.09 63.906 19.938 1 94.69 385 LEU B O 1
ATOM 6825 N N . ASP B 1 386 ? -4.121 65.5 18.75 1 92.88 386 ASP B N 1
ATOM 6826 C CA . ASP B 1 386 ? -3.424 66.625 19.391 1 92.88 386 ASP B CA 1
ATOM 6827 C C . ASP B 1 386 ? -3.436 66.5 20.906 1 92.88 386 ASP B C 1
ATOM 6829 O O . ASP B 1 386 ? -2.385 66.562 21.547 1 92.88 386 ASP B O 1
ATOM 6833 N N . ALA B 1 387 ? -4.574 66.312 21.531 1 93.31 387 ALA B N 1
ATOM 6834 C CA . ALA B 1 387 ? -4.723 66.25 22.984 1 93.31 387 ALA B CA 1
ATOM 6835 C C . ALA B 1 387 ? -3.916 65.062 23.547 1 93.31 387 ALA B C 1
ATOM 6837 O O . ALA B 1 387 ? -3.311 65.188 24.609 1 93.31 387 ALA B O 1
ATOM 6838 N N . ASN B 1 388 ? -3.902 63.938 22.812 1 96.62 388 ASN B N 1
ATOM 6839 C CA . ASN B 1 388 ? -3.213 62.75 23.297 1 96.62 388 ASN B CA 1
ATOM 6840 C C . ASN B 1 388 ? -1.698 62.875 23.172 1 96.62 388 ASN B C 1
ATOM 6842 O O . ASN B 1 388 ? -0.955 62.344 24 1 96.62 388 ASN B O 1
ATOM 6846 N N . LEU B 1 389 ? -1.288 63.562 22.125 1 95.88 389 LEU B N 1
ATOM 6847 C CA . LEU B 1 389 ? 0.142 63.812 21.984 1 95.88 389 LEU B CA 1
ATOM 6848 C C . LEU B 1 389 ? 0.66 64.688 23.125 1 95.88 389 LEU B C 1
ATOM 6850 O O . LEU B 1 389 ? 1.729 64.438 23.672 1 95.88 389 LEU B O 1
ATOM 6854 N N . ARG B 1 390 ? -0.077 65.688 23.469 1 93.06 390 ARG B N 1
ATOM 6855 C CA . ARG B 1 390 ? 0.295 66.562 24.578 1 93.06 390 ARG B CA 1
ATOM 6856 C C . ARG B 1 390 ? 0.366 65.75 25.891 1 93.06 390 ARG B C 1
ATOM 6858 O O . ARG B 1 390 ? 1.263 66 26.703 1 93.06 390 ARG B O 1
ATOM 6865 N N . LEU B 1 391 ? -0.584 64.938 26.016 1 95.62 391 LEU B N 1
ATOM 6866 C CA . LEU B 1 391 ? -0.609 64.125 27.203 1 95.62 391 LEU B CA 1
ATOM 6867 C C . LEU B 1 391 ? 0.644 63.25 27.266 1 95.62 391 LEU B C 1
ATOM 6869 O O . LEU B 1 391 ? 1.228 63.062 28.344 1 95.62 391 LEU B O 1
ATOM 6873 N N . LEU B 1 392 ? 1.062 62.625 26.156 1 96.75 392 LEU B N 1
ATOM 6874 C CA . LEU B 1 392 ? 2.273 61.812 26.109 1 96.75 392 LEU B CA 1
ATOM 6875 C C . LEU B 1 392 ? 3.498 62.656 26.484 1 96.75 392 LEU B C 1
ATOM 6877 O O . LEU B 1 392 ? 4.371 62.188 27.219 1 96.75 392 LEU B O 1
ATOM 6881 N N . GLU B 1 393 ? 3.559 63.844 25.953 1 93.44 393 GLU B N 1
ATOM 6882 C CA . GLU B 1 393 ? 4.668 64.75 26.234 1 93.44 393 GLU B CA 1
ATOM 6883 C C . GLU B 1 393 ? 4.73 65.125 27.719 1 93.44 393 GLU B C 1
ATOM 6885 O O . GLU B 1 393 ? 5.809 65.125 28.312 1 93.44 393 GLU B O 1
ATOM 6890 N N . ASP B 1 394 ? 3.607 65.375 28.25 1 93.81 394 ASP B N 1
ATOM 6891 C CA . ASP B 1 394 ? 3.525 65.75 29.672 1 93.81 394 ASP B CA 1
ATOM 6892 C C . ASP B 1 394 ? 4.012 64.562 30.547 1 93.81 394 ASP B C 1
ATOM 6894 O O . ASP B 1 394 ? 4.57 64.812 31.625 1 93.81 394 ASP B O 1
ATOM 6898 N N . MET B 1 395 ? 3.873 63.375 30.078 1 94.81 395 MET B N 1
ATOM 6899 C CA . MET B 1 395 ? 4.242 62.188 30.844 1 94.81 395 MET B CA 1
ATOM 6900 C C . MET B 1 395 ? 5.699 61.812 30.594 1 94.81 395 MET B C 1
ATOM 6902 O O . MET B 1 395 ? 6.227 60.906 31.25 1 94.81 395 MET B O 1
ATOM 6906 N N . GLY B 1 396 ? 6.32 62.469 29.703 1 94.12 396 GLY B N 1
ATOM 6907 C CA . GLY B 1 396 ? 7.684 62.125 29.328 1 94.12 396 GLY B CA 1
ATOM 6908 C C . GLY B 1 396 ? 7.781 60.844 28.5 1 94.12 396 GLY B C 1
ATOM 6909 O O . GLY B 1 396 ? 8.773 60.125 28.578 1 94.12 396 GLY B O 1
ATOM 6910 N N . GLY B 1 397 ? 6.777 60.594 27.797 1 95.75 397 GLY B N 1
ATOM 6911 C CA . GLY B 1 397 ? 6.676 59.375 27.047 1 95.75 397 GLY B CA 1
ATOM 6912 C C . GLY B 1 397 ? 7.676 59.281 25.906 1 95.75 397 GLY B C 1
ATOM 6913 O O . GLY B 1 397 ? 7.934 58.188 25.391 1 95.75 397 GLY B O 1
ATOM 6914 N N . HIS B 1 398 ? 8.336 60.375 25.5 1 95.69 398 HIS B N 1
ATOM 6915 C CA . HIS B 1 398 ? 9.336 60.375 24.438 1 95.69 398 HIS B CA 1
ATOM 6916 C C . HIS B 1 398 ? 10.578 59.562 24.844 1 95.69 398 HIS B C 1
ATOM 6918 O O . HIS B 1 398 ? 11.172 58.875 24.016 1 95.69 398 HIS B O 1
ATOM 6924 N N . ASP B 1 399 ? 10.867 59.594 26.078 1 96.06 399 ASP B N 1
ATOM 6925 C CA . ASP B 1 399 ? 12.141 59.094 26.562 1 96.06 399 ASP B CA 1
ATOM 6926 C C . ASP B 1 399 ? 12.234 57.594 26.359 1 96.06 399 ASP B C 1
ATOM 6928 O O . ASP B 1 399 ? 13.188 57.094 25.766 1 96.06 399 ASP B O 1
ATOM 6932 N N . PRO B 1 400 ? 11.234 56.906 26.891 1 96.69 400 PRO B N 1
ATOM 6933 C CA . PRO B 1 400 ? 11.344 55.438 26.703 1 96.69 400 PRO B CA 1
ATOM 6934 C C . PRO B 1 400 ? 11.32 55.031 25.234 1 96.69 400 PRO B C 1
ATOM 6936 O O . PRO B 1 400 ? 11.984 54.062 24.844 1 96.69 400 PRO B O 1
ATOM 6939 N N . LEU B 1 401 ? 10.57 55.656 24.359 1 97.75 401 LEU B N 1
ATOM 6940 C CA . LEU B 1 401 ? 10.477 55.344 22.938 1 97.75 401 LEU B CA 1
ATOM 6941 C C . LEU B 1 401 ? 11.797 55.625 22.234 1 97.75 401 LEU B C 1
ATOM 6943 O O . LEU B 1 401 ? 12.25 54.812 21.406 1 97.75 401 LEU B O 1
ATOM 6947 N N . LEU B 1 402 ? 12.391 56.75 22.531 1 97.25 402 LEU B N 1
ATOM 6948 C CA . LEU B 1 402 ? 13.672 57.094 21.938 1 97.25 402 LEU B CA 1
ATOM 6949 C C . LEU B 1 402 ? 14.773 56.156 22.422 1 97.25 402 LEU B C 1
ATOM 6951 O O . LEU B 1 402 ? 15.617 55.719 21.625 1 97.25 402 LEU B O 1
ATOM 6955 N N . ALA B 1 403 ? 14.766 55.875 23.672 1 96.69 403 ALA B N 1
ATOM 6956 C CA . ALA B 1 403 ? 15.742 54.938 24.219 1 96.69 403 ALA B CA 1
ATOM 6957 C C . ALA B 1 403 ? 15.625 53.562 23.547 1 96.69 403 ALA B C 1
ATOM 6959 O O . ALA B 1 403 ? 16.641 52.938 23.234 1 96.69 403 ALA B O 1
ATOM 6960 N N . LEU B 1 404 ? 14.375 53.094 23.375 1 96.94 404 LEU B N 1
ATOM 6961 C CA . LEU B 1 404 ? 14.125 51.812 22.719 1 96.94 404 LEU B CA 1
ATOM 6962 C C . LEU B 1 404 ? 14.641 51.812 21.281 1 96.94 404 LEU B C 1
ATOM 6964 O O . LEU B 1 404 ? 15.273 50.875 20.844 1 96.94 404 LEU B O 1
ATOM 6968 N N . CYS B 1 405 ? 14.391 52.875 20.578 1 96.88 405 CYS B N 1
ATOM 6969 C CA . CYS B 1 405 ? 14.812 53 19.188 1 96.88 405 CYS B CA 1
ATOM 6970 C C . CYS B 1 405 ? 16.328 53.031 19.078 1 96.88 405 CYS B C 1
ATOM 6972 O O . CYS B 1 405 ? 16.906 52.531 18.125 1 96.88 405 CYS B O 1
ATOM 6974 N N . GLU B 1 406 ? 16.906 53.594 20.031 1 94.88 406 GLU B N 1
ATOM 6975 C CA . GLU B 1 406 ? 18.359 53.75 20.016 1 94.88 406 GLU B CA 1
ATOM 6976 C C . GLU B 1 406 ? 19.062 52.438 20.359 1 94.88 406 GLU B C 1
ATOM 6978 O O . GLU B 1 406 ? 20.156 52.156 19.828 1 94.88 406 GLU B O 1
ATOM 6983 N N . THR B 1 407 ? 18.5 51.625 21.141 1 94.81 407 THR B N 1
ATOM 6984 C CA . THR B 1 407 ? 19.234 50.531 21.719 1 94.81 407 THR B CA 1
ATOM 6985 C C . THR B 1 407 ? 18.812 49.188 21.062 1 94.81 407 THR B C 1
ATOM 6987 O O . THR B 1 407 ? 19.594 48.25 21.031 1 94.81 407 THR B O 1
ATOM 6990 N N . THR B 1 408 ? 17.656 49.125 20.547 1 96.25 408 THR B N 1
ATOM 6991 C CA . THR B 1 408 ? 17.141 47.812 20.094 1 96.25 408 THR B CA 1
ATOM 6992 C C . THR B 1 408 ? 17.922 47.344 18.875 1 96.25 408 THR B C 1
ATOM 6994 O O . THR B 1 408 ? 18.359 48.156 18.047 1 96.25 408 THR B O 1
ATOM 6997 N N . THR B 1 409 ? 18.172 46.062 18.828 1 95.38 409 THR B N 1
ATOM 6998 C CA . THR B 1 409 ? 18.844 45.438 17.672 1 95.38 409 THR B CA 1
ATOM 6999 C C . THR B 1 409 ? 17.828 44.688 16.812 1 95.38 409 THR B C 1
ATOM 7001 O O . THR B 1 409 ? 18.172 44.219 15.719 1 95.38 409 THR B O 1
ATOM 7004 N N . ASP B 1 410 ? 16.641 44.531 17.375 1 96.56 410 ASP B N 1
ATOM 7005 C CA . ASP B 1 410 ? 15.594 43.844 16.625 1 96.56 410 ASP B CA 1
ATOM 7006 C C . ASP B 1 410 ? 14.992 44.781 15.562 1 96.56 410 ASP B C 1
ATOM 7008 O O . ASP B 1 410 ? 14.531 45.875 15.891 1 96.56 410 ASP B O 1
ATOM 7012 N N . LEU B 1 411 ? 14.969 44.469 14.391 1 96.94 411 LEU B N 1
ATOM 7013 C CA . LEU B 1 411 ? 14.562 45.312 13.273 1 96.94 411 LEU B CA 1
ATOM 7014 C C . LEU B 1 411 ? 13.086 45.656 13.375 1 96.94 411 LEU B C 1
ATOM 7016 O O . LEU B 1 411 ? 12.688 46.781 13 1 96.94 411 LEU B O 1
ATOM 7020 N N . GLN B 1 412 ? 12.242 44.75 13.82 1 97.38 412 GLN B N 1
ATOM 7021 C CA . GLN B 1 412 ? 10.812 45.031 13.938 1 97.38 412 GLN B CA 1
ATOM 7022 C C . GLN B 1 412 ? 10.531 46.031 15.039 1 97.38 412 GLN B C 1
ATOM 7024 O O . GLN B 1 412 ? 9.672 46.906 14.891 1 97.38 412 GLN B O 1
ATOM 7029 N N . VAL B 1 413 ? 11.195 45.844 16.109 1 98.12 413 VAL B N 1
ATOM 7030 C CA . VAL B 1 413 ? 11.039 46.781 17.219 1 98.12 413 VAL B CA 1
ATOM 7031 C C . VAL B 1 413 ? 11.547 48.156 16.812 1 98.12 413 VAL B C 1
ATOM 7033 O O . VAL B 1 413 ? 10.953 49.188 17.188 1 98.12 413 VAL B O 1
ATOM 7036 N N . LEU B 1 414 ? 12.656 48.188 16.109 1 98.12 414 LEU B N 1
ATOM 7037 C CA . LEU B 1 414 ? 13.203 49.438 15.617 1 98.12 414 LEU B CA 1
ATOM 7038 C C . LEU B 1 414 ? 12.203 50.156 14.703 1 98.12 414 LEU B C 1
ATOM 7040 O O . LEU B 1 414 ? 11.992 51.344 14.828 1 98.12 414 LEU B O 1
ATOM 7044 N N . ASP B 1 415 ? 11.641 49.469 13.867 1 98.12 415 ASP B N 1
ATOM 7045 C CA . ASP B 1 415 ? 10.641 50 12.953 1 98.12 415 ASP B CA 1
ATOM 7046 C C . ASP B 1 415 ? 9.438 50.531 13.727 1 98.12 415 ASP B C 1
ATOM 7048 O O . ASP B 1 415 ? 8.984 51.656 13.469 1 98.12 415 ASP B O 1
ATOM 7052 N N . ALA B 1 416 ? 8.898 49.75 14.602 1 98.5 416 ALA B N 1
ATOM 7053 C CA . ALA B 1 416 ? 7.703 50.125 15.359 1 98.5 416 ALA B CA 1
ATOM 7054 C C . ALA B 1 416 ? 7.98 51.344 16.25 1 98.5 416 ALA B C 1
ATOM 7056 O O . ALA B 1 416 ? 7.145 52.219 16.391 1 98.5 416 ALA B O 1
ATOM 7057 N N . SER B 1 417 ? 9.117 51.344 16.938 1 98.38 417 SER B N 1
ATOM 7058 C CA . SER B 1 417 ? 9.484 52.469 17.781 1 98.38 417 SER B CA 1
ATOM 7059 C C . SER B 1 417 ? 9.664 53.719 16.938 1 98.38 417 SER B C 1
ATOM 7061 O O . SER B 1 417 ? 9.289 54.812 17.359 1 98.38 417 SER B O 1
ATOM 7063 N N . GLY B 1 418 ? 10.273 53.562 15.766 1 98.25 418 GLY B N 1
ATOM 7064 C CA . GLY B 1 418 ? 10.367 54.656 14.836 1 98.25 418 GLY B CA 1
ATOM 7065 C C . GLY B 1 418 ? 9.023 55.25 14.438 1 98.25 418 GLY B C 1
ATOM 7066 O O . GLY B 1 418 ? 8.867 56.469 14.32 1 98.25 418 GLY B O 1
ATOM 7067 N N . ARG B 1 419 ? 8.07 54.406 14.227 1 98.38 419 ARG B N 1
ATOM 7068 C CA . ARG B 1 419 ? 6.719 54.844 13.891 1 98.38 419 ARG B CA 1
ATOM 7069 C C . ARG B 1 419 ? 6.098 55.625 15.031 1 98.38 419 ARG B C 1
ATOM 7071 O O . ARG B 1 419 ? 5.43 56.625 14.805 1 98.38 419 ARG B O 1
ATOM 7078 N N . ALA B 1 420 ? 6.27 55.125 16.219 1 98.56 420 ALA B N 1
ATOM 7079 C CA . ALA B 1 420 ? 5.758 55.875 17.391 1 98.56 420 ALA B CA 1
ATOM 7080 C C . ALA B 1 420 ? 6.383 57.25 17.484 1 98.56 420 ALA B C 1
ATOM 7082 O O . ALA B 1 420 ? 5.691 58.219 17.781 1 98.56 420 ALA B O 1
ATOM 7083 N N . ILE B 1 421 ? 7.664 57.344 17.203 1 98.19 421 ILE B N 1
ATOM 7084 C CA . ILE B 1 421 ? 8.367 58.625 17.234 1 98.19 421 ILE B CA 1
ATOM 7085 C C . ILE B 1 421 ? 7.867 59.531 16.109 1 98.19 421 ILE B C 1
ATOM 7087 O O . ILE B 1 421 ? 7.656 60.719 16.297 1 98.19 421 ILE B O 1
ATOM 7091 N N . ALA B 1 422 ? 7.719 58.938 14.977 1 98 422 ALA B N 1
ATOM 7092 C CA . ALA B 1 422 ? 7.227 59.719 13.828 1 98 422 ALA B CA 1
ATOM 7093 C C . ALA B 1 422 ? 5.836 60.281 14.094 1 98 422 ALA B C 1
ATOM 7095 O O . ALA B 1 422 ? 5.5 61.375 13.633 1 98 422 ALA B O 1
ATOM 7096 N N . ALA B 1 423 ? 5.035 59.5 14.836 1 97.56 423 ALA B N 1
ATOM 7097 C CA . ALA B 1 423 ? 3.68 59.969 15.156 1 97.56 423 ALA B CA 1
ATOM 7098 C C . ALA B 1 423 ? 3.705 61.219 16.031 1 97.56 423 ALA B C 1
ATOM 7100 O O . ALA B 1 423 ? 2.715 61.938 16.109 1 97.56 423 ALA B O 1
ATOM 7101 N N . MET B 1 424 ? 4.801 61.531 16.656 1 96.5 424 MET B N 1
ATOM 7102 C CA . MET B 1 424 ? 4.945 62.688 17.531 1 96.5 424 MET B CA 1
ATOM 7103 C C . MET B 1 424 ? 5.328 63.938 16.719 1 96.5 424 MET B C 1
ATOM 7105 O O . MET B 1 424 ? 5.391 65.062 17.266 1 96.5 424 MET B O 1
ATOM 7109 N N . ALA B 1 425 ? 5.59 63.719 15.453 1 94.62 425 ALA B N 1
ATOM 7110 C CA . ALA B 1 425 ? 5.805 64.812 14.5 1 94.62 425 ALA B CA 1
ATOM 7111 C C . ALA B 1 425 ? 4.762 64.75 13.383 1 94.62 425 ALA B C 1
ATOM 7113 O O . ALA B 1 425 ? 5.102 64.562 12.219 1 94.62 425 ALA B O 1
ATOM 7114 N N . PRO B 1 426 ? 3.543 65.125 13.719 1 90.62 426 PRO B N 1
ATOM 7115 C CA . PRO B 1 426 ? 2.43 64.812 12.812 1 90.62 426 PRO B CA 1
ATOM 7116 C C . PRO B 1 426 ? 2.377 65.812 11.617 1 90.62 426 PRO B C 1
ATOM 7118 O O . PRO B 1 426 ? 2.141 65.375 10.492 1 90.62 426 PRO B O 1
ATOM 7121 N N . THR B 1 427 ? 2.494 67.062 11.875 1 90.75 427 THR B N 1
ATOM 7122 C CA . THR B 1 427 ? 2.389 68.062 10.773 1 90.75 427 THR B CA 1
ATOM 7123 C C . THR B 1 427 ? 3.297 69.25 11.016 1 90.75 427 THR B C 1
ATOM 7125 O O . THR B 1 427 ? 3.705 69.5 12.148 1 90.75 427 THR B O 1
ATOM 7128 N N . LEU B 1 428 ? 3.561 69.938 9.914 1 90.88 428 LEU B N 1
ATOM 7129 C CA . LEU B 1 428 ? 4.316 71.188 10 1 90.88 428 LEU B CA 1
ATOM 7130 C C . LEU B 1 428 ? 3.533 72.25 10.773 1 90.88 428 LEU B C 1
ATOM 7132 O O . LEU B 1 428 ? 4.121 73 11.516 1 90.88 428 LEU B O 1
ATOM 7136 N N . GLU B 1 429 ? 2.279 72.188 10.602 1 88.88 429 GLU B N 1
ATOM 7137 C CA . GLU B 1 429 ? 1.399 73.125 11.297 1 88.88 429 GLU B CA 1
ATOM 7138 C C . GLU B 1 429 ? 1.489 72.938 12.812 1 88.88 429 GLU B C 1
ATOM 7140 O O . GLU B 1 429 ? 1.516 73.875 13.562 1 88.88 429 GLU B O 1
ATOM 7145 N N . TYR B 1 430 ? 1.436 71.688 13.203 1 90.38 430 TYR B N 1
ATOM 7146 C CA . TYR B 1 430 ? 1.539 71.438 14.633 1 90.38 430 TYR B CA 1
ATOM 7147 C C . TYR B 1 430 ? 2.855 71.938 15.195 1 90.38 430 TYR B C 1
ATOM 7149 O O . TYR B 1 430 ? 2.883 72.562 16.266 1 90.38 430 TYR B O 1
ATOM 7157 N N . LYS B 1 431 ? 3.912 71.688 14.492 1 92.69 431 LYS B N 1
ATOM 7158 C CA . LYS B 1 431 ? 5.223 72.125 14.898 1 92.69 431 LYS B CA 1
ATOM 7159 C C . LYS B 1 431 ? 5.242 73.688 14.977 1 92.69 431 LYS B C 1
ATOM 7161 O O . LYS B 1 431 ? 5.734 74.25 15.945 1 92.69 431 LYS B O 1
ATOM 7166 N N . TYR B 1 432 ? 4.723 74.312 13.969 1 90.94 432 TYR B N 1
ATOM 7167 C CA . TYR B 1 432 ? 4.676 75.75 13.906 1 90.94 432 TYR B CA 1
ATOM 7168 C C . TYR B 1 432 ? 3.895 76.375 15.086 1 90.94 432 TYR B C 1
ATOM 7170 O O . TYR B 1 432 ? 4.363 77.25 15.766 1 90.94 432 TYR B O 1
ATOM 7178 N N . ASN B 1 433 ? 2.717 75.812 15.336 1 88.62 433 ASN B N 1
ATOM 7179 C CA . ASN B 1 433 ? 1.855 76.25 16.406 1 88.62 433 ASN B CA 1
ATOM 7180 C C . ASN B 1 433 ? 2.51 76.062 17.781 1 88.62 433 ASN B C 1
ATOM 7182 O O . ASN B 1 433 ? 2.371 76.938 18.656 1 88.62 433 ASN B O 1
ATOM 7186 N N . THR B 1 434 ? 3.18 75 17.906 1 90.19 434 THR B N 1
ATOM 7187 C CA . THR B 1 434 ? 3.859 74.688 19.156 1 90.19 434 THR B CA 1
ATOM 7188 C C . THR B 1 434 ? 4.977 75.688 19.422 1 90.19 434 THR B C 1
ATOM 7190 O O . THR B 1 434 ? 5.094 76.25 20.531 1 90.19 434 THR B O 1
ATOM 7193 N N . LEU B 1 435 ? 5.707 76 18.453 1 90.25 435 LEU B N 1
ATOM 7194 C CA . LEU B 1 435 ? 6.816 76.938 18.578 1 90.25 435 LEU B CA 1
ATOM 7195 C C . LEU B 1 435 ? 6.301 78.375 18.781 1 90.25 435 LEU B C 1
ATOM 7197 O O . LEU B 1 435 ? 6.887 79.125 19.547 1 90.25 435 LEU B O 1
ATOM 7201 N N . GLN B 1 436 ? 5.188 78.688 18.125 1 88.44 436 GLN B N 1
ATOM 7202 C CA . GLN B 1 436 ? 4.59 80 18.25 1 88.44 436 GLN B CA 1
ATOM 7203 C C . GLN B 1 436 ? 4.07 80.25 19.672 1 88.44 436 GLN B C 1
ATOM 7205 O O . GLN B 1 436 ? 4.051 81.375 20.141 1 88.44 436 GLN B O 1
ATOM 7210 N N . GLN B 1 437 ? 3.689 79.25 20.281 1 90.94 437 GLN B N 1
ATOM 7211 C CA . GLN B 1 437 ? 3.193 79.312 21.656 1 90.94 437 GLN B CA 1
ATOM 7212 C C . GLN B 1 437 ? 4.344 79.375 22.656 1 90.94 437 GLN B C 1
ATOM 7214 O O . GLN B 1 437 ? 4.117 79.438 23.859 1 90.94 437 GLN B O 1
ATOM 7219 N N . GLY B 1 438 ? 5.555 79.25 22.188 1 88.75 438 GLY B N 1
ATOM 7220 C CA . GLY B 1 438 ? 6.734 79.312 23.031 1 88.75 438 GLY B CA 1
ATOM 7221 C C . GLY B 1 438 ? 7.074 78 23.688 1 88.75 438 GLY B C 1
ATOM 7222 O O . GLY B 1 438 ? 7.809 77.938 24.672 1 88.75 438 GLY B O 1
ATOM 7223 N N . LYS B 1 439 ? 6.441 77 23.25 1 90.56 439 LYS B N 1
ATOM 7224 C CA . LYS B 1 439 ? 6.711 75.688 23.797 1 90.56 439 LYS B CA 1
ATOM 7225 C C . LYS B 1 439 ? 7.758 74.938 22.953 1 90.56 439 LYS B C 1
ATOM 7227 O O . LYS B 1 439 ? 7.859 75.188 21.734 1 90.56 439 LYS B O 1
ATOM 7232 N N . PRO B 1 440 ? 8.57 74.188 23.594 1 91.06 440 PRO B N 1
ATOM 7233 C CA . PRO B 1 440 ? 9.562 73.438 22.812 1 91.06 440 PRO B CA 1
ATOM 7234 C C . PRO B 1 440 ? 8.945 72.25 22.031 1 91.06 440 PRO B C 1
ATOM 7236 O O . PRO B 1 440 ? 7.961 71.688 22.469 1 91.06 440 PRO B O 1
ATOM 7239 N N . PHE B 1 441 ? 9.406 72.125 20.922 1 93.12 441 PHE B N 1
ATOM 7240 C CA . PHE B 1 441 ? 9.07 70.875 20.172 1 93.12 441 PHE B CA 1
ATOM 7241 C C . PHE B 1 441 ? 9.875 69.688 20.672 1 93.12 441 PHE B C 1
ATOM 7243 O O . PHE B 1 441 ? 10.922 69.375 20.125 1 93.12 441 PHE B O 1
ATOM 7250 N N . VAL B 1 442 ? 9.367 68.938 21.578 1 92.56 442 VAL B N 1
ATOM 7251 C CA . VAL B 1 442 ? 10.07 68 22.484 1 92.56 442 VAL B CA 1
ATOM 7252 C C . VAL B 1 442 ? 10.734 66.875 21.703 1 92.56 442 VAL B C 1
ATOM 7254 O O . VAL B 1 442 ? 11.875 66.5 21.969 1 92.56 442 VAL B O 1
ATOM 7257 N N . VAL B 1 443 ? 10.031 66.312 20.672 1 94.81 443 VAL B N 1
ATOM 7258 C CA . VAL B 1 443 ? 10.531 65.188 19.922 1 94.81 443 VAL B CA 1
ATOM 7259 C C . VAL B 1 443 ? 11.812 65.562 19.172 1 94.81 443 VAL B C 1
ATOM 7261 O O . VAL B 1 443 ? 12.734 64.75 19.047 1 94.81 443 VAL B O 1
ATOM 7264 N N . GLN B 1 444 ? 11.805 66.812 18.672 1 93.31 444 GLN B N 1
ATOM 7265 C CA . GLN B 1 444 ? 12.984 67.312 17.984 1 93.31 444 GLN B CA 1
ATOM 7266 C C . GLN B 1 444 ? 14.125 67.562 18.953 1 93.31 444 GLN B C 1
ATOM 7268 O O . GLN B 1 444 ? 15.273 67.188 18.688 1 93.31 444 GLN B O 1
ATOM 7273 N N . ASP B 1 445 ? 13.812 68.125 20.078 1 93.75 445 ASP B N 1
ATOM 7274 C CA . ASP B 1 445 ? 14.805 68.5 21.062 1 93.75 445 ASP B CA 1
ATOM 7275 C C . ASP B 1 445 ? 15.453 67.312 21.703 1 93.75 445 ASP B C 1
ATOM 7277 O O . ASP B 1 445 ? 16.625 67.312 22.109 1 93.75 445 ASP B O 1
ATOM 7281 N N . LYS B 1 446 ? 14.773 66.25 21.766 1 94.25 446 LYS B N 1
ATOM 7282 C CA . LYS B 1 446 ? 15.25 65.062 22.484 1 94.25 446 LYS B CA 1
ATOM 7283 C C . LYS B 1 446 ? 15.922 64.062 21.531 1 94.25 446 LYS B C 1
ATOM 7285 O O . LYS B 1 446 ? 16.281 62.969 21.922 1 94.25 446 LYS B O 1
ATOM 7290 N N . GLY B 1 447 ? 16 64.438 20.25 1 94.31 447 GLY B N 1
ATOM 7291 C CA . GLY B 1 447 ? 16.766 63.594 19.344 1 94.31 447 GLY B CA 1
ATOM 7292 C C . GLY B 1 447 ? 15.906 62.781 18.406 1 94.31 447 GLY B C 1
ATOM 7293 O O . GLY B 1 447 ? 16.328 61.719 17.922 1 94.31 447 GLY B O 1
ATOM 7294 N N . GLY B 1 448 ? 14.758 63.156 18.172 1 96.69 448 GLY B N 1
ATOM 7295 C CA . GLY B 1 448 ? 13.852 62.438 17.297 1 96.69 448 GLY B CA 1
ATOM 7296 C C . GLY B 1 448 ? 14.391 62.281 15.875 1 96.69 448 GLY B C 1
ATOM 7297 O O . GLY B 1 448 ? 14.172 61.281 15.219 1 96.69 448 GLY B O 1
ATOM 7298 N N . LEU B 1 449 ? 15.07 63.312 15.398 1 96.56 449 LEU B N 1
ATOM 7299 C CA . LEU B 1 449 ? 15.625 63.281 14.047 1 96.56 449 LEU B CA 1
ATOM 7300 C C . LEU B 1 449 ? 16.672 62.188 13.906 1 96.56 449 LEU B C 1
ATOM 7302 O O . LEU B 1 449 ? 16.641 61.438 12.93 1 96.56 449 LEU B O 1
ATOM 7306 N N . ALA B 1 450 ? 17.562 62.062 14.844 1 97 450 ALA B N 1
ATOM 7307 C CA . ALA B 1 450 ? 18.594 61.062 14.805 1 97 450 ALA B CA 1
ATOM 7308 C C . ALA B 1 450 ? 17.984 59.656 14.859 1 97 450 ALA B C 1
ATOM 7310 O O . ALA B 1 450 ? 18.484 58.719 14.211 1 97 450 ALA B O 1
ATOM 7311 N N . ALA B 1 451 ? 17.016 59.5 15.703 1 97.5 451 ALA B N 1
ATOM 7312 C CA . ALA B 1 451 ? 16.328 58.188 15.828 1 97.5 451 ALA B CA 1
ATOM 7313 C C . ALA B 1 451 ? 15.711 57.781 14.5 1 97.5 451 ALA B C 1
ATOM 7315 O O . ALA B 1 451 ? 15.859 56.625 14.078 1 97.5 451 ALA B O 1
ATOM 7316 N N . LEU B 1 452 ? 14.992 58.656 13.828 1 97.81 452 LEU B N 1
ATOM 7317 C CA . LEU B 1 452 ? 14.312 58.344 12.578 1 97.81 452 LEU B CA 1
ATOM 7318 C C . LEU B 1 452 ? 15.32 58.156 11.453 1 97.81 452 LEU B C 1
ATOM 7320 O O . LEU B 1 452 ? 15.086 57.375 10.531 1 97.81 452 LEU B O 1
ATOM 7324 N N . GLU B 1 453 ? 16.422 58.875 11.516 1 96.81 453 GLU B N 1
ATOM 7325 C CA . GLU B 1 453 ? 17.5 58.625 10.555 1 96.81 453 GLU B CA 1
ATOM 7326 C C . GLU B 1 453 ? 18.078 57.219 10.711 1 96.81 453 GLU B C 1
ATOM 7328 O O . GLU B 1 453 ? 18.438 56.594 9.719 1 96.81 453 GLU B O 1
ATOM 7333 N N . ARG B 1 454 ? 18.188 56.844 11.914 1 97.06 454 ARG B N 1
ATOM 7334 C CA . ARG B 1 454 ? 18.625 55.469 12.18 1 97.06 454 ARG B CA 1
ATOM 7335 C C . ARG B 1 454 ? 17.656 54.469 11.562 1 97.06 454 ARG B C 1
ATOM 7337 O O . ARG B 1 454 ? 18.078 53.469 10.961 1 97.06 454 ARG B O 1
ATOM 7344 N N . VAL B 1 455 ? 16.375 54.656 11.742 1 97.44 455 VAL B N 1
ATOM 7345 C CA . VAL B 1 455 ? 15.367 53.781 11.148 1 97.44 455 VAL B CA 1
ATOM 7346 C C . VAL B 1 455 ? 15.523 53.75 9.633 1 97.44 455 VAL B C 1
ATOM 7348 O O . VAL B 1 455 ? 15.484 52.688 9.008 1 97.44 455 VAL B O 1
ATOM 7351 N N . ALA B 1 456 ? 15.734 54.906 9.008 1 96.56 456 ALA B N 1
ATOM 7352 C CA . ALA B 1 456 ? 15.891 55.031 7.559 1 96.56 456 ALA B CA 1
ATOM 7353 C C . ALA B 1 456 ? 17.125 54.25 7.078 1 96.56 456 ALA B C 1
ATOM 7355 O O . ALA B 1 456 ? 17.078 53.594 6.035 1 96.56 456 ALA B O 1
ATOM 7356 N N . THR B 1 457 ? 18.172 54.25 7.863 1 95.75 457 THR B N 1
ATOM 7357 C CA . THR B 1 457 ? 19.438 53.656 7.445 1 95.75 457 THR B CA 1
ATOM 7358 C C . THR B 1 457 ? 19.469 52.156 7.742 1 95.75 457 THR B C 1
ATOM 7360 O O . THR B 1 457 ? 20.031 51.375 6.973 1 95.75 457 THR B O 1
ATOM 7363 N N . VAL B 1 458 ? 18.875 51.75 8.859 1 95.81 458 VAL B N 1
ATOM 7364 C CA . VAL B 1 458 ? 19.016 50.375 9.32 1 95.81 458 VAL B CA 1
ATOM 7365 C C . VAL B 1 458 ? 17.875 49.531 8.758 1 95.81 458 VAL B C 1
ATOM 7367 O O . VAL B 1 458 ? 18.094 48.438 8.273 1 95.81 458 VAL B O 1
ATOM 7370 N N . VAL B 1 459 ? 16.656 50.031 8.812 1 95.94 459 VAL B N 1
ATOM 7371 C CA . VAL B 1 459 ? 15.492 49.219 8.414 1 95.94 459 VAL B CA 1
ATOM 7372 C C . VAL B 1 459 ? 15.25 49.375 6.918 1 95.94 459 VAL B C 1
ATOM 7374 O O . VAL B 1 459 ? 14.906 48.406 6.234 1 95.94 459 VAL B O 1
ATOM 7377 N N . TYR B 1 460 ? 15.516 50.656 6.363 1 94.38 460 TYR B N 1
ATOM 7378 C CA . TYR B 1 460 ? 15.117 50.906 4.984 1 94.38 460 TYR B CA 1
ATOM 7379 C C . TYR B 1 460 ? 16.328 51.25 4.125 1 94.38 460 TYR B C 1
ATOM 7381 O O . TYR B 1 460 ? 16.219 51.969 3.135 1 94.38 460 TYR B O 1
ATOM 7389 N N . ALA B 1 461 ? 17.547 50.906 4.414 1 87.69 461 ALA B N 1
ATOM 7390 C CA . ALA B 1 461 ? 18.781 51.219 3.715 1 87.69 461 ALA B CA 1
ATOM 7391 C C . ALA B 1 461 ? 18.625 51.062 2.207 1 87.69 461 ALA B C 1
ATOM 7393 O O . ALA B 1 461 ? 19.031 51.906 1.428 1 87.69 461 ALA B O 1
ATOM 7394 N N . ALA B 1 462 ? 18.25 50 1.708 1 84.88 462 ALA B N 1
ATOM 7395 C CA . ALA B 1 462 ? 18.234 49.688 0.277 1 84.88 462 ALA B CA 1
ATOM 7396 C C . ALA B 1 462 ? 16.812 49.719 -0.28 1 84.88 462 ALA B C 1
ATOM 7398 O O . ALA B 1 462 ? 16.547 49.156 -1.34 1 84.88 462 ALA B O 1
ATOM 7399 N N . LYS B 1 463 ? 15.93 50.5 0.406 1 84.94 463 LYS B N 1
ATOM 7400 C CA . LYS B 1 463 ? 14.539 50.562 -0.035 1 84.94 463 LYS B CA 1
ATOM 7401 C C . LYS B 1 463 ? 14.039 52.031 -0.07 1 84.94 463 LYS B C 1
ATOM 7403 O O . LYS B 1 463 ? 14.664 52.906 0.497 1 84.94 463 LYS B O 1
ATOM 7408 N N . ASP B 1 464 ? 13.023 52.312 -0.794 1 91.62 464 ASP B N 1
ATOM 7409 C CA . ASP B 1 464 ? 12.344 53.594 -0.747 1 91.62 464 ASP B CA 1
ATOM 7410 C C . ASP B 1 464 ? 11.766 53.844 0.644 1 91.62 464 ASP B C 1
ATOM 7412 O O . ASP B 1 464 ? 11.227 52.969 1.281 1 91.62 464 ASP B O 1
ATOM 7416 N N . LEU B 1 465 ? 12.062 55 1.049 1 94.06 465 LEU B N 1
ATOM 7417 C CA . LEU B 1 465 ? 11.539 55.375 2.365 1 94.06 465 LEU B CA 1
ATOM 7418 C C . LEU B 1 465 ? 10.016 55.406 2.352 1 94.06 465 LEU B C 1
ATOM 7420 O O . LEU B 1 465 ? 9.422 55.969 1.432 1 94.06 465 LEU B O 1
ATOM 7424 N N . PRO B 1 466 ? 9.453 54.781 3.262 1 95.56 466 PRO B N 1
ATOM 7425 C CA . PRO B 1 466 ? 7.996 54.906 3.348 1 95.56 466 PRO B CA 1
ATOM 7426 C C . PRO B 1 466 ? 7.531 56.312 3.609 1 95.56 466 PRO B C 1
ATOM 7428 O O . PRO B 1 466 ? 8.266 57.125 4.195 1 95.56 466 PRO B O 1
ATOM 7431 N N . SER B 1 467 ? 6.324 56.656 3.244 1 95.5 467 SER B N 1
ATOM 7432 C CA . SER B 1 467 ? 5.793 58 3.295 1 95.5 467 SER B CA 1
ATOM 7433 C C . SER B 1 467 ? 5.773 58.562 4.723 1 95.5 467 SER B C 1
ATOM 7435 O O . SER B 1 467 ? 6.043 59.719 4.953 1 95.5 467 SER B O 1
ATOM 7437 N N . TRP B 1 468 ? 5.371 57.656 5.652 1 95.81 468 TRP B N 1
ATOM 7438 C CA . TRP B 1 468 ? 5.273 58.125 7.035 1 95.81 468 TRP B CA 1
ATOM 7439 C C . TRP B 1 468 ? 6.633 58.562 7.551 1 95.81 468 TRP B C 1
ATOM 7441 O O . TRP B 1 468 ? 6.723 59.562 8.273 1 95.81 468 TRP B O 1
ATOM 7451 N N . LEU B 1 469 ? 7.711 57.906 7.266 1 96.94 469 LEU B N 1
ATOM 7452 C CA . LEU B 1 469 ? 9.062 58.219 7.707 1 96.94 469 LEU B CA 1
ATOM 7453 C C . LEU B 1 469 ? 9.586 59.469 6.992 1 96.94 469 LEU B C 1
ATOM 7455 O O . LEU B 1 469 ? 10.195 60.344 7.621 1 96.94 469 LEU B O 1
ATOM 7459 N N . ASP B 1 470 ? 9.328 59.5 5.699 1 96.56 470 ASP B N 1
ATOM 7460 C CA . ASP B 1 470 ? 9.734 60.656 4.91 1 96.56 470 ASP B CA 1
ATOM 7461 C C . ASP B 1 470 ? 9.094 61.938 5.438 1 96.56 470 ASP B C 1
ATOM 7463 O O . ASP B 1 470 ? 9.758 62.969 5.574 1 96.56 470 ASP B O 1
ATOM 7467 N N . HIS B 1 471 ? 7.891 61.844 5.629 1 96.38 471 HIS B N 1
ATOM 7468 C CA . HIS B 1 471 ? 7.141 62.969 6.148 1 96.38 471 HIS B CA 1
ATOM 7469 C C . HIS B 1 471 ? 7.691 63.438 7.496 1 96.38 471 HIS B C 1
ATOM 7471 O O . HIS B 1 471 ? 7.898 64.625 7.715 1 96.38 471 HIS B O 1
ATOM 7477 N N . ALA B 1 472 ? 7.887 62.531 8.414 1 96.94 472 ALA B N 1
ATOM 7478 C CA . ALA B 1 472 ? 8.367 62.875 9.75 1 96.94 472 ALA B CA 1
ATOM 7479 C C . ALA B 1 472 ? 9.766 63.469 9.695 1 96.94 472 ALA B C 1
ATOM 7481 O O . ALA B 1 472 ? 10.07 64.375 10.453 1 96.94 472 ALA B O 1
ATOM 7482 N N . LEU B 1 473 ? 10.594 62.938 8.844 1 96.62 473 LEU B N 1
ATOM 7483 C CA . LEU B 1 473 ? 11.93 63.5 8.664 1 96.62 473 LEU B CA 1
ATOM 7484 C C . LEU B 1 473 ? 11.859 64.938 8.141 1 96.62 473 LEU B C 1
ATOM 7486 O O . LEU B 1 473 ? 12.602 65.812 8.594 1 96.62 473 LEU B O 1
ATOM 7490 N N . ASP B 1 474 ? 11 65.125 7.227 1 95.88 474 ASP B N 1
ATOM 7491 C CA . ASP B 1 474 ? 10.812 66.5 6.688 1 95.88 474 ASP B CA 1
ATOM 7492 C C . ASP B 1 474 ? 10.383 67.438 7.777 1 95.88 474 ASP B C 1
ATOM 7494 O O . ASP B 1 474 ? 10.875 68.562 7.836 1 95.88 474 ASP B O 1
ATOM 7498 N N . VAL B 1 475 ? 9.461 67.062 8.547 1 95.69 475 VAL B N 1
ATOM 7499 C CA . VAL B 1 475 ? 8.945 67.875 9.625 1 95.69 475 VAL B CA 1
ATOM 7500 C C . VAL B 1 475 ? 10.07 68.188 10.602 1 95.69 475 VAL B C 1
ATOM 7502 O O . VAL B 1 475 ? 10.203 69.375 11.047 1 95.69 475 VAL B O 1
ATOM 7505 N N . LEU B 1 476 ? 10.906 67.25 10.906 1 95.69 476 LEU B N 1
ATOM 7506 C CA . LEU B 1 476 ? 11.938 67.438 11.922 1 95.69 476 LEU B CA 1
ATOM 7507 C C . LEU B 1 476 ? 13.117 68.25 11.352 1 95.69 476 LEU B C 1
ATOM 7509 O O . LEU B 1 476 ? 13.797 68.938 12.086 1 95.69 476 LEU B O 1
ATOM 7513 N N . ARG B 1 477 ? 13.281 68.188 10.062 1 94.44 477 ARG B N 1
ATOM 7514 C CA . ARG B 1 477 ? 14.43 68.812 9.438 1 94.44 477 ARG B CA 1
ATOM 7515 C C . ARG B 1 477 ? 14.125 70.312 9.141 1 94.44 477 ARG B C 1
ATOM 7517 O O . ARG B 1 477 ? 15.047 71.125 9.055 1 94.44 477 ARG B O 1
ATOM 7524 N N . MET B 1 478 ? 12.938 70.562 9.055 1 92.81 478 MET B N 1
ATOM 7525 C CA . MET B 1 478 ? 12.57 71.938 8.648 1 92.81 478 MET B CA 1
ATOM 7526 C C . MET B 1 478 ? 12.961 72.938 9.727 1 92.81 478 MET B C 1
ATOM 7528 O O . MET B 1 478 ? 12.586 72.812 10.891 1 92.81 478 MET B O 1
ATOM 7532 N N . THR B 1 479 ? 13.641 74 9.352 1 89.44 479 THR B N 1
ATOM 7533 C CA . THR B 1 479 ? 14.078 75.062 10.266 1 89.44 479 THR B CA 1
ATOM 7534 C C . THR B 1 479 ? 12.945 76 10.562 1 89.44 479 THR B C 1
ATOM 7536 O O . THR B 1 479 ? 11.977 76.125 9.797 1 89.44 479 THR B O 1
ATOM 7539 N N . PRO B 1 480 ? 13.055 76.812 11.664 1 87.19 480 PRO B N 1
ATOM 7540 C CA . PRO B 1 480 ? 12.008 77.75 12.008 1 87.19 480 PRO B CA 1
ATOM 7541 C C . PRO B 1 480 ? 11.773 78.812 10.906 1 87.19 480 PRO B C 1
ATOM 7543 O O . PRO B 1 480 ? 10.633 79.188 10.672 1 87.19 480 PRO B O 1
ATOM 7546 N N . LYS B 1 481 ? 12.789 79.125 10.211 1 88.31 481 LYS B N 1
ATOM 7547 C CA . LYS B 1 481 ? 12.664 80.125 9.125 1 88.31 481 LYS B CA 1
ATOM 7548 C C . LYS B 1 481 ? 11.875 79.562 7.957 1 88.31 481 LYS B C 1
ATOM 7550 O O . LYS B 1 481 ? 11 80.188 7.398 1 88.31 481 LYS B O 1
ATOM 7555 N N . GLN B 1 482 ? 12.289 78.375 7.688 1 90.19 482 GLN B N 1
ATOM 7556 C CA . GLN B 1 482 ? 11.602 77.688 6.586 1 90.19 482 GLN B CA 1
ATOM 7557 C C . GLN B 1 482 ? 10.141 77.438 6.934 1 90.19 482 GLN B C 1
ATOM 7559 O O . GLN B 1 482 ? 9.266 77.562 6.074 1 90.19 482 GLN B O 1
ATOM 7564 N N . LEU B 1 483 ? 9.914 77.062 8.133 1 89.81 483 LEU B N 1
ATOM 7565 C CA . LEU B 1 483 ? 8.578 76.812 8.641 1 89.81 483 LEU B CA 1
ATOM 7566 C C . LEU B 1 483 ? 7.688 78.062 8.555 1 89.81 483 LEU B C 1
ATOM 7568 O O . LEU B 1 483 ? 6.531 77.938 8.133 1 89.81 483 LEU B O 1
ATOM 7572 N N . ALA B 1 484 ? 8.188 79.125 8.93 1 88.06 484 ALA B N 1
ATOM 7573 C CA . ALA B 1 484 ? 7.453 80.375 8.875 1 88.06 484 ALA B CA 1
ATOM 7574 C C . ALA B 1 484 ? 7.109 80.75 7.434 1 88.06 484 ALA B C 1
ATOM 7576 O O . ALA B 1 484 ? 6.012 81.25 7.16 1 88.06 484 ALA B O 1
ATOM 7577 N N . ALA B 1 485 ? 8.086 80.438 6.566 1 88.5 485 ALA B N 1
ATOM 7578 C CA . ALA B 1 485 ? 7.871 80.75 5.152 1 88.5 485 ALA B CA 1
ATOM 7579 C C . ALA B 1 485 ? 6.785 79.875 4.562 1 88.5 485 ALA B C 1
ATOM 7581 O O . ALA B 1 485 ? 5.965 80.312 3.76 1 88.5 485 ALA B O 1
ATOM 7582 N N . THR B 1 486 ? 6.879 78.75 5 1 86.44 486 THR B N 1
ATOM 7583 C CA . THR B 1 486 ? 5.914 77.75 4.492 1 86.44 486 THR B CA 1
ATOM 7584 C C . THR B 1 486 ? 4.516 78.062 5.02 1 86.44 486 THR B C 1
ATOM 7586 O O . THR B 1 486 ? 3.529 77.938 4.289 1 86.44 486 THR B O 1
ATOM 7589 N N . MET B 1 487 ? 4.34 78.5 6.242 1 85.25 487 MET B N 1
ATOM 7590 C CA . MET B 1 487 ? 3.051 78.75 6.883 1 85.25 487 MET B CA 1
ATOM 7591 C C . MET B 1 487 ? 2.445 80.062 6.387 1 85.25 487 MET B C 1
ATOM 7593 O O . MET B 1 487 ? 1.234 80.25 6.48 1 85.25 487 MET B O 1
ATOM 7597 N N . ALA B 1 488 ? 3.33 80.938 5.969 1 81.12 488 ALA B N 1
ATOM 7598 C CA . ALA B 1 488 ? 2.863 82.188 5.418 1 81.12 488 ALA B CA 1
ATOM 7599 C C . ALA B 1 488 ? 2.125 82 4.102 1 81.12 488 ALA B C 1
ATOM 7601 O O . ALA B 1 488 ? 1.263 82.75 3.73 1 81.12 488 ALA B O 1
ATOM 7602 N N . THR B 1 489 ? 2.518 81 3.348 1 75.81 489 THR B N 1
ATOM 7603 C CA . THR B 1 489 ? 1.898 80.688 2.055 1 75.81 489 THR B CA 1
ATOM 7604 C C . THR B 1 489 ? 0.646 79.875 2.221 1 75.81 489 THR B C 1
ATOM 7606 O O . THR B 1 489 ? -0.143 79.688 1.284 1 75.81 489 THR B O 1
ATOM 7609 N N . VAL B 1 490 ? 0.471 79.312 3.326 1 66.44 490 VAL B N 1
ATOM 7610 C CA . VAL B 1 490 ? -0.686 78.438 3.568 1 66.44 490 VAL B CA 1
ATOM 7611 C C . VAL B 1 490 ? -1.875 79.312 4.008 1 66.44 490 VAL B C 1
ATOM 7613 O O . VAL B 1 490 ? -1.755 80.125 4.914 1 66.44 490 VAL B O 1
ATOM 7616 N N . PRO B 1 491 ? -2.818 79.625 3.17 1 54.56 491 PRO B N 1
ATOM 7617 C CA . PRO B 1 491 ? -3.98 80.375 3.566 1 54.56 491 PRO B CA 1
ATOM 7618 C C . PRO B 1 491 ? -4.496 80.062 4.957 1 54.56 491 PRO B C 1
ATOM 7620 O O . PRO B 1 491 ? -4.574 78.875 5.305 1 54.56 491 PRO B O 1
ATOM 7623 N N . VAL B 1 492 ? -4.32 81 5.914 1 49.66 492 VAL B N 1
ATOM 7624 C CA . VAL B 1 492 ? -4.801 80.875 7.289 1 49.66 492 VAL B CA 1
ATOM 7625 C C . VAL B 1 492 ? -6.234 80.375 7.297 1 49.66 492 VAL B C 1
ATOM 7627 O O . VAL B 1 492 ? -7.125 80.938 6.684 1 49.66 492 VAL B O 1
ATOM 7630 N N . HIS B 1 493 ? -6.496 79.188 7.34 1 45.22 493 HIS B N 1
ATOM 7631 C CA . HIS B 1 493 ? -7.867 78.75 7.578 1 45.22 493 HIS B CA 1
ATOM 7632 C C . HIS B 1 493 ? -8.531 79.625 8.656 1 45.22 493 HIS B C 1
ATOM 7634 O O . HIS B 1 493 ? -7.895 80 9.648 1 45.22 493 HIS B O 1
ATOM 7640 N N . ASP B 1 494 ? -9.539 80.438 8.273 1 40.25 494 ASP B N 1
ATOM 7641 C CA . ASP B 1 494 ? -10.383 81.25 9.109 1 40.25 494 ASP B CA 1
ATOM 7642 C C . ASP B 1 494 ? -10.656 80.625 10.461 1 40.25 494 ASP B C 1
ATOM 7644 O O . ASP B 1 494 ? -11.312 79.562 10.531 1 40.25 494 ASP B O 1
ATOM 7648 N N . ILE B 1 495 ? -9.953 80.812 11.492 1 41.5 495 ILE B N 1
ATOM 7649 C CA . ILE B 1 495 ? -10.125 80.438 12.883 1 41.5 495 ILE B CA 1
ATOM 7650 C C . ILE B 1 495 ? -11.516 80.812 13.367 1 41.5 495 ILE B C 1
ATOM 7652 O O . ILE B 1 495 ? -11.906 80.5 14.484 1 41.5 495 ILE B O 1
ATOM 7656 N N . THR B 1 496 ? -12.195 81.875 12.836 1 35.72 496 THR B N 1
ATOM 7657 C CA . THR B 1 496 ? -13.422 82.375 13.43 1 35.72 496 THR B CA 1
ATOM 7658 C C . THR B 1 496 ? -14.539 81.312 13.375 1 35.72 496 THR B C 1
ATOM 7660 O O . THR B 1 496 ? -15.625 81.562 13.906 1 35.72 496 THR B O 1
ATOM 7663 N N . ASN B 1 497 ? -14.891 80.75 12.203 1 35.34 497 ASN B N 1
ATOM 7664 C CA . ASN B 1 497 ? -16.016 79.812 12.281 1 35.34 497 ASN B CA 1
ATOM 7665 C C . ASN B 1 497 ? -15.719 78.625 13.188 1 35.34 497 ASN B C 1
ATOM 7667 O O . ASN B 1 497 ? -14.945 77.75 12.828 1 35.34 497 ASN B O 1
ATOM 7671 N N . PRO B 1 498 ? -15.867 78.875 14.555 1 37.34 498 PRO B N 1
ATOM 7672 C CA . PRO B 1 498 ? -15.789 77.812 15.516 1 37.34 498 PRO B CA 1
ATOM 7673 C C . PRO B 1 498 ? -16.453 76.5 15.008 1 37.34 498 PRO B C 1
ATOM 7675 O O . PRO B 1 498 ? -16.828 75.625 15.805 1 37.34 498 PRO B O 1
ATOM 7678 N N . LYS B 1 499 ? -17.125 76.562 13.898 1 39.56 499 LYS B N 1
ATOM 7679 C CA . LYS B 1 499 ? -18.047 75.438 13.648 1 39.56 499 LYS B CA 1
ATOM 7680 C C . LYS B 1 499 ? -17.469 74.125 14.172 1 39.56 499 LYS B C 1
ATOM 7682 O O . LYS B 1 499 ? -18.125 73.438 14.922 1 39.56 499 LYS B O 1
ATOM 7687 N N . SER B 1 500 ? -17.266 73.188 13.117 1 34.56 500 SER B N 1
ATOM 7688 C CA . SER B 1 500 ? -17.375 71.812 13.453 1 34.56 500 SER B CA 1
ATOM 7689 C C . SER B 1 500 ? -16.312 71.375 14.484 1 34.56 500 SER B C 1
ATOM 7691 O O . SER B 1 500 ? -15.125 71.625 14.289 1 34.56 500 SER B O 1
ATOM 7693 N N . ASP B 1 501 ? -16.422 71.688 15.758 1 38.22 501 ASP B N 1
ATOM 7694 C CA . ASP B 1 501 ? -15.953 70.875 16.875 1 38.22 501 ASP B CA 1
ATOM 7695 C C . ASP B 1 501 ? -15.297 69.562 16.391 1 38.22 501 ASP B C 1
ATOM 7697 O O . ASP B 1 501 ? -14.82 68.75 17.203 1 38.22 501 ASP B O 1
ATOM 7701 N N . GLU B 1 502 ? -15.773 69.125 15.219 1 40.19 502 GLU B N 1
ATOM 7702 C CA . GLU B 1 502 ? -15.344 67.938 14.492 1 40.19 502 GLU B CA 1
ATOM 7703 C C . GLU B 1 502 ? -13.906 68.062 14.008 1 40.19 502 GLU B C 1
ATOM 7705 O O . GLU B 1 502 ? -13.398 67.188 13.305 1 40.19 502 GLU B O 1
ATOM 7710 N N . GLY B 1 503 ? -13.305 69.188 13.859 1 41.31 503 GLY B N 1
ATOM 7711 C CA . GLY B 1 503 ? -12.016 69.5 13.273 1 41.31 503 GLY B CA 1
ATOM 7712 C C . GLY B 1 503 ? -10.867 68.812 13.93 1 41.31 503 GLY B C 1
ATOM 7713 O O . GLY B 1 503 ? -9.703 69 13.586 1 41.31 503 GLY B O 1
ATOM 7714 N N . ASP B 1 504 ? -10.914 68.812 15.195 1 50.06 504 ASP B N 1
ATOM 7715 C CA . ASP B 1 504 ? -9.797 68.062 15.797 1 50.06 504 ASP B CA 1
ATOM 7716 C C . ASP B 1 504 ? -9.555 66.75 15.086 1 50.06 504 ASP B C 1
ATOM 7718 O O . ASP B 1 504 ? -10.156 65.75 15.438 1 50.06 504 ASP B O 1
ATOM 7722 N N . SER B 1 505 ? -9.344 66.938 13.82 1 61.66 505 SER B N 1
ATOM 7723 C CA . SER B 1 505 ? -9.102 65.875 12.805 1 61.66 505 SER B CA 1
ATOM 7724 C C . SER B 1 505 ? -7.977 64.938 13.227 1 61.66 505 SER B C 1
ATOM 7726 O O . SER B 1 505 ? -6.996 65.375 13.836 1 61.66 505 SER B O 1
ATOM 7728 N N . VAL B 1 506 ? -8.211 63.656 13.273 1 73.06 506 VAL B N 1
ATOM 7729 C CA . VAL B 1 506 ? -7.227 62.594 13.43 1 73.06 506 VAL B CA 1
ATOM 7730 C C . VAL B 1 506 ? -6.176 62.688 12.328 1 73.06 506 VAL B C 1
ATOM 7732 O O . VAL B 1 506 ? -6.516 62.875 11.156 1 73.06 506 VAL B O 1
ATOM 7735 N N . TRP B 1 507 ? -4.973 62.969 12.828 1 90.62 507 TRP B N 1
ATOM 7736 C CA . TRP B 1 507 ? -3.861 63 11.883 1 90.62 507 TRP B CA 1
ATOM 7737 C C . TRP B 1 507 ? -3.729 61.656 11.164 1 90.62 507 TRP B C 1
ATOM 7739 O O . TRP B 1 507 ? -4.359 60.688 11.547 1 90.62 507 TRP B O 1
ATOM 7749 N N . ASP B 1 508 ? -2.922 61.75 10.117 1 91.62 508 ASP B N 1
ATOM 7750 C CA . ASP B 1 508 ? -2.66 60.531 9.367 1 91.62 508 ASP B CA 1
ATOM 7751 C C . ASP B 1 508 ? -1.895 59.5 10.219 1 91.62 508 ASP B C 1
ATOM 7753 O O . ASP B 1 508 ? -1.004 59.875 10.984 1 91.62 508 ASP B O 1
ATOM 7757 N N . GLU B 1 509 ? -2.281 58.25 10.062 1 95.12 509 GLU B N 1
ATOM 7758 C CA . GLU B 1 509 ? -1.606 57.188 10.789 1 95.12 509 GLU B CA 1
ATOM 7759 C C . GLU B 1 509 ? -0.227 56.906 10.203 1 95.12 509 GLU B C 1
ATOM 7761 O O . GLU B 1 509 ? 0.023 57.188 9.031 1 95.12 509 GLU B O 1
ATOM 7766 N N . VAL B 1 510 ? 0.627 56.281 10.977 1 97.06 510 VAL B N 1
ATOM 7767 C CA . VAL B 1 510 ? 1.998 56.031 10.555 1 97.06 510 VAL B CA 1
ATOM 7768 C C . VAL B 1 510 ? 2.143 54.562 10.156 1 97.06 510 VAL B C 1
ATOM 7770 O O . VAL B 1 510 ? 3.256 54.062 9.945 1 97.06 510 VAL B O 1
ATOM 7773 N N . PHE B 1 511 ? 1.122 53.844 10.156 1 96.38 511 PHE B N 1
ATOM 7774 C CA . PHE B 1 511 ? 1.085 52.469 9.664 1 96.38 511 PHE B CA 1
ATOM 7775 C C . PHE B 1 511 ? -0.258 52.156 9.016 1 96.38 511 PHE B C 1
ATOM 7777 O O . PHE B 1 511 ? -1.208 52.938 9.141 1 96.38 511 PHE B O 1
ATOM 7784 N N . THR B 1 512 ? -0.24 51.125 8.242 1 95.19 512 THR B N 1
ATOM 7785 C CA . THR B 1 512 ? -1.478 50.719 7.598 1 95.19 512 THR B CA 1
ATOM 7786 C C . THR B 1 512 ? -2.199 49.656 8.438 1 95.19 512 THR B C 1
ATOM 7788 O O . THR B 1 512 ? -1.605 49.062 9.336 1 95.19 512 THR B O 1
ATOM 7791 N N . ARG B 1 513 ? -3.375 49.5 8.164 1 93.19 513 ARG B N 1
ATOM 7792 C CA . ARG B 1 513 ? -4.227 48.594 8.922 1 93.19 513 ARG B CA 1
ATOM 7793 C C . ARG B 1 513 ? -3.68 47.156 8.883 1 93.19 513 ARG B C 1
ATOM 7795 O O . ARG B 1 513 ? -3.836 46.406 9.852 1 93.19 513 ARG B O 1
ATOM 7802 N N . ASP B 1 514 ? -3.055 46.781 7.883 1 94 514 ASP B N 1
ATOM 7803 C CA . ASP B 1 514 ? -2.525 45.438 7.707 1 94 514 ASP B CA 1
ATOM 7804 C C . ASP B 1 514 ? -1.48 45.125 8.773 1 94 514 ASP B C 1
ATOM 7806 O O . ASP B 1 514 ? -1.216 43.938 9.055 1 94 514 ASP B O 1
ATOM 7810 N N . ALA B 1 515 ? -0.883 46.125 9.344 1 95 515 ALA B N 1
ATOM 7811 C CA . ALA B 1 515 ? 0.174 45.938 10.336 1 95 515 ALA B CA 1
ATOM 7812 C C . ALA B 1 515 ? -0.395 45.438 11.656 1 95 515 ALA B C 1
ATOM 7814 O O . ALA B 1 515 ? 0.34 44.906 12.5 1 95 515 ALA B O 1
ATOM 7815 N N . VAL B 1 516 ? -1.716 45.531 11.852 1 96.44 516 VAL B N 1
ATOM 7816 C CA . VAL B 1 516 ? -2.268 45.25 13.164 1 96.44 516 VAL B CA 1
ATOM 7817 C C . VAL B 1 516 ? -3.24 44.062 13.055 1 96.44 516 VAL B C 1
ATOM 7819 O O . VAL B 1 516 ? -3.816 43.625 14.055 1 96.44 516 VAL B O 1
ATOM 7822 N N . ALA B 1 517 ? -3.465 43.562 11.875 1 95.5 517 ALA B N 1
ATOM 7823 C CA . ALA B 1 517 ? -4.254 42.344 11.664 1 95.5 517 ALA B CA 1
ATOM 7824 C C . ALA B 1 517 ? -3.357 41.094 11.617 1 95.5 517 ALA B C 1
ATOM 7826 O O . ALA B 1 517 ? -2.266 41.156 11.039 1 95.5 517 ALA B O 1
ATOM 7827 N N . VAL B 1 518 ? -3.797 40.062 12.336 1 96.06 518 VAL B N 1
ATOM 7828 C CA . VAL B 1 518 ? -2.951 38.875 12.406 1 96.06 518 VAL B CA 1
ATOM 7829 C C . VAL B 1 518 ? -3.795 37.625 12.188 1 96.06 518 VAL B C 1
ATOM 7831 O O . VAL B 1 518 ? -4.91 37.531 12.703 1 96.06 518 VAL B O 1
ATOM 7834 N N . GLU B 1 519 ? -3.424 36.812 11.32 1 95.75 519 GLU B N 1
ATOM 7835 C CA . GLU B 1 519 ? -3.922 35.438 11.219 1 95.75 519 GLU B CA 1
ATOM 7836 C C . GLU B 1 519 ? -2.814 34.406 11.484 1 95.75 519 GLU B C 1
ATOM 7838 O O . GLU B 1 519 ? -1.633 34.719 11.305 1 95.75 519 GLU B O 1
ATOM 7843 N N . SER B 1 520 ? -3.16 33.312 12.023 1 95.5 520 SER B N 1
ATOM 7844 C CA . SER B 1 520 ? -2.133 32.312 12.375 1 95.5 520 SER B CA 1
ATOM 7845 C C . SER B 1 520 ? -2.631 30.906 12.156 1 95.5 520 SER B C 1
ATOM 7847 O O . SER B 1 520 ? -3.838 30.656 12.148 1 95.5 520 SER B O 1
ATOM 7849 N N . LEU B 1 521 ? -1.66 30.016 11.969 1 94.88 521 LEU B N 1
ATOM 7850 C CA . LEU B 1 521 ? -1.948 28.594 11.898 1 94.88 521 LEU B CA 1
ATOM 7851 C C . LEU B 1 521 ? -1.988 27.984 13.297 1 94.88 521 LEU B C 1
ATOM 7853 O O . LEU B 1 521 ? -1.363 28.5 14.227 1 94.88 521 LEU B O 1
ATOM 7857 N N . VAL B 1 522 ? -2.777 26.969 13.383 1 94.19 522 VAL B N 1
ATOM 7858 C CA . VAL B 1 522 ? -2.76 26.156 14.594 1 94.19 522 VAL B CA 1
ATOM 7859 C C . VAL B 1 522 ? -2.027 24.844 14.328 1 94.19 522 VAL B C 1
ATOM 7861 O O . VAL B 1 522 ? -2.447 24.047 13.484 1 94.19 522 VAL B O 1
ATOM 7864 N N . PRO B 1 523 ? -0.937 24.672 14.992 1 90.12 523 PRO B N 1
ATOM 7865 C CA . PRO B 1 523 ? -0.24 23.391 14.812 1 90.12 523 PRO B CA 1
ATOM 7866 C C . PRO B 1 523 ? -1.031 22.203 15.359 1 90.12 523 PRO B C 1
ATOM 7868 O O . PRO B 1 523 ? -1.734 22.344 16.359 1 90.12 523 PRO B O 1
ATOM 7871 N N . VAL B 1 524 ? -0.861 21.109 14.68 1 91.31 524 VAL B N 1
ATOM 7872 C CA . VAL B 1 524 ? -1.538 19.875 15.109 1 91.31 524 VAL B CA 1
ATOM 7873 C C . VAL B 1 524 ? -0.555 18.984 15.844 1 91.31 524 VAL B C 1
ATOM 7875 O O . VAL B 1 524 ? 0.498 18.625 15.312 1 91.31 524 VAL B O 1
ATOM 7878 N N . ALA B 1 525 ? -0.987 18.688 17.078 1 84.38 525 ALA B N 1
ATOM 7879 C CA . ALA B 1 525 ? -0.171 17.797 17.906 1 84.38 525 ALA B CA 1
ATOM 7880 C C . ALA B 1 525 ? -0.478 16.344 17.594 1 84.38 525 ALA B C 1
ATOM 7882 O O . ALA B 1 525 ? -1.578 16 17.156 1 84.38 525 ALA B O 1
ATOM 7883 N N . PRO B 1 526 ? 0.577 15.547 17.797 1 78.25 526 PRO B N 1
ATOM 7884 C CA . PRO B 1 526 ? 0.324 14.117 17.594 1 78.25 526 PRO B CA 1
ATOM 7885 C C . PRO B 1 526 ? -0.661 13.539 18.594 1 78.25 526 PRO B C 1
ATOM 7887 O O . PRO B 1 526 ? -0.936 14.156 19.625 1 78.25 526 PRO B O 1
ATOM 7890 N N . ASP B 1 527 ? -1.207 12.391 18.219 1 76.94 527 ASP B N 1
ATOM 7891 C CA . ASP B 1 527 ? -2.047 11.648 19.156 1 76.94 527 ASP B CA 1
ATOM 7892 C C . ASP B 1 527 ? -1.271 11.281 20.406 1 76.94 527 ASP B C 1
ATOM 7894 O O . ASP B 1 527 ? -0.062 11.047 20.359 1 76.94 527 ASP B O 1
ATOM 7898 N N . ASP B 1 528 ? -1.94 11.305 21.5 1 72.44 528 ASP B N 1
ATOM 7899 C CA . ASP B 1 528 ? -1.319 11.039 22.797 1 72.44 528 ASP B CA 1
ATOM 7900 C C . ASP B 1 528 ? -0.594 9.695 22.781 1 72.44 528 ASP B C 1
ATOM 7902 O O . ASP B 1 528 ? 0.378 9.508 23.516 1 72.44 528 ASP B O 1
ATOM 7906 N N . LEU B 1 529 ? -1.148 8.789 21.938 1 67.56 529 LEU B N 1
ATOM 7907 C CA . LEU B 1 529 ? -0.536 7.473 21.844 1 67.56 529 LEU B CA 1
ATOM 7908 C C . LEU B 1 529 ? 0.877 7.57 21.266 1 67.56 529 LEU B C 1
ATOM 7910 O O . LEU B 1 529 ? 1.74 6.754 21.594 1 67.56 529 LEU B O 1
ATOM 7914 N N . CYS B 1 530 ? 1.064 8.57 20.469 1 63.97 530 CYS B N 1
ATOM 7915 C CA . CYS B 1 530 ? 2.34 8.688 19.781 1 63.97 530 CYS B CA 1
ATOM 7916 C C . CYS B 1 530 ? 3.352 9.453 20.609 1 63.97 530 CYS B C 1
ATOM 7918 O O . CYS B 1 530 ? 4.559 9.273 20.469 1 63.97 530 CYS B O 1
ATOM 7920 N N . THR B 1 531 ? 2.951 10.375 21.5 1 55.56 531 THR B N 1
ATOM 7921 C CA . THR B 1 531 ? 3.848 11.203 22.297 1 55.56 531 THR B CA 1
ATOM 7922 C C . THR B 1 531 ? 4.637 10.352 23.297 1 55.56 531 THR B C 1
ATOM 7924 O O . THR B 1 531 ? 5.809 10.633 23.562 1 55.56 531 THR B O 1
ATOM 7927 N N . SER B 1 532 ? 3.98 9.398 23.922 1 47.62 532 SER B N 1
ATOM 7928 C CA . SER B 1 532 ? 4.668 8.602 24.938 1 47.62 532 SER B CA 1
ATOM 7929 C C . SER B 1 532 ? 5.773 7.754 24.312 1 47.62 532 SER B C 1
ATOM 7931 O O . SER B 1 532 ? 6.762 7.434 24.969 1 47.62 532 SER B O 1
ATOM 7933 N N . PHE B 1 533 ? 5.562 7.516 23.172 1 44.09 533 PHE B N 1
ATOM 7934 C CA . PHE B 1 533 ? 6.582 6.688 22.547 1 44.09 533 PHE B CA 1
ATOM 7935 C C . PHE B 1 533 ? 7.777 7.531 22.109 1 44.09 533 PHE B C 1
ATOM 7937 O O . PHE B 1 533 ? 8.922 7.082 22.203 1 44.09 533 PHE B O 1
ATOM 7944 N N . TYR B 1 534 ? 7.543 8.789 21.812 1 41.31 534 TYR B N 1
ATOM 7945 C CA . TYR B 1 534 ? 8.633 9.664 21.391 1 41.31 534 TYR B CA 1
ATOM 7946 C C . TYR B 1 534 ? 9.43 10.148 22.594 1 41.31 534 TYR B C 1
ATOM 7948 O O . TYR B 1 534 ? 10.648 10.344 22.5 1 41.31 534 TYR B O 1
ATOM 7956 N N . ALA B 1 535 ? 8.867 10.492 23.656 1 40.66 535 ALA B N 1
ATOM 7957 C CA . ALA B 1 535 ? 9.594 11 24.812 1 40.66 535 ALA B CA 1
ATOM 7958 C C . ALA B 1 535 ? 10.562 9.953 25.359 1 40.66 535 ALA B C 1
ATOM 7960 O O . ALA B 1 535 ? 11.633 10.289 25.875 1 40.66 535 ALA B O 1
ATOM 7961 N N . VAL B 1 536 ? 10.258 8.695 25.234 1 35.97 536 VAL B N 1
ATOM 7962 C CA . VAL B 1 536 ? 11.18 7.742 25.828 1 35.97 536 VAL B CA 1
ATOM 7963 C C . VAL B 1 536 ? 12.492 7.723 25.062 1 35.97 536 VAL B C 1
ATOM 7965 O O . VAL B 1 536 ? 13.562 7.543 25.641 1 35.97 536 VAL B O 1
ATOM 7968 N N . GLU B 1 537 ? 12.477 7.973 23.828 1 36.19 537 GLU B N 1
ATOM 7969 C CA . GLU B 1 537 ? 13.789 7.852 23.203 1 36.19 537 GLU B CA 1
ATOM 7970 C C . GLU B 1 537 ? 14.633 9.102 23.438 1 36.19 537 GLU B C 1
ATOM 7972 O O . GLU B 1 537 ? 15.859 9.055 23.312 1 36.19 537 GLU B O 1
ATOM 7977 N N . ARG B 1 538 ? 14.039 10.281 23.75 1 36.22 538 ARG B N 1
ATOM 7978 C CA . ARG B 1 538 ? 14.961 11.375 24.062 1 36.22 538 ARG B CA 1
ATOM 7979 C C . ARG B 1 538 ? 15.688 11.125 25.375 1 36.22 538 ARG B C 1
ATOM 7981 O O . ARG B 1 538 ? 16.75 11.695 25.609 1 36.22 538 ARG B O 1
ATOM 7988 N N . GLY B 1 539 ? 15.148 10.414 26.312 1 32.03 539 GLY B N 1
ATOM 7989 C CA . GLY B 1 539 ? 15.844 10.375 27.594 1 32.03 539 GLY B CA 1
ATOM 7990 C C . GLY B 1 539 ? 17.125 9.57 27.547 1 32.03 539 GLY B C 1
ATOM 7991 O O . GLY B 1 539 ? 18 9.727 28.406 1 32.03 539 GLY B O 1
ATOM 7992 N N . GLU B 1 540 ? 17.172 8.43 26.875 1 31.14 540 GLU B N 1
ATOM 7993 C CA . GLU B 1 540 ? 18.375 7.684 27.188 1 31.14 540 GLU B CA 1
ATOM 7994 C C . GLU B 1 540 ? 19.562 8.172 26.359 1 31.14 540 GLU B C 1
ATOM 7996 O O . GLU B 1 540 ? 20.703 7.746 26.578 1 31.14 540 GLU B O 1
ATOM 8001 N N . SER B 1 541 ? 19.266 8.938 25.297 1 29.66 541 SER B N 1
ATOM 8002 C CA . SER B 1 541 ? 20.562 9.352 24.766 1 29.66 541 SER B CA 1
ATOM 8003 C C . SER B 1 541 ? 21.047 10.633 25.438 1 29.66 541 SER B C 1
ATOM 8005 O O . SER B 1 541 ? 22.047 11.211 25.016 1 29.66 541 SER B O 1
ATOM 8007 N N . GLY B 1 542 ? 20.391 11.25 26.453 1 22.12 542 GLY B N 1
ATOM 8008 C CA . GLY B 1 542 ? 21.266 12.117 27.219 1 22.12 542 GLY B CA 1
ATOM 8009 C C . GLY B 1 542 ? 22.141 11.359 28.203 1 22.12 542 GLY B C 1
ATOM 8010 O O . GLY B 1 542 ? 21.781 10.273 28.656 1 22.12 542 GLY B O 1
#

Nearest PDB structures (foldseek):
  4e4v-assembly2_B  TM=7.358E-01  e=1.850E-06  Homo sapiens
  7n8j-assembly1_A  TM=5.225E-01  e=5.187E-06  Homo sapiens
  5gxw-assembly1_A  TM=5.151E-01  e=3.270E-05  Mus musculus
  1xqr-assembly1_A  TM=7.498E-01  e=1.183E-02  Homo sapiens
  6nmg-assembly1_A  TM=5.988E-01  e=1.228E-02  Rattus norvegicus

Radius of gyration: 47.54 Å; Cα contacts (8 Å, |Δi|>4): 1672; chains: 2; bounding box: 54×154×107 Å

Solvent-accessible surface area (backbone atoms only — not comparable to full-atom values): 56292 Å² total; per-residue (Å²): 122,69,72,67,56,60,59,58,36,58,69,41,63,47,53,68,73,88,68,86,61,61,71,58,46,54,52,50,15,50,47,17,42,50,56,27,65,48,61,53,86,42,33,66,59,44,52,68,30,33,46,49,49,26,54,26,33,36,52,63,65,52,85,51,60,54,29,49,39,29,38,35,45,18,51,37,39,42,38,59,24,70,51,91,94,41,85,63,32,72,48,29,48,52,45,51,73,42,51,33,55,64,38,47,56,47,44,65,72,67,59,78,54,47,71,45,43,22,37,50,26,40,33,48,18,49,35,28,62,33,78,84,35,46,65,59,40,57,76,67,42,45,61,57,54,40,35,49,53,40,67,69,39,62,84,45,43,84,79,30,37,60,32,45,22,24,30,30,41,18,53,20,13,39,18,42,96,29,72,69,46,19,46,48,44,42,69,59,67,34,45,44,53,39,28,46,41,45,67,66,48,81,55,56,67,36,23,28,25,26,31,39,25,51,11,30,34,17,42,57,55,72,68,24,29,47,39,36,51,74,36,42,31,60,58,43,31,41,50,50,35,51,60,57,53,72,69,54,67,67,74,83,77,80,69,72,68,69,75,72,80,66,76,75,64,66,89,81,61,69,56,69,66,57,44,53,52,39,50,48,44,34,39,20,25,19,29,32,21,51,13,17,45,21,74,43,72,68,43,18,53,59,50,52,73,45,68,46,56,64,45,39,54,48,41,52,70,39,53,51,54,44,67,37,41,19,21,33,22,20,20,51,18,24,33,13,54,87,26,63,69,39,23,52,50,39,51,73,68,48,36,60,59,50,44,51,48,45,72,71,42,38,72,64,37,70,61,41,56,61,32,53,24,18,34,24,41,21,50,22,32,35,28,30,28,73,73,44,36,50,52,37,58,76,68,50,49,60,53,64,42,51,52,47,39,68,64,50,83,50,62,63,38,26,49,24,25,34,33,29,54,33,30,73,43,77,44,62,64,58,53,49,54,39,48,72,71,70,39,80,61,60,55,58,76,73,42,44,57,62,48,45,49,47,36,45,55,70,73,31,58,93,48,80,72,52,68,52,58,49,51,22,49,51,49,58,65,55,44,73,68,56,48,52,55,53,55,68,71,42,78,74,72,72,76,74,72,70,63,69,81,68,62,83,55,61,48,81,69,64,66,62,73,72,79,38,41,60,70,64,76,69,85,65,76,70,56,70,77,38,52,62,62,52,58,56,60,58,60,70,77,100,124,71,73,67,53,60,59,58,37,59,69,41,63,48,51,69,74,87,67,85,61,60,71,57,48,55,51,52,15,50,48,16,41,51,55,27,64,47,62,55,86,44,35,64,58,43,50,68,32,32,44,47,48,26,53,25,33,35,53,62,64,51,85,52,60,53,30,48,37,28,38,35,46,16,52,37,39,41,39,59,26,70,49,88,93,42,87,64,32,71,48,28,48,52,45,50,72,40,51,34,56,64,38,48,55,49,45,64,72,67,58,78,55,47,71,46,42,22,37,49,25,43,33,48,18,49,35,28,63,33,78,84,34,46,65,58,40,57,73,68,43,46,61,56,55,40,34,49,52,43,66,68,37,63,85,44,43,84,78,30,38,59,31,45,23,24,29,30,41,17,51,20,16,40,18,43,95,29,71,69,45,18,45,48,44,44,68,61,67,33,44,44,53,39,28,47,40,43,67,67,48,82,54,57,66,36,24,28,24,25,31,40,24,51,11,29,34,17,43,57,57,72,67,26,31,46,39,36,50,75,36,42,30,60,58,43,31,40,49,50,36,49,62,55,51,71,69,54,67,67,75,81,79,80,68,72,66,67,76,75,79,67,77,76,66,65,88,82,60,69,58,69,67,54,43,52,52,39,52,48,44,32,39,20,23,18,28,33,21,51,12,15,46,21,73,44,71,67,44,18,52,58,50,51,72,45,68,45,57,63,46,38,54,50,42,52,70,36,53,51,55,44,67,37,43,18,21,31,22,20,21,50,19,24,33,13,54,87,26,62,70,40,23,52,51,38,52,73,66,46,36,60,60,49,45,51,48,45,71,73,43,37,73,63,37,69,60,42,55,62,32,52,25,17,35,25,41,21,50,23,34,37,27,30,29,74,72,44,36,52,51,38,57,75,69,50,51,60,55,63,42,51,52,46,37,68,65,52,85,49,62,64,38,25,50,24,25,34,32,30,54,32,29,73,42,76,45,62,64,58,54,50,53,38,48,73,72,70,40,79,63,60,55,58,75,73,42,42,54,61,48,45,49,46,36,46,54,70,73,31,59,94,48,79,73,52,65,51,58,50,51,22,49,51,50,59,64,53,44,73,67,56,48,52,55,54,55,68,69,43,77,75,72,73,76,75,72,72,61,70,82,69,61,83,57,60,48,81,70,64,67,59,73,72,80,39,40,59,71,65,75,71,85,66,77,72,56,72,79,37,49,63,59,53,56,56,60,61,58,70,76,101

Organism: NCBI:txid157072

InterPro domains:
  IPR000225 Armadillo [PF00514] (89-129)
  IPR000225 Armadillo [SM00185] (88-129)
  IPR000225 Armadillo [SM00185] (130-176)
  IPR000225 Armadillo [SM00185] (177-219)
  IPR000225 Armadillo [SM00185] (295-337)
  IPR011989 Armadillo-like helical [G3DSA:1.25.10.10] (33-247)
  IPR011989 Armadillo-like helical [G3DSA:1.25.10.10] (272-487)
  IPR016024 Armadillo-type fold [SSF48371] (91-425)
  IPR045156 Vacuolar protein 8 [PTHR47249] (93-242)

Foldseek 3Di:
DVVVVCLVVVLVVLVDDPPPDDPVLVVLLVVLQVLLQDDLVCLVVCVVVVVLLVLLVCLVPDDRSSNLLSSLLNLLSSLCRDDPPDPPDPVLLVNVVSPNQVSLLVCLVPPDQLSSLLSSLLNLLSSLLDPNCLVVCVVNVVLLSLLCQLVVCLVPCVRNVSNLLSSLQNLQSSLPPDPVSLVCNLPSPSLLSLLVCLQDPPDLSNVLSSLQSLLSSLQDDPSSLVSNVVSVVLVSLQVLLQVLLVPQDADDDPPCPDPPPDPPPDPPDPDPVVVVVSSLSSLLSSLLSLLSSLQDQVSLVVSLVDCLLVSLLRCLRGPLAQSNLLSSLLSLLSSLAQHPVSLVVCVVSVNLVSLLVSLVCCVSNPVDLSNLLSSLSNLLSSCLFPVNLVVCVVVVVLVSLLVQLVPDPDLSNVLSSLQSLLSNLQDLVSCLVCVVVVHDSVSLVVCNLVSLVCNCCPNAVPHDDDPSSVRSNCSSPQDNVNSVVVVVPVPPDPPPCPPDPPPSRRTHGSDDSSVSRDRDRDRRDRDPSNVVSVVVVVVVVD/DVVVVVLVVVLVVQVDDPPPDDPVLVVLLVVLQVLLQDDLVCLVVCVVVVVLLVLLVCLVPDDDSSNLLSSLLNLLSSLCRDDPPDPPDPVLLVNVVSPNQVSLLVCLVPPDQLSSLLSSLLNLLSSLLDPNCLVVCVVNVVLLSLLCQLVVCLVPCVRNVSNLLSSLQSLQSSLPPDPVSLVCNLPSPSLLSLLVCLQDPPDLSNVLSSLQSLLSSLQDDPSSLVSNVVSVVLVSLQVLLQVLLVPQDADDDPPCPDPPPDPPPDPPDDDPVVVVVSSLSSLLSSLLSLLSSLQDQVSLVVSLVDCLLVSLLRCLRGPLAQSNLLSSLLSLLSSLAQHPVSLVVCVVSVNLVSLLVSLVCCVSNPVDLSNLLSSLSNLLSSCLFPVNLVVCVVVVVLVSLLVQLVPDPDLSNVLSSLSSLLSNLQDLVVCLVCVVVVHDSVSLVVCNLVSLVCNCCPNAVPHDDDPSSVRSNCSSPQDNVNSVVVVVPPPPDPPPCPPDPPPSRRGHGSDDSSVSRDRDRDRRDRDPSNVVSVVVVVPPVD